Protein AF-A0A0W0V7S8-F1 (afdb_monomer_lite)

Secondary structure (DSSP, 8-state):
--HHHHHHHHHHS-TTT-THHHHHHHHHHHHHHSEEEETTBPPBTTS-HHHHHSSS--EEEE-TTS-HHHHHHHHHHHTGGGGGG-EEESS-SEEEE-TTSS-EEEEPPHHHHHHIIIII-PPEEEEE-S-----SS-EEEEEEEEEETTEEEEEEEEES----GGGS--TT----S--SS-EEEE--HHHHHHHHHS-STT--HHHHHHSPPTT-B--S-HHHHHHHHHHHHHHTT-SPPPPHHHHHHHHHHHTT---HHHHHHHHHHTT-TTEEEEEE-SSEEEEEETTT--EEEEEEPPPP-EEEE---GGGHHHHHHHHHHHHHTT---SEEEEETHHHHHHHHHHTT--HHHHHHHHHT--HHHH-----BTTBSB-SHHHHHHHHHHHHHHHHHHHHHTTGGGSHHHHHHIIIIISGGG--BHHHHHHHHHH-TTSS--SEEEEEEEETTTTEEEEE-TTT-TTSBHHHHHHHHT--TTTBPPEEETTEEEE-GGGT-SS-GGGSB----SSS--TT-B-TTEEEEEEE-SHHHHHHHTT-S--PPPPHHHHHHHHHHHS-S-THHHHHHHHHHHHHTGGGEEEEE-TT--TT-----HHHHHHHHHHHHHHHHHHHHTTEE-SSSS-EE-PEEEEEESSHHHHHHHHHHHT-HHHHHHHHHHHHHTT--HHHHHHHHHHHHSS-S----------------S-HHHHHHHHHHHHHHHHHHHHHHHHS-GGGB-SHHHHHHHHHHHHT--SS-TTTTHHHHTT--S-EEHHHHHHHHHHHHTTTS-HHHHHHHHHHHHHHTTS-HHHHT-GGGEE-----HHHHHHHHHHHHTT-HHHHHHHHHHHHTT--PPP--------------------------------

Foldseek 3Di:
DPLLVQLVVLCPDDCVVQVVSVLVLLVLLLCQLFQKAFLNFWAAQVDFLSLVALDQEKEKEFCLQEDPVLVVVLCCVNPVVCVVQWDWDLQDQWAWDCQQVITFIDGADPVRSVCCNPPVSFTKIKHFRDDDDPDLDKHFGIKIWGDDPGTIIIHTDIDNSDDSPCSQPDPPRPDPDDLGPGMYTYDHSLSSVLSVPDDSVPDDVSVNRGGHRLLHDHAPDPNVVNVSSVVSCVVVVSDDDDDPVVVVVVVVVCVVDDDPVVVVVCCVVVVHPQWDWDDDDPFKTWIAGPPQRKIKIKGFQAAAAEEWEFAFAPLLLLVLLQQQLCVQQQRAHQAYEFFASSLLVRLCSQLQHHSVNVLVLLVLDDPLQQADQPDDPQARGARLSQLLSSLLSNLVSVVVLCVVVVLCVDPVSLVCCDVFQCDVLAGFLRNVCSSCVVPVPSNGGNWYWAWWAQLPVRDIDIGICVPCRPDGSSLSNSLQNQAFRRHGFDQDPNTGIHHRNLQARTPQVVDFQPLPDLDAQPSRGHSSYAYEEEDQPVLVVVLVPVDPGDDQDDPVVQVVVCVRVVHRRSSNSVSVVSSVCNSCVLRYQYFYLYPDHSPCSDDDPVSSVVSSNSSNVSSNVSCVVAWDSPDSNTGGRDMDMDMHSHLSSSLVSCLNSLPPPVNVSSVVVVVVVPDDPVSSVVSCVSRPVPDPPDPPDPDDDDDDDDDDDDSPPVSVVSVLLSLLSNLLLLCLSLPDLVQAPDPQLSSLSSVLSSPCDSNCNLPSLVSLVVRDAWGFLLSVLSSVLSVCSVPDDSVVSSVSSVLSSVLSVQDVVLSPDPLRIDDADDDNVLSVVLSVCSVVVVSVVNSVQSNQRRVVHHDDDDDDPDDPPDDDDDDDDDDDDDDDDDDPPDDDD

Organism: NCBI:txid456

InterPro domains:
  IPR002641 Patatin-like phospholipase domain [PF01734] (308-511)
  IPR002641 Patatin-like phospholipase domain [PS51635] (307-512)
  IPR016035 Acyl transferase/acyl hydrolase/lysophospholipase [SSF52151] (307-624)
  IPR049988 Dot/Icm T4SS effector VpdC [NF043045] (1-865)
  IPR052580 Probable Lipid Hydrolase [PTHR46394] (289-508)

Structure (mmCIF, N/CA/C/O backbone):
data_AF-A0A0W0V7S8-F1
#
_entry.id   AF-A0A0W0V7S8-F1
#
loop_
_atom_site.group_PDB
_atom_site.id
_atom_site.type_symbol
_atom_site.label_atom_id
_atom_site.label_alt_id
_atom_site.label_comp_id
_atom_site.label_asym_id
_atom_site.label_entity_id
_atom_site.label_seq_id
_atom_site.pdbx_PDB_ins_code
_atom_site.Cartn_x
_atom_site.Cartn_y
_atom_site.Cartn_z
_atom_site.occupancy
_atom_site.B_iso_or_equiv
_atom_site.auth_seq_id
_atom_site.auth_comp_id
_atom_site.auth_asym_id
_atom_site.auth_atom_id
_atom_site.pdbx_PDB_model_num
ATOM 1 N N . MET A 1 1 ? -26.076 15.739 45.316 1.00 62.75 1 MET A N 1
ATOM 2 C CA . MET A 1 1 ? -26.705 15.167 44.105 1.00 62.75 1 MET A CA 1
ATOM 3 C C . MET A 1 1 ? -25.961 13.898 43.730 1.00 62.75 1 MET A C 1
ATOM 5 O O . MET A 1 1 ? -24.761 13.837 43.993 1.00 62.75 1 MET A O 1
ATOM 9 N N . SER A 1 2 ? -26.637 12.881 43.188 1.00 74.25 2 SER A N 1
ATOM 10 C CA . SER A 1 2 ? -25.919 11.718 42.646 1.00 74.25 2 SER A CA 1
ATOM 11 C C . SER A 1 2 ? -25.116 12.138 41.405 1.00 74.25 2 SER A C 1
ATOM 13 O O . SER A 1 2 ? -25.444 13.149 40.780 1.00 74.25 2 SER A O 1
ATOM 15 N N . ARG A 1 3 ? -24.070 11.386 41.021 1.00 80.00 3 ARG A N 1
ATOM 16 C CA . ARG A 1 3 ? -23.256 11.712 39.826 1.00 80.00 3 ARG A CA 1
ATOM 17 C C . ARG A 1 3 ? -24.127 11.877 38.572 1.00 80.00 3 ARG A C 1
ATOM 19 O O . ARG A 1 3 ? -23.913 12.773 37.762 1.00 80.00 3 ARG A O 1
ATOM 26 N N . LYS A 1 4 ? -25.151 11.030 38.463 1.00 78.31 4 LYS A N 1
ATOM 27 C CA . LYS A 1 4 ? -26.136 11.021 37.384 1.00 78.31 4 LYS A CA 1
ATOM 28 C C . LYS A 1 4 ? -26.990 12.290 37.353 1.00 78.31 4 LYS A C 1
ATOM 30 O O . LYS A 1 4 ? -27.202 12.840 36.277 1.00 78.31 4 LYS A O 1
ATOM 35 N N . ASP A 1 5 ? -27.448 12.766 38.508 1.00 82.31 5 ASP A N 1
ATOM 36 C CA . ASP A 1 5 ? -28.276 13.976 38.579 1.00 82.31 5 ASP A CA 1
ATOM 37 C C . ASP A 1 5 ? -27.480 15.214 38.158 1.00 82.31 5 ASP A C 1
ATOM 39 O O . ASP A 1 5 ? -28.005 16.049 37.434 1.00 82.31 5 ASP A O 1
ATOM 43 N N . VAL A 1 6 ? -26.198 15.293 38.543 1.00 84.00 6 VAL A N 1
ATOM 44 C CA . VAL A 1 6 ? -25.294 16.380 38.120 1.00 84.00 6 VAL A CA 1
ATOM 45 C C . VAL A 1 6 ? -25.115 16.386 36.601 1.00 84.00 6 VAL A C 1
ATOM 47 O O . VAL A 1 6 ? -25.177 17.438 35.972 1.00 84.00 6 VAL A O 1
ATOM 50 N N . LEU A 1 7 ? -24.925 15.215 35.986 1.00 84.88 7 LEU A N 1
ATOM 51 C CA . LEU A 1 7 ? -24.791 15.117 34.533 1.00 84.88 7 LEU A CA 1
ATOM 52 C C . LEU A 1 7 ? -26.106 15.442 33.805 1.00 84.88 7 LEU A C 1
ATOM 54 O O . LEU A 1 7 ? -26.078 16.129 32.789 1.00 84.88 7 LEU A O 1
ATOM 58 N N . ASN A 1 8 ? -27.253 14.994 34.322 1.00 86.19 8 ASN A N 1
ATOM 59 C CA . ASN A 1 8 ? -28.565 15.332 33.762 1.00 86.19 8 ASN A CA 1
ATOM 60 C C . ASN A 1 8 ? -28.856 16.835 33.832 1.00 86.19 8 ASN A C 1
ATOM 62 O O . ASN A 1 8 ? -29.326 17.403 32.846 1.00 86.19 8 ASN A O 1
ATOM 66 N N . ASP A 1 9 ? -28.541 17.471 34.962 1.00 86.12 9 ASP A N 1
ATOM 67 C CA . ASP A 1 9 ? -28.696 18.913 35.145 1.00 86.12 9 ASP A CA 1
ATOM 68 C C . ASP A 1 9 ? -27.869 19.685 34.108 1.00 86.12 9 ASP A C 1
ATOM 70 O O . ASP A 1 9 ? -28.419 20.473 33.337 1.00 86.12 9 ASP A O 1
ATOM 74 N N . LEU A 1 10 ? -26.584 19.342 33.959 1.00 86.38 10 LEU A N 1
ATOM 75 C CA . LEU A 1 10 ? -25.705 19.928 32.940 1.00 86.38 10 LEU A CA 1
ATOM 76 C C . LEU A 1 10 ? -26.233 19.756 31.511 1.00 86.38 10 LEU A C 1
ATOM 78 O O . LEU A 1 10 ? -26.124 20.666 30.693 1.00 86.38 10 LEU A O 1
ATOM 82 N N . LEU A 1 11 ? -26.811 18.599 31.185 1.00 87.19 11 LEU A N 1
ATOM 83 C CA . LEU A 1 11 ? -27.337 18.323 29.844 1.00 87.19 11 LEU A CA 1
ATOM 84 C C . LEU A 1 11 ? -28.644 19.068 29.543 1.00 87.19 11 LEU A C 1
ATOM 86 O O . LEU A 1 11 ? -28.963 19.276 28.366 1.00 87.19 11 LEU A O 1
ATOM 90 N N . SER A 1 12 ? -29.373 19.474 30.584 1.00 85.69 12 SER A N 1
ATOM 91 C CA . SER A 1 12 ? -30.603 20.263 30.476 1.00 85.69 12 SER A CA 1
ATOM 92 C C . SER A 1 12 ? -30.351 21.759 30.253 1.00 85.69 12 SER A C 1
ATOM 94 O O . SER A 1 12 ? -31.258 22.468 29.823 1.00 85.69 12 SER A O 1
ATOM 96 N N . GLN A 1 13 ? -29.119 22.231 30.482 1.00 85.50 13 GLN A N 1
ATOM 97 C CA . GLN A 1 13 ? -28.746 23.633 30.295 1.00 85.50 13 GLN A CA 1
ATOM 98 C C . GLN A 1 13 ? -28.856 24.079 28.830 1.00 85.50 13 GLN A C 1
ATOM 100 O O . GLN A 1 13 ? -28.587 23.318 27.890 1.00 85.50 13 GLN A O 1
ATOM 105 N N . ASP A 1 14 ? -29.222 25.351 28.646 1.00 81.69 14 ASP A N 1
ATOM 106 C CA . ASP A 1 14 ? -29.324 25.973 27.330 1.00 81.69 14 ASP A CA 1
ATOM 107 C C . ASP A 1 14 ? -27.932 26.139 26.701 1.00 81.69 14 ASP A C 1
ATOM 109 O O . ASP A 1 14 ? -27.019 26.732 27.282 1.00 81.69 14 ASP A O 1
ATOM 113 N N . ILE A 1 15 ? -27.789 25.633 25.476 1.00 83.62 15 ILE A N 1
ATOM 114 C CA . ILE A 1 15 ? -26.554 25.673 24.689 1.00 83.62 15 ILE A CA 1
ATOM 115 C C . ILE A 1 15 ? -26.153 27.119 24.365 1.00 83.62 15 ILE A C 1
ATOM 117 O O . ILE A 1 15 ? -24.961 27.396 24.230 1.00 83.62 15 ILE A O 1
ATOM 121 N N . VAL A 1 16 ? -27.115 28.045 24.267 1.00 79.56 16 VAL A N 1
ATOM 122 C CA . VAL A 1 16 ? -26.838 29.466 23.993 1.00 79.56 16 VAL A CA 1
ATOM 123 C C . VAL A 1 16 ? -26.035 30.094 25.133 1.00 79.56 16 VAL A C 1
ATOM 125 O O . VAL A 1 16 ? -25.082 30.832 24.887 1.00 79.56 16 VAL A O 1
ATOM 128 N N . HIS A 1 17 ? -26.387 29.772 26.378 1.00 77.12 17 HIS A N 1
ATOM 129 C CA . HIS A 1 17 ? -25.713 30.293 27.568 1.00 77.12 17 HIS A CA 1
ATOM 130 C C . HIS A 1 17 ? -24.511 29.437 27.992 1.00 77.12 17 HIS A C 1
ATOM 132 O O . HIS A 1 17 ? -23.540 29.967 28.533 1.00 77.12 17 HIS A O 1
ATOM 138 N N . HIS A 1 18 ? -24.541 28.135 27.697 1.00 82.06 18 HIS A N 1
ATOM 139 C CA . HIS A 1 18 ? -23.506 27.170 28.064 1.00 82.06 18 HIS A CA 1
ATOM 140 C C . HIS A 1 18 ? -23.004 26.398 26.829 1.00 82.06 18 HIS A C 1
ATOM 142 O O . HIS A 1 18 ? -23.275 25.205 26.672 1.00 82.06 18 HIS A O 1
ATOM 148 N N . PRO A 1 19 ? -22.222 27.031 25.936 1.00 84.06 19 PRO A N 1
ATOM 149 C CA . PRO A 1 19 ? -21.848 26.436 24.649 1.00 84.06 19 PRO A CA 1
ATOM 150 C C . PRO A 1 19 ? -20.972 25.177 24.772 1.00 84.06 19 PRO A C 1
ATOM 152 O O . PRO A 1 19 ? -20.997 24.311 23.895 1.00 84.06 19 PRO A O 1
ATOM 155 N N . ASN A 1 20 ? -20.253 25.010 25.887 1.00 89.94 20 ASN A N 1
ATOM 156 C CA . ASN A 1 20 ? -19.455 23.811 26.165 1.00 89.94 20 ASN A CA 1
ATOM 157 C C . ASN A 1 20 ? -20.320 22.563 26.430 1.00 89.94 20 ASN A C 1
ATOM 159 O O . ASN A 1 20 ? -19.855 21.440 26.225 1.00 89.94 20 ASN A O 1
ATOM 163 N N . VAL A 1 21 ? -21.596 22.734 26.799 1.00 89.94 21 VAL A N 1
ATOM 164 C CA . VAL A 1 21 ? -22.554 21.623 26.943 1.00 89.94 21 VAL A CA 1
ATOM 165 C C . VAL A 1 21 ? -22.811 20.946 25.596 1.00 89.94 21 VAL A C 1
ATOM 167 O O . VAL A 1 21 ? -23.021 19.735 25.544 1.00 89.94 21 VAL A O 1
ATOM 170 N N . LEU A 1 22 ? -22.719 21.675 24.478 1.00 92.12 22 LEU A N 1
ATOM 171 C CA . LEU A 1 22 ? -22.828 21.070 23.149 1.00 92.12 22 LEU A CA 1
ATOM 172 C C . LEU A 1 22 ? -21.668 20.106 22.859 1.00 92.12 22 LEU A C 1
ATOM 174 O O . LEU A 1 22 ? -21.901 19.041 22.289 1.00 92.12 22 LEU A O 1
ATOM 178 N N . LEU A 1 23 ? -20.440 20.431 23.283 1.00 93.44 23 LEU A N 1
ATOM 179 C CA . LEU A 1 23 ? -19.297 19.519 23.157 1.00 93.44 23 LEU A CA 1
ATOM 180 C C . LEU A 1 23 ? -19.522 18.242 23.981 1.00 93.44 23 LEU A C 1
ATOM 182 O O . LEU A 1 23 ? -19.266 17.141 23.492 1.00 93.44 23 LEU A O 1
ATOM 186 N N . LEU A 1 24 ? -20.072 18.380 25.192 1.00 93.19 24 LEU A N 1
ATOM 187 C CA . LEU A 1 24 ? -20.457 17.245 26.033 1.00 93.19 24 LEU A CA 1
ATOM 188 C C . LEU A 1 24 ? -21.531 16.374 25.359 1.00 93.19 24 LEU A C 1
ATOM 190 O O . LEU A 1 24 ? -21.370 15.159 25.291 1.00 93.19 24 LEU A O 1
ATOM 194 N N . LYS A 1 25 ? -22.586 16.980 24.799 1.00 93.62 25 LYS A N 1
ATOM 195 C CA . LYS A 1 25 ? -23.642 16.270 24.052 1.00 93.62 25 LYS A CA 1
ATOM 196 C C . LYS A 1 25 ? -23.075 15.504 22.854 1.00 93.62 25 LYS A C 1
ATOM 198 O O . LYS A 1 25 ? -23.371 14.323 22.694 1.00 93.62 25 LYS A O 1
ATOM 203 N N . LYS A 1 26 ? -22.199 16.128 22.058 1.00 94.62 26 LYS A N 1
ATOM 204 C CA . LYS A 1 26 ? -21.504 15.451 20.947 1.00 94.62 26 LYS A CA 1
ATOM 205 C C . LYS A 1 26 ? -20.662 14.276 21.437 1.00 94.62 26 LYS A C 1
ATOM 207 O O . LYS A 1 26 ? -20.695 13.211 20.832 1.00 94.62 26 LYS A O 1
ATOM 212 N N . PHE A 1 27 ? -19.933 14.452 22.540 1.00 94.94 27 PHE A N 1
ATOM 213 C CA . PHE A 1 27 ? -19.128 13.384 23.130 1.00 94.94 27 PHE A CA 1
ATOM 214 C C . PHE A 1 27 ? -19.995 12.194 23.555 1.00 94.94 27 PHE A C 1
ATOM 216 O O . PHE A 1 27 ? -19.648 11.054 23.253 1.00 94.94 27 PHE A O 1
ATOM 223 N N . LEU A 1 28 ? -21.148 12.452 24.178 1.00 94.44 28 LEU A N 1
ATOM 224 C CA . LEU A 1 28 ? -22.096 11.404 24.554 1.00 94.44 28 LEU A CA 1
ATOM 225 C C . LEU A 1 28 ? -22.614 10.628 23.342 1.00 94.44 28 LEU A C 1
ATOM 227 O O . LEU A 1 28 ? -22.665 9.404 23.408 1.00 94.44 28 LEU A O 1
ATOM 231 N N . LEU A 1 29 ? -22.925 11.305 22.231 1.00 94.00 29 LEU A N 1
ATOM 232 C CA . LEU A 1 29 ? -23.328 10.633 20.990 1.00 94.00 29 LEU A CA 1
ATOM 233 C C . LEU A 1 29 ? -22.212 9.742 20.439 1.00 94.00 29 LEU A C 1
ATOM 235 O O . LEU A 1 29 ? -22.474 8.602 20.061 1.00 94.00 29 LEU A O 1
ATOM 239 N N . CYS A 1 30 ? -20.963 10.223 20.449 1.00 94.62 30 CYS A N 1
ATOM 240 C CA . CYS A 1 30 ? -19.814 9.423 20.026 1.00 94.62 30 CYS A CA 1
ATOM 241 C C . CYS A 1 30 ? -19.690 8.135 20.845 1.00 94.62 30 CYS A C 1
ATOM 243 O O . CYS A 1 30 ? -19.471 7.071 20.272 1.00 94.62 30 CYS A O 1
ATOM 245 N N . VAL A 1 31 ? -19.828 8.221 22.174 1.00 94.50 31 VAL A N 1
ATOM 246 C CA . VAL A 1 31 ? -19.753 7.039 23.043 1.00 94.50 31 VAL A CA 1
ATOM 247 C C . VAL A 1 31 ? -20.958 6.127 22.814 1.00 94.50 31 VAL A C 1
ATOM 249 O O . VAL A 1 31 ? -20.757 4.933 22.676 1.00 94.50 31 VAL A O 1
ATOM 252 N N . HIS A 1 32 ? -22.174 6.676 22.738 1.00 91.94 32 HIS A N 1
ATOM 253 C CA . HIS A 1 32 ? -23.421 5.913 22.636 1.00 91.94 32 HIS A CA 1
ATOM 254 C C . HIS A 1 32 ? -23.550 5.117 21.328 1.00 91.94 32 HIS A C 1
ATOM 256 O O . HIS A 1 32 ? -23.998 3.973 21.352 1.00 91.94 32 HIS A O 1
ATOM 262 N N . HIS A 1 33 ? -23.157 5.707 20.195 1.00 89.62 33 HIS A N 1
ATOM 263 C CA . HIS A 1 33 ? -23.252 5.056 18.882 1.00 89.62 33 HIS A CA 1
ATOM 264 C C . HIS A 1 33 ? -21.983 4.293 18.481 1.00 89.62 33 HIS A C 1
ATOM 266 O O . HIS A 1 33 ? -22.035 3.449 17.580 1.00 89.62 33 HIS A O 1
ATOM 272 N N . GLY A 1 34 ? -20.848 4.600 19.114 1.00 91.31 34 GLY A N 1
ATOM 273 C CA . GLY A 1 34 ? -19.560 3.991 18.815 1.00 91.31 34 GLY A CA 1
ATOM 274 C C . GLY A 1 34 ? -19.383 2.596 19.415 1.00 91.31 34 GLY A C 1
ATOM 275 O O . GLY A 1 34 ? -20.085 2.170 20.331 1.00 91.31 34 GLY A O 1
ATOM 276 N N . TRP A 1 35 ? -18.384 1.867 18.918 1.00 92.50 35 TRP A N 1
ATOM 277 C CA . TRP A 1 35 ? -18.009 0.568 19.470 1.00 92.50 35 TRP A CA 1
ATOM 278 C C . TRP A 1 35 ? -17.229 0.752 20.777 1.00 92.50 35 TRP A C 1
ATOM 280 O O . TRP A 1 35 ? -16.002 0.891 20.784 1.00 92.50 35 TRP A O 1
ATOM 290 N N . PHE A 1 36 ? -17.963 0.827 21.890 1.00 94.06 36 PHE A N 1
ATOM 291 C CA . PHE A 1 36 ? -17.416 1.075 23.221 1.00 94.06 36 PHE A CA 1
ATOM 292 C C . PHE A 1 36 ? -16.883 -0.207 23.873 1.00 94.06 36 PHE A C 1
ATOM 294 O O . PHE A 1 36 ? -17.606 -1.191 24.030 1.00 94.06 36 PHE A O 1
ATOM 301 N N . ARG A 1 37 ? -15.608 -0.197 24.272 1.00 92.38 37 ARG A N 1
ATOM 302 C CA . ARG A 1 37 ? -14.887 -1.332 24.863 1.00 92.38 37 ARG A CA 1
ATOM 303 C C . ARG A 1 37 ? -14.180 -0.933 26.153 1.00 92.38 37 ARG A C 1
ATOM 305 O O . ARG A 1 37 ? -13.578 0.137 26.251 1.00 92.38 37 ARG A O 1
ATOM 312 N N . ILE A 1 38 ? -14.201 -1.849 27.114 1.00 90.19 38 ILE A N 1
ATOM 313 C CA . ILE A 1 38 ? -13.570 -1.749 28.428 1.00 90.19 38 ILE A CA 1
ATOM 314 C C . ILE A 1 38 ? -12.498 -2.836 28.512 1.00 90.19 38 ILE A C 1
ATOM 316 O O . ILE A 1 38 ? -12.836 -4.012 28.619 1.00 90.19 38 ILE A O 1
ATOM 320 N N . ASN A 1 39 ? -11.214 -2.479 28.433 1.00 86.81 39 ASN A N 1
ATOM 321 C CA . ASN A 1 39 ? -10.101 -3.440 28.382 1.00 86.81 39 ASN A CA 1
ATOM 322 C C . ASN A 1 39 ? -10.356 -4.576 27.373 1.00 86.81 39 ASN A C 1
ATOM 324 O O . ASN A 1 39 ? -10.223 -5.754 27.696 1.00 86.81 39 ASN A O 1
ATOM 328 N N . GLY A 1 40 ? -10.804 -4.213 26.170 1.00 86.44 40 GLY A N 1
ATOM 329 C CA . GLY A 1 40 ? -11.106 -5.172 25.109 1.00 86.44 40 GLY A CA 1
ATOM 330 C C . GLY A 1 40 ? -12.439 -5.907 25.250 1.00 86.44 40 GLY A C 1
ATOM 331 O O . GLY A 1 40 ? -12.789 -6.626 24.326 1.00 86.44 40 GLY A O 1
ATOM 332 N N . GLN A 1 41 ? -13.212 -5.700 26.320 1.00 89.50 41 GLN A N 1
ATOM 333 C CA . GLN A 1 41 ? -14.498 -6.363 26.586 1.00 89.50 41 GLN A CA 1
ATOM 334 C C . GLN A 1 41 ? -15.704 -5.426 26.359 1.00 89.50 41 GLN A C 1
ATOM 336 O O . GLN A 1 41 ? -15.556 -4.209 26.504 1.00 89.50 41 GLN A O 1
ATOM 341 N N . PRO A 1 42 ? -16.905 -5.942 26.035 1.00 91.69 42 PRO A N 1
ATOM 342 C CA . PRO A 1 42 ? -18.120 -5.125 25.912 1.00 91.69 42 PRO A CA 1
ATOM 343 C C . PRO A 1 42 ? -18.546 -4.562 27.280 1.00 91.69 42 PRO A C 1
ATOM 345 O O . PRO A 1 42 ? -18.208 -5.170 28.301 1.00 91.69 42 PRO A O 1
ATOM 348 N N . PRO A 1 43 ? -19.278 -3.435 27.360 1.00 92.12 43 PRO A N 1
ATOM 349 C CA . PRO A 1 43 ? -19.812 -2.926 28.624 1.00 92.12 43 PRO A CA 1
ATOM 350 C C . PRO A 1 43 ? -20.786 -3.928 29.267 1.00 92.12 43 PRO A C 1
ATOM 352 O O . PRO A 1 43 ? -21.414 -4.733 28.586 1.00 92.12 43 PRO A O 1
ATOM 355 N N . ASP A 1 44 ? -20.885 -3.906 30.594 1.00 90.94 44 ASP A N 1
ATOM 356 C CA . ASP A 1 44 ? -21.781 -4.781 31.353 1.00 90.94 44 ASP A CA 1
ATOM 357 C C . ASP A 1 44 ? -23.134 -4.087 31.551 1.00 90.94 44 ASP A C 1
ATOM 359 O O . ASP A 1 44 ? -23.199 -2.954 32.030 1.00 90.94 44 ASP A O 1
ATOM 363 N N . SER A 1 45 ? -24.209 -4.791 31.194 1.00 89.88 45 SER A N 1
ATOM 364 C CA . SER A 1 45 ? -25.603 -4.346 31.330 1.00 89.88 45 SER A CA 1
ATOM 365 C C . SER A 1 45 ? -26.011 -3.953 32.757 1.00 89.88 45 SER A C 1
ATOM 367 O O . SER A 1 45 ? -26.996 -3.239 32.930 1.00 89.88 45 SER A O 1
ATOM 369 N N . LYS A 1 46 ? -25.260 -4.385 33.781 1.00 89.94 46 LYS A N 1
ATOM 370 C CA . LYS A 1 46 ? -25.487 -4.005 35.183 1.00 89.94 46 LYS A CA 1
ATOM 371 C C . LYS A 1 46 ? -25.250 -2.514 35.455 1.00 89.94 46 LYS A C 1
ATOM 373 O O . LYS A 1 46 ? -25.814 -1.980 36.408 1.00 89.94 46 LYS A O 1
ATOM 378 N N . PHE A 1 47 ? -24.396 -1.861 34.669 1.00 89.75 47 PHE A N 1
ATOM 379 C CA . PHE A 1 47 ? -24.005 -0.470 34.883 1.00 89.75 47 PHE A CA 1
ATOM 380 C C . PHE A 1 47 ? -24.639 0.442 33.832 1.00 89.75 47 PHE A C 1
ATOM 382 O O . PHE A 1 47 ? -24.747 0.090 32.656 1.00 89.75 47 PHE A O 1
ATOM 389 N N . SER A 1 48 ? -25.034 1.639 34.259 1.00 90.75 48 SER A N 1
ATOM 390 C CA . SER A 1 48 ? -25.510 2.685 33.353 1.00 90.75 48 SER A CA 1
ATOM 391 C C . SER A 1 48 ? -24.355 3.279 32.545 1.00 90.75 48 SER A C 1
ATOM 393 O O . SER A 1 48 ? -23.185 3.183 32.932 1.00 90.75 48 SER A O 1
ATOM 395 N N . LEU A 1 49 ? -24.666 3.963 31.443 1.00 90.44 49 LEU A N 1
ATOM 396 C CA . LEU A 1 49 ? -23.652 4.708 30.703 1.00 90.44 49 LEU A CA 1
ATOM 397 C C . LEU A 1 49 ? -22.995 5.791 31.582 1.00 90.44 49 LEU A C 1
ATOM 399 O O . LEU A 1 49 ? -21.772 5.932 31.536 1.00 90.44 49 LEU A O 1
ATOM 403 N N . SER A 1 50 ? -23.750 6.487 32.450 1.00 88.75 50 SER A N 1
ATOM 404 C CA . SER A 1 50 ? -23.162 7.434 33.420 1.00 88.75 50 SER A CA 1
ATOM 405 C C . SER A 1 50 ? -22.097 6.805 34.308 1.00 88.75 50 SER A C 1
ATOM 407 O O . SER A 1 50 ? -21.086 7.453 34.577 1.00 88.75 50 SER A O 1
ATOM 409 N N . ASP A 1 51 ? -22.291 5.557 34.743 1.00 87.88 51 ASP A N 1
ATOM 410 C CA . ASP A 1 51 ? -21.334 4.892 35.629 1.00 87.88 51 ASP A CA 1
ATOM 411 C C . ASP A 1 51 ? -19.982 4.711 34.941 1.00 87.88 51 ASP A C 1
ATOM 413 O O . ASP A 1 51 ? -18.947 4.822 35.597 1.00 87.88 51 ASP A O 1
ATOM 417 N N . TYR A 1 52 ? -19.976 4.441 33.632 1.00 88.56 52 TYR A N 1
ATOM 418 C CA . TYR A 1 52 ? -18.762 4.324 32.820 1.00 88.56 52 TYR A CA 1
ATOM 419 C C . TYR A 1 52 ? -18.136 5.673 32.463 1.00 88.56 52 TYR A C 1
ATOM 421 O O . TYR A 1 52 ? -16.926 5.746 32.261 1.00 88.56 52 TYR A O 1
ATOM 429 N N . LEU A 1 53 ? -18.932 6.733 32.338 1.00 88.38 53 LEU A N 1
ATOM 430 C CA . LEU A 1 53 ? -18.441 8.056 31.949 1.00 88.38 53 LEU A CA 1
ATOM 431 C C . LEU A 1 53 ? -17.855 8.837 33.128 1.00 88.38 53 LEU A C 1
ATOM 433 O O . LEU A 1 53 ? -16.816 9.469 32.971 1.00 88.38 53 LEU A O 1
ATOM 437 N N . LEU A 1 54 ? -18.504 8.773 34.292 1.00 86.06 54 LEU A N 1
ATOM 438 C CA . LEU A 1 54 ? -18.206 9.577 35.485 1.00 86.06 54 LEU A CA 1
ATOM 439 C C . LEU A 1 54 ? -17.381 8.802 36.526 1.00 86.06 54 LEU A C 1
ATOM 441 O O . LEU A 1 54 ? -17.604 8.911 37.736 1.00 86.06 54 LEU A O 1
ATOM 445 N N . ASP A 1 55 ? -16.474 7.945 36.063 1.00 83.00 55 ASP A N 1
ATOM 446 C CA . ASP A 1 55 ? -15.419 7.369 36.898 1.00 83.00 55 ASP A CA 1
ATOM 447 C C . ASP A 1 55 ? -14.073 8.063 36.631 1.00 83.00 55 ASP A C 1
ATOM 449 O O . ASP A 1 55 ? -13.986 8.975 35.808 1.00 83.00 55 ASP A O 1
ATOM 453 N N . ASP A 1 56 ? -13.033 7.671 37.368 1.00 78.75 56 ASP A N 1
ATOM 454 C CA . ASP A 1 56 ? -11.707 8.301 37.288 1.00 78.75 56 ASP A CA 1
ATOM 455 C C . ASP A 1 56 ? -10.899 7.866 36.049 1.00 78.75 56 ASP A C 1
ATOM 457 O O . ASP A 1 56 ? -9.789 8.351 35.822 1.00 78.75 56 ASP A O 1
ATOM 461 N N . GLU A 1 57 ? -11.431 6.948 35.236 1.00 84.88 57 GLU A N 1
ATOM 462 C CA . GLU A 1 57 ? -10.761 6.449 34.038 1.00 84.88 57 GLU A CA 1
ATOM 463 C C . GLU A 1 57 ? -11.066 7.349 32.829 1.00 84.88 57 GLU A C 1
ATOM 465 O O . GLU A 1 57 ? -12.181 7.842 32.638 1.00 84.88 57 GLU A O 1
ATOM 470 N N . ARG A 1 58 ? -10.086 7.530 31.943 1.00 88.69 58 ARG A N 1
ATOM 471 C CA . ARG A 1 58 ? -10.244 8.321 30.711 1.00 88.69 58 ARG A CA 1
ATOM 472 C C . ARG A 1 58 ? -10.763 7.466 29.555 1.00 88.69 58 ARG A C 1
ATOM 474 O O . ARG A 1 58 ? -10.696 6.237 29.598 1.00 88.69 58 ARG A O 1
ATOM 481 N N . ILE A 1 59 ? -11.302 8.117 28.525 1.00 93.00 59 ILE A N 1
ATOM 482 C CA . ILE A 1 59 ? -11.855 7.471 27.327 1.00 93.00 59 ILE A CA 1
ATOM 483 C C . ILE A 1 59 ? -11.033 7.869 26.109 1.00 93.00 59 ILE A C 1
ATOM 485 O O . ILE A 1 59 ? -10.760 9.047 25.895 1.00 93.00 59 ILE A O 1
ATOM 489 N N . ILE A 1 60 ? -10.664 6.887 25.290 1.00 93.12 60 ILE A N 1
ATOM 490 C CA . ILE A 1 60 ? -10.003 7.121 24.006 1.00 93.12 60 ILE A CA 1
ATOM 491 C C . ILE A 1 60 ? -11.027 6.993 22.883 1.00 93.12 60 ILE A C 1
ATOM 493 O O . ILE A 1 60 ? -11.594 5.919 22.710 1.00 93.12 60 ILE A O 1
ATOM 497 N N . ILE A 1 61 ? -11.232 8.052 22.100 1.00 95.06 61 ILE A N 1
ATOM 498 C CA . ILE A 1 61 ? -11.875 7.943 20.784 1.00 95.06 61 ILE A CA 1
ATOM 499 C C . ILE A 1 61 ? -10.792 7.553 19.781 1.00 95.06 61 ILE A C 1
ATOM 501 O O . ILE A 1 61 ? -9.824 8.291 19.599 1.00 95.06 61 ILE A O 1
ATOM 505 N N . ASP A 1 62 ? -10.942 6.386 19.168 1.00 91.31 62 ASP A N 1
ATOM 506 C CA . ASP A 1 62 ? -9.963 5.766 18.282 1.00 91.31 62 ASP A CA 1
ATOM 507 C C . ASP A 1 62 ? -10.249 6.095 16.808 1.00 91.31 62 ASP A C 1
ATOM 509 O O . ASP A 1 62 ? -11.369 5.912 16.329 1.00 91.31 62 ASP A O 1
ATOM 513 N N . PHE A 1 63 ? -9.228 6.567 16.086 1.00 89.69 63 PHE A N 1
ATOM 514 C CA . PHE A 1 63 ? -9.309 6.906 14.661 1.00 89.69 63 PHE A CA 1
ATOM 515 C C . PHE A 1 63 ? -8.785 5.812 13.726 1.00 89.69 63 PHE A C 1
ATOM 517 O O . PHE A 1 63 ? -8.852 5.977 12.512 1.00 89.69 63 PHE A O 1
ATOM 524 N N . THR A 1 64 ? -8.270 4.698 14.245 1.00 84.12 64 THR A N 1
ATOM 525 C CA . THR A 1 64 ? -7.633 3.640 13.438 1.00 84.12 64 THR A CA 1
ATOM 526 C C . THR A 1 64 ? -8.578 2.959 12.442 1.00 84.12 64 THR A C 1
ATOM 528 O O . THR A 1 64 ? -8.106 2.366 11.479 1.00 84.12 64 THR A O 1
ATOM 531 N N . ARG A 1 65 ? -9.903 3.057 12.627 1.00 85.56 65 ARG A N 1
ATOM 532 C CA . ARG A 1 65 ? -10.937 2.510 11.718 1.00 85.56 65 ARG A CA 1
ATOM 533 C C . ARG A 1 65 ? -11.633 3.569 10.861 1.00 85.56 65 ARG A C 1
ATOM 535 O O . ARG A 1 65 ? -12.621 3.276 10.185 1.00 85.56 65 ARG A O 1
ATOM 542 N N . MET A 1 66 ? -11.121 4.795 10.889 1.00 86.00 66 MET A N 1
ATOM 543 C CA . MET A 1 66 ? -11.654 5.923 10.138 1.00 86.00 66 MET A CA 1
ATOM 544 C C . MET A 1 66 ? -10.739 6.254 8.965 1.00 86.00 66 MET A C 1
ATOM 546 O O . MET A 1 66 ? -9.515 6.293 9.088 1.00 86.00 66 MET A O 1
ATOM 550 N N . SER A 1 67 ? -11.328 6.564 7.817 1.00 83.69 67 SER A N 1
ATOM 551 C CA . SER A 1 67 ? -10.588 7.172 6.721 1.00 83.69 67 SER A CA 1
ATOM 552 C C . SER A 1 67 ? -10.114 8.581 7.092 1.00 83.69 67 SER A C 1
ATOM 554 O O . SER A 1 67 ? -10.749 9.292 7.870 1.00 83.69 67 SER A O 1
ATOM 556 N N . GLU A 1 68 ? -9.024 9.038 6.469 1.00 82.31 68 GLU A N 1
ATOM 557 C CA . GLU A 1 68 ? -8.552 10.426 6.602 1.00 82.31 68 GLU A CA 1
ATOM 558 C C . GLU A 1 68 ? -9.645 11.463 6.279 1.00 82.31 68 GLU A C 1
ATOM 560 O O . GLU A 1 68 ? -9.709 12.521 6.907 1.00 82.31 68 GLU A O 1
ATOM 565 N N . ILE A 1 69 ? -10.538 11.156 5.330 1.00 85.94 69 ILE A N 1
ATOM 566 C CA . ILE A 1 69 ? -11.663 12.022 4.952 1.00 85.94 69 ILE A CA 1
ATOM 567 C C . ILE A 1 69 ? -12.677 12.107 6.099 1.00 85.94 69 ILE A C 1
ATOM 569 O O . ILE A 1 69 ? -12.990 13.210 6.555 1.00 85.94 69 ILE A O 1
ATOM 573 N N . SER A 1 70 ? -13.142 10.965 6.614 1.00 89.88 70 SER A N 1
ATOM 574 C CA . SER A 1 70 ? -14.072 10.913 7.749 1.00 89.88 70 SER A CA 1
ATOM 575 C C . SER A 1 70 ? -13.472 11.515 9.010 1.00 89.88 70 SER A C 1
ATOM 577 O O . SER A 1 70 ? -14.156 12.235 9.726 1.00 89.88 70 SER A O 1
ATOM 579 N N . ARG A 1 71 ? -12.178 11.302 9.268 1.00 92.19 71 ARG A N 1
ATOM 580 C CA . ARG A 1 71 ? -11.455 11.916 10.388 1.00 92.19 71 ARG A CA 1
ATOM 581 C C . ARG A 1 71 ? -11.450 13.434 10.308 1.00 92.19 71 ARG A C 1
ATOM 583 O O . ARG A 1 71 ? -11.707 14.088 11.318 1.00 92.19 71 ARG A O 1
ATOM 590 N N . LYS A 1 72 ? -11.202 14.011 9.129 1.00 92.12 72 LYS A N 1
ATOM 591 C CA . LYS A 1 72 ? -11.278 15.467 8.938 1.00 92.12 72 LYS A CA 1
ATOM 592 C C . LYS A 1 72 ? -12.694 15.987 9.177 1.00 92.12 72 LYS A C 1
ATOM 594 O O . LYS A 1 72 ? -12.851 16.923 9.959 1.00 92.12 72 LYS A O 1
ATOM 599 N N . LYS A 1 73 ? -13.710 15.350 8.581 1.00 94.69 73 LYS A N 1
ATOM 600 C CA . LYS A 1 73 ? -15.126 15.700 8.798 1.00 94.69 73 LYS A CA 1
ATOM 601 C C . LYS A 1 73 ? -15.513 15.607 10.279 1.00 94.69 73 LYS A C 1
ATOM 603 O O . LYS A 1 73 ? -16.089 16.543 10.825 1.00 94.69 73 LYS A O 1
ATOM 608 N N . PHE A 1 74 ? -15.129 14.518 10.945 1.00 95.75 74 PHE A N 1
ATOM 609 C CA . PHE A 1 74 ? -15.369 14.291 12.367 1.00 95.75 74 PHE A CA 1
ATOM 610 C C . PHE A 1 74 ? -14.736 15.381 13.225 1.00 95.75 74 PHE A C 1
ATOM 612 O O . PHE A 1 74 ? -15.427 15.982 14.032 1.00 95.75 74 PHE A O 1
ATOM 619 N N . LEU A 1 75 ? -13.447 15.688 13.044 1.00 94.94 75 LEU A N 1
ATOM 620 C CA . LEU A 1 75 ? -12.770 16.729 13.827 1.00 94.94 75 LEU A CA 1
ATOM 621 C C . LEU A 1 75 ? -13.353 18.124 13.562 1.00 94.94 75 LEU A C 1
ATOM 623 O O . LEU A 1 75 ? -13.431 18.941 14.484 1.00 94.94 75 LEU A O 1
ATOM 627 N N . GLN A 1 76 ? -13.786 18.384 12.326 1.00 95.06 76 GLN A N 1
ATOM 628 C CA . GLN A 1 76 ? -14.466 19.620 11.952 1.00 95.06 76 GLN A CA 1
ATOM 629 C C . GLN A 1 76 ? -15.838 19.753 12.624 1.00 95.06 76 GLN A C 1
ATOM 631 O O . GLN A 1 76 ? -16.207 20.849 13.027 1.00 95.06 76 GLN A O 1
ATOM 636 N N . TRP A 1 77 ? -16.575 18.660 12.802 1.00 94.81 77 TRP A N 1
ATOM 637 C CA . TRP A 1 77 ? -17.845 18.663 13.529 1.00 94.81 77 TRP A CA 1
ATOM 638 C C . TRP A 1 77 ? -17.661 18.644 15.055 1.00 94.81 77 TRP A C 1
ATOM 640 O O . TRP A 1 77 ? -18.341 19.379 15.774 1.00 94.81 77 TRP A O 1
ATOM 650 N N . PHE A 1 78 ? -16.726 17.835 15.556 1.00 94.81 78 PHE A N 1
ATOM 651 C CA . PHE A 1 78 ? -16.535 17.536 16.975 1.00 94.81 78 PHE A CA 1
ATOM 652 C C . PHE A 1 78 ? -15.775 18.642 17.715 1.00 94.81 78 PHE A C 1
ATOM 654 O O . PHE A 1 78 ? -16.263 19.120 18.732 1.00 94.81 78 PHE A O 1
ATOM 661 N N . LEU A 1 79 ? -14.610 19.077 17.211 1.00 92.25 79 LEU A N 1
ATOM 662 C CA . LEU A 1 79 ? -13.722 20.010 17.927 1.00 92.25 79 LEU A CA 1
ATOM 663 C C . LEU A 1 79 ? -13.705 21.424 17.355 1.00 92.25 79 LEU A C 1
ATOM 665 O O . LEU A 1 79 ? -13.623 22.376 18.129 1.00 92.25 79 LEU A O 1
ATOM 669 N N . ALA A 1 80 ? -13.739 21.589 16.028 1.00 91.69 80 ALA A N 1
ATOM 670 C CA . ALA A 1 80 ? -13.500 22.898 15.410 1.00 91.69 80 ALA A CA 1
ATOM 671 C C . ALA A 1 80 ? -14.414 24.031 15.934 1.00 91.69 80 ALA A C 1
ATOM 673 O O . ALA A 1 80 ? -13.868 25.091 16.235 1.00 91.69 80 ALA A O 1
ATOM 674 N N . PRO A 1 81 ? -15.732 23.827 16.165 1.00 91.31 81 PRO A N 1
ATOM 675 C CA . PRO A 1 81 ? -16.620 24.876 16.678 1.00 91.31 81 PRO A CA 1
ATOM 676 C C . PRO A 1 81 ? -16.323 25.292 18.125 1.00 91.31 81 PRO A C 1
ATOM 678 O O . PRO A 1 81 ? -16.774 26.340 18.568 1.00 91.31 81 PRO A O 1
ATOM 681 N N . HIS A 1 82 ? -15.585 24.467 18.873 1.00 91.56 82 HIS A N 1
ATOM 682 C CA . HIS A 1 82 ? -15.347 24.647 20.306 1.00 91.56 82 HIS A CA 1
ATOM 683 C C . HIS A 1 82 ? -13.915 25.103 20.617 1.00 91.56 82 HIS A C 1
ATOM 685 O O . HIS A 1 82 ? -13.600 25.377 21.774 1.00 91.56 82 HIS A O 1
ATOM 691 N N . ARG A 1 83 ? -13.026 25.194 19.614 1.00 88.88 83 ARG A N 1
ATOM 692 C CA . ARG A 1 83 ? -11.603 25.509 19.838 1.00 88.88 83 ARG A CA 1
ATOM 693 C C . ARG A 1 83 ? -11.377 26.880 20.478 1.00 88.88 83 ARG A C 1
ATOM 695 O O . ARG A 1 83 ? -10.459 27.001 21.280 1.00 88.88 83 ARG A O 1
ATOM 702 N N . GLU A 1 84 ? -12.193 27.883 20.156 1.00 86.94 84 GLU A N 1
ATOM 703 C CA . GLU A 1 84 ? -12.055 29.242 20.709 1.00 86.94 84 GLU A CA 1
ATOM 704 C C . GLU A 1 84 ? -12.383 29.315 22.208 1.00 86.94 84 GLU A C 1
ATOM 706 O O . GLU A 1 84 ? -11.865 30.171 22.917 1.00 86.94 84 GLU A O 1
ATOM 711 N N . GLN A 1 85 ? -13.200 28.383 22.703 1.00 85.62 85 GLN A N 1
ATOM 712 C CA . GLN A 1 85 ? -13.635 28.309 24.103 1.00 85.62 85 GLN A CA 1
ATOM 713 C C . GLN A 1 85 ? -12.680 27.481 24.977 1.00 85.62 85 GLN A C 1
ATOM 715 O O . GLN A 1 85 ? -12.875 27.382 26.189 1.00 85.62 85 GLN A O 1
ATOM 720 N N . ALA A 1 86 ? -11.661 26.866 24.372 1.00 89.44 86 ALA A N 1
ATOM 721 C CA . ALA A 1 86 ? -10.732 25.982 25.056 1.00 89.44 86 ALA A CA 1
ATOM 722 C C . ALA A 1 86 ? -9.587 26.766 25.711 1.00 89.44 86 ALA A C 1
ATOM 724 O O . ALA A 1 86 ? -8.896 27.540 25.043 1.00 89.44 86 ALA A O 1
ATOM 725 N N . TYR A 1 87 ? -9.286 26.484 26.980 1.00 88.38 87 TYR A N 1
ATOM 726 C CA . TYR A 1 87 ? -8.025 26.922 27.581 1.00 88.38 87 TYR A CA 1
ATOM 727 C C . TYR A 1 87 ? -6.940 25.861 27.383 1.00 88.38 87 TYR A C 1
ATOM 729 O O . TYR A 1 87 ? -7.180 24.655 27.465 1.00 88.38 87 TYR A O 1
ATOM 737 N N . THR A 1 88 ? -5.718 26.308 27.089 1.00 83.44 88 THR A N 1
ATOM 738 C CA . THR A 1 88 ? -4.576 25.404 26.915 1.00 83.44 88 THR A CA 1
ATOM 739 C C . THR A 1 88 ? -3.898 25.183 28.261 1.00 83.44 88 THR A C 1
ATOM 741 O O . THR A 1 88 ? -3.299 26.108 28.809 1.00 83.44 88 THR A O 1
ATOM 744 N N . ALA A 1 89 ? -3.929 23.954 28.772 1.00 76.06 89 ALA A N 1
ATOM 745 C CA . ALA A 1 89 ? -3.138 23.572 29.933 1.00 76.06 89 ALA A CA 1
ATOM 746 C C . ALA A 1 89 ? -1.803 22.960 29.476 1.00 76.06 89 ALA A C 1
ATOM 748 O O . ALA A 1 89 ? -1.747 21.982 28.726 1.00 76.06 89 ALA A O 1
ATOM 749 N N . LEU A 1 90 ? -0.709 23.575 29.928 1.00 65.50 90 LEU A N 1
ATOM 750 C CA . LEU A 1 90 ? 0.669 23.219 29.565 1.00 65.50 90 LEU A CA 1
ATOM 751 C C . LEU A 1 90 ? 1.309 22.186 30.515 1.00 65.50 90 LEU A C 1
ATOM 753 O O . LEU A 1 90 ? 2.363 21.638 30.206 1.00 65.50 90 LEU A O 1
ATOM 757 N N . LEU A 1 91 ? 0.675 21.910 31.659 1.00 66.88 91 LEU A N 1
ATOM 758 C CA . LEU A 1 91 ? 1.185 21.037 32.727 1.00 66.88 91 LEU A CA 1
ATOM 759 C C . LEU A 1 91 ? 0.198 19.916 33.092 1.00 66.88 91 LEU A C 1
ATOM 761 O O . LEU A 1 91 ? 0.074 19.554 34.264 1.00 66.88 91 LEU A O 1
ATOM 765 N N . SER A 1 92 ? -0.512 19.360 32.104 1.00 73.94 92 SER A N 1
ATOM 766 C CA . SER A 1 92 ? -1.375 18.202 32.359 1.00 73.94 92 SER A CA 1
ATOM 767 C C . SER A 1 92 ? -0.565 17.021 32.902 1.00 73.94 92 SER A C 1
ATOM 769 O O . SER A 1 92 ? 0.580 16.778 32.508 1.00 73.94 92 SER A O 1
ATOM 771 N N . GLY A 1 93 ? -1.162 16.296 33.850 1.00 73.19 93 GLY A N 1
ATOM 772 C CA . GLY A 1 93 ? -0.578 15.090 34.434 1.00 73.19 93 GLY A CA 1
ATOM 773 C C . GLY A 1 93 ? -0.621 13.874 33.518 1.00 73.19 93 GLY A C 1
ATOM 774 O O . GLY A 1 93 ? -0.039 12.849 33.865 1.00 73.19 93 GLY A O 1
ATOM 775 N N . VAL A 1 94 ? -1.282 13.981 32.366 1.00 78.81 94 VAL A N 1
ATOM 776 C CA . VAL A 1 94 ? -1.468 12.894 31.409 1.00 78.81 94 VAL A CA 1
ATOM 777 C C . VAL A 1 94 ? -1.210 13.417 29.997 1.00 78.81 94 VAL A C 1
ATOM 779 O O . VAL A 1 94 ? -1.458 14.578 29.682 1.00 78.81 94 VAL A O 1
ATOM 782 N N . THR A 1 95 ? -0.681 12.559 29.135 1.00 83.62 95 THR A N 1
ATOM 783 C CA . THR A 1 95 ? -0.498 12.836 27.711 1.00 83.62 95 THR A CA 1
ATOM 784 C C . THR A 1 95 ? -0.831 11.599 26.888 1.00 83.62 95 THR A C 1
ATOM 786 O O . THR A 1 95 ? -1.097 10.522 27.423 1.00 83.62 95 THR A O 1
ATOM 789 N N . THR A 1 96 ? -0.821 11.755 25.575 1.00 83.94 96 THR A N 1
ATOM 790 C CA . THR A 1 96 ? -0.981 10.669 24.611 1.00 83.94 96 THR A CA 1
ATOM 791 C C . THR A 1 96 ? 0.376 10.241 24.052 1.00 83.94 96 THR A C 1
ATOM 793 O O . THR A 1 96 ? 1.352 10.996 24.090 1.00 83.94 96 THR A O 1
ATOM 796 N N . ASN A 1 97 ? 0.464 9.013 23.551 1.00 77.19 97 ASN A N 1
ATOM 797 C CA . ASN A 1 97 ? 1.578 8.531 22.741 1.00 77.19 97 ASN A CA 1
ATOM 798 C C . ASN A 1 97 ? 1.057 7.538 21.689 1.00 77.19 97 ASN A C 1
ATOM 800 O O . ASN A 1 97 ? 0.046 6.878 21.911 1.00 77.19 97 ASN A O 1
ATOM 804 N N . ASN A 1 98 ? 1.765 7.409 20.570 1.00 72.69 98 ASN A N 1
ATOM 805 C CA . ASN A 1 98 ? 1.369 6.638 19.394 1.00 72.69 98 ASN A CA 1
ATOM 806 C C . ASN A 1 98 ? 2.429 5.625 18.916 1.00 72.69 98 ASN A C 1
ATOM 808 O O . ASN A 1 98 ? 2.294 5.075 17.828 1.00 72.69 98 ASN A O 1
ATOM 812 N N . TYR A 1 99 ? 3.451 5.330 19.728 1.00 66.56 99 TYR A N 1
ATOM 813 C CA . TYR A 1 99 ? 4.563 4.403 19.427 1.00 66.56 99 TYR A CA 1
ATOM 814 C C . TYR A 1 99 ? 4.178 2.950 19.079 1.00 66.56 99 TYR A C 1
ATOM 816 O O . TYR A 1 99 ? 5.062 2.121 18.883 1.00 66.56 99 TYR A O 1
ATOM 824 N N . ARG A 1 100 ? 2.883 2.618 19.056 1.00 65.38 100 ARG A N 1
ATOM 825 C CA . ARG A 1 100 ? 2.331 1.306 18.677 1.00 65.38 100 ARG A CA 1
ATOM 826 C C . ARG A 1 100 ? 1.377 1.385 17.477 1.00 65.38 100 ARG A C 1
ATOM 828 O O . ARG A 1 100 ? 0.682 0.421 17.185 1.00 65.38 100 ARG A O 1
ATOM 835 N N . GLY A 1 101 ? 1.291 2.546 16.823 1.00 71.19 101 GLY A N 1
ATOM 836 C CA . GLY A 1 101 ? 0.339 2.795 15.736 1.00 71.19 101 GLY A CA 1
ATOM 837 C C . GLY A 1 101 ? -1.103 3.041 16.201 1.00 71.19 101 GLY A C 1
ATOM 838 O O . GLY A 1 101 ? -2.022 3.012 15.392 1.00 71.19 101 GLY A O 1
ATOM 839 N N . TYR A 1 102 ? -1.315 3.284 17.497 1.00 77.44 102 TYR A N 1
ATOM 840 C CA . TYR A 1 102 ? -2.599 3.689 18.073 1.00 77.44 102 TYR A CA 1
ATOM 841 C C . TYR A 1 102 ? -2.380 4.636 19.258 1.00 77.44 102 TYR A C 1
ATOM 843 O O . TYR A 1 102 ? -1.324 4.605 19.893 1.00 77.44 102 TYR A O 1
ATOM 851 N N . THR A 1 103 ? -3.379 5.463 19.582 1.00 85.50 103 THR A N 1
ATOM 852 C CA . THR A 1 103 ? -3.304 6.390 20.723 1.00 85.50 103 THR A CA 1
ATOM 853 C C . THR A 1 103 ? -3.372 5.622 22.041 1.00 85.50 103 THR A C 1
ATOM 855 O O . THR A 1 103 ? -4.326 4.878 22.281 1.00 85.50 103 THR A O 1
ATOM 858 N N . ALA A 1 104 ? -2.375 5.822 22.901 1.00 83.25 104 ALA A N 1
ATOM 859 C CA . ALA A 1 104 ? -2.297 5.298 24.258 1.00 83.25 104 ALA A CA 1
ATOM 860 C C . ALA A 1 104 ? -2.121 6.438 25.273 1.00 83.25 104 ALA A C 1
ATOM 862 O O . ALA A 1 104 ? -1.334 7.363 25.069 1.00 83.25 104 ALA A O 1
ATOM 863 N N . GLU A 1 105 ? -2.837 6.348 26.385 1.00 84.94 105 GLU A N 1
ATOM 864 C CA . GLU A 1 105 ? -2.697 7.177 27.573 1.00 84.94 105 GLU A CA 1
ATOM 865 C C . GLU A 1 105 ? -1.351 6.917 28.258 1.00 84.94 105 GLU A C 1
ATOM 867 O O . GLU A 1 105 ? -0.961 5.773 28.505 1.00 84.94 105 GLU A O 1
ATOM 872 N N . VAL A 1 106 ? -0.645 7.994 28.593 1.00 78.62 106 VAL A N 1
ATOM 873 C CA . VAL A 1 106 ? 0.617 7.965 29.328 1.00 78.62 106 VAL A CA 1
ATOM 874 C C . VAL A 1 106 ? 0.535 8.964 30.474 1.00 78.62 106 VAL A C 1
ATOM 876 O O . VAL A 1 106 ? 0.444 10.172 30.259 1.00 78.62 106 VAL A O 1
ATOM 879 N N . GLY A 1 107 ? 0.603 8.469 31.709 1.00 76.62 107 GLY A N 1
ATOM 880 C CA . GLY A 1 107 ? 0.728 9.337 32.880 1.00 76.62 107 GLY A CA 1
ATOM 881 C C . GLY A 1 107 ? 2.127 9.950 32.968 1.00 76.62 107 GLY A C 1
ATOM 882 O O . GLY A 1 107 ? 3.132 9.254 32.808 1.00 76.62 107 GLY A O 1
ATOM 883 N N . LEU A 1 108 ? 2.195 11.254 33.231 1.00 76.19 108 LEU A N 1
ATOM 884 C CA . LEU A 1 108 ? 3.436 12.013 33.348 1.00 76.19 108 LEU A CA 1
ATOM 885 C C . LEU A 1 108 ? 3.810 12.226 34.817 1.00 76.19 108 LEU A C 1
ATOM 887 O O . LEU A 1 108 ? 3.063 12.833 35.592 1.00 76.19 108 LEU A O 1
ATOM 891 N N . SER A 1 109 ? 5.023 11.796 35.174 1.00 78.50 109 SER A N 1
ATOM 892 C CA . SER A 1 109 ? 5.671 12.203 36.424 1.00 78.50 109 SER A CA 1
ATOM 893 C C . SER A 1 109 ? 5.951 13.710 36.423 1.00 78.50 109 SER A C 1
ATOM 895 O O . SER A 1 109 ? 5.873 14.364 35.384 1.00 78.50 109 SER A O 1
ATOM 897 N N . TRP A 1 110 ? 6.338 14.274 37.568 1.00 75.69 110 TRP A N 1
ATOM 898 C CA . TRP A 1 110 ? 6.713 15.690 37.662 1.00 75.69 110 TRP A CA 1
ATOM 899 C C . TRP A 1 110 ? 7.797 16.086 36.635 1.00 75.69 110 TRP A C 1
ATOM 901 O O . TRP A 1 110 ? 7.619 17.042 35.880 1.00 75.69 110 TRP A O 1
ATOM 911 N N . TRP A 1 111 ? 8.851 15.274 36.494 1.00 70.88 111 TRP A N 1
ATOM 912 C CA . TRP A 1 111 ? 9.859 15.434 35.436 1.00 70.88 111 TRP A CA 1
ATOM 913 C C . TRP A 1 111 ? 9.285 15.222 34.026 1.00 70.88 111 TRP A C 1
ATOM 915 O O . TRP A 1 111 ? 9.660 15.920 33.084 1.00 70.88 111 TRP A O 1
ATOM 925 N N . GLY A 1 112 ? 8.338 14.294 33.870 1.00 75.19 112 GLY A N 1
ATOM 926 C CA . GLY A 1 112 ? 7.585 14.089 32.629 1.00 75.19 112 GLY A CA 1
ATOM 927 C C . GLY A 1 112 ? 6.815 15.337 32.178 1.00 75.19 112 GLY A C 1
ATOM 928 O O . GLY A 1 112 ? 6.792 15.659 30.993 1.00 75.19 112 GLY A O 1
ATOM 929 N N . ARG A 1 113 ? 6.234 16.092 33.117 1.00 81.69 113 ARG A N 1
ATOM 930 C CA . ARG A 1 113 ? 5.518 17.345 32.819 1.00 81.69 113 ARG A CA 1
ATOM 931 C C . ARG A 1 113 ? 6.470 18.439 32.342 1.00 81.69 113 ARG A C 1
ATOM 933 O O . ARG A 1 113 ? 6.186 19.103 31.351 1.00 81.69 113 ARG A O 1
ATOM 940 N N . ILE A 1 114 ? 7.628 18.574 32.990 1.00 75.88 114 ILE A N 1
ATOM 941 C CA . ILE A 1 114 ? 8.669 19.538 32.596 1.00 75.88 114 ILE A CA 1
ATOM 942 C C . ILE A 1 114 ? 9.250 19.191 31.223 1.00 75.88 114 ILE A C 1
ATOM 944 O O . ILE A 1 114 ? 9.393 20.061 30.367 1.00 75.88 114 ILE A O 1
ATOM 948 N N . THR A 1 115 ? 9.558 17.917 30.981 1.00 71.44 115 THR A N 1
ATOM 949 C CA . THR A 1 115 ? 10.080 17.475 29.679 1.00 71.44 115 THR A CA 1
ATOM 950 C C . THR A 1 115 ? 9.053 17.652 28.564 1.00 71.44 115 THR A C 1
ATOM 952 O O . THR A 1 115 ? 9.419 18.100 27.476 1.00 71.44 115 THR A O 1
ATOM 955 N N . ASN A 1 116 ? 7.768 17.385 28.826 1.00 74.94 116 ASN A N 1
ATOM 956 C CA . ASN A 1 116 ? 6.697 17.702 27.885 1.00 74.94 116 ASN A CA 1
ATOM 957 C C . ASN A 1 116 ? 6.659 19.205 27.582 1.00 74.94 116 ASN A C 1
ATOM 959 O O . ASN A 1 116 ? 6.695 19.584 26.416 1.00 74.94 116 ASN A O 1
ATOM 963 N N . LEU A 1 117 ? 6.691 20.059 28.605 1.00 75.06 117 LEU A N 1
ATOM 964 C CA . LEU A 1 117 ? 6.679 21.513 28.440 1.00 75.06 117 LEU A CA 1
ATOM 965 C C . LEU A 1 117 ? 7.860 22.035 27.601 1.00 75.06 117 LEU A C 1
ATOM 967 O O . LEU A 1 117 ? 7.669 22.863 26.709 1.00 75.06 117 LEU A O 1
ATOM 971 N N . LEU A 1 118 ? 9.075 21.552 27.878 1.00 67.94 118 LEU A N 1
ATOM 972 C CA . LEU A 1 118 ? 10.303 22.057 27.261 1.00 67.94 118 LEU A CA 1
ATOM 973 C C . LEU A 1 118 ? 10.538 21.511 25.847 1.00 67.94 118 LEU A C 1
ATOM 975 O O . LEU A 1 118 ? 10.931 22.275 24.965 1.00 67.94 118 LEU A O 1
ATOM 979 N N . PHE A 1 119 ? 10.291 20.217 25.622 1.00 61.31 119 PHE A N 1
ATOM 980 C CA . PHE A 1 119 ? 10.734 19.525 24.404 1.00 61.31 119 PHE A CA 1
ATOM 981 C C . PHE A 1 119 ? 9.597 19.088 23.479 1.00 61.31 119 PHE A C 1
ATOM 983 O O . PHE A 1 119 ? 9.745 19.173 22.262 1.00 61.31 119 PHE A O 1
ATOM 990 N N . TYR A 1 120 ? 8.468 18.622 24.022 1.00 66.50 120 TYR A N 1
ATOM 991 C CA . TYR A 1 120 ? 7.399 18.019 23.210 1.00 66.50 120 TYR A CA 1
ATOM 992 C C . TYR A 1 120 ? 6.230 18.971 22.931 1.00 66.50 120 TYR A C 1
ATOM 994 O O . TYR A 1 120 ? 5.565 18.830 21.907 1.00 66.50 120 TYR A O 1
ATOM 1002 N N . ARG A 1 121 ? 5.987 19.939 23.824 1.00 69.25 121 ARG A N 1
ATOM 1003 C CA . ARG A 1 121 ? 4.917 20.949 23.783 1.00 69.25 121 ARG A CA 1
ATOM 1004 C C . ARG A 1 121 ? 3.536 20.374 23.433 1.00 69.25 121 ARG A C 1
ATOM 1006 O O . ARG A 1 121 ? 2.741 21.056 22.782 1.00 69.25 121 ARG A O 1
ATOM 1013 N N . ARG A 1 122 ? 3.232 19.132 23.844 1.00 72.25 122 ARG A N 1
ATOM 1014 C CA . ARG A 1 122 ? 1.904 18.541 23.610 1.00 72.25 122 ARG A CA 1
ATOM 1015 C C . ARG A 1 122 ? 0.876 19.314 24.432 1.00 72.25 122 ARG A C 1
ATOM 1017 O O . ARG A 1 122 ? 1.034 19.460 25.643 1.00 72.25 122 ARG A O 1
ATOM 1024 N N . LYS A 1 123 ? -0.150 19.827 23.754 1.00 79.12 123 LYS A N 1
ATOM 1025 C CA . LYS A 1 123 ? -1.201 20.649 24.355 1.00 79.12 123 LYS A CA 1
ATOM 1026 C C . LYS A 1 123 ? -2.324 19.758 24.872 1.00 79.12 123 LYS A C 1
ATOM 1028 O O . LYS A 1 123 ? -2.773 18.865 24.159 1.00 79.12 123 LYS A O 1
ATOM 1033 N N . SER A 1 124 ? -2.781 20.044 26.086 1.00 85.81 124 SER A N 1
ATOM 1034 C CA . SER A 1 124 ? -4.077 19.579 26.577 1.00 85.81 124 SER A CA 1
ATOM 1035 C C . SER A 1 124 ? -5.053 20.746 26.523 1.00 85.81 124 SER A C 1
ATOM 1037 O O . SER A 1 124 ? -4.698 21.875 26.883 1.00 85.81 124 SER A O 1
ATOM 1039 N N . TYR A 1 125 ? -6.252 20.482 26.027 1.00 90.69 125 TYR A N 1
ATOM 1040 C CA . TYR A 1 125 ? -7.310 21.469 25.886 1.00 90.69 125 TYR A CA 1
ATOM 1041 C C . TYR A 1 125 ? -8.386 21.189 26.908 1.00 90.69 125 TYR A C 1
ATOM 1043 O O . TYR A 1 125 ? -8.754 20.037 27.124 1.00 90.69 125 TYR A O 1
ATOM 1051 N N . HIS A 1 126 ? -8.872 22.239 27.546 1.00 91.56 126 HIS A N 1
ATOM 1052 C CA . HIS A 1 126 ? -9.855 22.111 28.599 1.00 91.56 126 HIS A CA 1
ATOM 1053 C C . HIS A 1 126 ? -11.028 23.054 28.350 1.00 91.56 126 HIS A C 1
ATOM 1055 O O . HIS A 1 126 ? -10.842 24.198 27.929 1.00 91.56 126 HIS A O 1
ATOM 1061 N N . TRP A 1 127 ? -12.225 22.570 28.659 1.00 92.38 127 TRP A N 1
ATOM 1062 C CA . TRP A 1 127 ? -13.480 23.304 28.552 1.00 92.38 127 TRP A CA 1
ATOM 1063 C C . TRP A 1 127 ? -14.181 23.306 29.904 1.00 92.38 127 TRP A C 1
ATOM 1065 O O . TRP A 1 127 ? -14.401 22.250 30.498 1.00 92.38 127 TRP A O 1
ATOM 1075 N N . HIS A 1 128 ? -14.547 24.491 30.387 1.00 91.19 128 HIS A N 1
ATOM 1076 C CA . HIS A 1 128 ? -15.317 24.640 31.620 1.00 91.19 128 HIS A CA 1
ATOM 1077 C C . HIS A 1 128 ? -16.795 24.324 31.376 1.00 91.19 128 HIS A C 1
ATOM 1079 O O . HIS A 1 128 ? -17.400 24.883 30.462 1.00 91.19 128 HIS A O 1
ATOM 1085 N N . LEU A 1 129 ? -17.372 23.441 32.190 1.00 88.69 129 LEU A N 1
ATOM 1086 C CA . LEU A 1 129 ? -18.792 23.076 32.121 1.00 88.69 129 LEU A CA 1
ATOM 1087 C C . LEU A 1 129 ? -19.600 23.770 33.219 1.00 88.69 129 LEU A C 1
ATOM 1089 O O . LEU A 1 129 ? -20.652 24.332 32.937 1.00 88.69 129 LEU A O 1
ATOM 1093 N N . ALA A 1 130 ? -19.075 23.784 34.444 1.00 85.12 130 ALA A N 1
ATOM 1094 C CA . ALA A 1 130 ? -19.692 24.429 35.597 1.00 85.12 130 ALA A CA 1
ATOM 1095 C C . ALA A 1 130 ? -18.638 25.144 36.457 1.00 85.12 130 ALA A C 1
ATOM 1097 O O . ALA A 1 130 ? -17.472 24.725 36.471 1.00 85.12 130 ALA A O 1
ATOM 1098 N N . PRO A 1 131 ? -19.022 26.219 37.171 1.00 79.56 131 PRO A N 1
ATOM 1099 C CA . PRO A 1 131 ? -18.142 26.866 38.133 1.00 79.56 131 PRO A CA 1
ATOM 1100 C C . PRO A 1 131 ? -17.794 25.917 39.286 1.00 79.56 131 PRO A C 1
ATOM 1102 O O . PRO A 1 131 ? -18.563 25.031 39.652 1.00 79.56 131 PRO A O 1
ATOM 1105 N N . LEU A 1 132 ? -16.611 26.118 39.861 1.00 78.56 132 LEU A N 1
ATOM 1106 C CA . LEU A 1 132 ? -16.168 25.396 41.047 1.00 78.56 132 LEU A CA 1
ATOM 1107 C C . LEU A 1 132 ? -16.893 25.936 42.285 1.00 78.56 132 LEU A C 1
ATOM 1109 O O . LEU A 1 132 ? -16.737 27.113 42.612 1.00 78.56 132 LEU A O 1
ATOM 1113 N N . GLU A 1 133 ? -17.602 25.078 43.015 1.00 79.75 133 GLU A N 1
ATOM 1114 C CA . GLU A 1 133 ? -18.209 25.445 44.298 1.00 79.75 133 GLU A CA 1
ATOM 1115 C C . GLU A 1 133 ? -17.445 24.789 45.455 1.00 79.75 133 GLU A C 1
ATOM 1117 O O . GLU A 1 133 ? -17.086 23.614 45.395 1.00 79.75 133 GLU A O 1
ATOM 1122 N N . LEU A 1 134 ? -17.214 25.521 46.546 1.00 73.50 134 LEU A N 1
ATOM 1123 C CA . LEU A 1 134 ? -16.602 24.978 47.766 1.00 73.50 134 LEU A CA 1
ATOM 1124 C C . LEU A 1 134 ? -17.616 24.095 48.512 1.00 73.50 134 LEU A C 1
ATOM 1126 O O . LEU A 1 134 ? -18.242 24.524 49.478 1.00 73.50 134 LEU A O 1
ATOM 1130 N N . SER A 1 135 ? -17.797 22.858 48.047 1.00 76.44 135 SER A N 1
ATOM 1131 C CA . SER A 1 135 ? -18.706 21.877 48.645 1.00 76.44 135 SER A CA 1
ATOM 1132 C C . SER A 1 135 ? -18.045 20.501 48.769 1.00 76.44 135 SER A C 1
ATOM 1134 O O . SER A 1 135 ? -17.118 20.180 48.030 1.00 76.44 135 SER A O 1
ATOM 1136 N N . LEU A 1 136 ? -18.553 19.670 49.684 1.00 74.25 136 LEU A N 1
ATOM 1137 C CA . LEU A 1 136 ? -18.160 18.259 49.812 1.00 74.25 136 LEU A CA 1
ATOM 1138 C C . LEU A 1 136 ? -18.926 17.334 48.844 1.00 74.25 136 LEU A C 1
ATOM 1140 O O . LEU A 1 136 ? -18.691 16.127 48.835 1.00 74.25 136 LEU A O 1
ATOM 1144 N N . ASN A 1 137 ? -19.856 17.879 48.054 1.00 81.31 137 ASN A N 1
ATOM 1145 C CA . ASN A 1 137 ? -20.648 17.116 47.096 1.00 81.31 137 ASN A CA 1
ATOM 1146 C C . ASN A 1 137 ? -19.867 16.881 45.796 1.00 81.31 137 ASN A C 1
ATOM 1148 O O . ASN A 1 137 ? -18.984 17.657 45.437 1.00 81.31 137 ASN A O 1
ATOM 1152 N N . TYR A 1 138 ? -20.240 15.827 45.066 1.00 83.81 138 TYR A N 1
ATOM 1153 C CA . TYR A 1 138 ? -19.693 15.549 43.740 1.00 83.81 138 TYR A CA 1
ATOM 1154 C C . TYR A 1 138 ? -19.938 16.712 42.770 1.00 83.81 138 TYR A C 1
ATOM 1156 O O . TYR A 1 138 ? -21.062 17.212 42.680 1.00 83.81 138 TYR A O 1
ATOM 1164 N N . GLN A 1 139 ? -18.906 17.091 42.013 1.00 84.94 139 GLN A N 1
ATOM 1165 C CA . GLN A 1 139 ? -18.984 18.132 40.984 1.00 84.94 139 GLN A CA 1
ATOM 1166 C C . GLN A 1 139 ? -18.257 17.716 39.707 1.00 84.94 139 GLN A C 1
ATOM 1168 O O . GLN A 1 139 ? -17.171 17.133 39.760 1.00 84.94 139 GLN A O 1
ATOM 1173 N N . LEU A 1 140 ? -18.832 18.097 38.563 1.00 88.06 140 LEU A N 1
ATOM 1174 C CA . LEU A 1 140 ? -18.235 17.973 37.236 1.00 88.06 140 LEU A CA 1
ATOM 1175 C C . LEU A 1 140 ? -17.934 19.374 36.689 1.00 88.06 140 LEU A C 1
ATOM 1177 O O . LEU A 1 140 ? -18.829 20.073 36.223 1.00 88.06 140 LEU A O 1
ATOM 1181 N N . THR A 1 141 ? -16.674 19.801 36.768 1.00 88.25 141 THR A N 1
ATOM 1182 C CA . THR A 1 141 ? -16.281 21.198 36.498 1.00 88.25 141 THR A CA 1
ATOM 1183 C C . THR A 1 141 ? -15.853 21.435 35.053 1.00 88.25 141 THR A C 1
ATOM 1185 O O . THR A 1 141 ? -15.918 22.560 34.553 1.00 88.25 141 THR A O 1
ATOM 1188 N N . GLY A 1 142 ? -15.432 20.389 34.341 1.00 90.50 142 GLY A N 1
ATOM 1189 C CA . GLY A 1 142 ? -14.969 20.539 32.969 1.00 90.50 142 GLY A CA 1
ATOM 1190 C C . GLY A 1 142 ? -14.598 19.243 32.267 1.00 90.50 142 GLY A C 1
ATOM 1191 O O . GLY A 1 142 ? -14.662 18.152 32.835 1.00 90.50 142 GLY A O 1
ATOM 1192 N N . LEU A 1 143 ? -14.192 19.400 31.014 1.00 92.31 143 LEU A N 1
ATOM 1193 C CA . LEU A 1 143 ? -13.787 18.332 30.110 1.00 92.31 143 LEU A CA 1
ATOM 1194 C C . LEU A 1 143 ? -12.382 18.632 29.570 1.00 92.31 143 LEU A C 1
ATOM 1196 O O . LEU A 1 143 ? -12.113 19.744 29.122 1.00 92.31 143 LEU A O 1
ATOM 1200 N N . GLU A 1 144 ? -11.492 17.644 29.622 1.00 92.00 144 GLU A N 1
ATOM 1201 C CA . GLU A 1 144 ? -10.111 17.707 29.133 1.00 92.00 144 GLU A CA 1
ATOM 1202 C C . GLU A 1 144 ? -9.953 16.801 27.906 1.00 92.00 144 GLU A C 1
ATOM 1204 O O . GLU A 1 144 ? -10.309 15.624 27.959 1.00 92.00 144 GLU A O 1
ATOM 1209 N N . ILE A 1 145 ? -9.376 17.323 26.820 1.00 92.75 145 ILE A N 1
ATOM 1210 C CA . ILE A 1 145 ? -9.026 16.558 25.617 1.00 92.75 145 ILE A CA 1
ATOM 1211 C C . ILE A 1 145 ? -7.540 16.727 25.302 1.00 92.75 145 ILE A C 1
ATOM 1213 O O . ILE A 1 145 ? -7.040 17.840 25.117 1.00 92.75 145 ILE A O 1
ATOM 1217 N N . CYS A 1 146 ? -6.850 15.599 25.160 1.00 90.75 146 CYS A N 1
ATOM 1218 C CA . CYS A 1 146 ? -5.515 15.523 24.581 1.00 90.75 146 CYS A CA 1
ATOM 1219 C C . CYS A 1 146 ? -5.619 14.934 23.168 1.00 90.75 146 CYS A C 1
ATOM 1221 O O . CYS A 1 146 ? -6.014 13.780 22.990 1.00 90.75 146 CYS A O 1
ATOM 1223 N N . GLU A 1 147 ? -5.268 15.733 22.160 1.00 89.31 147 GLU A N 1
ATOM 1224 C CA . GLU A 1 147 ? -5.274 15.313 20.756 1.00 89.31 147 GLU A CA 1
ATOM 1225 C C . GLU A 1 147 ? -4.010 14.494 20.424 1.00 89.31 147 GLU A C 1
ATOM 1227 O O . GLU A 1 147 ? -2.896 14.856 20.812 1.00 89.31 147 GLU A O 1
ATOM 1232 N N . ASP A 1 148 ? -4.164 13.401 19.675 1.00 86.12 148 ASP A N 1
ATOM 1233 C CA . ASP A 1 148 ? -3.065 12.677 19.028 1.00 86.12 148 ASP A CA 1
ATOM 1234 C C . ASP A 1 148 ? -3.452 12.326 17.578 1.00 86.12 148 ASP A C 1
ATOM 1236 O O . ASP A 1 148 ? -4.591 12.458 17.135 1.00 86.12 148 ASP A O 1
ATOM 1240 N N . THR A 1 149 ? -2.469 11.856 16.827 1.00 81.69 149 THR A N 1
ATOM 1241 C CA . THR A 1 149 ? -2.554 11.374 15.448 1.00 81.69 149 THR A CA 1
ATOM 1242 C C . THR A 1 149 ? -3.594 10.274 15.229 1.00 81.69 149 THR A C 1
ATOM 1244 O O . THR A 1 149 ? -4.284 10.312 14.215 1.00 81.69 149 THR A O 1
ATOM 1247 N N . HIS A 1 150 ? -3.729 9.330 16.166 1.00 85.56 150 HIS A N 1
ATOM 1248 C CA . HIS A 1 150 ? -4.583 8.141 16.022 1.00 85.56 150 HIS A CA 1
ATOM 1249 C C . HIS A 1 150 ? -5.835 8.179 16.917 1.00 85.56 150 HIS A C 1
ATOM 1251 O O . HIS A 1 150 ? -6.514 7.165 17.060 1.00 85.56 150 HIS A O 1
ATOM 1257 N N . GLY A 1 151 ? -6.141 9.309 17.565 1.00 91.88 151 GLY A N 1
ATOM 1258 C CA . GLY A 1 151 ? -7.295 9.395 18.460 1.00 91.88 151 GLY A CA 1
ATOM 1259 C C . GLY A 1 151 ? -7.268 10.567 19.435 1.00 91.88 151 GLY A C 1
ATOM 1260 O O . GLY A 1 151 ? -6.286 11.306 19.515 1.00 91.88 151 GLY A O 1
ATOM 1261 N N . LEU A 1 152 ? -8.344 10.697 20.209 1.00 93.81 152 LEU A N 1
ATOM 1262 C CA . LEU A 1 152 ? -8.523 11.706 21.256 1.00 93.81 152 LEU A CA 1
ATOM 1263 C C . LEU A 1 152 ? -8.581 11.029 22.620 1.00 93.81 152 LEU A C 1
ATOM 1265 O O . LEU A 1 152 ? -9.378 10.115 22.808 1.00 93.81 152 LEU A O 1
ATOM 1269 N N . LEU A 1 153 ? -7.785 11.499 23.576 1.00 93.00 153 LEU A N 1
ATOM 1270 C CA . LEU A 1 153 ? -7.911 11.096 24.973 1.00 93.00 153 LEU A CA 1
ATOM 1271 C C . LEU A 1 153 ? -8.771 12.122 25.706 1.00 93.00 153 LEU A C 1
ATOM 1273 O O . LEU A 1 153 ? -8.384 13.284 25.806 1.00 93.00 153 LEU A O 1
ATOM 1277 N N . ILE A 1 154 ? -9.913 11.684 26.221 1.00 93.25 154 ILE A N 1
ATOM 1278 C CA . ILE A 1 154 ? -10.927 12.527 26.851 1.00 93.25 154 ILE A CA 1
ATOM 1279 C C . ILE A 1 154 ? -11.040 12.154 28.327 1.00 93.25 154 ILE A C 1
ATOM 1281 O O . ILE A 1 154 ? -11.165 10.980 28.679 1.00 93.25 154 ILE A O 1
ATOM 1285 N N . GLY A 1 155 ? -10.974 13.157 29.196 1.00 90.81 155 GLY A N 1
ATOM 1286 C CA . GLY A 1 155 ? -11.174 13.020 30.634 1.00 90.81 155 GLY A CA 1
ATOM 1287 C C . GLY A 1 155 ? -12.122 14.079 31.178 1.00 90.81 155 GLY A C 1
ATOM 1288 O O . GLY A 1 155 ? -12.352 15.113 30.553 1.00 90.81 155 GLY A O 1
ATOM 1289 N N . PHE A 1 156 ? -12.656 13.814 32.363 1.00 90.12 156 PHE A N 1
ATOM 1290 C CA . PHE A 1 156 ? -13.531 14.731 33.080 1.00 90.12 156 PHE A CA 1
ATOM 1291 C C . PHE A 1 156 ? -12.832 15.291 34.315 1.00 90.12 156 PHE A C 1
ATOM 1293 O O . PHE A 1 156 ? -12.251 14.541 35.101 1.00 90.12 156 PHE A O 1
ATOM 1300 N N . ASN A 1 157 ? -12.931 16.606 34.505 1.00 88.12 157 ASN A N 1
ATOM 1301 C CA . ASN A 1 157 ? -12.448 17.283 35.701 1.00 88.12 157 ASN A CA 1
ATOM 1302 C C . ASN A 1 157 ? -13.521 17.147 36.787 1.00 88.12 157 ASN A C 1
ATOM 1304 O O . ASN A 1 157 ? -14.552 17.822 36.750 1.00 88.12 157 ASN A O 1
ATOM 1308 N N . GLN A 1 158 ? -13.289 16.226 37.722 1.00 87.62 158 GLN A N 1
ATOM 1309 C CA . GLN A 1 158 ? -14.246 15.829 38.754 1.00 87.62 158 GLN A CA 1
ATOM 1310 C C . GLN A 1 158 ? -13.704 16.141 40.151 1.00 87.62 158 GLN A C 1
ATOM 1312 O O . GLN A 1 158 ? -12.503 16.025 40.400 1.00 87.62 158 GLN A O 1
ATOM 1317 N N . LEU A 1 159 ? -14.594 16.502 41.074 1.00 83.50 159 LEU A N 1
ATOM 1318 C CA . LEU A 1 159 ? -14.292 16.670 42.497 1.00 83.50 159 LEU A CA 1
ATOM 1319 C C . LEU A 1 159 ? -15.168 15.753 43.331 1.00 83.50 159 LEU A C 1
ATOM 1321 O O . LEU A 1 159 ? -16.342 15.565 43.023 1.00 83.50 159 LEU A O 1
ATOM 1325 N N . A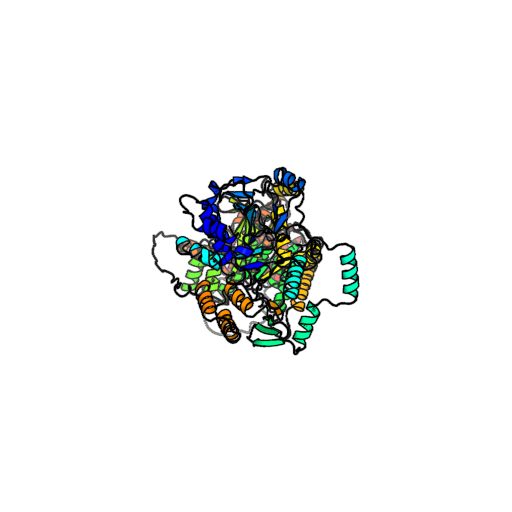LA A 1 160 ? -14.565 15.186 44.376 1.00 75.94 160 ALA A N 1
ATOM 1326 C CA . ALA A 1 160 ? -15.173 14.157 45.210 1.00 75.94 160 ALA A CA 1
ATOM 1327 C C . ALA A 1 160 ? -15.881 13.051 44.386 1.00 75.94 160 ALA A C 1
ATOM 1329 O O . ALA A 1 160 ? -17.041 12.747 44.670 1.00 75.94 160 ALA A O 1
ATOM 1330 N N . PRO A 1 161 ? -15.223 12.440 43.367 1.00 71.00 161 PRO A N 1
ATOM 1331 C CA . PRO A 1 161 ? -15.833 11.366 42.582 1.00 71.00 161 PRO A CA 1
ATOM 1332 C C . PRO A 1 161 ? -16.344 10.249 43.498 1.00 71.00 161 PRO A C 1
ATOM 1334 O O . PRO A 1 161 ? -17.459 9.776 43.310 1.00 71.00 161 PRO A O 1
ATOM 1337 N N . GLY A 1 162 ? -15.622 9.908 44.568 1.00 65.94 162 GLY A N 1
ATOM 1338 C CA . GLY A 1 162 ? -15.925 8.762 45.430 1.00 65.94 162 GLY A CA 1
ATOM 1339 C C . GLY A 1 162 ? -15.362 7.472 44.833 1.00 65.94 162 GLY A C 1
ATOM 1340 O O . GLY A 1 162 ? -14.914 7.461 43.689 1.00 65.94 162 GLY A O 1
ATOM 1341 N N . GLU A 1 163 ? -15.362 6.373 45.588 1.00 60.00 163 GLU A N 1
ATOM 1342 C CA . GLU A 1 163 ? -14.757 5.123 45.113 1.00 60.00 163 GLU A CA 1
ATOM 1343 C C . GLU A 1 163 ? -15.456 4.600 43.844 1.00 60.00 163 GLU A C 1
ATOM 1345 O O . GLU A 1 163 ? -16.681 4.571 43.735 1.00 60.00 163 GLU A O 1
ATOM 1350 N N . THR A 1 164 ? -14.670 4.188 42.850 1.00 55.84 164 THR A N 1
ATOM 1351 C CA . THR A 1 164 ? -15.147 3.732 41.532 1.00 55.84 164 THR A CA 1
ATOM 1352 C C . THR A 1 164 ? -15.749 2.318 41.547 1.00 55.84 164 THR A C 1
ATOM 1354 O O . THR A 1 164 ? -16.212 1.828 40.514 1.00 55.84 164 THR A O 1
ATOM 1357 N N . GLY A 1 165 ? -15.799 1.678 42.722 1.00 55.97 165 GLY A N 1
ATOM 1358 C CA . GLY A 1 165 ? -16.266 0.307 42.910 1.00 55.97 165 GLY A CA 1
ATOM 1359 C C . GLY A 1 165 ? -15.355 -0.738 42.251 1.00 55.97 165 GLY A C 1
ATOM 1360 O O . GLY A 1 165 ? -14.332 -0.436 41.641 1.00 55.97 165 GLY A O 1
ATOM 1361 N N . THR A 1 166 ? -15.736 -2.010 42.351 1.00 57.62 166 THR A N 1
ATOM 1362 C CA . THR A 1 166 ? -14.978 -3.168 41.836 1.00 57.62 166 THR A CA 1
ATOM 1363 C C . THR A 1 166 ? -15.065 -3.358 40.311 1.00 57.62 166 THR A C 1
ATOM 1365 O O . THR A 1 166 ? -14.604 -4.379 39.808 1.00 57.62 166 THR A O 1
ATOM 1368 N N . LYS A 1 167 ? -15.624 -2.398 39.550 1.00 71.81 167 LYS A N 1
ATOM 1369 C CA . LYS A 1 167 ? -15.976 -2.541 38.115 1.00 71.81 167 LYS A CA 1
ATOM 1370 C C . LYS A 1 167 ? -14.833 -3.058 37.234 1.00 71.81 167 LYS A C 1
ATOM 1372 O O . LYS A 1 167 ? -15.082 -3.802 36.289 1.00 71.81 167 LYS A O 1
ATOM 1377 N N . TYR A 1 168 ? -13.603 -2.646 37.546 1.00 73.31 168 TYR A N 1
ATOM 1378 C CA . TYR A 1 168 ? -12.388 -3.004 36.803 1.00 73.31 168 TYR A CA 1
ATOM 1379 C C . TYR A 1 168 ? -11.298 -3.633 37.685 1.00 73.31 168 TYR A C 1
ATOM 1381 O O . TYR A 1 168 ? -10.230 -3.972 37.176 1.00 73.31 168 TYR A O 1
ATOM 1389 N N . ARG A 1 169 ? -11.536 -3.775 38.999 1.00 66.44 169 ARG A N 1
ATOM 1390 C CA . ARG A 1 169 ? -10.528 -4.234 39.971 1.00 66.44 169 ARG A CA 1
ATOM 1391 C C . ARG A 1 169 ? -10.649 -5.732 40.221 1.00 66.44 169 ARG A C 1
ATOM 1393 O O . ARG A 1 169 ? -11.740 -6.225 40.508 1.00 66.44 169 ARG A O 1
ATOM 1400 N N . GLU A 1 170 ? -9.537 -6.463 40.121 1.00 60.53 170 GLU A N 1
ATOM 1401 C CA . GLU A 1 170 ? -9.528 -7.861 40.565 1.00 60.53 170 GLU A CA 1
ATOM 1402 C C . GLU A 1 170 ? -9.740 -7.912 42.090 1.00 60.53 170 GLU A C 1
ATOM 1404 O O . GLU A 1 170 ? -9.293 -7.004 42.792 1.00 60.53 170 GLU A O 1
ATOM 1409 N N . PRO A 1 171 ? -10.343 -8.982 42.640 1.00 54.09 171 PRO A N 1
ATOM 1410 C CA . PRO A 1 171 ? -10.536 -9.129 44.088 1.00 54.09 171 PRO A CA 1
ATOM 1411 C C . PRO A 1 171 ? -9.246 -9.057 44.931 1.00 54.09 171 PRO A C 1
ATOM 1413 O O . PRO A 1 171 ? -9.322 -8.939 46.148 1.00 54.09 171 PRO A O 1
ATOM 1416 N N . GLN A 1 172 ? -8.071 -9.157 44.299 1.00 54.31 172 GLN A N 1
ATOM 1417 C CA . GLN A 1 172 ? -6.744 -9.117 44.927 1.00 54.31 172 GLN A CA 1
ATOM 1418 C C . GLN A 1 172 ? -5.855 -7.982 44.379 1.00 54.31 172 GLN A C 1
ATOM 1420 O O . GLN A 1 172 ? -4.653 -7.964 44.644 1.00 54.31 172 GLN A O 1
ATOM 1425 N N . ASP A 1 173 ? -6.416 -7.058 43.590 1.00 57.16 173 ASP A N 1
ATOM 1426 C CA . ASP A 1 173 ? -5.676 -5.924 43.034 1.00 57.16 173 ASP A CA 1
ATOM 1427 C C . ASP A 1 173 ? -5.479 -4.847 44.111 1.00 57.16 173 ASP A C 1
ATOM 1429 O O . ASP A 1 173 ? -6.440 -4.276 44.627 1.00 57.16 173 ASP A O 1
ATOM 1433 N N . ASN A 1 174 ? -4.224 -4.595 44.478 1.00 49.28 174 ASN A N 1
ATOM 1434 C CA . ASN A 1 174 ? -3.834 -3.636 45.512 1.00 49.28 174 ASN A CA 1
ATOM 1435 C C . ASN A 1 174 ? -3.430 -2.266 44.939 1.00 49.28 174 ASN A C 1
ATOM 1437 O O . ASN A 1 174 ? -2.878 -1.438 45.668 1.00 49.28 174 ASN A O 1
ATOM 1441 N N . GLN A 1 175 ? -3.670 -2.021 43.646 1.00 54.50 175 GLN A N 1
ATOM 1442 C CA . GLN A 1 175 ? -3.384 -0.733 43.020 1.00 54.50 175 GLN A CA 1
ATOM 1443 C C . GLN A 1 175 ? -4.338 0.353 43.540 1.00 54.50 175 GLN A C 1
ATOM 1445 O O . GLN A 1 175 ? -5.555 0.292 43.369 1.00 54.50 175 GLN A O 1
ATOM 1450 N N . THR A 1 176 ? -3.763 1.365 44.191 1.00 53.94 176 THR A N 1
ATOM 1451 C CA . THR A 1 176 ? -4.469 2.556 44.691 1.00 53.94 176 THR A CA 1
ATOM 1452 C C . THR A 1 176 ? -4.692 3.615 43.605 1.00 53.94 176 THR A C 1
ATOM 1454 O O . THR A 1 176 ? -5.548 4.480 43.773 1.00 53.94 176 THR A O 1
ATOM 1457 N N . GLU A 1 177 ? -3.955 3.542 42.490 1.00 62.28 177 GLU A N 1
ATOM 1458 C CA . GLU A 1 177 ? -4.053 4.453 41.340 1.00 62.28 177 GLU A CA 1
ATOM 1459 C C . GLU A 1 177 ? -5.036 3.950 40.256 1.00 62.28 177 GLU A C 1
ATOM 1461 O O . GLU A 1 177 ? -5.323 2.751 40.199 1.00 62.28 177 GLU A O 1
ATOM 1466 N N . PRO A 1 178 ? -5.539 4.840 39.372 1.00 62.66 178 PRO A N 1
ATOM 1467 C CA . PRO A 1 178 ? -6.294 4.454 38.177 1.00 62.66 178 PRO A CA 1
ATOM 1468 C C . PRO A 1 178 ? -5.497 3.502 37.279 1.00 62.66 178 PRO A C 1
ATOM 1470 O O . PRO A 1 178 ? -4.274 3.629 37.158 1.00 62.66 178 PRO A O 1
ATOM 1473 N N . LEU A 1 179 ? -6.194 2.586 36.608 1.00 66.88 179 LEU A N 1
ATOM 1474 C CA . LEU A 1 179 ? -5.590 1.521 35.803 1.00 66.88 179 LEU A CA 1
ATOM 1475 C C . LEU A 1 179 ? -4.968 2.047 34.497 1.00 66.88 179 LEU A C 1
ATOM 1477 O O . LEU A 1 179 ? -3.996 1.452 34.029 1.00 66.88 179 LEU A O 1
ATOM 1481 N N . ARG A 1 180 ? -5.466 3.187 33.977 1.00 73.75 180 ARG A N 1
ATOM 1482 C CA . ARG A 1 180 ? -5.047 3.879 32.733 1.00 73.75 180 ARG A CA 1
ATOM 1483 C C . ARG A 1 180 ? -5.299 3.038 31.468 1.00 73.75 180 ARG A C 1
ATOM 1485 O O . ARG A 1 180 ? -5.115 1.826 31.457 1.00 73.75 180 ARG A O 1
ATOM 1492 N N . ASN A 1 181 ? -5.674 3.677 30.352 1.00 70.19 181 ASN A N 1
ATOM 1493 C CA . ASN A 1 181 ? -6.020 3.005 29.078 1.00 70.19 181 ASN A CA 1
ATOM 1494 C C . ASN A 1 181 ? -7.175 1.985 29.164 1.00 70.19 181 ASN A C 1
ATOM 1496 O O . ASN A 1 181 ? -7.207 0.997 28.428 1.00 70.19 181 ASN A O 1
ATOM 1500 N N . THR A 1 182 ? -8.145 2.242 30.037 1.00 78.56 182 THR A N 1
ATOM 1501 C CA . THR A 1 182 ? -9.222 1.291 30.339 1.00 78.56 182 THR A CA 1
ATOM 1502 C C . THR A 1 182 ? -10.345 1.297 29.299 1.00 78.56 182 THR A C 1
ATOM 1504 O O . THR A 1 182 ? -10.909 0.247 28.996 1.00 78.56 182 THR A O 1
ATOM 1507 N N . LYS A 1 183 ? -10.694 2.464 28.740 1.00 91.25 183 LYS A N 1
ATOM 1508 C CA . LYS A 1 183 ? -11.918 2.649 27.942 1.00 91.25 183 LYS A CA 1
ATOM 1509 C C . LYS A 1 183 ? -11.602 3.173 26.542 1.00 91.25 183 LYS A C 1
ATOM 1511 O O . LYS A 1 183 ? -10.887 4.166 26.395 1.00 91.25 183 LYS A O 1
ATOM 1516 N N . ARG A 1 184 ? -12.161 2.534 25.513 1.00 92.38 184 ARG A N 1
ATOM 1517 C CA . ARG A 1 184 ? -11.947 2.888 24.102 1.00 92.38 184 ARG A CA 1
ATOM 1518 C C . ARG A 1 184 ? -13.264 2.882 23.336 1.00 92.38 184 ARG A C 1
ATOM 1520 O O . ARG A 1 184 ? -14.056 1.964 23.490 1.00 92.38 184 ARG A O 1
ATOM 1527 N N . VAL A 1 185 ? -13.479 3.895 22.512 1.00 94.75 185 VAL A N 1
ATOM 1528 C CA . VAL A 1 185 ? -14.598 4.009 21.576 1.00 94.75 185 VAL A CA 1
ATOM 1529 C C . VAL A 1 185 ? -14.015 3.967 20.176 1.00 94.75 185 VAL A C 1
ATOM 1531 O O . VAL A 1 185 ? -13.229 4.842 19.815 1.00 94.75 185 VAL A O 1
ATOM 1534 N N . ILE A 1 186 ? -14.384 2.956 19.399 1.00 92.31 186 ILE A N 1
ATOM 1535 C CA . ILE A 1 186 ? -13.961 2.835 18.004 1.00 92.31 186 ILE A CA 1
ATOM 1536 C C . ILE A 1 186 ? -15.092 3.347 17.114 1.00 92.31 186 ILE A C 1
ATOM 1538 O O . ILE A 1 186 ? -16.243 2.932 17.264 1.00 92.31 186 ILE A O 1
ATOM 1542 N N . LEU A 1 187 ? -14.763 4.262 16.204 1.00 91.69 187 LEU A N 1
ATOM 1543 C CA . LEU A 1 187 ? -15.700 4.814 15.230 1.00 91.69 187 LEU A CA 1
ATOM 1544 C C . LEU A 1 187 ? -15.321 4.342 13.828 1.00 91.69 187 LEU A C 1
ATOM 1546 O O . LEU A 1 187 ? -14.149 4.347 13.456 1.00 91.69 187 LEU A O 1
ATOM 1550 N N . THR A 1 188 ? -16.320 3.949 13.044 1.00 89.75 188 THR A N 1
ATOM 1551 C CA . THR A 1 188 ? -16.156 3.637 11.620 1.00 89.75 188 THR A CA 1
ATOM 1552 C C . THR A 1 188 ? -16.628 4.805 10.758 1.00 89.75 188 THR A C 1
ATOM 1554 O O . THR A 1 188 ? -17.358 5.680 11.224 1.00 89.75 188 THR A O 1
ATOM 1557 N N . ASP A 1 189 ? -16.261 4.806 9.475 1.00 88.44 189 ASP A N 1
ATOM 1558 C CA . ASP A 1 189 ? -16.721 5.824 8.518 1.00 88.44 189 ASP A CA 1
ATOM 1559 C C . ASP A 1 189 ? -18.255 5.965 8.487 1.00 88.44 189 ASP A C 1
ATOM 1561 O O . ASP A 1 189 ? -18.775 7.078 8.504 1.00 88.44 189 ASP A O 1
ATOM 1565 N N . ALA A 1 190 ? -18.985 4.846 8.535 1.00 85.69 190 ALA A N 1
ATOM 1566 C CA . ALA A 1 190 ? -20.447 4.842 8.561 1.00 85.69 190 ALA A CA 1
ATOM 1567 C C . ALA A 1 190 ? -21.015 5.460 9.851 1.00 85.69 190 ALA A C 1
ATOM 1569 O O . ALA A 1 190 ? -21.952 6.254 9.796 1.00 85.69 190 ALA A O 1
ATOM 1570 N N . MET A 1 191 ? -20.415 5.149 11.007 1.00 89.56 191 MET A N 1
ATOM 1571 C CA . MET A 1 191 ? -20.810 5.746 12.289 1.00 89.56 191 MET A CA 1
ATOM 1572 C C . MET A 1 191 ? -20.578 7.258 12.299 1.00 89.56 191 MET A C 1
ATOM 1574 O O . MET A 1 191 ? -21.393 8.001 12.833 1.00 89.56 191 MET A O 1
ATOM 1578 N N . VAL A 1 192 ? -19.488 7.729 11.690 1.00 91.50 192 VAL A N 1
ATOM 1579 C CA . VAL A 1 192 ? -19.182 9.163 11.604 1.00 91.50 192 VAL A CA 1
ATOM 1580 C C . VAL A 1 192 ? -20.212 9.885 10.743 1.00 91.50 192 VAL A C 1
ATOM 1582 O O . VAL A 1 192 ? -20.734 10.907 11.171 1.00 91.50 192 VAL A O 1
ATOM 1585 N N . GLU A 1 193 ? -20.554 9.357 9.569 1.00 89.88 193 GLU A N 1
ATOM 1586 C CA . GLU A 1 193 ? -21.601 9.947 8.722 1.00 89.88 193 GLU A CA 1
ATOM 1587 C C . GLU A 1 193 ? -22.969 9.966 9.436 1.00 89.88 193 GLU A C 1
ATOM 1589 O O . GLU A 1 193 ? -23.691 10.964 9.374 1.00 89.88 193 GLU A O 1
ATOM 1594 N N . HIS A 1 194 ? -23.296 8.922 10.206 1.00 87.81 194 HIS A N 1
ATOM 1595 C CA . HIS A 1 194 ? -24.488 8.919 11.057 1.00 87.81 194 HIS A CA 1
ATOM 1596 C C . HIS A 1 194 ? -24.441 10.027 12.126 1.00 87.81 194 HIS A C 1
ATOM 1598 O O . HIS A 1 194 ? -25.382 10.811 12.250 1.00 87.81 194 HIS A O 1
ATOM 1604 N N . LEU A 1 195 ? -23.323 10.173 12.847 1.00 91.56 195 LEU A N 1
ATOM 1605 C CA . LEU A 1 195 ? -23.143 11.237 13.845 1.00 91.56 195 LEU A CA 1
ATOM 1606 C C . LEU A 1 195 ? -23.279 12.643 13.237 1.00 91.56 195 LEU A C 1
ATOM 1608 O O . LEU A 1 195 ? -23.866 13.525 13.860 1.00 91.56 195 LEU A O 1
ATOM 1612 N N . LEU A 1 196 ? -22.768 12.851 12.018 1.00 91.50 196 LEU A N 1
ATOM 1613 C CA . LEU A 1 196 ? -22.846 14.135 11.310 1.00 91.50 196 LEU A CA 1
ATOM 1614 C C . LEU A 1 196 ? -24.277 14.514 10.906 1.00 91.50 196 LEU A C 1
ATOM 1616 O O . LEU A 1 196 ? -24.588 15.701 10.831 1.00 91.50 196 LEU A O 1
ATOM 1620 N N . THR A 1 197 ? -25.131 13.524 10.638 1.00 89.38 197 THR A N 1
ATOM 1621 C CA . THR A 1 197 ? -26.529 13.724 10.213 1.00 89.38 197 THR A CA 1
ATOM 1622 C C . THR A 1 197 ? -27.528 13.701 11.371 1.00 89.38 197 THR A C 1
ATOM 1624 O O . THR A 1 197 ? -28.687 14.071 11.187 1.00 89.38 197 THR A O 1
ATOM 1627 N N . THR A 1 198 ? -27.094 13.296 12.566 1.00 89.12 198 THR A N 1
ATOM 1628 C CA . THR A 1 198 ? -27.951 13.195 13.750 1.00 89.12 198 THR A CA 1
ATOM 1629 C C . THR A 1 198 ? -28.349 14.581 14.257 1.00 89.12 198 THR A C 1
ATOM 1631 O O . THR A 1 198 ? -27.494 15.402 14.593 1.00 89.12 198 THR A O 1
ATOM 1634 N N . ASP A 1 199 ? -29.656 14.827 14.381 1.00 88.69 199 ASP A N 1
ATOM 1635 C CA . ASP A 1 199 ? -30.160 16.013 15.073 1.00 88.69 199 ASP A CA 1
ATOM 1636 C C . ASP A 1 199 ? -29.914 15.875 16.579 1.00 88.69 199 ASP A C 1
ATOM 1638 O O . ASP A 1 199 ? -30.539 15.055 17.254 1.00 88.69 199 ASP A O 1
ATOM 1642 N N . ILE A 1 200 ? -28.990 16.690 17.091 1.00 88.81 200 ILE A N 1
ATOM 1643 C CA . ILE A 1 200 ? -28.570 16.712 18.494 1.00 88.81 200 ILE A CA 1
ATOM 1644 C C . ILE A 1 200 ? -29.718 17.168 19.405 1.00 88.81 200 ILE A C 1
ATOM 1646 O O . ILE A 1 200 ? -29.810 16.686 20.532 1.00 88.81 200 ILE A O 1
ATOM 1650 N N . GLN A 1 201 ? -30.589 18.083 18.965 1.00 84.56 201 GLN A N 1
ATOM 1651 C CA . GLN A 1 201 ? -31.648 18.629 19.824 1.00 84.56 201 GLN A CA 1
ATOM 1652 C C . GLN A 1 201 ? -32.801 17.641 20.030 1.00 84.56 201 GLN A C 1
ATOM 1654 O O . GLN A 1 201 ? -33.419 17.644 21.093 1.00 84.56 201 GLN A O 1
ATOM 1659 N N . ALA A 1 202 ? -33.046 16.761 19.057 1.00 86.88 202 ALA A N 1
ATOM 1660 C CA . ALA A 1 202 ? -34.081 15.733 19.132 1.00 86.88 202 ALA A CA 1
ATOM 1661 C C . ALA A 1 202 ? -33.728 14.546 20.057 1.00 86.88 202 ALA A C 1
ATOM 1663 O O . ALA A 1 202 ? -34.588 13.710 20.337 1.00 86.88 202 ALA A O 1
ATOM 1664 N N . GLN A 1 203 ? -32.481 14.440 20.536 1.00 88.75 203 GLN A N 1
ATOM 1665 C CA . GLN A 1 203 ? -32.024 13.287 21.321 1.00 88.75 203 GLN A CA 1
ATOM 1666 C C . GLN A 1 203 ? -32.391 13.383 22.804 1.00 88.75 203 GLN A C 1
ATOM 1668 O O . GLN A 1 203 ? -32.158 14.393 23.472 1.00 88.75 203 GLN A O 1
ATOM 1673 N N . ASN A 1 204 ? -32.870 12.271 23.368 1.00 89.69 204 ASN A N 1
ATOM 1674 C CA . ASN A 1 204 ? -33.129 12.155 24.801 1.00 89.69 204 ASN A CA 1
ATOM 1675 C C . ASN A 1 204 ? -31.865 11.721 25.567 1.00 89.69 204 ASN A C 1
ATOM 1677 O O . ASN A 1 204 ? -31.701 10.556 25.944 1.00 89.69 204 ASN A O 1
ATOM 1681 N N . PHE A 1 205 ? -30.976 12.681 25.834 1.00 89.31 205 PHE A N 1
ATOM 1682 C CA . PHE A 1 205 ? -29.727 12.432 26.565 1.00 89.31 205 PHE A CA 1
ATOM 1683 C C . PHE A 1 205 ? -29.941 11.891 27.982 1.00 89.31 205 PHE A C 1
ATOM 1685 O O . PHE A 1 205 ? -29.136 11.088 28.454 1.00 89.31 205 PHE A O 1
ATOM 1692 N N . SER A 1 206 ? -31.027 12.288 28.655 1.00 87.25 206 SER A N 1
ATOM 1693 C CA . SER A 1 206 ? -31.303 11.807 30.010 1.00 87.25 206 SER A CA 1
ATOM 1694 C C . SER A 1 206 ? -31.551 10.299 30.023 1.00 87.25 206 SER A C 1
ATOM 1696 O O . SER A 1 206 ? -31.006 9.586 30.871 1.00 87.25 206 SER A O 1
ATOM 1698 N N . SER A 1 207 ? -32.286 9.787 29.029 1.00 89.06 207 SER A N 1
ATOM 1699 C CA . SER A 1 207 ? -32.469 8.346 28.842 1.00 89.06 207 SER A CA 1
ATOM 1700 C C . SER A 1 207 ? -31.161 7.645 28.466 1.00 89.06 207 SER A C 1
ATOM 1702 O O . SER A 1 207 ? -30.853 6.603 29.039 1.00 89.06 207 SER A O 1
ATOM 1704 N N . MET A 1 208 ? -30.368 8.215 27.549 1.00 89.81 208 MET A N 1
ATOM 1705 C CA . MET A 1 208 ? -29.102 7.614 27.091 1.00 89.81 208 MET A CA 1
ATOM 1706 C C . MET A 1 208 ? -28.106 7.394 28.231 1.00 89.81 208 MET A C 1
ATOM 1708 O O . MET A 1 208 ? -27.466 6.350 28.311 1.00 89.81 208 MET A O 1
ATOM 1712 N N . VAL A 1 209 ? -27.973 8.380 29.119 1.00 89.31 209 VAL A N 1
ATOM 1713 C CA . VAL A 1 209 ? -27.042 8.329 30.253 1.00 89.31 209 VAL A CA 1
ATOM 1714 C C . VAL A 1 209 ? -27.560 7.398 31.354 1.00 89.31 209 VAL A C 1
ATOM 1716 O O . VAL A 1 209 ? -26.773 6.720 32.015 1.00 89.31 209 VAL A O 1
ATOM 1719 N N . SER A 1 210 ? -28.884 7.356 31.536 1.00 88.38 210 SER A N 1
ATOM 1720 C CA . SER A 1 210 ? -29.558 6.546 32.555 1.00 88.38 210 SER A CA 1
ATOM 1721 C C . SER A 1 210 ? -29.538 5.052 32.271 1.00 88.38 210 SER A C 1
ATOM 1723 O O . SER A 1 210 ? -29.503 4.267 33.219 1.00 88.38 210 SER A O 1
ATOM 1725 N N . ASN A 1 211 ? -29.605 4.677 30.997 1.00 90.69 211 ASN A N 1
ATOM 1726 C CA . ASN A 1 211 ? -29.694 3.291 30.567 1.00 90.69 211 ASN A CA 1
ATOM 1727 C C . ASN A 1 211 ? -28.294 2.679 30.383 1.00 90.69 211 ASN A C 1
ATOM 1729 O O . ASN A 1 211 ? -27.303 3.407 30.242 1.00 90.69 211 ASN A O 1
ATOM 1733 N N . PRO A 1 212 ? -28.178 1.340 30.388 1.00 90.75 212 PRO A N 1
ATOM 1734 C CA . PRO A 1 212 ? -26.964 0.672 29.942 1.00 90.75 212 PRO A CA 1
ATOM 1735 C C . PRO A 1 212 ? -26.622 1.049 28.497 1.00 90.75 212 PRO A C 1
ATOM 1737 O O . PRO A 1 212 ? -27.495 1.396 27.702 1.00 90.75 212 PRO A O 1
ATOM 1740 N N . HIS A 1 213 ? -25.340 0.959 28.149 1.00 92.12 213 HIS A N 1
ATOM 1741 C CA . HIS A 1 213 ? -24.880 1.199 26.780 1.00 92.12 213 HIS A CA 1
ATOM 1742 C C . HIS A 1 213 ? -25.610 0.269 25.777 1.00 92.12 213 HIS A C 1
ATOM 1744 O O . HIS A 1 213 ? -25.836 -0.892 26.121 1.00 92.12 213 HIS A O 1
ATOM 1750 N N . PRO A 1 214 ? -25.927 0.697 24.535 1.00 86.88 214 PRO A N 1
ATOM 1751 C CA . PRO A 1 214 ? -26.632 -0.149 23.557 1.00 86.88 214 PRO A CA 1
ATOM 1752 C C . PRO A 1 214 ? -25.963 -1.509 23.314 1.00 86.88 214 PRO A C 1
ATOM 1754 O O . PRO A 1 214 ? -26.624 -2.544 23.272 1.00 86.88 214 PRO A O 1
ATOM 1757 N N . PHE A 1 215 ? -24.629 -1.510 23.245 1.00 89.25 215 PHE A N 1
ATOM 1758 C CA . PHE A 1 215 ? -23.797 -2.715 23.127 1.00 89.25 215 PHE A CA 1
ATOM 1759 C C . PHE A 1 215 ? -23.425 -3.380 24.462 1.00 89.25 215 PHE A C 1
ATOM 1761 O O . PHE A 1 215 ? -22.441 -4.117 24.535 1.00 89.25 215 PHE A O 1
ATOM 1768 N N . ALA A 1 216 ? -24.151 -3.086 25.542 1.00 90.50 216 ALA A N 1
ATOM 1769 C CA . ALA A 1 216 ? -23.933 -3.752 26.816 1.00 90.50 216 ALA A CA 1
ATOM 1770 C C . ALA A 1 216 ? -24.492 -5.175 26.791 1.00 90.50 216 ALA A C 1
ATOM 1772 O O . ALA A 1 216 ? -25.597 -5.417 26.297 1.00 90.50 216 ALA A O 1
ATOM 1773 N N . VAL A 1 217 ? -23.720 -6.098 27.359 1.00 89.25 217 VAL A N 1
ATOM 1774 C CA . VAL A 1 217 ? -24.060 -7.522 27.457 1.00 89.25 217 VAL A CA 1
ATOM 1775 C C . VAL A 1 217 ? -24.267 -7.921 28.908 1.00 89.25 217 VAL A C 1
ATOM 1777 O O . VAL A 1 217 ? -23.704 -7.320 29.833 1.00 89.25 217 VAL A O 1
ATOM 1780 N N . ARG A 1 218 ? -25.051 -8.974 29.122 1.00 87.38 218 ARG A N 1
ATOM 1781 C CA . ARG A 1 218 ? -25.181 -9.592 30.439 1.00 87.38 218 ARG A CA 1
ATOM 1782 C C . ARG A 1 218 ? -23.960 -10.459 30.739 1.00 87.38 218 ARG A C 1
ATOM 1784 O O . ARG A 1 218 ? -23.735 -11.476 30.092 1.00 87.38 218 ARG A O 1
ATOM 1791 N N . VAL A 1 219 ? -23.187 -10.087 31.756 1.00 84.19 219 VAL A N 1
ATOM 1792 C CA . VAL A 1 219 ? -22.012 -10.861 32.177 1.00 84.19 219 VAL A CA 1
ATOM 1793 C C . VAL A 1 219 ? -22.448 -12.047 33.040 1.00 84.19 219 VAL A C 1
ATOM 1795 O O . VAL A 1 219 ? -22.943 -11.866 34.151 1.00 84.19 219 VAL A O 1
ATOM 1798 N N . LEU A 1 220 ? -22.244 -13.270 32.541 1.00 80.44 220 LEU A N 1
ATOM 1799 C CA . LEU A 1 220 ? -22.568 -14.504 33.272 1.00 80.44 220 LEU A CA 1
ATOM 1800 C C . LEU A 1 220 ? -21.490 -14.877 34.303 1.00 80.44 220 LEU A C 1
ATOM 1802 O O . LEU A 1 220 ? -21.809 -15.303 35.411 1.00 80.44 220 LEU A O 1
ATOM 1806 N N . CYS A 1 221 ? -20.209 -14.697 33.957 1.00 82.44 221 CYS A N 1
ATOM 1807 C CA . CYS A 1 221 ? -19.071 -15.082 34.794 1.00 82.44 221 CYS A CA 1
ATOM 1808 C C . CYS A 1 221 ? -18.116 -13.901 35.027 1.00 82.44 221 CYS A C 1
ATOM 1810 O O . CYS A 1 221 ? -17.284 -13.569 34.178 1.00 82.44 221 CYS A O 1
ATOM 1812 N N . GLN A 1 222 ? -18.209 -13.277 36.206 1.00 81.62 222 GLN A N 1
ATOM 1813 C CA . GLN A 1 222 ? -17.391 -12.106 36.538 1.00 81.62 222 GLN A CA 1
ATOM 1814 C C . GLN A 1 222 ? -15.891 -12.433 36.604 1.00 81.62 222 GLN A C 1
ATOM 1816 O O . GLN A 1 222 ? -15.076 -11.634 36.156 1.00 81.62 222 GLN A O 1
ATOM 1821 N N . SER A 1 223 ? -15.503 -13.597 37.135 1.00 79.81 223 SER A N 1
ATOM 1822 C CA . SER A 1 223 ? -14.089 -13.982 37.265 1.00 79.81 223 SER A CA 1
ATOM 1823 C C . SER A 1 223 ? -13.399 -14.143 35.907 1.00 79.81 223 SER A C 1
ATOM 1825 O O . SER A 1 223 ? -12.305 -13.609 35.725 1.00 79.81 223 SER A O 1
ATOM 1827 N N . LYS A 1 224 ? -14.050 -14.806 34.940 1.00 78.19 224 LYS A N 1
ATOM 1828 C CA . LYS A 1 224 ? -13.527 -14.971 33.574 1.00 78.19 224 LYS A CA 1
ATOM 1829 C C . LYS A 1 224 ? -13.399 -13.629 32.858 1.00 78.19 224 LYS A C 1
ATOM 1831 O O . LYS A 1 224 ? -12.333 -13.323 32.342 1.00 78.19 224 LYS A O 1
ATOM 1836 N N . ARG A 1 225 ? -14.417 -12.767 32.948 1.00 84.19 225 ARG A N 1
ATOM 1837 C CA . ARG A 1 225 ? -14.347 -11.399 32.411 1.00 84.19 225 ARG A CA 1
ATOM 1838 C C . ARG A 1 225 ? -13.146 -10.620 32.955 1.00 84.19 225 ARG A C 1
ATOM 1840 O O . ARG A 1 225 ? -12.458 -9.945 32.194 1.00 84.19 225 ARG A O 1
ATOM 1847 N N . MET A 1 226 ? -12.883 -10.709 34.262 1.00 79.81 226 MET A N 1
ATOM 1848 C CA . MET A 1 226 ? -11.723 -10.049 34.871 1.00 79.81 226 MET A CA 1
ATOM 1849 C C . MET A 1 226 ? -10.398 -10.621 34.359 1.00 79.81 226 MET A C 1
ATOM 1851 O O . MET A 1 226 ? -9.469 -9.853 34.103 1.00 79.81 226 MET A O 1
ATOM 1855 N N . GLN A 1 227 ? -10.322 -11.941 34.166 1.00 78.94 227 GLN A N 1
ATOM 1856 C CA . GLN A 1 227 ? -9.173 -12.589 33.540 1.00 78.94 227 GLN A CA 1
ATOM 1857 C C . GLN A 1 227 ? -8.964 -12.086 32.104 1.00 78.94 227 GLN A C 1
ATOM 1859 O O . GLN A 1 227 ? -7.858 -11.660 31.784 1.00 78.94 227 GLN A O 1
ATOM 1864 N N . ASP A 1 228 ? -10.010 -12.029 31.279 1.00 79.81 228 ASP A N 1
ATOM 1865 C CA . ASP A 1 228 ? -9.908 -11.587 29.882 1.00 79.81 228 ASP A CA 1
ATOM 1866 C C . ASP A 1 228 ? -9.494 -10.106 29.784 1.00 79.81 228 ASP A C 1
ATOM 1868 O O . ASP A 1 228 ? -8.642 -9.732 28.978 1.00 79.81 228 ASP A O 1
ATOM 1872 N N . MET A 1 229 ? -10.019 -9.245 30.668 1.00 83.56 229 MET A N 1
ATOM 1873 C CA . MET A 1 229 ? -9.566 -7.851 30.786 1.00 83.56 229 MET A CA 1
ATOM 1874 C C . MET A 1 229 ? -8.098 -7.745 31.223 1.00 83.56 229 MET A C 1
ATOM 1876 O O . MET A 1 229 ? -7.398 -6.795 30.859 1.00 83.56 229 MET A O 1
ATOM 1880 N N . ARG A 1 230 ? -7.612 -8.679 32.048 1.00 77.56 230 ARG A N 1
ATOM 1881 C CA . ARG A 1 230 ? -6.206 -8.731 32.467 1.00 77.56 230 ARG A CA 1
ATOM 1882 C C . ARG A 1 230 ? -5.312 -9.189 31.322 1.00 77.56 230 ARG A C 1
ATOM 1884 O O . ARG A 1 230 ? -4.275 -8.567 31.106 1.00 77.56 230 ARG A O 1
ATOM 1891 N N . GLU A 1 231 ? -5.709 -10.234 30.607 1.00 76.31 231 GLU A N 1
ATOM 1892 C CA . GLU A 1 231 ? -5.005 -10.758 29.435 1.00 76.31 231 GLU A CA 1
ATOM 1893 C C . GLU A 1 231 ? -4.912 -9.686 28.352 1.00 76.31 231 GLU A C 1
ATOM 1895 O O . GLU A 1 231 ? -3.805 -9.356 27.935 1.00 76.31 231 GLU A O 1
ATOM 1900 N N . TYR A 1 232 ? -6.021 -9.017 28.016 1.00 80.44 232 TYR A N 1
ATOM 1901 C CA . TYR A 1 232 ? -6.011 -7.876 27.098 1.00 80.44 232 TYR A CA 1
ATOM 1902 C C . TYR A 1 232 ? -5.001 -6.811 27.529 1.00 80.44 232 TYR A C 1
ATOM 1904 O O . TYR A 1 232 ? -4.185 -6.362 26.728 1.00 80.44 232 TYR A O 1
ATOM 1912 N N . ARG A 1 233 ? -4.990 -6.423 28.810 1.00 76.62 233 ARG A N 1
ATOM 1913 C CA . ARG A 1 233 ? -4.031 -5.434 29.322 1.00 76.62 233 ARG A CA 1
ATOM 1914 C C . ARG A 1 233 ? -2.583 -5.933 29.322 1.00 76.62 233 ARG A C 1
ATOM 1916 O O . ARG A 1 233 ? -1.680 -5.109 29.209 1.00 76.62 233 ARG A O 1
ATOM 1923 N N . GLN A 1 234 ? -2.331 -7.234 29.460 1.00 71.19 234 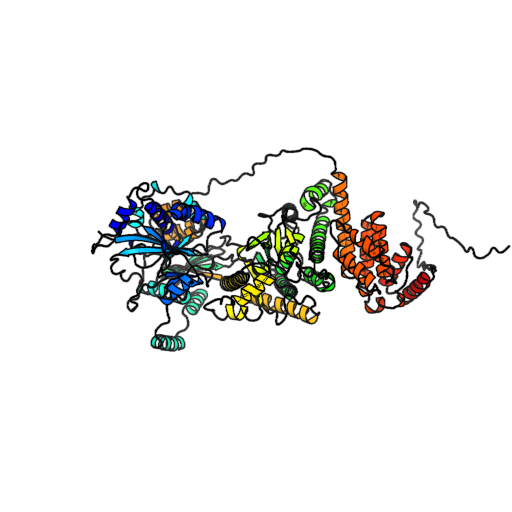GLN A N 1
ATOM 1924 C CA . GLN A 1 234 ? -0.987 -7.813 29.345 1.00 71.19 234 GLN A CA 1
ATOM 1925 C C . GLN A 1 234 ? -0.516 -7.836 27.891 1.00 71.19 234 GLN A C 1
ATOM 1927 O O . GLN A 1 234 ? 0.587 -7.365 27.614 1.00 71.19 234 GLN A O 1
ATOM 1932 N N . THR A 1 235 ? -1.370 -8.289 26.971 1.00 70.44 235 THR A N 1
ATOM 1933 C CA . THR A 1 235 ? -1.124 -8.288 25.522 1.00 70.44 235 THR A CA 1
ATOM 1934 C C . THR A 1 235 ? -0.884 -6.869 25.024 1.00 70.44 235 THR A C 1
ATOM 1936 O O . THR A 1 235 ? 0.125 -6.581 24.385 1.00 70.44 235 THR A O 1
ATOM 1939 N N . GLN A 1 236 ? -1.741 -5.935 25.441 1.00 70.25 236 GLN A N 1
ATOM 1940 C CA . GLN A 1 236 ? -1.587 -4.508 25.177 1.00 70.25 236 GLN A CA 1
ATOM 1941 C C . GLN A 1 236 ? -0.552 -3.842 26.091 1.00 70.25 236 GLN A C 1
ATOM 1943 O O . GLN A 1 236 ? -0.393 -2.630 26.021 1.00 70.25 236 GLN A O 1
ATOM 1948 N N . ARG A 1 237 ? 0.161 -4.571 26.962 1.00 65.69 237 ARG A N 1
ATOM 1949 C CA . ARG A 1 237 ? 1.227 -4.050 27.844 1.00 65.69 237 ARG A CA 1
ATOM 1950 C C . ARG A 1 237 ? 0.859 -2.725 28.530 1.00 65.69 237 ARG A C 1
ATOM 1952 O O . ARG A 1 237 ? 1.627 -1.760 28.498 1.00 65.69 237 ARG A O 1
ATOM 1959 N N . LEU A 1 238 ? -0.358 -2.667 29.062 1.00 66.69 238 LEU A N 1
ATOM 1960 C CA . LEU A 1 238 ? -0.917 -1.548 29.826 1.00 66.69 238 LEU A CA 1
ATOM 1961 C C . LEU A 1 238 ? -0.635 -1.697 31.329 1.00 66.69 238 LEU A C 1
ATOM 1963 O O . LEU A 1 238 ? -0.663 -0.713 32.058 1.00 66.69 238 LEU A O 1
ATOM 1967 N N . ILE A 1 239 ? -0.320 -2.914 31.787 1.00 58.44 239 ILE A N 1
ATOM 1968 C CA . ILE A 1 239 ? 0.016 -3.224 33.183 1.00 58.44 239 ILE A CA 1
ATOM 1969 C C . ILE A 1 239 ? 1.534 -3.144 33.403 1.00 58.44 239 ILE A C 1
ATOM 1971 O O . ILE A 1 239 ? 2.317 -3.719 32.645 1.00 58.44 239 ILE A O 1
ATOM 1975 N N . THR A 1 240 ? 1.957 -2.481 34.483 1.00 52.44 240 THR A N 1
ATOM 1976 C CA . THR A 1 240 ? 3.326 -2.568 35.011 1.00 52.44 240 THR A CA 1
ATOM 1977 C C . THR A 1 240 ? 3.584 -3.959 35.592 1.00 52.44 240 THR A C 1
ATOM 1979 O O . THR A 1 240 ? 2.722 -4.565 36.222 1.00 52.44 240 THR A O 1
ATOM 1982 N N . THR A 1 241 ? 4.779 -4.500 35.341 1.00 49.25 241 THR A N 1
ATOM 1983 C CA . THR A 1 241 ? 5.140 -5.894 35.647 1.00 49.25 241 THR A CA 1
ATOM 1984 C C . THR A 1 241 ? 4.740 -6.322 37.060 1.00 49.25 241 THR A C 1
ATOM 1986 O O . THR A 1 241 ? 5.052 -5.616 38.021 1.00 49.25 241 THR A O 1
ATOM 1989 N N . LYS A 1 242 ? 4.143 -7.520 37.183 1.00 55.03 242 LYS A N 1
ATOM 1990 C CA . LYS A 1 242 ? 3.894 -8.190 38.470 1.00 55.03 242 LYS A CA 1
ATOM 1991 C C . LYS A 1 242 ? 5.153 -8.160 39.352 1.00 55.03 242 LYS A C 1
ATOM 1993 O O . LYS A 1 242 ? 6.285 -8.150 38.843 1.00 55.03 242 LYS A O 1
ATOM 1998 N N . SER A 1 243 ? 4.968 -8.189 40.674 1.00 56.81 243 SER A N 1
ATOM 1999 C CA . SER A 1 243 ? 6.090 -8.262 41.619 1.00 56.81 243 SER A CA 1
ATOM 2000 C C . SER A 1 243 ? 7.032 -9.419 41.249 1.00 56.81 243 SER A C 1
ATOM 2002 O O . SER A 1 243 ? 6.620 -10.418 40.657 1.00 56.81 243 SER A O 1
ATOM 2004 N N . TRP A 1 244 ? 8.329 -9.284 41.538 1.00 57.53 244 TRP A N 1
ATOM 2005 C CA . TRP A 1 244 ? 9.333 -10.283 41.137 1.00 57.53 244 TRP A CA 1
ATOM 2006 C C . TRP A 1 244 ? 8.997 -11.700 41.643 1.00 57.53 244 TRP A C 1
ATOM 2008 O O . TRP A 1 244 ? 9.238 -12.675 40.936 1.00 57.53 244 TRP A O 1
ATOM 2018 N N . LEU A 1 245 ? 8.360 -11.794 42.813 1.00 63.34 245 LEU A N 1
ATOM 2019 C CA . LEU A 1 245 ? 7.877 -13.031 43.427 1.00 63.34 245 LEU A CA 1
ATOM 2020 C C . LEU A 1 245 ? 6.758 -13.692 42.610 1.00 63.34 245 LEU A C 1
ATOM 2022 O O . LEU A 1 245 ? 6.817 -14.888 42.341 1.00 63.34 245 LEU A O 1
ATOM 2026 N N . GLN A 1 246 ? 5.777 -12.912 42.147 1.00 59.09 246 GLN A N 1
ATOM 2027 C CA . GLN A 1 246 ? 4.717 -13.414 41.268 1.00 59.09 246 GLN A CA 1
ATOM 2028 C C . GLN A 1 246 ? 5.259 -13.811 39.891 1.00 59.09 246 GLN A C 1
ATOM 2030 O O . GLN A 1 246 ? 4.843 -14.830 39.355 1.00 59.09 246 GLN A O 1
ATOM 2035 N N . ARG A 1 247 ? 6.235 -13.073 39.343 1.00 62.25 247 ARG A N 1
ATOM 2036 C CA . ARG A 1 247 ? 6.903 -13.452 38.084 1.00 62.25 247 ARG A CA 1
ATOM 2037 C C . ARG A 1 247 ? 7.655 -14.777 38.204 1.00 62.25 247 ARG A C 1
ATOM 2039 O O . ARG A 1 247 ? 7.627 -15.570 37.271 1.00 62.25 247 ARG A O 1
ATOM 2046 N N . LEU A 1 248 ? 8.311 -15.024 39.338 1.00 67.69 248 LEU A N 1
ATOM 2047 C CA . LEU A 1 248 ? 8.979 -16.297 39.617 1.00 67.69 248 LEU A CA 1
ATOM 2048 C C . LEU A 1 248 ? 7.966 -17.444 39.738 1.00 67.69 248 LEU A C 1
ATOM 2050 O O . LEU A 1 248 ? 8.170 -18.493 39.134 1.00 67.69 248 LEU A O 1
ATOM 2054 N N . PHE A 1 249 ? 6.861 -17.226 40.459 1.00 70.50 249 PHE A N 1
ATOM 2055 C CA . PHE A 1 249 ? 5.782 -18.207 40.601 1.00 70.50 249 PHE A CA 1
ATOM 2056 C C . PHE A 1 249 ? 5.080 -18.518 39.278 1.00 70.50 249 PHE A C 1
ATOM 2058 O O . PHE A 1 249 ? 4.856 -19.685 38.981 1.00 70.50 249 PHE A O 1
ATOM 2065 N N . ASP A 1 250 ? 4.775 -17.511 38.461 1.00 62.84 250 ASP A N 1
ATOM 2066 C CA . ASP A 1 250 ? 4.185 -17.710 37.134 1.00 62.84 250 ASP A CA 1
ATOM 2067 C C . ASP A 1 250 ? 5.151 -18.463 36.211 1.00 62.84 250 ASP A C 1
ATOM 2069 O O . ASP A 1 250 ? 4.730 -19.338 35.461 1.00 62.84 250 ASP A O 1
ATOM 2073 N N . ARG A 1 251 ? 6.458 -18.175 36.300 1.00 62.59 251 ARG A N 1
ATOM 2074 C CA . ARG A 1 251 ? 7.496 -18.873 35.530 1.00 62.59 251 ARG A CA 1
ATOM 2075 C C . ARG A 1 251 ? 7.646 -20.335 35.958 1.00 62.59 251 ARG A C 1
ATOM 2077 O O . ARG A 1 251 ? 7.796 -21.194 35.100 1.00 62.59 251 ARG A O 1
ATOM 2084 N N . LEU A 1 252 ? 7.554 -20.612 37.260 1.00 71.06 252 LEU A N 1
ATOM 2085 C CA . LEU A 1 252 ? 7.485 -21.971 37.803 1.00 71.06 252 LEU A CA 1
ATOM 2086 C C . LEU A 1 252 ? 6.198 -22.678 37.366 1.00 71.06 252 LEU A C 1
ATOM 2088 O O . LEU A 1 252 ? 6.254 -23.821 36.935 1.00 71.06 252 LEU A O 1
ATOM 2092 N N . LYS A 1 253 ? 5.047 -22.000 37.420 1.00 69.44 253 LYS A N 1
ATOM 2093 C CA . LYS A 1 253 ? 3.750 -22.546 37.000 1.00 69.44 253 LYS A CA 1
ATOM 2094 C C . LYS A 1 253 ? 3.735 -22.882 35.508 1.00 69.44 253 LYS A C 1
ATOM 2096 O O . LYS A 1 253 ? 3.274 -23.957 35.148 1.00 69.44 253 LYS A O 1
ATOM 2101 N N . ALA A 1 254 ? 4.309 -22.023 34.666 1.00 62.56 254 ALA A N 1
ATOM 2102 C CA . ALA A 1 254 ? 4.432 -22.233 33.224 1.00 62.56 254 ALA A CA 1
ATOM 2103 C C . ALA A 1 254 ? 5.277 -23.463 32.849 1.00 62.56 254 ALA A C 1
ATOM 2105 O O . ALA A 1 254 ? 5.072 -24.027 31.781 1.00 62.56 254 ALA A O 1
ATOM 2106 N N . TRP A 1 255 ? 6.183 -23.930 33.720 1.00 67.88 255 TRP A N 1
ATOM 2107 C CA . TRP A 1 255 ? 6.859 -25.220 33.516 1.00 67.88 255 TRP A CA 1
ATOM 2108 C C . TRP A 1 255 ? 5.921 -26.425 33.654 1.00 67.88 255 TRP A C 1
ATOM 2110 O O . TRP A 1 255 ? 6.242 -27.499 33.155 1.00 67.88 255 TRP A O 1
ATOM 2120 N N . PHE A 1 256 ? 4.766 -26.252 34.301 1.00 67.19 256 PHE A N 1
ATOM 2121 C CA . PHE A 1 256 ? 3.785 -27.310 34.550 1.00 67.19 256 PHE A CA 1
ATOM 2122 C C . PHE A 1 256 ? 2.446 -27.095 33.827 1.00 67.19 256 PHE A C 1
ATOM 2124 O O . PHE A 1 256 ? 1.605 -27.990 33.838 1.00 67.19 256 PHE A O 1
ATOM 2131 N N . THR A 1 257 ? 2.225 -25.937 33.196 1.00 54.69 257 THR A N 1
ATOM 2132 C CA . THR A 1 257 ? 0.978 -25.605 32.490 1.00 54.69 257 THR A CA 1
ATOM 2133 C C . THR A 1 257 ? 1.260 -25.190 31.049 1.00 54.69 257 THR A C 1
ATOM 2135 O O . THR A 1 257 ? 1.956 -24.199 30.829 1.00 54.69 257 THR A O 1
ATOM 2138 N N . LYS A 1 258 ? 0.684 -25.905 30.074 1.00 50.75 258 LYS A N 1
ATOM 2139 C CA . LYS A 1 258 ? 0.664 -25.481 28.665 1.00 50.75 258 LYS A CA 1
ATOM 2140 C C . LYS A 1 258 ? -0.183 -24.203 28.491 1.00 50.75 258 LYS A C 1
ATOM 2142 O O . LYS A 1 258 ? -1.135 -24.013 29.252 1.00 50.75 258 LYS A O 1
ATOM 2147 N N . PRO A 1 259 ? 0.144 -23.325 27.524 1.00 52.62 259 PRO A N 1
ATOM 2148 C CA . PRO A 1 259 ? -0.672 -22.151 27.214 1.00 52.62 259 PRO A CA 1
ATOM 2149 C C . PRO A 1 259 ? -2.087 -22.568 26.778 1.00 52.62 259 PRO A C 1
ATOM 2151 O O . PRO A 1 259 ? -2.258 -23.494 25.991 1.00 52.62 259 PRO A O 1
ATOM 2154 N N . SER A 1 260 ? -3.111 -21.883 27.294 1.00 50.59 260 SER A N 1
ATOM 2155 C CA . SER A 1 260 ? -4.529 -22.243 27.114 1.00 50.59 260 SER A CA 1
ATOM 2156 C C . SER A 1 260 ? -5.005 -22.211 25.661 1.00 50.59 260 SER A C 1
ATOM 2158 O O . SER A 1 260 ? -5.851 -23.013 25.284 1.00 50.59 260 SER A O 1
ATOM 2160 N N . ASN A 1 261 ? -4.450 -21.317 24.839 1.00 48.41 261 ASN A N 1
ATOM 2161 C CA . ASN A 1 261 ? -4.923 -21.103 23.468 1.00 48.41 261 ASN A CA 1
ATOM 2162 C C . ASN A 1 261 ? -4.574 -22.269 22.528 1.00 48.41 261 ASN A C 1
ATOM 2164 O O . ASN A 1 261 ? -5.321 -22.535 21.592 1.00 48.41 261 ASN A O 1
ATOM 2168 N N . GLU A 1 262 ? -3.467 -22.979 22.780 1.00 51.00 262 GLU A N 1
ATOM 2169 C CA . GLU A 1 262 ? -3.110 -24.184 22.014 1.00 51.00 262 GLU A CA 1
ATOM 2170 C C . GLU A 1 262 ? -4.088 -25.331 22.310 1.00 51.00 262 GLU A C 1
ATOM 2172 O O . GLU A 1 262 ? -4.497 -26.043 21.398 1.00 51.00 262 GLU A O 1
ATOM 2177 N N . ILE A 1 263 ? -4.524 -25.454 23.570 1.00 51.00 263 ILE A N 1
ATOM 2178 C CA . ILE A 1 263 ? -5.469 -26.489 24.011 1.00 51.00 263 ILE A CA 1
ATOM 2179 C C . ILE A 1 263 ? -6.853 -26.266 23.384 1.00 51.00 263 ILE A C 1
ATOM 2181 O O . ILE A 1 263 ? -7.451 -27.216 22.890 1.00 51.00 263 ILE A O 1
ATOM 2185 N N . GLU A 1 264 ? -7.352 -25.023 23.343 1.00 58.91 264 GLU A N 1
ATOM 2186 C CA . GLU A 1 264 ? -8.681 -24.740 22.779 1.00 58.91 264 GLU A CA 1
ATOM 2187 C C . GLU A 1 264 ? -8.761 -25.086 21.282 1.00 58.91 264 GLU A C 1
ATOM 2189 O O . GLU A 1 264 ? -9.719 -25.733 20.865 1.00 58.91 264 GLU A O 1
ATOM 2194 N N . MET A 1 265 ? -7.749 -24.737 20.478 1.00 58.34 265 MET A N 1
ATOM 2195 C CA . MET A 1 265 ? -7.724 -25.070 19.043 1.00 58.34 265 MET A CA 1
ATOM 2196 C C . MET A 1 265 ? -7.617 -26.580 18.777 1.00 58.34 265 MET A C 1
ATOM 2198 O O . MET A 1 265 ? -8.303 -27.085 17.887 1.00 58.34 265 MET A O 1
ATOM 2202 N N . GLU A 1 266 ? -6.803 -27.312 19.549 1.00 59.78 266 GLU A N 1
ATOM 2203 C CA . GLU A 1 266 ? -6.722 -28.779 19.457 1.00 59.78 266 GLU A CA 1
ATOM 2204 C C . GLU A 1 266 ? -8.053 -29.449 19.844 1.00 59.78 266 GLU A C 1
ATOM 2206 O O . GLU A 1 266 ? -8.481 -30.392 19.177 1.00 59.78 266 GLU A O 1
ATOM 2211 N N . GLU A 1 267 ? -8.750 -28.941 20.866 1.00 62.88 267 GLU A N 1
ATOM 2212 C CA . GLU A 1 267 ? -10.081 -29.424 21.261 1.00 62.88 267 GLU A CA 1
ATOM 2213 C C . GLU A 1 267 ? -11.136 -29.189 20.168 1.00 62.88 267 GLU A C 1
ATOM 2215 O O . GLU A 1 267 ? -11.981 -30.053 19.924 1.00 62.88 267 GLU A O 1
ATOM 2220 N N . ILE A 1 268 ? -11.084 -28.044 19.483 1.00 61.38 268 ILE A N 1
ATOM 2221 C CA . ILE A 1 268 ? -12.015 -27.697 18.400 1.00 61.38 268 ILE A CA 1
ATOM 2222 C C . ILE A 1 268 ? -11.771 -28.573 17.166 1.00 61.38 268 ILE A C 1
ATOM 2224 O O . ILE A 1 268 ? -12.707 -29.188 16.655 1.00 61.38 268 ILE A O 1
ATOM 2228 N N . LEU A 1 269 ? -10.515 -28.685 16.719 1.00 60.75 269 LEU A N 1
ATOM 2229 C CA . LEU A 1 269 ? -10.140 -29.525 15.573 1.00 60.75 269 LEU A CA 1
ATOM 2230 C C . LEU A 1 269 ? -10.336 -31.022 15.865 1.00 60.75 269 LEU A C 1
ATOM 2232 O O . LEU A 1 269 ? -10.611 -31.799 14.952 1.00 60.75 269 LEU A O 1
ATOM 2236 N N . GLY A 1 270 ? -10.237 -31.422 17.136 1.00 58.56 270 GLY A N 1
ATOM 2237 C CA . GLY A 1 270 ? -10.492 -32.779 17.618 1.00 58.56 270 GLY A CA 1
ATOM 2238 C C . GLY A 1 270 ? -11.970 -33.138 17.816 1.00 58.56 270 GLY A C 1
ATOM 2239 O O . GLY A 1 270 ? -12.257 -34.268 18.213 1.00 58.56 270 GLY A O 1
ATOM 2240 N N . GLY A 1 271 ? -12.912 -32.219 17.556 1.00 58.66 271 GLY A N 1
ATOM 2241 C CA . GLY A 1 271 ? -14.351 -32.476 17.686 1.00 58.66 271 GLY A CA 1
ATOM 2242 C C . GLY A 1 271 ? -14.836 -32.592 19.137 1.00 58.66 271 GLY A C 1
ATOM 2243 O O . GLY A 1 271 ? -15.624 -33.485 19.460 1.00 58.66 271 GLY A O 1
ATOM 2244 N N . SER A 1 272 ? -14.345 -31.723 20.028 1.00 61.06 272 SER A N 1
ATOM 2245 C CA . SER A 1 272 ? -14.743 -31.682 21.441 1.00 61.06 272 SER A CA 1
ATOM 2246 C C . SER A 1 272 ? -16.263 -31.561 21.628 1.00 61.06 272 SER A C 1
ATOM 2248 O O . SER A 1 272 ? -16.937 -30.786 20.950 1.00 61.06 272 SER A O 1
ATOM 2250 N N . LYS A 1 273 ? -16.801 -32.294 22.614 1.00 59.62 273 LYS A N 1
ATOM 2251 C CA . LYS A 1 273 ? -18.224 -32.261 23.002 1.00 59.62 273 LYS A CA 1
ATOM 2252 C C . LYS A 1 273 ? -18.664 -30.929 23.624 1.00 59.62 273 LYS A C 1
ATOM 2254 O O . LYS A 1 273 ? -19.863 -30.725 23.792 1.00 59.62 273 LYS A O 1
ATOM 2259 N N . ASP A 1 274 ? -17.721 -30.051 23.965 1.00 75.38 274 ASP A N 1
ATOM 2260 C CA . ASP A 1 274 ? -18.001 -28.786 24.650 1.00 75.38 274 ASP A CA 1
ATOM 2261 C C . ASP A 1 274 ? -18.474 -27.672 23.707 1.00 75.38 274 ASP A C 1
ATOM 2263 O O . ASP A 1 274 ? -19.029 -26.679 24.182 1.00 75.38 274 ASP A O 1
ATOM 2267 N N . TYR A 1 275 ? -18.275 -27.826 22.392 1.00 79.56 275 TYR A N 1
ATOM 2268 C CA . TYR A 1 275 ? -18.675 -26.848 21.383 1.00 79.56 275 TYR A CA 1
ATOM 2269 C C . TYR A 1 275 ? -19.816 -27.374 20.511 1.00 79.56 275 TYR A C 1
ATOM 2271 O O . TYR A 1 275 ? -19.693 -28.381 19.816 1.00 79.56 275 TYR A O 1
ATOM 2279 N N . ARG A 1 276 ? -20.929 -26.644 20.500 1.00 85.69 276 ARG A N 1
ATOM 2280 C CA . ARG A 1 276 ? -22.077 -26.879 19.630 1.00 85.69 276 ARG A CA 1
ATOM 2281 C C . ARG A 1 276 ? -22.027 -25.932 18.438 1.00 85.69 276 ARG A C 1
ATOM 2283 O O . ARG A 1 276 ? -22.009 -24.717 18.609 1.00 85.69 276 ARG A O 1
ATOM 2290 N N . LEU A 1 277 ? -22.049 -26.477 17.226 1.00 87.50 277 LEU A N 1
ATOM 2291 C CA . LEU A 1 277 ? -22.185 -25.686 16.003 1.00 87.50 277 LEU A CA 1
ATOM 2292 C C . LEU A 1 277 ? -23.565 -25.006 15.970 1.00 87.50 277 LEU A C 1
ATOM 2294 O O . LEU A 1 277 ? -24.588 -25.683 16.085 1.00 87.50 277 LEU A O 1
ATOM 2298 N N . LEU A 1 278 ? -23.582 -23.683 15.808 1.00 85.44 278 LEU A N 1
ATOM 2299 C CA . LEU A 1 278 ? -24.799 -22.892 15.611 1.00 85.44 278 LEU A CA 1
ATOM 2300 C C . LEU A 1 278 ? -25.067 -22.681 14.122 1.00 85.44 278 LEU A C 1
ATOM 2302 O O . LEU A 1 278 ? -26.153 -22.976 13.630 1.00 85.44 278 LEU A O 1
ATOM 2306 N N . PHE A 1 279 ? -24.048 -22.215 13.396 1.00 83.00 279 PHE A N 1
ATOM 2307 C CA . PHE A 1 279 ? -24.150 -21.904 11.976 1.00 83.00 279 PHE A CA 1
ATOM 2308 C C . PHE A 1 279 ? -22.918 -22.371 11.225 1.00 83.00 279 PHE A C 1
ATOM 2310 O O . PHE A 1 279 ? -21.793 -22.247 11.712 1.00 83.00 279 PHE A O 1
ATOM 2317 N N . LYS A 1 280 ? -23.142 -22.819 9.994 1.00 84.56 280 LYS A N 1
ATOM 2318 C CA . LYS A 1 280 ? -22.086 -23.088 9.030 1.00 84.56 280 LYS A CA 1
ATOM 2319 C C . LYS A 1 280 ? -22.452 -22.454 7.701 1.00 84.56 280 LYS A C 1
ATOM 2321 O O . LYS A 1 280 ? -23.496 -22.760 7.130 1.00 84.56 280 LYS A O 1
ATOM 2326 N N . ASP A 1 281 ? -21.582 -21.573 7.243 1.00 81.75 281 ASP A N 1
ATOM 2327 C CA . ASP A 1 281 ? -21.583 -21.003 5.906 1.00 81.75 281 ASP A CA 1
ATOM 2328 C C . ASP A 1 281 ? -20.398 -21.569 5.107 1.00 81.75 281 ASP A C 1
ATOM 2330 O O . ASP A 1 281 ? -19.543 -22.276 5.643 1.00 81.75 281 ASP A O 1
ATOM 2334 N N . GLN A 1 282 ? -20.317 -21.248 3.819 1.00 79.00 282 GLN A N 1
ATOM 2335 C CA . GLN A 1 282 ? -19.191 -21.632 2.967 1.00 79.00 282 GLN A CA 1
ATOM 2336 C C . GLN A 1 282 ? -17.855 -21.053 3.453 1.00 79.00 282 GLN A C 1
ATOM 2338 O O . GLN A 1 282 ? -16.808 -21.646 3.199 1.00 79.00 282 GLN A O 1
ATOM 2343 N N . GLN A 1 283 ? -17.886 -19.896 4.123 1.00 80.75 283 GLN A N 1
ATOM 2344 C CA . GLN A 1 283 ? -16.684 -19.173 4.547 1.00 80.75 283 GLN A CA 1
ATOM 2345 C C . GLN A 1 283 ? -16.500 -19.100 6.064 1.00 80.75 283 GLN A C 1
ATOM 2347 O O . GLN A 1 283 ? -15.370 -18.905 6.498 1.00 80.75 283 GLN A O 1
ATOM 2352 N N . ALA A 1 284 ? -17.552 -19.281 6.869 1.00 89.25 284 ALA A N 1
ATOM 2353 C CA . ALA A 1 284 ? -17.471 -19.131 8.320 1.00 89.25 284 ALA A CA 1
ATOM 2354 C C . ALA A 1 284 ? -18.290 -20.178 9.083 1.00 89.25 284 ALA A C 1
ATOM 2356 O O . ALA A 1 284 ? -19.370 -20.587 8.659 1.00 89.25 284 ALA A O 1
ATOM 2357 N N . GLU A 1 285 ? -17.788 -20.567 10.247 1.00 91.12 285 GLU A N 1
ATOM 2358 C CA . GLU A 1 285 ? -18.406 -21.491 11.187 1.00 91.12 285 GLU A CA 1
ATOM 2359 C C . GLU A 1 285 ? -18.501 -20.826 12.561 1.00 91.12 285 GLU A C 1
ATOM 2361 O O . GLU A 1 285 ? -17.542 -20.229 13.050 1.00 91.12 285 GLU A O 1
ATOM 2366 N N . ILE A 1 286 ? -19.672 -20.917 13.187 1.00 91.06 286 ILE A N 1
ATOM 2367 C CA . ILE A 1 286 ? -19.941 -20.298 14.484 1.00 91.06 286 ILE A CA 1
ATOM 2368 C C . ILE A 1 286 ? -20.307 -21.394 15.472 1.00 91.06 286 ILE A C 1
ATOM 2370 O O . ILE A 1 286 ? -21.296 -22.107 15.292 1.00 91.06 286 ILE A O 1
ATOM 2374 N N . TYR A 1 287 ? -19.527 -21.485 16.538 1.00 89.31 287 TYR A N 1
ATOM 2375 C CA . TYR A 1 287 ? -19.677 -22.457 17.604 1.00 89.31 287 TYR A CA 1
ATOM 2376 C C . TYR A 1 287 ? -20.052 -21.765 18.906 1.00 89.31 287 TYR A C 1
ATOM 2378 O O . TYR A 1 287 ? -19.603 -20.658 19.199 1.00 89.31 287 TYR A O 1
ATOM 2386 N N . ARG A 1 288 ? -20.834 -22.456 19.726 1.00 87.06 288 ARG A N 1
ATOM 2387 C CA . ARG A 1 288 ? -21.143 -22.077 21.097 1.00 87.06 288 ARG A CA 1
ATOM 2388 C C . ARG A 1 288 ? -20.505 -23.062 22.050 1.00 87.06 288 ARG A C 1
ATOM 2390 O O . ARG A 1 288 ? -20.682 -24.264 21.897 1.00 87.06 288 ARG A O 1
ATOM 2397 N N . ARG A 1 289 ? -19.843 -22.554 23.080 1.00 85.00 289 ARG A N 1
ATOM 2398 C CA . ARG A 1 289 ? -19.368 -23.369 24.191 1.00 85.00 289 ARG A CA 1
ATOM 2399 C C . ARG A 1 289 ? -20.491 -23.583 25.206 1.00 85.00 289 ARG A C 1
ATOM 2401 O O . ARG A 1 289 ? -21.022 -22.616 25.754 1.00 85.00 289 ARG A O 1
ATOM 2408 N N . GLU A 1 290 ? -20.841 -24.832 25.487 1.00 81.31 290 GLU A N 1
ATOM 2409 C CA . GLU A 1 290 ? -21.964 -25.174 26.380 1.00 81.31 290 GLU A CA 1
ATOM 2410 C C . GLU A 1 290 ? -21.677 -24.831 27.854 1.00 81.31 290 GLU A C 1
ATOM 2412 O O . GLU A 1 290 ? -22.588 -24.555 28.631 1.00 81.31 290 GLU A O 1
ATOM 2417 N N . THR A 1 291 ? -20.404 -24.782 28.257 1.00 75.88 291 THR A N 1
ATOM 2418 C CA . THR A 1 291 ? -20.017 -24.551 29.659 1.00 75.88 291 THR A CA 1
ATOM 2419 C C . THR A 1 291 ? -20.211 -23.109 30.129 1.00 75.88 291 THR A C 1
ATOM 2421 O O . THR A 1 291 ? -20.531 -22.882 31.295 1.00 75.88 291 THR A O 1
ATOM 2424 N N . ASN A 1 292 ? -19.992 -22.123 29.253 1.00 75.88 292 ASN A N 1
ATOM 2425 C CA . ASN A 1 292 ? -19.994 -20.701 29.616 1.00 75.88 292 ASN A CA 1
ATOM 2426 C C . ASN A 1 292 ? -20.755 -19.793 28.630 1.00 75.88 292 ASN A C 1
ATOM 2428 O O . ASN A 1 292 ? -20.854 -18.594 28.887 1.00 75.88 292 ASN A O 1
ATOM 2432 N N . GLY A 1 293 ? -21.295 -20.336 27.532 1.00 78.56 293 GLY A N 1
ATOM 2433 C CA . GLY A 1 293 ? -22.033 -19.580 26.516 1.00 78.56 293 GLY A CA 1
ATOM 2434 C C . GLY A 1 293 ? -21.167 -18.739 25.573 1.00 78.56 293 GLY A C 1
ATOM 2435 O O . GLY A 1 293 ? -21.718 -17.980 24.779 1.00 78.56 293 GLY A O 1
ATOM 2436 N N . GLN A 1 294 ? -19.838 -18.868 25.641 1.00 84.69 294 GLN A N 1
ATOM 2437 C CA . GLN A 1 294 ? -18.908 -18.166 24.759 1.00 84.69 294 GLN A CA 1
ATOM 2438 C C . GLN A 1 294 ? -19.128 -18.589 23.305 1.00 84.69 294 GLN A C 1
ATOM 2440 O O . GLN A 1 294 ? -19.338 -19.768 23.012 1.00 84.69 294 GLN A O 1
ATOM 2445 N N . ILE A 1 295 ? -19.047 -17.625 22.396 1.00 89.31 295 ILE A N 1
ATOM 2446 C CA . ILE A 1 295 ? -19.186 -17.846 20.963 1.00 89.31 295 ILE A CA 1
ATOM 2447 C C . ILE A 1 295 ? -17.812 -17.793 20.318 1.00 89.31 295 ILE A C 1
ATOM 2449 O O . ILE A 1 295 ? -17.052 -16.853 20.533 1.00 89.31 295 ILE A O 1
ATOM 2453 N N . LEU A 1 296 ? -17.500 -18.795 19.516 1.00 89.69 296 LEU A N 1
ATOM 2454 C CA . LEU A 1 296 ? -16.311 -18.849 18.688 1.00 89.69 296 LEU A CA 1
ATOM 2455 C C . LEU A 1 296 ? -16.742 -18.711 17.234 1.00 89.69 296 LEU A C 1
ATOM 2457 O O . LEU A 1 296 ? -17.567 -19.484 16.755 1.00 89.69 296 LEU A O 1
ATOM 2461 N N . VAL A 1 297 ? -16.155 -17.753 16.533 1.00 91.50 297 VAL A N 1
ATOM 2462 C CA . VAL A 1 297 ? -16.318 -17.595 15.090 1.00 91.50 297 VAL A CA 1
ATOM 2463 C C . VAL A 1 297 ? -15.010 -18.002 14.441 1.00 91.50 297 VAL A C 1
ATOM 2465 O O . VAL A 1 297 ? -13.966 -17.456 14.791 1.00 91.50 297 VAL A O 1
ATOM 2468 N N . ILE A 1 298 ? -15.074 -18.944 13.510 1.00 91.06 298 ILE A N 1
ATOM 2469 C CA . ILE A 1 298 ? -13.966 -19.352 12.651 1.00 91.06 298 ILE A CA 1
ATOM 2470 C C . ILE A 1 298 ? -14.336 -18.937 11.234 1.00 91.06 298 ILE A C 1
ATOM 2472 O O . ILE A 1 298 ? -15.421 -19.254 10.766 1.00 91.06 298 ILE A O 1
ATOM 2476 N N . GLU A 1 299 ? -13.460 -18.232 10.539 1.00 91.75 299 GLU A N 1
ATOM 2477 C CA . GLU A 1 299 ? -13.695 -17.766 9.179 1.00 91.75 299 GLU A CA 1
ATOM 2478 C C . GLU A 1 299 ? -12.462 -18.017 8.321 1.00 91.75 299 GLU A C 1
ATOM 2480 O O . GLU A 1 299 ? -11.330 -17.754 8.727 1.00 91.75 299 GLU A O 1
ATOM 2485 N N . LYS A 1 300 ? -12.666 -18.535 7.115 1.00 90.19 300 LYS A N 1
ATOM 2486 C CA . LYS A 1 300 ? -11.589 -18.765 6.164 1.00 90.19 300 LYS A CA 1
ATOM 2487 C C . LYS A 1 300 ? -11.030 -17.428 5.689 1.00 90.19 300 LYS A C 1
ATOM 2489 O O . LYS A 1 300 ? -11.768 -16.568 5.206 1.00 90.19 300 LYS A O 1
ATOM 2494 N N . ARG A 1 301 ? -9.710 -17.262 5.764 1.00 88.94 301 ARG A N 1
ATOM 2495 C CA . ARG A 1 301 ? -9.058 -16.078 5.214 1.00 88.94 301 ARG A CA 1
ATOM 2496 C C . ARG A 1 301 ? -9.123 -16.105 3.691 1.00 88.94 301 ARG A C 1
ATOM 2498 O O . ARG A 1 301 ? -8.839 -17.118 3.055 1.00 88.94 301 ARG A O 1
ATOM 2505 N N . GLN A 1 302 ? -9.477 -14.967 3.111 1.00 88.12 302 GLN A N 1
ATOM 2506 C CA . GLN A 1 302 ? -9.559 -14.825 1.664 1.00 88.12 302 GLN A CA 1
ATOM 2507 C C . GLN A 1 302 ? -8.184 -14.863 0.990 1.00 88.12 302 GLN A C 1
ATOM 2509 O O . GLN A 1 302 ? -7.151 -14.553 1.595 1.00 88.12 302 GLN A O 1
ATOM 2514 N N . ASP A 1 303 ? -8.192 -15.229 -0.291 1.00 90.31 303 ASP A N 1
ATOM 2515 C CA . ASP A 1 303 ? -7.005 -15.186 -1.134 1.00 90.31 303 ASP A CA 1
ATOM 2516 C C . ASP A 1 303 ? -6.531 -13.740 -1.332 1.00 90.31 303 ASP A C 1
ATOM 2518 O O . ASP A 1 303 ? -7.321 -12.788 -1.408 1.00 90.31 303 ASP A O 1
ATOM 2522 N N . VAL A 1 304 ? -5.212 -13.590 -1.419 1.00 93.19 304 VAL A N 1
ATOM 2523 C CA . VAL A 1 304 ? -4.567 -12.295 -1.623 1.00 93.19 304 VAL A CA 1
ATOM 2524 C C . VAL A 1 304 ? -4.890 -11.769 -3.024 1.00 93.19 304 VAL A C 1
ATOM 2526 O O . VAL A 1 304 ? -4.709 -12.478 -4.009 1.00 93.19 304 VAL A O 1
ATOM 2529 N N . ASP A 1 305 ? -5.345 -10.517 -3.114 1.00 94.38 305 ASP A N 1
ATOM 2530 C CA . ASP A 1 305 ? -5.668 -9.833 -4.377 1.00 94.38 305 ASP A CA 1
ATOM 2531 C C . ASP A 1 305 ? -4.840 -8.557 -4.605 1.00 94.38 305 ASP A C 1
ATOM 2533 O O . ASP A 1 305 ? -4.917 -7.954 -5.680 1.00 94.38 305 ASP A O 1
ATOM 2537 N N . SER A 1 306 ? -4.065 -8.143 -3.598 1.00 96.81 306 SER A N 1
ATOM 2538 C CA . SER A 1 306 ? -3.349 -6.871 -3.577 1.00 96.81 306 SER A CA 1
ATOM 2539 C C . SER A 1 306 ? -1.895 -7.062 -3.152 1.00 96.81 306 SER A C 1
ATOM 2541 O O . SER A 1 306 ? -1.636 -7.587 -2.069 1.00 96.81 306 SER A O 1
ATOM 2543 N N . PHE A 1 307 ? -0.944 -6.593 -3.962 1.00 97.88 307 PHE A N 1
ATOM 2544 C CA . PHE A 1 307 ? 0.486 -6.608 -3.643 1.00 97.88 307 PHE A CA 1
ATOM 2545 C C . PHE A 1 307 ? 1.032 -5.198 -3.398 1.00 97.88 307 PHE A C 1
ATOM 2547 O O . PHE A 1 307 ? 0.797 -4.272 -4.176 1.00 97.88 307 PHE A O 1
ATOM 2554 N N . VAL A 1 308 ? 1.805 -5.042 -2.323 1.00 97.94 308 VAL A N 1
ATOM 2555 C CA . VAL A 1 308 ? 2.481 -3.789 -1.957 1.00 97.94 308 VAL A CA 1
ATOM 2556 C C . VAL A 1 308 ? 3.989 -4.010 -1.959 1.00 97.94 308 VAL A C 1
ATOM 2558 O O . VAL A 1 308 ? 4.480 -4.883 -1.252 1.00 97.94 308 VAL A O 1
ATOM 2561 N N . PHE A 1 309 ? 4.748 -3.210 -2.702 1.00 97.56 309 PHE A N 1
ATOM 2562 C CA . PHE A 1 309 ? 6.205 -3.351 -2.794 1.00 97.56 309 PHE A CA 1
ATOM 2563 C C . PHE A 1 309 ? 6.933 -2.194 -2.122 1.00 97.56 309 PHE A C 1
ATOM 2565 O O . PHE A 1 309 ? 6.718 -1.024 -2.463 1.00 97.56 309 PHE A O 1
ATOM 2572 N N . CYS A 1 310 ? 7.853 -2.520 -1.213 1.00 95.00 310 CYS A N 1
ATOM 2573 C CA . CYS A 1 310 ? 8.706 -1.514 -0.603 1.00 95.00 310 CYS A CA 1
ATOM 2574 C C . CYS A 1 310 ? 9.771 -0.982 -1.576 1.00 95.00 310 CYS A C 1
ATOM 2576 O O . CYS A 1 310 ? 10.202 -1.672 -2.510 1.00 95.00 310 CYS A O 1
ATOM 2578 N N . GLY A 1 311 ? 10.258 0.231 -1.322 1.00 90.25 311 GLY A N 1
ATOM 2579 C CA . GLY A 1 311 ? 11.430 0.771 -2.006 1.00 90.25 311 GLY A CA 1
ATOM 2580 C C . GLY A 1 311 ? 12.734 0.096 -1.575 1.00 90.25 311 GLY A C 1
ATOM 2581 O O . GLY A 1 311 ? 12.834 -0.490 -0.495 1.00 90.25 311 GLY A O 1
ATOM 2582 N N . GLY A 1 312 ? 13.757 0.174 -2.432 1.00 84.56 312 GLY A N 1
ATOM 2583 C CA . GLY A 1 312 ? 15.078 -0.398 -2.134 1.00 84.56 312 GLY A CA 1
ATOM 2584 C C . GLY A 1 312 ? 16.129 -0.333 -3.244 1.00 84.56 312 GLY A C 1
ATOM 2585 O O . GLY A 1 312 ? 17.145 -1.017 -3.133 1.00 84.56 312 GLY A O 1
ATOM 2586 N N . GLY A 1 313 ? 15.925 0.477 -4.289 1.00 85.62 313 GLY A N 1
ATOM 2587 C CA . GLY A 1 313 ? 16.879 0.623 -5.394 1.00 85.62 313 GLY A CA 1
ATOM 2588 C C . GLY A 1 313 ? 17.224 -0.719 -6.046 1.00 85.62 313 GLY A C 1
ATOM 2589 O O . GLY A 1 313 ? 16.335 -1.454 -6.471 1.00 85.62 313 GLY A O 1
ATOM 2590 N N . ALA A 1 314 ? 18.513 -1.060 -6.068 1.00 82.56 314 ALA A N 1
ATOM 2591 C CA . ALA A 1 314 ? 19.023 -2.287 -6.682 1.00 82.56 314 ALA A CA 1
ATOM 2592 C C . ALA A 1 314 ? 18.519 -3.593 -6.032 1.00 82.56 314 ALA A C 1
ATOM 2594 O O . ALA A 1 314 ? 18.591 -4.653 -6.644 1.00 82.56 314 ALA A O 1
ATOM 2595 N N . LYS A 1 315 ? 17.923 -3.536 -4.832 1.00 90.38 315 LYS A N 1
ATOM 2596 C CA . LYS A 1 315 ? 17.302 -4.696 -4.161 1.00 90.38 315 LYS A CA 1
ATOM 2597 C C . LYS A 1 315 ? 16.080 -5.249 -4.910 1.00 90.38 315 LYS A C 1
ATOM 2599 O O . LYS A 1 315 ? 15.559 -6.293 -4.537 1.00 90.38 315 LYS A O 1
ATOM 2604 N N . ILE A 1 316 ? 15.628 -4.580 -5.974 1.00 91.06 316 ILE A N 1
ATOM 2605 C CA . ILE A 1 316 ? 14.479 -4.977 -6.798 1.00 91.06 316 ILE A CA 1
ATOM 2606 C C . ILE A 1 316 ? 14.545 -6.424 -7.315 1.00 91.06 316 ILE A C 1
ATOM 2608 O O . ILE A 1 316 ? 13.500 -7.051 -7.451 1.00 91.06 316 ILE A O 1
ATOM 2612 N N . PHE A 1 317 ? 15.739 -6.993 -7.520 1.00 93.06 317 PHE A N 1
ATOM 2613 C CA . PHE A 1 317 ? 15.909 -8.405 -7.894 1.00 93.06 317 PHE A CA 1
ATOM 2614 C C . PHE A 1 317 ? 15.294 -9.376 -6.872 1.00 93.06 317 PHE A C 1
ATOM 2616 O O . PHE A 1 317 ? 14.776 -10.424 -7.249 1.00 93.06 317 PHE A O 1
ATOM 2623 N N . ALA A 1 318 ? 15.266 -9.008 -5.590 1.00 95.50 318 ALA A N 1
ATOM 2624 C CA . ALA A 1 318 ? 14.599 -9.804 -4.566 1.00 95.50 318 ALA A CA 1
ATOM 2625 C C . ALA A 1 318 ? 13.069 -9.798 -4.735 1.00 95.50 318 ALA A C 1
ATOM 2627 O O . ALA A 1 318 ? 12.434 -10.839 -4.579 1.00 95.50 318 ALA A O 1
ATOM 2628 N N . HIS A 1 319 ? 12.470 -8.673 -5.147 1.00 96.94 319 HIS A N 1
ATOM 2629 C CA . HIS A 1 319 ? 11.041 -8.638 -5.493 1.00 96.94 319 HIS A CA 1
ATOM 2630 C C . HIS A 1 319 ? 10.724 -9.577 -6.662 1.00 96.94 319 HIS A C 1
ATOM 2632 O O . HIS A 1 319 ? 9.709 -10.265 -6.624 1.00 96.94 319 HIS A O 1
ATOM 2638 N N . VAL A 1 320 ? 11.609 -9.659 -7.667 1.00 96.62 320 VAL A N 1
ATOM 2639 C CA . VAL A 1 320 ? 11.440 -10.560 -8.825 1.00 96.62 320 VAL A CA 1
ATOM 2640 C C . VAL A 1 320 ? 11.353 -12.019 -8.382 1.00 96.62 320 VAL A C 1
ATOM 2642 O O . VAL A 1 320 ? 10.456 -12.742 -8.810 1.00 96.62 320 VAL A O 1
ATOM 2645 N N . GLY A 1 321 ? 12.250 -12.437 -7.485 1.00 96.94 321 GLY A N 1
ATOM 2646 C CA . GLY A 1 321 ? 12.214 -13.768 -6.883 1.00 96.94 321 GLY A CA 1
ATOM 2647 C C . GLY A 1 321 ? 10.921 -14.048 -6.125 1.00 96.94 321 GLY A C 1
ATOM 2648 O O . GLY A 1 321 ? 10.332 -15.116 -6.283 1.00 96.94 321 GLY A O 1
ATOM 2649 N N . GLY A 1 322 ? 10.454 -13.068 -5.347 1.00 97.00 322 GLY A N 1
ATOM 2650 C CA . GLY A 1 322 ? 9.185 -13.165 -4.631 1.00 97.00 322 GLY A CA 1
ATOM 2651 C C . GLY A 1 322 ? 8.010 -13.392 -5.581 1.00 97.00 322 GLY A C 1
ATOM 2652 O O . GLY A 1 322 ? 7.256 -14.344 -5.402 1.00 97.00 322 GLY A O 1
ATOM 2653 N N . ILE A 1 323 ? 7.900 -12.578 -6.633 1.00 97.44 323 ILE A N 1
ATOM 2654 C CA . ILE A 1 323 ? 6.824 -12.696 -7.627 1.00 97.44 323 ILE A CA 1
ATOM 2655 C C . ILE A 1 323 ? 6.878 -14.028 -8.363 1.00 97.44 323 ILE A C 1
ATOM 2657 O O . ILE A 1 323 ? 5.840 -14.664 -8.518 1.00 97.44 323 ILE A O 1
ATOM 2661 N N . LYS A 1 324 ? 8.075 -14.510 -8.709 1.00 97.38 324 LYS A N 1
ATOM 2662 C CA . LYS A 1 324 ? 8.253 -15.833 -9.313 1.00 97.38 324 LYS A CA 1
ATOM 2663 C C . LYS A 1 324 ? 7.624 -16.951 -8.469 1.00 97.38 324 LYS A C 1
ATOM 2665 O O . LYS A 1 324 ? 6.934 -17.805 -9.013 1.00 97.38 324 LYS A O 1
ATOM 2670 N N . ALA A 1 325 ? 7.816 -16.938 -7.148 1.00 96.88 325 ALA A N 1
ATOM 2671 C CA . ALA A 1 325 ? 7.237 -17.959 -6.268 1.00 96.88 325 ALA A CA 1
ATOM 2672 C C . ALA A 1 325 ? 5.697 -17.908 -6.218 1.00 96.88 325 ALA A C 1
ATOM 2674 O O . ALA A 1 325 ? 5.052 -18.951 -6.129 1.00 96.88 325 ALA A O 1
ATOM 2675 N N . PHE A 1 326 ? 5.105 -16.709 -6.273 1.00 95.88 326 PHE A N 1
ATOM 2676 C CA . PHE A 1 326 ? 3.648 -16.543 -6.327 1.00 95.88 326 PHE A CA 1
ATOM 2677 C C . PHE A 1 326 ? 3.072 -16.961 -7.688 1.00 95.88 326 PHE A C 1
ATOM 2679 O O . PHE A 1 326 ? 2.064 -17.666 -7.720 1.00 95.88 326 PHE A O 1
ATOM 2686 N N . GLU A 1 327 ? 3.743 -16.607 -8.789 1.00 94.94 327 GLU A N 1
ATOM 2687 C CA . GLU A 1 327 ? 3.382 -17.036 -10.146 1.00 94.94 327 GLU A CA 1
ATOM 2688 C C . GLU A 1 327 ? 3.387 -18.566 -10.280 1.00 94.94 327 GLU A C 1
ATOM 2690 O O . GLU A 1 327 ? 2.407 -19.138 -10.752 1.00 94.94 327 GLU A O 1
ATOM 2695 N N . GLU A 1 328 ? 4.444 -19.241 -9.812 1.00 94.94 328 GLU A N 1
ATOM 2696 C CA . GLU A 1 328 ? 4.551 -20.710 -9.844 1.00 94.94 328 GLU A CA 1
ATOM 2697 C C . GLU A 1 328 ? 3.507 -21.409 -8.957 1.00 94.94 328 GLU A C 1
ATOM 2699 O O . GLU A 1 328 ? 3.127 -22.545 -9.228 1.00 94.94 328 GLU A O 1
ATOM 2704 N N . ALA A 1 329 ? 3.010 -20.732 -7.916 1.00 93.88 329 ALA A N 1
ATOM 2705 C CA . ALA A 1 329 ? 1.914 -21.221 -7.081 1.00 93.88 329 ALA A CA 1
ATOM 2706 C C . ALA A 1 329 ? 0.514 -20.921 -7.664 1.00 93.88 329 ALA A C 1
ATOM 2708 O O . ALA A 1 329 ? -0.493 -21.275 -7.048 1.00 93.88 329 ALA A O 1
ATOM 2709 N N . GLY A 1 330 ? 0.423 -20.236 -8.810 1.00 93.12 330 GLY A N 1
ATOM 2710 C CA . GLY A 1 330 ? -0.846 -19.814 -9.412 1.00 93.12 330 GLY A CA 1
ATOM 2711 C C . GLY A 1 330 ? -1.560 -18.687 -8.651 1.00 93.12 330 GLY A C 1
ATOM 2712 O O . GLY A 1 330 ? -2.749 -18.442 -8.873 1.00 93.12 330 GLY A O 1
ATOM 2713 N N . ILE A 1 331 ? -0.865 -17.992 -7.746 1.00 93.00 331 ILE A N 1
ATOM 2714 C CA . ILE A 1 331 ? -1.422 -16.907 -6.933 1.00 93.00 331 ILE A CA 1
ATOM 2715 C C . ILE A 1 331 ? -1.124 -15.573 -7.626 1.00 93.00 331 ILE A C 1
ATOM 2717 O O . ILE A 1 331 ? 0.029 -15.185 -7.794 1.00 93.00 331 ILE A O 1
ATOM 2721 N N . SER A 1 332 ? -2.174 -14.845 -7.999 1.00 89.50 332 SER A N 1
ATOM 2722 C CA . SER A 1 332 ? -2.082 -13.582 -8.738 1.00 89.50 332 SER A CA 1
ATOM 2723 C C . SER A 1 332 ? -2.800 -12.453 -8.004 1.00 89.50 332 SER A C 1
ATOM 2725 O O . SER A 1 332 ? -3.920 -12.646 -7.532 1.00 89.50 332 SER A O 1
ATOM 2727 N N . ALA A 1 333 ? -2.204 -11.263 -7.994 1.00 94.50 333 ALA A N 1
ATOM 2728 C CA . ALA A 1 333 ? -2.849 -10.036 -7.534 1.00 94.50 333 ALA A CA 1
ATOM 2729 C C . ALA A 1 333 ? -3.400 -9.221 -8.715 1.00 94.50 333 ALA A C 1
ATOM 2731 O O . ALA A 1 333 ? -2.862 -9.268 -9.818 1.00 94.50 333 ALA A O 1
ATOM 2732 N N . ASP A 1 334 ? -4.448 -8.440 -8.458 1.00 94.69 334 ASP A N 1
ATOM 2733 C CA . ASP A 1 334 ? -5.033 -7.496 -9.418 1.00 94.69 334 ASP A CA 1
ATOM 2734 C C . ASP A 1 334 ? -4.748 -6.035 -9.041 1.00 94.69 334 ASP A C 1
ATOM 2736 O O . ASP A 1 334 ? -4.911 -5.136 -9.871 1.00 94.69 334 ASP A O 1
ATOM 2740 N N . LYS A 1 335 ? -4.375 -5.774 -7.786 1.00 97.44 335 LYS A N 1
ATOM 2741 C CA . LYS A 1 335 ? -4.125 -4.429 -7.267 1.00 97.44 335 LYS A CA 1
ATOM 2742 C C . LYS A 1 335 ? -2.677 -4.311 -6.820 1.00 97.44 335 LYS A C 1
ATOM 2744 O O . LYS A 1 335 ? -2.163 -5.186 -6.125 1.00 97.44 335 LYS A O 1
ATOM 2749 N N . PHE A 1 336 ? -2.018 -3.224 -7.201 1.00 98.12 336 PHE A N 1
ATOM 2750 C CA . PHE A 1 336 ? -0.593 -3.043 -6.951 1.00 98.12 336 PHE A CA 1
ATOM 2751 C C . PHE A 1 336 ? -0.310 -1.664 -6.371 1.00 98.12 336 PHE A C 1
ATOM 2753 O O . PHE A 1 336 ? -0.797 -0.656 -6.880 1.00 98.12 336 PHE A O 1
ATOM 2760 N N . ALA A 1 337 ? 0.517 -1.607 -5.332 1.00 98.06 337 ALA A N 1
ATOM 2761 C CA . ALA A 1 337 ? 1.034 -0.354 -4.801 1.00 98.06 337 ALA A CA 1
ATOM 2762 C C . ALA A 1 337 ? 2.546 -0.426 -4.596 1.00 98.06 337 ALA A C 1
ATOM 2764 O O . ALA A 1 337 ? 3.093 -1.480 -4.272 1.00 98.06 337 ALA A O 1
ATOM 2765 N N . GLY A 1 338 ? 3.243 0.696 -4.755 1.00 97.19 338 GLY A N 1
ATOM 2766 C CA . GLY A 1 338 ? 4.680 0.708 -4.523 1.00 97.19 338 GLY A CA 1
ATOM 2767 C C . GLY A 1 338 ? 5.300 2.087 -4.376 1.00 97.19 338 GLY A C 1
ATOM 2768 O O . GLY A 1 338 ? 4.733 3.104 -4.779 1.00 97.19 338 GLY A O 1
ATOM 2769 N N . SER A 1 339 ? 6.496 2.082 -3.791 1.00 95.38 339 SER A N 1
ATOM 2770 C CA . SER A 1 339 ? 7.322 3.261 -3.534 1.00 95.38 339 SER A CA 1
ATOM 2771 C C . SER A 1 339 ? 8.743 3.039 -4.054 1.00 95.38 339 SER A C 1
ATOM 2773 O O . SER A 1 339 ? 9.296 1.952 -3.884 1.00 95.38 339 SER A O 1
ATOM 2775 N N . SER A 1 340 ? 9.355 4.033 -4.704 1.00 93.38 340 SER A N 1
ATOM 2776 C CA . SER A 1 340 ? 10.707 3.930 -5.279 1.00 93.38 340 SER A CA 1
ATOM 2777 C C . SER A 1 340 ? 10.848 2.744 -6.244 1.00 93.38 340 SER A C 1
ATOM 2779 O O . SER A 1 340 ? 10.012 2.556 -7.125 1.00 93.38 340 SER A O 1
ATOM 2781 N N . ALA A 1 341 ? 11.869 1.900 -6.083 1.00 91.56 341 ALA A N 1
ATOM 2782 C CA . ALA A 1 341 ? 11.999 0.641 -6.822 1.00 91.56 341 ALA A CA 1
ATOM 2783 C C . ALA A 1 341 ? 10.742 -0.255 -6.725 1.00 91.56 341 ALA A C 1
ATOM 2785 O O . ALA A 1 341 ? 10.388 -0.933 -7.687 1.00 91.56 341 ALA A O 1
ATOM 2786 N N . GLY A 1 342 ? 10.014 -0.211 -5.606 1.00 95.69 342 GLY A N 1
ATOM 2787 C CA . GLY A 1 342 ? 8.734 -0.897 -5.459 1.00 95.69 342 GLY A CA 1
ATOM 2788 C C . GLY A 1 342 ? 7.640 -0.336 -6.371 1.00 95.69 342 GLY A C 1
ATOM 2789 O O . GLY A 1 342 ? 6.814 -1.099 -6.857 1.00 95.69 342 GLY A O 1
ATOM 2790 N N . ALA A 1 343 ? 7.648 0.965 -6.685 1.00 97.06 343 ALA A N 1
ATOM 2791 C CA . ALA A 1 343 ? 6.709 1.550 -7.648 1.00 97.06 343 ALA A CA 1
ATOM 2792 C C . ALA A 1 343 ? 6.962 1.044 -9.070 1.00 97.06 343 ALA A C 1
ATOM 2794 O O . ALA A 1 343 ? 6.017 0.765 -9.802 1.00 97.06 343 ALA A O 1
ATOM 2795 N N . ILE A 1 344 ? 8.234 0.880 -9.448 1.00 95.69 344 ILE A N 1
ATOM 2796 C CA . ILE A 1 344 ? 8.609 0.257 -10.723 1.00 95.69 344 ILE A CA 1
ATOM 2797 C C . ILE A 1 344 ? 8.073 -1.176 -10.765 1.00 95.69 344 ILE A C 1
ATOM 2799 O O . ILE A 1 344 ? 7.418 -1.546 -11.735 1.00 95.69 344 ILE A O 1
ATOM 2803 N N . MET A 1 345 ? 8.294 -1.959 -9.702 1.00 97.12 345 MET A N 1
ATOM 2804 C CA . MET A 1 345 ? 7.767 -3.324 -9.612 1.00 97.12 345 MET A CA 1
ATOM 2805 C C . MET A 1 345 ? 6.236 -3.356 -9.715 1.00 97.12 345 MET A C 1
ATOM 2807 O O . MET A 1 345 ? 5.694 -4.131 -10.497 1.00 97.12 345 MET A O 1
ATOM 2811 N N . ALA A 1 346 ? 5.544 -2.468 -8.994 1.00 98.00 346 ALA A N 1
ATOM 2812 C CA . ALA A 1 346 ? 4.090 -2.340 -9.037 1.00 98.00 346 ALA A CA 1
ATOM 2813 C C . ALA A 1 346 ? 3.579 -2.011 -10.448 1.00 98.00 346 ALA A C 1
ATOM 2815 O O . ALA A 1 346 ? 2.621 -2.630 -10.897 1.00 98.00 346 ALA A O 1
ATOM 2816 N N . ILE A 1 347 ? 4.234 -1.088 -11.167 1.00 98.19 347 ILE A N 1
ATOM 2817 C CA . ILE A 1 347 ? 3.900 -0.755 -12.562 1.00 98.19 347 ILE A CA 1
ATOM 2818 C C . ILE A 1 347 ? 4.070 -1.981 -13.460 1.00 98.19 347 ILE A C 1
ATOM 2820 O O . ILE A 1 347 ? 3.170 -2.280 -14.239 1.00 98.19 347 ILE A O 1
ATOM 2824 N N . LEU A 1 348 ? 5.200 -2.689 -13.355 1.00 97.31 348 LEU A N 1
ATOM 2825 C CA . LEU A 1 348 ? 5.490 -3.859 -14.189 1.00 97.31 348 LEU A CA 1
ATOM 2826 C C . LEU A 1 348 ? 4.499 -5.005 -13.933 1.00 97.31 348 LEU A C 1
ATOM 2828 O O . LEU A 1 348 ? 3.997 -5.594 -14.889 1.00 97.31 348 LEU A O 1
ATOM 2832 N N . CYS A 1 349 ? 4.159 -5.273 -12.671 1.00 97.44 349 CYS A N 1
ATOM 2833 C CA . CYS A 1 349 ? 3.133 -6.261 -12.328 1.00 97.44 349 CYS A CA 1
ATOM 2834 C C . CYS A 1 349 ? 1.745 -5.814 -12.817 1.00 97.44 349 CYS A C 1
ATOM 2836 O O . CYS A 1 349 ? 1.017 -6.600 -13.416 1.00 97.44 349 CYS A O 1
ATOM 2838 N N . TYR A 1 350 ? 1.399 -4.532 -12.647 1.00 97.88 350 TYR A N 1
ATOM 2839 C CA . TYR A 1 350 ? 0.128 -3.971 -13.110 1.00 97.88 350 TYR A CA 1
ATOM 2840 C C . TYR A 1 350 ? -0.053 -4.067 -14.628 1.00 97.88 350 TYR A C 1
ATOM 2842 O O . TYR A 1 350 ? -1.168 -4.291 -15.087 1.00 97.88 350 TYR A O 1
ATOM 2850 N N . ILE A 1 351 ? 1.007 -3.924 -15.426 1.00 96.88 351 ILE A N 1
ATOM 2851 C CA . ILE A 1 351 ? 0.913 -4.100 -16.886 1.00 96.88 351 ILE A CA 1
ATOM 2852 C C . ILE A 1 351 ? 0.962 -5.573 -17.334 1.00 96.88 351 ILE A C 1
ATOM 2854 O O . ILE A 1 351 ? 0.993 -5.841 -18.536 1.00 96.88 351 ILE A O 1
ATOM 2858 N N . GLY A 1 352 ? 0.980 -6.523 -16.393 1.00 94.94 352 GLY A N 1
ATOM 2859 C CA . GLY A 1 352 ? 0.976 -7.958 -16.674 1.00 94.94 352 GLY A CA 1
ATOM 2860 C C . GLY A 1 352 ? 2.322 -8.493 -17.170 1.00 94.94 352 GLY A C 1
ATOM 2861 O O . GLY A 1 352 ? 2.351 -9.363 -18.046 1.00 94.94 352 GLY A O 1
ATOM 2862 N N . CYS A 1 353 ? 3.445 -7.941 -16.698 1.00 95.62 353 CYS A N 1
ATOM 2863 C CA . CYS A 1 353 ? 4.763 -8.543 -16.922 1.00 95.62 353 CYS A CA 1
ATOM 2864 C C . CYS A 1 353 ? 4.963 -9.767 -16.023 1.00 95.62 353 CYS A C 1
ATOM 2866 O O . CYS A 1 353 ? 4.705 -9.680 -14.825 1.00 95.62 353 CYS A O 1
ATOM 2868 N N . SER A 1 354 ? 5.477 -10.862 -16.587 1.00 95.50 354 SER A N 1
ATOM 2869 C CA . SER A 1 354 ? 5.882 -12.037 -15.808 1.00 95.50 354 SER A CA 1
ATOM 2870 C C . SER A 1 354 ? 7.206 -11.807 -15.081 1.00 95.50 354 SER A C 1
ATOM 2872 O O . SER A 1 354 ? 8.028 -10.992 -15.515 1.00 95.50 354 SER A O 1
ATOM 2874 N N . SER A 1 355 ? 7.476 -12.573 -14.024 1.00 95.56 355 SER A N 1
ATOM 2875 C CA . SER A 1 355 ? 8.761 -12.522 -13.311 1.00 95.56 355 SER A CA 1
ATOM 2876 C C . SER A 1 355 ? 9.965 -12.711 -14.244 1.00 95.56 355 SER A C 1
ATOM 2878 O O . SER A 1 355 ? 10.982 -12.040 -14.072 1.00 95.56 355 SER A O 1
ATOM 2880 N N . ALA A 1 356 ? 9.842 -13.553 -15.277 1.00 95.25 356 ALA A N 1
ATOM 2881 C CA . ALA A 1 356 ? 10.880 -13.764 -16.284 1.00 95.25 356 ALA A CA 1
ATOM 2882 C C . ALA A 1 356 ? 11.112 -12.522 -17.164 1.00 95.25 356 ALA A C 1
ATOM 2884 O O . ALA A 1 356 ? 12.259 -12.130 -17.376 1.00 95.25 356 ALA A O 1
ATOM 2885 N N . GLU A 1 357 ? 10.042 -11.869 -17.634 1.00 94.12 357 GLU A N 1
ATOM 2886 C CA . GLU A 1 357 ? 10.146 -10.622 -18.408 1.00 94.12 357 GLU A CA 1
ATOM 2887 C C . GLU A 1 357 ? 10.737 -9.484 -17.568 1.00 94.12 357 GLU A C 1
ATOM 2889 O O . GLU A 1 357 ? 11.533 -8.686 -18.064 1.00 94.12 357 GLU A O 1
ATOM 2894 N N . ILE A 1 358 ? 10.359 -9.411 -16.288 1.00 94.31 358 ILE A N 1
ATOM 2895 C CA . ILE A 1 358 ? 10.881 -8.421 -15.343 1.00 94.31 358 ILE A CA 1
ATOM 2896 C C . ILE A 1 358 ? 12.369 -8.677 -15.066 1.00 94.31 358 ILE A C 1
ATOM 2898 O O . ILE A 1 358 ? 13.158 -7.731 -15.030 1.00 94.31 358 ILE A O 1
ATOM 2902 N N . LEU A 1 359 ? 12.772 -9.942 -14.900 1.00 92.81 359 LEU A N 1
ATOM 2903 C CA . LEU A 1 359 ? 14.172 -10.310 -14.709 1.00 92.81 359 LEU A CA 1
ATOM 2904 C C . LEU A 1 359 ? 15.019 -9.931 -15.927 1.00 92.81 359 LEU A C 1
ATOM 2906 O O . LEU A 1 359 ? 16.043 -9.273 -15.760 1.00 92.81 359 LEU A O 1
ATOM 2910 N N . GLU A 1 360 ? 14.577 -10.298 -17.135 1.00 89.38 360 GLU A N 1
ATOM 2911 C CA . GLU A 1 360 ? 15.269 -9.953 -18.384 1.00 89.38 360 GLU A CA 1
ATOM 2912 C C . GLU A 1 360 ? 15.407 -8.434 -18.526 1.00 89.38 360 GLU A C 1
ATOM 2914 O O . GLU A 1 360 ? 16.475 -7.927 -18.879 1.00 89.38 360 GLU A O 1
ATOM 2919 N N . PHE A 1 361 ? 14.338 -7.700 -18.198 1.00 87.50 361 PHE A N 1
ATOM 2920 C CA . PHE A 1 361 ? 14.351 -6.246 -18.200 1.00 87.50 361 PHE A CA 1
ATOM 2921 C C . PHE A 1 361 ? 15.443 -5.701 -17.276 1.00 87.50 361 PHE A C 1
ATOM 2923 O O . PHE A 1 361 ? 16.260 -4.911 -17.741 1.00 87.50 361 PHE A O 1
ATOM 2930 N N . PHE A 1 362 ? 15.519 -6.148 -16.015 1.00 84.69 362 PHE A N 1
ATOM 2931 C CA . PHE A 1 362 ? 16.504 -5.639 -15.052 1.00 84.69 362 PHE A CA 1
ATOM 2932 C C . PHE A 1 362 ? 17.941 -6.108 -15.289 1.00 84.69 362 PHE A C 1
ATOM 2934 O O . PHE A 1 362 ? 18.862 -5.325 -15.061 1.00 84.69 362 PHE A O 1
ATOM 2941 N N . GLN A 1 363 ? 18.154 -7.328 -15.787 1.00 80.50 363 GLN A N 1
ATOM 2942 C CA . GLN A 1 363 ? 19.492 -7.856 -16.092 1.00 80.50 363 GLN A CA 1
ATOM 2943 C C . GLN A 1 363 ? 20.242 -7.012 -17.131 1.00 80.50 363 GLN A C 1
ATOM 2945 O O . GLN A 1 363 ? 21.471 -6.949 -17.120 1.00 80.50 363 GLN A O 1
ATOM 2950 N N . GLY A 1 364 ? 19.516 -6.331 -18.021 1.00 67.94 364 GLY A N 1
ATOM 2951 C CA . GLY A 1 364 ? 20.114 -5.422 -18.994 1.00 67.94 364 GLY A CA 1
ATOM 2952 C C . GLY A 1 364 ? 20.554 -4.065 -18.417 1.00 67.94 364 GLY A C 1
ATOM 2953 O O . GLY A 1 364 ? 21.384 -3.371 -19.021 1.00 67.94 364 GLY A O 1
ATOM 2954 N N . PHE A 1 365 ? 20.043 -3.652 -17.249 1.00 71.38 365 PHE A N 1
ATOM 2955 C CA . PHE A 1 365 ? 20.371 -2.344 -16.676 1.00 71.38 365 PHE A CA 1
ATOM 2956 C C . PHE A 1 365 ? 21.789 -2.314 -16.123 1.00 71.38 365 PHE A C 1
ATOM 2958 O O . PHE A 1 365 ? 22.086 -2.834 -15.054 1.00 71.38 365 PHE A O 1
ATOM 2965 N N . LYS A 1 366 ? 22.657 -1.601 -16.837 1.00 70.00 366 LYS A N 1
ATOM 2966 C CA . LYS A 1 366 ? 23.958 -1.165 -16.334 1.00 70.00 366 LYS A CA 1
ATOM 2967 C C . LYS A 1 366 ? 23.824 0.215 -15.698 1.00 70.00 366 LYS A C 1
ATOM 2969 O O . LYS A 1 366 ? 23.021 1.030 -16.153 1.00 70.00 366 LYS A O 1
ATOM 2974 N N . GLU A 1 367 ? 24.659 0.519 -14.709 1.00 68.75 367 GLU A N 1
ATOM 2975 C CA . GLU A 1 367 ? 24.700 1.845 -14.070 1.00 68.75 367 GLU A CA 1
ATOM 2976 C C . GLU A 1 367 ? 24.849 2.977 -15.106 1.00 68.75 367 GLU A C 1
ATOM 2978 O O . GLU A 1 367 ? 24.142 3.981 -15.047 1.00 68.75 367 GLU A O 1
ATOM 2983 N N . GLU A 1 368 ? 25.679 2.764 -16.134 1.00 65.31 368 GLU A N 1
ATOM 2984 C CA . GLU A 1 368 ? 25.888 3.708 -17.243 1.00 65.31 368 GLU A CA 1
ATOM 2985 C C . GLU A 1 368 ? 24.643 3.974 -18.109 1.00 65.31 368 GLU A C 1
ATOM 2987 O O . GLU A 1 368 ? 24.624 4.939 -18.876 1.00 65.31 368 GLU A O 1
ATOM 2992 N N . ASN A 1 369 ? 23.615 3.127 -18.012 1.00 68.12 369 ASN A N 1
ATOM 2993 C CA . ASN A 1 369 ? 22.340 3.308 -18.702 1.00 68.12 369 ASN A CA 1
ATOM 2994 C C . ASN A 1 369 ? 21.362 4.159 -17.885 1.00 68.12 369 ASN A C 1
ATOM 2996 O O . ASN A 1 369 ? 20.421 4.697 -18.461 1.00 68.12 369 ASN A O 1
ATOM 3000 N N . LEU A 1 370 ? 21.578 4.289 -16.573 1.00 68.00 370 LEU A N 1
ATOM 3001 C CA . LEU A 1 370 ? 20.681 4.988 -15.651 1.00 68.00 370 LEU A CA 1
ATOM 3002 C C . LEU A 1 370 ? 21.243 6.333 -15.192 1.00 68.00 370 LEU A C 1
ATOM 3004 O O . LEU A 1 370 ? 20.490 7.301 -15.106 1.00 68.00 370 LEU A O 1
ATOM 3008 N N . ILE A 1 371 ? 22.547 6.399 -14.910 1.00 66.94 371 ILE A N 1
ATOM 3009 C CA . ILE A 1 371 ? 23.190 7.560 -14.291 1.00 66.94 371 ILE A CA 1
ATOM 3010 C C . ILE A 1 371 ? 24.042 8.304 -15.324 1.00 66.94 371 ILE A C 1
ATOM 3012 O O . ILE A 1 371 ? 25.030 7.796 -15.855 1.00 66.94 371 ILE A O 1
ATOM 3016 N N . HIS A 1 372 ? 23.668 9.554 -15.581 1.00 67.12 372 HIS A N 1
ATOM 3017 C CA . HIS A 1 372 ? 24.459 10.537 -16.317 1.00 67.12 372 HIS A CA 1
ATOM 3018 C C . HIS A 1 372 ? 24.910 11.658 -15.375 1.00 67.12 372 HIS A C 1
ATOM 3020 O O . HIS A 1 372 ? 24.066 12.412 -14.895 1.00 67.12 372 HIS A O 1
ATOM 3026 N N . TYR A 1 373 ? 26.214 11.770 -15.109 1.00 64.81 373 TYR A N 1
ATOM 3027 C CA . TYR A 1 373 ? 26.755 12.793 -14.210 1.00 64.81 373 TYR A CA 1
ATOM 3028 C C . TYR A 1 373 ? 26.663 14.195 -14.831 1.00 64.81 373 TYR A C 1
ATOM 3030 O O . TYR A 1 373 ? 27.501 14.577 -15.646 1.00 64.81 373 TYR A O 1
ATOM 3038 N N . ASP A 1 374 ? 25.656 14.952 -14.404 1.00 62.66 374 ASP A N 1
ATOM 3039 C CA . ASP A 1 374 ? 25.437 16.371 -14.698 1.00 62.66 374 ASP A CA 1
ATOM 3040 C C . ASP A 1 374 ? 25.216 17.099 -13.364 1.00 62.66 374 ASP A C 1
ATOM 3042 O O . ASP A 1 374 ? 24.088 17.400 -12.962 1.00 62.66 374 ASP A O 1
ATOM 3046 N N . ILE A 1 375 ? 26.316 17.249 -12.621 1.00 67.69 375 ILE A N 1
ATOM 3047 C CA . ILE A 1 375 ? 26.319 17.616 -11.202 1.00 67.69 375 ILE A CA 1
ATOM 3048 C C . ILE A 1 375 ? 25.980 19.098 -11.033 1.00 67.69 375 ILE A C 1
ATOM 3050 O O . ILE A 1 375 ? 26.722 19.969 -11.486 1.00 67.69 375 ILE A O 1
ATOM 3054 N N . ASP A 1 376 ? 24.912 19.377 -10.292 1.00 63.06 376 ASP A N 1
ATOM 3055 C CA . ASP A 1 376 ? 24.591 20.708 -9.780 1.00 63.06 376 ASP A CA 1
ATOM 3056 C C . ASP A 1 376 ? 24.134 20.641 -8.311 1.00 63.06 376 ASP A C 1
ATOM 3058 O O . ASP A 1 376 ? 24.161 19.587 -7.672 1.00 63.06 376 ASP A O 1
ATOM 3062 N N . SER A 1 377 ? 23.715 21.777 -7.745 1.00 56.66 377 SER A N 1
ATOM 3063 C CA . SER A 1 377 ? 23.229 21.855 -6.360 1.00 56.66 377 SER A CA 1
ATOM 3064 C C . SER A 1 377 ? 21.924 21.082 -6.103 1.00 56.66 377 SER A C 1
ATOM 3066 O O . SER A 1 377 ? 21.494 20.995 -4.952 1.00 56.66 377 SER A O 1
ATOM 3068 N N . SER A 1 378 ? 21.287 20.520 -7.137 1.00 58.09 378 SER A N 1
ATOM 3069 C CA . SER A 1 378 ? 20.013 19.804 -7.053 1.00 58.09 378 SER A CA 1
ATOM 3070 C C . SER A 1 378 ? 20.138 18.277 -7.177 1.00 58.09 378 SER A C 1
ATOM 3072 O O . SER A 1 378 ? 19.229 17.578 -6.727 1.00 58.09 378 SER A O 1
ATOM 3074 N N . GLY A 1 379 ? 21.248 17.737 -7.701 1.00 63.09 379 GLY A N 1
ATOM 3075 C CA . GLY A 1 379 ? 21.511 16.291 -7.777 1.00 63.09 379 GLY A CA 1
ATOM 3076 C C . GLY A 1 379 ? 22.635 15.908 -8.750 1.00 63.09 379 GLY A C 1
ATOM 3077 O O . GLY A 1 379 ? 23.162 16.755 -9.470 1.00 63.09 379 GLY A O 1
ATOM 3078 N N . LEU A 1 380 ? 23.002 14.618 -8.777 1.00 68.44 380 LEU A N 1
ATOM 3079 C CA . LEU A 1 380 ? 24.060 14.092 -9.657 1.00 68.44 380 LEU A CA 1
ATOM 3080 C C . LEU A 1 380 ? 23.582 13.812 -11.091 1.00 68.44 380 LEU A C 1
ATOM 3082 O O . LEU A 1 380 ? 24.376 13.925 -12.022 1.00 68.44 380 LEU A O 1
ATOM 3086 N N . SER A 1 381 ? 22.320 13.411 -11.272 1.00 75.25 381 SER A N 1
ATOM 3087 C CA . SER A 1 381 ? 21.775 12.972 -12.559 1.00 75.25 381 SER A CA 1
ATOM 3088 C C . SER A 1 381 ? 20.279 13.254 -12.716 1.00 75.25 381 SER A C 1
ATOM 3090 O O . SER A 1 381 ? 19.555 13.411 -11.739 1.00 75.25 381 SER A O 1
ATOM 3092 N N . ASP A 1 382 ? 19.788 13.292 -13.951 1.00 75.75 382 ASP A N 1
ATOM 3093 C CA . ASP A 1 382 ? 18.354 13.288 -14.249 1.00 75.75 382 ASP A CA 1
ATOM 3094 C C . ASP A 1 382 ? 17.842 11.837 -14.351 1.00 75.75 382 ASP A C 1
ATOM 3096 O O . ASP A 1 382 ? 18.541 10.945 -14.821 1.00 75.75 382 ASP A O 1
ATOM 3100 N N . ALA A 1 383 ? 16.606 11.585 -13.929 1.00 81.00 383 ALA A N 1
ATOM 3101 C CA . ALA A 1 383 ? 15.956 10.281 -14.014 1.00 81.00 383 ALA A CA 1
ATOM 3102 C C . ALA A 1 383 ? 15.289 10.003 -15.386 1.00 81.00 383 ALA A C 1
ATOM 3104 O O . ALA A 1 383 ? 14.550 9.030 -15.533 1.00 81.00 383 ALA A O 1
ATOM 3105 N N . ARG A 1 384 ? 15.529 10.820 -16.423 1.00 83.44 384 ARG A N 1
ATOM 3106 C CA . ARG A 1 384 ? 14.980 10.624 -17.786 1.00 83.44 384 ARG A CA 1
ATOM 3107 C C . ARG A 1 384 ? 15.200 9.225 -18.366 1.00 83.44 384 ARG A C 1
ATOM 3109 O O . ARG A 1 384 ? 14.280 8.673 -18.965 1.00 83.44 384 ARG A O 1
ATOM 3116 N N . ALA A 1 385 ? 16.372 8.629 -18.159 1.00 82.19 385 ALA A N 1
ATOM 3117 C CA . ALA A 1 385 ? 16.654 7.281 -18.654 1.00 82.19 385 ALA A CA 1
ATOM 3118 C C . ALA A 1 385 ? 15.758 6.214 -17.998 1.00 82.19 385 ALA A C 1
ATOM 3120 O O . ALA A 1 385 ? 15.302 5.286 -18.667 1.00 82.19 385 ALA A O 1
ATOM 3121 N N . LEU A 1 386 ? 15.444 6.387 -16.710 1.00 84.75 386 LEU A N 1
ATOM 3122 C CA . LEU A 1 386 ? 14.512 5.526 -15.986 1.00 84.75 386 LEU A CA 1
ATOM 3123 C C . LEU A 1 386 ? 13.078 5.672 -16.512 1.00 84.75 386 LEU A C 1
ATOM 3125 O O . LEU A 1 386 ? 12.354 4.687 -16.637 1.00 84.75 386 LEU A O 1
ATOM 3129 N N . LYS A 1 387 ? 12.675 6.891 -16.882 1.00 89.38 387 LYS A N 1
ATOM 3130 C CA . LYS A 1 387 ? 11.388 7.115 -17.550 1.00 89.38 387 LYS A CA 1
ATOM 3131 C C . LYS A 1 387 ? 11.319 6.397 -18.890 1.00 89.38 387 LYS A C 1
ATOM 3133 O O . LYS A 1 387 ? 10.357 5.682 -19.130 1.00 89.38 387 LYS A O 1
ATOM 3138 N N . ALA A 1 388 ? 12.342 6.549 -19.733 1.00 88.38 388 ALA A N 1
ATOM 3139 C CA . ALA A 1 388 ? 12.392 5.898 -21.041 1.00 88.38 388 ALA A CA 1
ATOM 3140 C C . ALA A 1 388 ? 12.329 4.365 -20.918 1.00 88.38 388 ALA A C 1
ATOM 3142 O O . ALA A 1 388 ? 11.652 3.696 -21.691 1.00 88.38 388 ALA A O 1
ATOM 3143 N N . ALA A 1 389 ? 12.989 3.810 -19.903 1.00 88.75 389 ALA A N 1
ATOM 3144 C CA . ALA A 1 389 ? 12.893 2.402 -19.545 1.00 88.75 389 ALA A CA 1
ATOM 3145 C C . ALA A 1 389 ? 11.462 1.944 -19.216 1.00 88.75 389 ALA A C 1
ATOM 3147 O O . ALA A 1 389 ? 11.001 0.928 -19.737 1.00 88.75 389 ALA A O 1
ATOM 3148 N N . LEU A 1 390 ? 10.751 2.704 -18.381 1.00 92.06 390 LEU A N 1
ATOM 3149 C CA . LEU A 1 390 ? 9.351 2.429 -18.055 1.00 92.06 390 LEU A CA 1
ATOM 3150 C C . LEU A 1 390 ? 8.436 2.603 -19.272 1.00 92.06 390 LEU A C 1
ATOM 3152 O O . LEU A 1 390 ? 7.597 1.742 -19.520 1.00 92.06 390 LEU A O 1
ATOM 3156 N N . ASP A 1 391 ? 8.629 3.674 -20.049 1.00 92.06 391 ASP A N 1
ATOM 3157 C CA . ASP A 1 391 ? 7.902 3.915 -21.300 1.00 92.06 391 ASP A CA 1
ATOM 3158 C C . ASP A 1 391 ? 8.034 2.711 -22.234 1.00 92.06 391 ASP A C 1
ATOM 3160 O O . ASP A 1 391 ? 7.037 2.255 -22.781 1.00 92.06 391 ASP A O 1
ATOM 3164 N N . TYR A 1 392 ? 9.237 2.148 -22.374 1.00 91.69 392 TYR A N 1
ATOM 3165 C CA . TYR A 1 392 ? 9.473 0.984 -23.228 1.00 91.69 392 TYR A CA 1
ATOM 3166 C C . TYR A 1 392 ? 8.648 -0.229 -22.790 1.00 91.69 392 TYR A C 1
ATOM 3168 O O . TYR A 1 392 ? 7.965 -0.828 -23.619 1.00 91.69 392 TYR A O 1
ATOM 3176 N N . MET A 1 393 ? 8.649 -0.564 -21.497 1.00 93.12 393 MET A N 1
ATOM 3177 C CA . MET A 1 393 ? 7.887 -1.714 -20.995 1.00 93.12 393 MET A CA 1
ATOM 3178 C C . MET A 1 393 ? 6.377 -1.510 -21.124 1.00 93.12 393 MET A C 1
ATOM 3180 O O . MET A 1 393 ? 5.668 -2.423 -21.552 1.00 93.12 393 MET A O 1
ATOM 3184 N N . ILE A 1 394 ? 5.888 -0.307 -20.810 1.00 94.50 394 ILE A N 1
ATOM 3185 C CA . ILE A 1 394 ? 4.468 0.037 -20.933 1.00 94.50 394 ILE A CA 1
ATOM 3186 C C . ILE A 1 394 ? 4.039 -0.035 -22.403 1.00 94.50 394 ILE A C 1
ATOM 3188 O O . ILE A 1 394 ? 3.039 -0.678 -22.714 1.00 94.50 394 ILE A O 1
ATOM 3192 N N . VAL A 1 395 ? 4.803 0.568 -23.319 1.00 91.75 395 VAL A N 1
ATOM 3193 C CA . VAL A 1 395 ? 4.509 0.557 -24.760 1.00 91.75 395 VAL A CA 1
ATOM 3194 C C . VAL A 1 395 ? 4.544 -0.862 -25.317 1.00 91.75 395 VAL A C 1
ATOM 3196 O O . VAL A 1 395 ? 3.604 -1.243 -26.007 1.00 91.75 395 VAL A O 1
ATOM 3199 N N . LYS A 1 396 ? 5.554 -1.668 -24.964 1.00 92.00 396 LYS A N 1
ATOM 3200 C CA . LYS A 1 396 ? 5.656 -3.076 -25.381 1.00 92.00 396 LYS A CA 1
ATOM 3201 C C . LYS A 1 396 ? 4.407 -3.870 -24.979 1.00 92.00 396 LYS A C 1
ATOM 3203 O O . LYS A 1 396 ? 3.844 -4.595 -25.796 1.00 92.00 396 LYS A O 1
ATOM 3208 N N . LYS A 1 397 ? 3.930 -3.714 -23.736 1.00 94.00 397 LYS A N 1
ATOM 3209 C CA . LYS A 1 397 ? 2.710 -4.392 -23.261 1.00 94.00 397 LYS A CA 1
ATOM 3210 C C . LYS A 1 397 ? 1.444 -3.859 -23.926 1.00 94.00 397 LYS A C 1
ATOM 3212 O O . LYS A 1 397 ? 0.614 -4.653 -24.360 1.00 94.00 397 LYS A O 1
ATOM 3217 N N . VAL A 1 398 ? 1.308 -2.541 -24.068 1.00 92.62 398 VAL A N 1
ATOM 3218 C CA . VAL A 1 398 ? 0.156 -1.932 -24.751 1.00 92.62 398 VAL A CA 1
ATOM 3219 C C . VAL A 1 398 ? 0.096 -2.355 -26.221 1.00 92.62 398 VAL A C 1
ATOM 3221 O O . VAL A 1 398 ? -0.983 -2.706 -26.692 1.00 92.62 398 VAL A O 1
ATOM 3224 N N . ASN A 1 399 ? 1.226 -2.405 -26.929 1.00 90.31 399 ASN A N 1
ATOM 3225 C CA . ASN A 1 399 ? 1.291 -2.902 -28.306 1.00 90.31 399 ASN A CA 1
ATOM 3226 C C . ASN A 1 399 ? 0.916 -4.385 -28.383 1.00 90.31 399 ASN A C 1
ATOM 3228 O O . ASN A 1 399 ? 0.095 -4.753 -29.216 1.00 90.31 399 ASN A O 1
ATOM 3232 N N . GLY A 1 400 ? 1.392 -5.214 -27.447 1.00 91.69 400 GLY A N 1
ATOM 3233 C CA . GLY A 1 400 ? 0.955 -6.609 -27.348 1.00 91.69 400 GLY A CA 1
ATOM 3234 C C . GLY A 1 400 ? -0.563 -6.759 -27.165 1.00 91.69 400 GLY A C 1
ATOM 3235 O O . GLY A 1 400 ? -1.172 -7.646 -27.760 1.00 91.69 400 GLY A O 1
ATOM 3236 N N . ILE A 1 401 ? -1.203 -5.867 -26.398 1.00 93.31 401 ILE A N 1
ATOM 3237 C CA . ILE A 1 401 ? -2.669 -5.824 -26.254 1.00 93.31 401 ILE A CA 1
ATOM 3238 C C . ILE A 1 401 ? -3.334 -5.390 -27.567 1.00 93.31 401 ILE A C 1
ATOM 3240 O O . ILE A 1 401 ? -4.314 -6.006 -27.990 1.00 93.31 401 ILE A O 1
ATOM 3244 N N . ILE A 1 402 ? -2.809 -4.351 -28.222 1.00 90.69 402 ILE A N 1
ATOM 3245 C CA . ILE A 1 402 ? -3.313 -3.865 -29.514 1.00 90.69 402 ILE A CA 1
ATOM 3246 C C . ILE A 1 402 ? -3.294 -4.983 -30.552 1.00 90.69 402 ILE A C 1
ATOM 3248 O O . ILE A 1 402 ? -4.311 -5.197 -31.211 1.00 90.69 402 ILE A O 1
ATOM 3252 N N . ASP A 1 403 ? -2.192 -5.727 -30.637 1.00 90.56 403 ASP A N 1
ATOM 3253 C CA . ASP A 1 403 ? -2.025 -6.836 -31.572 1.00 90.56 403 ASP A CA 1
ATOM 3254 C C . ASP A 1 403 ? -2.959 -8.005 -31.222 1.00 90.56 403 ASP A C 1
ATOM 3256 O O . ASP A 1 403 ? -3.678 -8.500 -32.098 1.00 90.56 403 ASP A O 1
ATOM 3260 N N . LYS A 1 404 ? -3.026 -8.394 -29.934 1.00 93.56 404 LYS A N 1
ATOM 3261 C CA . LYS A 1 404 ? -3.899 -9.474 -29.425 1.00 93.56 404 LYS A CA 1
ATOM 3262 C C . LYS A 1 404 ? -5.361 -9.259 -29.814 1.00 93.56 404 LYS A C 1
ATOM 3264 O O . LYS A 1 404 ? -6.024 -10.204 -30.232 1.00 93.56 404 LYS A O 1
ATOM 3269 N N . TYR A 1 405 ? -5.857 -8.029 -29.690 1.00 92.25 405 TYR A N 1
ATOM 3270 C CA . TYR A 1 405 ? -7.246 -7.684 -30.013 1.00 92.25 405 TYR A CA 1
ATOM 3271 C C . TYR A 1 405 ? -7.415 -7.062 -31.406 1.00 92.25 405 TYR A C 1
ATOM 3273 O O . TYR A 1 405 ? -8.528 -6.697 -31.777 1.00 92.25 405 TYR A O 1
ATOM 3281 N N . SER A 1 406 ? -6.336 -6.937 -32.191 1.00 90.69 406 SER A N 1
ATOM 3282 C CA . SER A 1 406 ? -6.336 -6.283 -33.509 1.00 90.69 406 SER A CA 1
ATOM 3283 C C . SER A 1 406 ? -7.015 -4.899 -33.504 1.00 90.69 406 SER A C 1
ATOM 3285 O O . SER A 1 406 ? -7.761 -4.544 -34.424 1.00 90.69 406 SER A O 1
ATOM 3287 N N . ILE A 1 407 ? -6.771 -4.110 -32.451 1.00 87.25 407 ILE A N 1
ATOM 3288 C CA . ILE A 1 407 ? -7.468 -2.836 -32.193 1.00 87.25 407 ILE A CA 1
ATOM 3289 C C . ILE A 1 407 ? -7.182 -1.825 -33.312 1.00 87.25 407 ILE A C 1
ATOM 3291 O O . ILE A 1 407 ? -8.072 -1.104 -33.762 1.00 87.25 407 ILE A O 1
ATOM 3295 N N . ASP A 1 408 ? -5.948 -1.793 -33.803 1.00 83.00 408 ASP A N 1
ATOM 3296 C CA . ASP A 1 408 ? -5.473 -0.872 -34.836 1.00 83.00 408 ASP A CA 1
ATOM 3297 C C . ASP A 1 408 ? -6.007 -1.184 -36.247 1.00 83.00 408 ASP A C 1
ATOM 3299 O O . ASP A 1 408 ? -5.950 -0.326 -37.136 1.00 83.00 408 ASP A O 1
ATOM 3303 N N . LYS A 1 409 ? -6.583 -2.373 -36.470 1.00 84.00 409 LYS A N 1
ATOM 3304 C CA . LYS A 1 409 ? -7.143 -2.767 -37.775 1.00 84.00 409 LYS A CA 1
ATOM 3305 C C . LYS A 1 409 ? -8.501 -2.122 -38.051 1.00 84.00 409 LYS A C 1
ATOM 3307 O O . LYS A 1 409 ? -8.812 -1.818 -39.205 1.00 84.00 409 LYS A O 1
ATOM 3312 N N . THR A 1 410 ? -9.280 -1.824 -37.012 1.00 84.56 410 THR A N 1
ATOM 3313 C CA . THR A 1 410 ? -10.614 -1.213 -37.143 1.00 84.56 410 THR A CA 1
ATOM 3314 C C . THR A 1 410 ? -10.556 0.316 -37.064 1.00 84.56 410 THR A C 1
ATOM 3316 O O . THR A 1 410 ? -9.715 0.891 -36.375 1.00 84.56 410 THR A O 1
ATOM 3319 N N . ALA A 1 411 ? -11.453 1.015 -37.770 1.00 80.31 411 ALA A N 1
ATOM 3320 C CA . ALA A 1 411 ? -11.518 2.480 -37.706 1.00 80.31 411 ALA A CA 1
ATOM 3321 C C . ALA A 1 411 ? -11.915 2.980 -36.305 1.00 80.31 411 ALA A C 1
ATOM 3323 O O . ALA A 1 411 ? -11.342 3.950 -35.810 1.00 80.31 411 ALA A O 1
ATOM 3324 N N . GLU A 1 412 ? -12.849 2.282 -35.654 1.00 84.69 412 GLU A N 1
ATOM 3325 C CA . GLU A 1 412 ? -13.273 2.568 -34.283 1.00 84.69 412 GLU A CA 1
ATOM 3326 C C . GLU A 1 412 ? -12.139 2.324 -33.278 1.00 84.69 412 GLU A C 1
ATOM 3328 O O . GLU A 1 412 ? -11.879 3.167 -32.421 1.00 84.69 412 GLU A O 1
ATOM 3333 N N . GLY A 1 413 ? -11.405 1.215 -33.409 1.00 83.62 413 GLY A N 1
ATOM 3334 C CA . GLY A 1 413 ? -10.270 0.919 -32.542 1.00 83.62 413 GLY A CA 1
ATOM 3335 C C . GLY A 1 413 ? -9.129 1.926 -32.704 1.00 83.62 413 GLY A C 1
ATOM 3336 O O . GLY A 1 413 ? -8.618 2.424 -31.702 1.00 83.62 413 GLY A O 1
ATOM 3337 N N . ARG A 1 414 ? -8.801 2.348 -33.935 1.00 83.00 414 ARG A N 1
ATOM 3338 C CA . ARG A 1 414 ? -7.841 3.449 -34.166 1.00 83.00 414 ARG A CA 1
ATOM 3339 C C . ARG A 1 414 ? -8.282 4.758 -33.513 1.00 83.00 414 ARG A C 1
ATOM 3341 O O . ARG A 1 414 ? -7.450 5.465 -32.946 1.00 83.00 414 ARG A O 1
ATOM 3348 N N . ARG A 1 415 ? -9.580 5.074 -33.569 1.00 85.56 415 ARG A N 1
ATOM 3349 C CA . ARG A 1 415 ? -10.147 6.255 -32.906 1.00 85.56 415 ARG A CA 1
ATOM 3350 C C . ARG A 1 415 ? -10.016 6.154 -31.386 1.00 85.56 415 ARG A C 1
ATOM 3352 O O . ARG A 1 415 ? -9.502 7.081 -30.770 1.00 85.56 415 ARG A O 1
ATOM 3359 N N . PHE A 1 416 ? -10.380 5.011 -30.808 1.00 87.81 416 PHE A N 1
ATOM 3360 C CA . PHE A 1 416 ? -10.235 4.736 -29.377 1.00 87.81 416 PHE A CA 1
ATOM 3361 C C . PHE A 1 416 ? -8.781 4.885 -28.901 1.00 87.81 416 PHE A C 1
ATOM 3363 O O . PHE A 1 416 ? -8.518 5.567 -27.910 1.00 87.81 416 PHE A O 1
ATOM 3370 N N . LEU A 1 417 ? -7.819 4.311 -29.630 1.00 86.56 417 LEU A N 1
ATOM 3371 C CA . LEU A 1 417 ? -6.399 4.434 -29.293 1.00 86.56 417 LEU A CA 1
ATOM 3372 C C . LEU A 1 417 ? -5.933 5.896 -29.311 1.00 86.56 417 LEU A C 1
ATOM 3374 O O . LEU A 1 417 ? -5.259 6.333 -28.382 1.00 86.56 417 LEU A O 1
ATOM 3378 N N . ALA A 1 418 ? -6.324 6.661 -30.331 1.00 82.31 418 ALA A N 1
ATOM 3379 C CA . ALA A 1 418 ? -5.928 8.058 -30.474 1.00 82.31 418 ALA A CA 1
ATOM 3380 C C . ALA A 1 418 ? -6.565 8.985 -29.424 1.00 82.31 418 ALA A C 1
ATOM 3382 O O . ALA A 1 418 ? -5.905 9.890 -28.918 1.00 82.31 418 ALA A O 1
ATOM 3383 N N . GLU A 1 419 ? -7.844 8.782 -29.104 1.00 85.38 419 GLU A N 1
ATOM 3384 C CA . GLU A 1 419 ? -8.594 9.671 -28.211 1.00 85.38 419 GLU A CA 1
ATOM 3385 C C . GLU A 1 419 ? -8.396 9.331 -26.731 1.00 85.38 419 GLU A C 1
ATOM 3387 O O . GLU A 1 419 ? -8.547 10.210 -25.882 1.00 85.38 419 GLU A O 1
ATOM 3392 N N . HIS A 1 420 ? -8.135 8.063 -26.394 1.00 87.31 420 HIS A N 1
ATOM 3393 C CA . HIS A 1 420 ? -8.186 7.591 -25.006 1.00 87.31 420 HIS A CA 1
ATOM 3394 C C . HIS A 1 420 ? -6.880 6.970 -24.519 1.00 87.31 420 HIS A C 1
ATOM 3396 O O . HIS A 1 420 ? -6.510 7.203 -23.374 1.00 87.31 420 HIS A O 1
ATOM 3402 N N . VAL A 1 421 ? -6.172 6.203 -25.353 1.00 87.38 421 VAL A N 1
ATOM 3403 C CA . VAL A 1 421 ? -4.961 5.491 -24.905 1.00 87.38 421 VAL A CA 1
ATOM 3404 C C . VAL A 1 421 ? -3.712 6.357 -25.057 1.00 87.38 421 VAL A C 1
ATOM 3406 O O . VAL A 1 421 ? -2.926 6.457 -24.119 1.00 87.38 421 VAL A O 1
ATOM 3409 N N . PHE A 1 422 ? -3.554 7.035 -26.193 1.00 84.56 422 PHE A N 1
ATOM 3410 C CA . PHE A 1 422 ? -2.360 7.825 -26.526 1.00 84.56 422 PHE A CA 1
ATOM 3411 C C . PHE A 1 422 ? -2.614 9.330 -26.555 1.00 84.56 422 PHE A C 1
ATOM 3413 O O . PHE A 1 422 ? -1.970 10.074 -27.302 1.00 84.56 422 PHE A O 1
ATOM 3420 N N . ARG A 1 423 ? -3.571 9.794 -25.750 1.00 80.81 423 ARG A N 1
ATOM 3421 C CA . ARG A 1 423 ? -3.947 11.204 -25.686 1.00 80.81 423 ARG A CA 1
ATOM 3422 C C . ARG A 1 423 ? -2.713 12.055 -25.350 1.00 80.81 423 ARG A C 1
ATOM 3424 O O . ARG A 1 423 ? -2.033 11.816 -24.354 1.00 80.81 423 ARG A O 1
ATOM 3431 N N . PHE A 1 424 ? -2.403 13.031 -26.205 1.00 75.38 424 PHE A N 1
ATOM 3432 C CA . PHE A 1 424 ? -1.210 13.892 -26.103 1.00 75.38 424 PHE A CA 1
ATOM 3433 C C . PHE A 1 424 ? 0.142 13.148 -26.089 1.00 75.38 424 PHE A C 1
ATOM 3435 O O . PHE A 1 424 ? 1.119 13.657 -25.540 1.00 75.38 424 PHE A O 1
ATOM 3442 N N . GLY A 1 425 ? 0.209 11.942 -26.667 1.00 75.44 425 GLY A N 1
ATOM 3443 C CA . GLY A 1 425 ? 1.437 11.138 -26.711 1.00 75.44 425 GLY A CA 1
ATOM 3444 C C . GLY A 1 425 ? 1.849 10.553 -25.358 1.00 75.44 425 GLY A C 1
ATOM 3445 O O . GLY A 1 425 ? 3.003 10.171 -25.184 1.00 75.44 425 GLY A O 1
ATOM 3446 N N . LYS A 1 426 ? 0.928 10.493 -24.390 1.00 85.81 426 LYS A N 1
ATOM 3447 C CA . LYS A 1 426 ? 1.183 9.975 -23.042 1.00 85.81 426 LYS A CA 1
ATOM 3448 C C . LYS A 1 426 ? 0.309 8.765 -22.761 1.00 85.81 426 LYS A C 1
ATOM 3450 O O . LYS A 1 426 ? -0.842 8.713 -23.187 1.00 85.81 426 LYS A O 1
ATOM 3455 N N . ILE A 1 427 ? 0.852 7.828 -21.989 1.00 92.12 427 ILE A N 1
ATOM 3456 C CA . ILE A 1 427 ? 0.094 6.714 -21.420 1.00 92.12 427 ILE A CA 1
ATOM 3457 C C . ILE A 1 427 ? -0.123 7.026 -19.939 1.00 92.12 427 ILE A C 1
ATOM 3459 O O . ILE A 1 427 ? 0.809 6.999 -19.128 1.00 92.12 427 ILE A O 1
ATOM 3463 N N . THR A 1 428 ? -1.354 7.394 -19.601 1.00 95.25 428 THR A N 1
ATOM 3464 C CA . THR A 1 428 ? -1.745 7.824 -18.256 1.00 95.25 428 THR A CA 1
ATOM 3465 C C . THR A 1 428 ? -2.469 6.715 -17.495 1.00 95.25 428 THR A C 1
ATOM 3467 O O . THR A 1 428 ? -2.785 5.658 -18.049 1.00 95.25 428 THR A O 1
ATOM 3470 N N . PHE A 1 429 ? -2.756 6.954 -16.213 1.00 96.12 429 PHE A N 1
ATOM 3471 C CA . PHE A 1 429 ? -3.630 6.071 -15.431 1.00 96.12 429 PHE A CA 1
ATOM 3472 C C . PHE A 1 429 ? -5.003 5.904 -16.102 1.00 96.12 429 PHE A C 1
ATOM 3474 O O . PHE A 1 429 ? -5.518 4.790 -16.171 1.00 96.12 429 PHE A O 1
ATOM 3481 N N . GLU A 1 430 ? -5.563 6.983 -16.659 1.00 95.62 430 GLU A N 1
ATOM 3482 C CA . GLU A 1 430 ? -6.802 6.944 -17.444 1.00 95.62 430 GLU A CA 1
ATOM 3483 C C . GLU A 1 430 ? -6.664 6.082 -18.706 1.00 95.62 430 GLU A C 1
ATOM 3485 O O . GLU A 1 430 ? -7.553 5.276 -18.984 1.00 95.62 430 GLU A O 1
ATOM 3490 N N . SER A 1 431 ? -5.547 6.201 -19.437 1.00 94.31 431 SER A N 1
ATOM 3491 C CA . SER A 1 431 ? -5.290 5.420 -20.653 1.00 94.31 431 SER A CA 1
ATOM 3492 C C . SER A 1 431 ? -5.391 3.916 -20.402 1.00 94.31 431 SER A C 1
ATOM 3494 O O . SER A 1 431 ? -6.102 3.208 -21.120 1.00 94.31 431 SER A O 1
ATOM 3496 N N . LEU A 1 432 ? -4.689 3.418 -19.376 1.00 95.69 432 LEU A N 1
ATOM 3497 C CA . LEU A 1 432 ? -4.665 1.986 -19.068 1.00 95.69 432 LEU A CA 1
ATOM 3498 C C . LEU A 1 432 ? -5.967 1.511 -18.419 1.00 95.69 432 LEU A C 1
ATOM 3500 O O . LEU A 1 432 ? -6.409 0.402 -18.714 1.00 95.69 432 LEU A O 1
ATOM 3504 N N . HIS A 1 433 ? -6.619 2.350 -17.609 1.00 95.38 433 HIS A N 1
ATOM 3505 C CA . HIS A 1 433 ? -7.935 2.034 -17.058 1.00 95.38 433 HIS A CA 1
ATOM 3506 C C . HIS A 1 433 ? -8.977 1.851 -18.170 1.00 95.38 433 HIS A C 1
ATOM 3508 O O . HIS A 1 433 ? -9.643 0.820 -18.226 1.00 95.38 433 HIS A O 1
ATOM 3514 N N . LYS A 1 434 ? -9.060 2.789 -19.125 1.00 94.81 434 LYS A N 1
ATOM 3515 C CA . LYS A 1 434 ? -9.973 2.683 -20.277 1.00 94.81 434 LYS A CA 1
ATOM 3516 C C . LYS A 1 434 ? -9.682 1.450 -21.132 1.00 94.81 434 LYS A C 1
ATOM 3518 O O . LYS A 1 434 ? -10.616 0.792 -21.593 1.00 94.81 434 LYS A O 1
ATOM 3523 N N . LEU A 1 435 ? -8.404 1.112 -21.324 1.00 94.31 435 LEU A N 1
ATOM 3524 C CA . LEU A 1 435 ? -8.005 -0.096 -22.046 1.00 94.31 435 LEU A CA 1
ATOM 3525 C C . LEU A 1 435 ? -8.461 -1.372 -21.313 1.00 94.31 435 LEU A C 1
ATOM 3527 O O . LEU A 1 435 ? -9.033 -2.256 -21.947 1.00 94.31 435 LEU A O 1
ATOM 3531 N N . LYS A 1 436 ? -8.291 -1.439 -19.985 1.00 94.94 436 LYS A N 1
ATOM 3532 C CA . LYS A 1 436 ? -8.770 -2.548 -19.143 1.00 94.94 436 LYS A CA 1
ATOM 3533 C C . LYS A 1 436 ? -10.297 -2.659 -19.131 1.00 94.94 436 LYS A C 1
ATOM 3535 O O . LYS A 1 436 ? -10.811 -3.767 -19.224 1.00 94.94 436 LYS A O 1
ATOM 3540 N N . CYS A 1 437 ? -11.026 -1.544 -19.059 1.00 94.31 437 CYS A N 1
ATOM 3541 C CA . CYS A 1 437 ? -12.492 -1.546 -19.105 1.00 94.31 437 CYS A CA 1
ATOM 3542 C C . CYS A 1 437 ? -13.032 -2.071 -20.440 1.00 94.31 437 CYS A C 1
ATOM 3544 O O . CYS A 1 437 ? -13.982 -2.849 -20.440 1.00 94.31 437 CYS A O 1
ATOM 3546 N N . LYS A 1 438 ? -12.426 -1.677 -21.573 1.00 94.19 438 LYS A N 1
ATOM 3547 C CA . LYS A 1 438 ? -12.843 -2.163 -22.902 1.00 94.19 438 LYS A CA 1
ATOM 3548 C C . LYS A 1 438 ? -12.425 -3.619 -23.145 1.00 94.19 438 LYS A C 1
ATOM 3550 O O . LYS A 1 438 ? -13.143 -4.341 -23.828 1.00 94.19 438 LYS A O 1
ATOM 3555 N N . TYR A 1 439 ? -11.301 -4.055 -22.569 1.00 94.38 439 TYR A N 1
ATOM 3556 C CA . TYR A 1 439 ? -10.773 -5.416 -22.704 1.00 94.38 439 TYR A CA 1
ATOM 3557 C C . TYR A 1 439 ? -10.407 -6.009 -21.331 1.00 94.38 439 TYR A C 1
ATOM 3559 O O . TYR A 1 439 ? -9.238 -5.964 -20.939 1.00 94.38 439 TYR A O 1
ATOM 3567 N N . PRO A 1 440 ? -11.367 -6.594 -20.590 1.00 92.50 440 PRO A N 1
ATOM 3568 C CA . PRO A 1 440 ? -11.127 -7.111 -19.239 1.00 92.50 440 PRO A CA 1
ATOM 3569 C C . PRO A 1 440 ? -10.018 -8.173 -19.155 1.00 92.50 440 PRO A C 1
ATOM 3571 O O . PRO A 1 440 ? -9.234 -8.158 -18.206 1.00 92.50 440 PRO A O 1
ATOM 3574 N N . ASP A 1 441 ? -9.855 -9.012 -20.181 1.00 92.69 441 ASP A N 1
ATOM 3575 C CA . ASP A 1 441 ? -8.868 -10.108 -20.217 1.00 92.69 441 ASP A CA 1
ATOM 3576 C C . ASP A 1 441 ? -7.540 -9.710 -20.898 1.00 92.69 441 ASP A C 1
ATOM 3578 O O . ASP A 1 441 ? -6.805 -10.530 -21.465 1.00 92.69 441 ASP A O 1
ATOM 3582 N N . CYS A 1 442 ? -7.222 -8.410 -20.926 1.00 91.75 442 CYS A N 1
ATOM 3583 C CA . CYS A 1 442 ? -5.984 -7.889 -21.518 1.00 91.75 442 CYS A CA 1
ATOM 3584 C C . CYS A 1 442 ? -4.723 -8.116 -20.668 1.00 91.75 442 CYS A C 1
ATOM 3586 O O . CYS A 1 442 ? -3.629 -7.833 -21.143 1.00 91.75 442 CYS A O 1
ATOM 3588 N N . GLY A 1 443 ? -4.861 -8.638 -19.445 1.00 91.50 443 GLY A N 1
ATOM 3589 C CA . GLY A 1 443 ? -3.742 -8.903 -18.532 1.00 91.50 443 GLY A CA 1
ATOM 3590 C C . GLY A 1 443 ? -3.301 -7.704 -17.685 1.00 91.50 443 GLY A C 1
ATOM 3591 O O . GLY A 1 443 ? -2.444 -7.869 -16.827 1.00 91.50 443 GLY A O 1
ATOM 3592 N N . LEU A 1 444 ? -3.897 -6.519 -17.875 1.00 96.12 444 LEU A N 1
ATOM 3593 C CA . LEU A 1 444 ? -3.679 -5.384 -16.973 1.00 96.12 444 LEU A CA 1
ATOM 3594 C C . LEU A 1 444 ? -4.352 -5.632 -15.614 1.00 96.12 444 LEU A C 1
ATOM 3596 O O . LEU A 1 444 ? -5.441 -6.212 -15.559 1.00 96.12 444 LEU A O 1
ATOM 3600 N N . GLY A 1 445 ? -3.750 -5.137 -14.537 1.00 95.06 445 GLY A N 1
ATOM 3601 C CA . GLY A 1 445 ? -4.353 -5.088 -13.209 1.00 95.06 445 GLY A CA 1
ATOM 3602 C C . GLY A 1 445 ? -5.580 -4.170 -13.157 1.00 95.06 445 GLY A C 1
ATOM 3603 O O . GLY A 1 445 ? -5.891 -3.434 -14.094 1.00 95.06 445 GLY A O 1
ATOM 3604 N N . LYS A 1 446 ? -6.305 -4.219 -12.040 1.00 95.12 446 LYS A N 1
ATOM 3605 C CA . LYS A 1 446 ? -7.469 -3.365 -11.760 1.00 95.12 446 LYS A CA 1
ATOM 3606 C C . LYS A 1 446 ? -7.066 -2.019 -11.168 1.00 95.12 446 LYS A C 1
ATOM 3608 O O . LYS A 1 446 ? -7.705 -1.014 -11.464 1.00 95.12 446 LYS A O 1
ATOM 3613 N N . GLU A 1 447 ? -6.022 -1.998 -10.341 1.00 96.25 447 GLU A N 1
ATOM 3614 C CA . GLU A 1 447 ? -5.624 -0.801 -9.603 1.00 96.25 447 GLU A CA 1
ATOM 3615 C C . GLU A 1 447 ? -4.102 -0.695 -9.471 1.00 96.25 447 GLU A C 1
ATOM 3617 O O . GLU A 1 447 ? -3.418 -1.680 -9.195 1.00 96.25 447 GLU A O 1
ATOM 3622 N N . LEU A 1 448 ? -3.584 0.520 -9.663 1.00 97.94 448 LEU A N 1
ATOM 3623 C CA . LEU A 1 448 ? -2.176 0.863 -9.498 1.00 97.94 448 LEU A CA 1
ATOM 3624 C C . LEU A 1 448 ? -2.053 2.128 -8.655 1.00 97.94 448 LEU A C 1
ATOM 3626 O O . LEU A 1 448 ? -2.664 3.152 -8.978 1.00 97.94 448 LEU A O 1
ATOM 3630 N N . ILE A 1 449 ? -1.210 2.067 -7.627 1.00 97.62 449 ILE A N 1
ATOM 3631 C CA . ILE A 1 449 ? -0.903 3.196 -6.754 1.00 97.62 449 ILE A CA 1
ATOM 3632 C C . ILE A 1 449 ? 0.611 3.392 -6.675 1.00 97.62 449 ILE A C 1
ATOM 3634 O O . ILE A 1 449 ? 1.367 2.497 -6.305 1.00 97.62 449 ILE A O 1
ATOM 3638 N N . VAL A 1 450 ? 1.063 4.599 -6.999 1.00 97.38 450 VAL A N 1
ATOM 3639 C CA . VAL A 1 450 ? 2.478 4.984 -6.946 1.00 97.38 450 VAL A CA 1
ATOM 3640 C C . VAL A 1 450 ? 2.641 6.152 -5.985 1.00 97.38 450 VAL A C 1
ATOM 3642 O O . VAL A 1 450 ? 1.879 7.116 -6.045 1.00 97.38 450 VAL A O 1
ATOM 3645 N N . THR A 1 451 ? 3.632 6.097 -5.097 1.00 95.56 451 THR A N 1
ATOM 3646 C CA . THR A 1 451 ? 3.871 7.166 -4.115 1.00 95.56 451 THR A CA 1
ATOM 3647 C C . THR A 1 451 ? 5.061 8.049 -4.480 1.00 95.56 451 THR A C 1
ATOM 3649 O O . THR A 1 451 ? 6.059 7.585 -5.021 1.00 95.56 451 THR A O 1
ATOM 3652 N N . ALA A 1 452 ? 4.991 9.336 -4.152 1.00 93.81 452 ALA A N 1
ATOM 3653 C CA . ALA A 1 452 ? 6.129 10.254 -4.199 1.00 93.81 452 ALA A CA 1
ATOM 3654 C C . ALA A 1 452 ? 6.120 11.202 -3.000 1.00 93.81 452 ALA A C 1
ATOM 3656 O O . ALA A 1 452 ? 5.086 11.414 -2.370 1.00 93.81 452 ALA A O 1
ATOM 3657 N N . THR A 1 453 ? 7.256 11.827 -2.709 1.00 91.62 453 THR A N 1
ATOM 3658 C CA . THR A 1 453 ? 7.369 12.801 -1.620 1.00 91.62 453 THR A CA 1
ATOM 3659 C C . THR A 1 453 ? 7.253 14.223 -2.156 1.00 91.62 453 THR A C 1
ATOM 3661 O O . THR A 1 453 ? 8.112 14.676 -2.916 1.00 91.62 453 THR A O 1
ATOM 3664 N N . HIS A 1 454 ? 6.222 14.960 -1.733 1.00 90.69 454 HIS A N 1
ATOM 3665 C CA . HIS A 1 454 ? 6.118 16.392 -2.003 1.00 90.69 454 HIS A CA 1
ATOM 3666 C C . HIS A 1 454 ? 7.003 17.166 -1.018 1.00 90.69 454 HIS A C 1
ATOM 3668 O O . HIS A 1 454 ? 6.688 17.274 0.170 1.00 90.69 454 HIS A O 1
ATOM 3674 N N . VAL A 1 455 ? 8.086 17.772 -1.512 1.00 86.06 455 VAL A N 1
ATOM 3675 C CA . VAL A 1 455 ? 9.151 18.324 -0.655 1.00 86.06 455 VAL A CA 1
ATOM 3676 C C . VAL A 1 455 ? 8.666 19.508 0.190 1.00 86.06 455 VAL A C 1
ATOM 3678 O O . VAL A 1 455 ? 8.897 19.535 1.397 1.00 86.06 455 VAL A O 1
ATOM 3681 N N . GLU A 1 456 ? 7.942 20.465 -0.404 1.00 85.19 456 GLU A N 1
ATOM 3682 C CA . GLU A 1 456 ? 7.509 21.671 0.328 1.00 85.19 456 GLU A CA 1
ATOM 3683 C C . GLU A 1 456 ? 6.434 21.373 1.390 1.00 85.19 456 GLU A C 1
ATOM 3685 O O . GLU A 1 456 ? 6.551 21.827 2.529 1.00 85.19 456 GLU A O 1
ATOM 3690 N N . ARG A 1 457 ? 5.399 20.596 1.025 1.00 83.69 457 ARG A N 1
ATOM 3691 C CA . ARG A 1 457 ? 4.282 20.217 1.910 1.00 83.69 457 ARG A CA 1
ATOM 3692 C C . ARG A 1 457 ? 4.649 19.159 2.949 1.00 83.69 457 ARG A C 1
ATOM 3694 O O . ARG A 1 457 ? 3.997 19.111 3.983 1.00 83.69 457 ARG A O 1
ATOM 3701 N N . ARG A 1 458 ? 5.710 18.374 2.719 1.00 82.19 458 ARG A N 1
ATOM 3702 C CA . ARG A 1 458 ? 6.136 17.247 3.576 1.00 82.19 458 ARG A CA 1
ATOM 3703 C C . ARG A 1 458 ? 5.076 16.154 3.673 1.00 82.19 458 ARG A C 1
ATOM 3705 O O . ARG A 1 458 ? 4.816 15.602 4.738 1.00 82.19 458 ARG A O 1
ATOM 3712 N N . GLU A 1 459 ? 4.462 15.861 2.539 1.00 86.69 459 GLU A N 1
ATOM 3713 C CA . GLU A 1 459 ? 3.380 14.891 2.435 1.00 86.69 459 GLU A CA 1
ATOM 3714 C C . GLU A 1 459 ? 3.696 13.881 1.337 1.00 86.69 459 GLU A C 1
ATOM 3716 O O . GLU A 1 459 ? 4.299 14.215 0.309 1.00 86.69 459 GLU A O 1
ATOM 3721 N N . THR A 1 460 ? 3.263 12.643 1.550 1.00 90.31 460 THR A N 1
ATOM 3722 C CA . THR A 1 460 ? 3.259 11.624 0.506 1.00 90.31 460 THR A CA 1
ATOM 3723 C C . THR A 1 460 ? 2.140 11.944 -0.481 1.00 90.31 460 THR A C 1
ATOM 3725 O O . THR A 1 460 ? 0.969 12.014 -0.109 1.00 90.31 460 THR A O 1
ATOM 3728 N N . ARG A 1 461 ? 2.497 12.138 -1.749 1.00 92.25 461 ARG A N 1
ATOM 3729 C CA . ARG A 1 461 ? 1.567 12.245 -2.872 1.00 92.25 461 ARG A CA 1
ATOM 3730 C C . ARG A 1 461 ? 1.303 10.846 -3.422 1.00 92.25 461 ARG A C 1
ATOM 3732 O O . ARG A 1 461 ? 2.248 10.103 -3.674 1.00 92.25 461 ARG A O 1
ATOM 3739 N N . TYR A 1 462 ? 0.032 10.516 -3.623 1.00 93.88 462 TYR A N 1
ATOM 3740 C CA . TYR A 1 462 ? -0.412 9.243 -4.188 1.00 93.88 462 TYR A CA 1
ATOM 3741 C C . TYR A 1 462 ? -0.919 9.466 -5.612 1.00 93.88 462 TYR A C 1
ATOM 3743 O O . TYR A 1 462 ? -1.857 10.241 -5.824 1.00 93.88 462 TYR A O 1
ATOM 3751 N N . PHE A 1 463 ? -0.300 8.789 -6.572 1.00 95.75 463 PHE A N 1
ATOM 3752 C CA . PHE A 1 463 ? -0.758 8.725 -7.952 1.00 95.75 463 PHE A CA 1
ATOM 3753 C C . PHE A 1 463 ? -1.590 7.466 -8.146 1.00 95.75 463 PHE A C 1
ATOM 3755 O O . PHE A 1 463 ? -1.128 6.369 -7.839 1.00 95.75 463 PHE A O 1
ATOM 3762 N N . SER A 1 464 ? -2.812 7.636 -8.634 1.00 95.62 464 SER A N 1
ATOM 3763 C CA . SER A 1 464 ? -3.751 6.551 -8.917 1.00 95.62 464 SER A CA 1
ATOM 3764 C C . SER A 1 464 ? -4.763 7.004 -9.969 1.00 95.62 464 SER A C 1
ATOM 3766 O O . SER A 1 464 ? -4.856 8.199 -10.263 1.00 95.62 464 SER A O 1
ATOM 3768 N N . PHE A 1 465 ? -5.554 6.079 -10.516 1.00 94.69 465 PHE A N 1
ATOM 3769 C CA . PHE A 1 465 ? -6.644 6.442 -11.424 1.00 94.69 465 PHE A CA 1
ATOM 3770 C C . PHE A 1 465 ? -7.700 7.356 -10.761 1.00 94.69 465 PHE A C 1
ATOM 3772 O O . PHE A 1 465 ? -7.990 8.399 -11.346 1.00 94.69 465 PHE A O 1
ATOM 3779 N N . PRO A 1 466 ? -8.212 7.073 -9.542 1.00 91.06 466 PRO A N 1
ATOM 3780 C CA . PRO A 1 466 ? -9.204 7.942 -8.900 1.00 91.06 466 PRO A CA 1
ATOM 3781 C C . PRO A 1 466 ? -8.700 9.356 -8.572 1.00 91.06 466 PRO A C 1
ATOM 3783 O O . PRO A 1 466 ? -9.472 10.310 -8.625 1.00 91.06 466 PRO A O 1
ATOM 3786 N N . THR A 1 467 ? -7.421 9.513 -8.210 1.00 88.00 467 THR A N 1
ATOM 3787 C CA . THR A 1 467 ? -6.881 10.807 -7.745 1.00 88.00 467 THR A CA 1
ATOM 3788 C C . THR A 1 467 ? -6.163 11.605 -8.829 1.00 88.00 467 THR A C 1
ATOM 3790 O O . THR A 1 467 ? -6.191 12.835 -8.812 1.00 88.00 467 THR A O 1
ATOM 3793 N N . THR A 1 468 ? -5.485 10.931 -9.758 1.00 93.12 468 THR A N 1
ATOM 3794 C CA . THR A 1 468 ? -4.632 11.550 -10.782 1.00 93.12 468 THR A CA 1
ATOM 3795 C C . THR A 1 468 ? -4.756 10.822 -12.129 1.00 93.12 468 THR A C 1
ATOM 3797 O O . THR A 1 468 ? -3.754 10.319 -12.645 1.00 93.12 468 THR A O 1
ATOM 3800 N N . PRO A 1 469 ? -5.955 10.768 -12.739 1.00 94.12 469 PRO A N 1
ATOM 3801 C CA . PRO A 1 469 ? -6.181 10.022 -13.983 1.00 94.12 469 PRO A CA 1
ATOM 3802 C C . PRO A 1 469 ? -5.309 10.525 -15.147 1.00 94.12 469 PRO A C 1
ATOM 3804 O O . PRO A 1 469 ? -4.848 9.744 -15.976 1.00 94.12 469 PRO A O 1
ATOM 3807 N N . TRP A 1 470 ? -5.020 11.827 -15.170 1.00 91.62 470 TRP A N 1
ATOM 3808 C CA . TRP A 1 470 ? -4.222 12.509 -16.192 1.00 91.62 470 TRP A CA 1
ATOM 3809 C C . TRP A 1 470 ? -2.703 12.318 -16.049 1.00 91.62 470 TRP A C 1
ATOM 3811 O O . TRP A 1 470 ? -1.956 12.712 -16.947 1.00 91.62 470 TRP A O 1
ATOM 3821 N N . ALA A 1 471 ? -2.218 11.770 -14.929 1.00 93.19 471 ALA A N 1
ATOM 3822 C CA . ALA A 1 471 ? -0.786 11.617 -14.697 1.00 93.19 471 ALA A CA 1
ATOM 3823 C C . ALA A 1 471 ? -0.208 10.500 -15.578 1.00 93.19 471 ALA A C 1
ATOM 3825 O O . ALA A 1 471 ? -0.783 9.420 -15.699 1.00 93.19 471 ALA A O 1
ATOM 3826 N N . GLU A 1 472 ? 0.945 10.758 -16.191 1.00 93.81 472 GLU A N 1
ATOM 3827 C CA . GLU A 1 472 ? 1.675 9.760 -16.970 1.00 93.81 472 GLU A CA 1
ATOM 3828 C C . GLU A 1 472 ? 2.309 8.723 -16.033 1.00 93.81 472 GLU A C 1
ATOM 3830 O O . GLU A 1 472 ? 2.966 9.080 -15.052 1.00 93.81 472 GLU A O 1
ATOM 3835 N N . ILE A 1 473 ? 2.113 7.435 -16.325 1.00 95.25 473 ILE A N 1
ATOM 3836 C CA . ILE A 1 473 ? 2.501 6.349 -15.410 1.00 95.25 473 ILE A CA 1
ATOM 3837 C C . ILE A 1 473 ? 4.023 6.254 -15.275 1.00 95.25 473 ILE A C 1
ATOM 3839 O O . ILE A 1 473 ? 4.543 6.122 -14.167 1.00 95.25 473 ILE A O 1
ATOM 3843 N N . SER A 1 474 ? 4.751 6.365 -16.387 1.00 94.25 474 SER A N 1
ATOM 3844 C CA . SER A 1 474 ? 6.217 6.353 -16.382 1.00 94.25 474 SER A CA 1
ATOM 3845 C C . SER A 1 474 ? 6.805 7.564 -15.657 1.00 94.25 474 SER A C 1
ATOM 3847 O O . SER A 1 474 ? 7.817 7.430 -14.972 1.00 94.25 474 SER A O 1
ATOM 3849 N N . GLU A 1 475 ? 6.156 8.729 -15.742 1.00 93.31 475 GLU A N 1
ATOM 3850 C CA . GLU A 1 475 ? 6.554 9.933 -15.010 1.00 93.31 475 GLU A CA 1
ATOM 3851 C C . GLU A 1 475 ? 6.330 9.756 -13.504 1.00 93.31 475 GLU A C 1
ATOM 3853 O O . GLU A 1 475 ? 7.232 10.046 -12.720 1.00 93.31 475 GLU A O 1
ATOM 3858 N N . ALA A 1 476 ? 5.184 9.197 -13.096 1.00 94.94 476 ALA A N 1
ATOM 3859 C CA . ALA A 1 476 ? 4.913 8.865 -11.698 1.00 94.94 476 ALA A CA 1
ATOM 3860 C C . ALA A 1 476 ? 5.932 7.851 -11.146 1.00 94.94 476 ALA A C 1
ATOM 3862 O O . ALA A 1 476 ? 6.491 8.068 -10.069 1.00 94.94 476 ALA A O 1
ATOM 3863 N N . GLY A 1 477 ? 6.234 6.787 -11.901 1.00 94.25 477 GLY A N 1
ATOM 3864 C CA . GLY A 1 477 ? 7.255 5.798 -11.542 1.00 94.25 477 GLY A CA 1
ATOM 3865 C C . GLY A 1 477 ? 8.657 6.407 -11.438 1.00 94.25 477 GLY A C 1
ATOM 3866 O O . GLY A 1 477 ? 9.356 6.188 -10.447 1.00 94.25 477 GLY A O 1
ATOM 3867 N N . LYS A 1 478 ? 9.042 7.255 -12.403 1.00 92.25 478 LYS A N 1
ATOM 3868 C CA . LYS A 1 478 ? 10.302 8.015 -12.386 1.00 92.25 478 LYS A CA 1
ATOM 3869 C C . LYS A 1 478 ? 10.405 8.906 -11.147 1.00 92.25 478 LYS A C 1
ATOM 3871 O O . LYS A 1 478 ? 11.419 8.875 -10.451 1.00 92.25 478 LYS A O 1
ATOM 3876 N N . THR A 1 479 ? 9.378 9.712 -10.867 1.00 92.88 479 THR A N 1
ATOM 3877 C CA . THR A 1 479 ? 9.358 10.599 -9.695 1.00 92.88 479 THR A CA 1
ATOM 3878 C C . THR A 1 479 ? 9.448 9.796 -8.402 1.00 92.88 479 THR A C 1
ATOM 3880 O O . THR A 1 479 ? 10.217 10.162 -7.513 1.00 92.88 479 THR A O 1
ATOM 3883 N N . SER A 1 480 ? 8.719 8.680 -8.317 1.00 94.12 480 SER A N 1
ATOM 3884 C CA . SER A 1 480 ? 8.745 7.786 -7.159 1.00 94.12 480 SER A CA 1
ATOM 3885 C C . SER A 1 480 ? 10.136 7.225 -6.879 1.00 94.12 480 SER A C 1
ATOM 3887 O O . SER A 1 480 ? 10.496 7.102 -5.715 1.00 94.12 480 SER A O 1
ATOM 3889 N N . ALA A 1 481 ? 10.920 6.944 -7.924 1.00 89.44 481 ALA A N 1
ATOM 3890 C CA . ALA A 1 481 ? 12.272 6.385 -7.853 1.00 89.44 481 ALA A CA 1
ATOM 3891 C C . ALA A 1 481 ? 13.407 7.427 -7.971 1.00 89.44 481 ALA A C 1
ATOM 3893 O O . ALA A 1 481 ? 14.573 7.069 -8.159 1.00 89.44 481 ALA A O 1
ATOM 3894 N N . SER A 1 482 ? 13.096 8.726 -7.867 1.00 85.38 482 SER A N 1
ATOM 3895 C CA . SER A 1 482 ? 14.086 9.815 -7.906 1.00 85.38 482 SER A CA 1
ATOM 3896 C C . SER A 1 482 ? 14.815 9.953 -6.563 1.00 85.38 482 SER A C 1
ATOM 3898 O O . SER A 1 482 ? 14.612 10.923 -5.821 1.00 85.38 482 SER A O 1
ATOM 3900 N N . PHE A 1 483 ? 15.631 8.943 -6.239 1.00 80.12 483 PHE A N 1
ATOM 3901 C CA . PHE A 1 483 ? 16.379 8.825 -4.987 1.00 80.12 483 PHE A CA 1
ATOM 3902 C C . PHE A 1 483 ? 17.236 10.077 -4.705 1.00 80.12 483 PHE A C 1
ATOM 3904 O O . PHE A 1 483 ? 17.997 10.501 -5.584 1.00 80.12 483 PHE A O 1
ATOM 3911 N N . PRO A 1 484 ? 17.157 10.667 -3.493 1.00 66.62 484 PRO A N 1
ATOM 3912 C CA . PRO A 1 484 ? 17.930 11.851 -3.121 1.00 66.62 484 PRO A CA 1
ATOM 3913 C C . PRO A 1 484 ? 19.434 11.680 -3.332 1.00 66.62 484 PRO A C 1
ATOM 3915 O O . PRO A 1 484 ? 19.957 10.576 -3.225 1.00 66.62 484 PRO A O 1
ATOM 3918 N N . VAL A 1 485 ? 20.139 12.790 -3.576 1.00 70.81 485 VAL A N 1
ATOM 3919 C CA . VAL A 1 485 ? 21.580 12.844 -3.903 1.00 70.81 485 VAL A CA 1
ATOM 3920 C C . VAL A 1 485 ? 21.890 12.341 -5.316 1.00 70.81 485 VAL A C 1
ATOM 3922 O O . VAL A 1 485 ? 22.621 13.005 -6.043 1.00 70.81 485 VAL A O 1
ATOM 3925 N N . ILE A 1 486 ? 21.300 11.224 -5.740 1.00 73.31 486 ILE A N 1
ATOM 3926 C CA . ILE A 1 486 ? 21.563 10.620 -7.052 1.00 73.31 486 ILE A CA 1
ATOM 3927 C C . ILE A 1 486 ? 20.761 11.321 -8.145 1.00 73.31 486 ILE A C 1
ATOM 3929 O O . ILE A 1 486 ? 21.339 11.754 -9.140 1.00 73.31 486 ILE A O 1
ATOM 3933 N N . PHE A 1 487 ? 19.453 11.483 -7.945 1.00 81.19 487 PHE A N 1
ATOM 3934 C CA . PHE A 1 487 ? 18.570 12.082 -8.938 1.00 81.19 487 PHE A CA 1
ATOM 3935 C C . PHE A 1 487 ? 18.106 13.484 -8.540 1.00 81.19 487 PHE A C 1
ATOM 3937 O O . PHE A 1 487 ? 17.796 13.755 -7.374 1.00 81.19 487 PHE A O 1
ATOM 3944 N N . LYS A 1 488 ? 18.039 14.377 -9.533 1.00 83.38 488 LYS A N 1
ATOM 3945 C CA . LYS A 1 488 ? 17.461 15.718 -9.393 1.00 83.38 488 LYS A CA 1
ATOM 3946 C C . LYS A 1 488 ? 15.953 15.612 -9.080 1.00 83.38 488 LYS A C 1
ATOM 3948 O O . LYS A 1 488 ? 15.292 14.695 -9.575 1.00 83.38 488 LYS A O 1
ATOM 3953 N N . PRO A 1 489 ? 15.376 16.531 -8.276 1.00 84.25 489 PRO A N 1
ATOM 3954 C CA . PRO A 1 489 ? 13.940 16.556 -8.010 1.00 84.25 489 PRO A CA 1
ATOM 3955 C C . PRO A 1 489 ? 13.137 16.673 -9.307 1.00 84.25 489 PRO A C 1
ATOM 3957 O O . PRO A 1 489 ? 13.475 17.471 -10.181 1.00 84.25 489 PRO A O 1
ATOM 3960 N N . THR A 1 490 ? 12.028 15.943 -9.403 1.00 86.06 490 THR A N 1
ATOM 3961 C CA . THR A 1 490 ? 11.091 16.123 -10.517 1.00 86.06 490 THR A CA 1
ATOM 3962 C C . THR A 1 490 ? 10.133 17.264 -10.188 1.00 86.06 490 THR A C 1
ATOM 3964 O O . THR A 1 490 ? 9.535 17.287 -9.112 1.00 86.06 490 THR A O 1
ATOM 3967 N N . LEU A 1 491 ? 9.968 18.217 -11.105 1.00 87.00 491 LEU A N 1
ATOM 3968 C CA . LEU A 1 491 ? 8.966 19.272 -10.973 1.00 87.00 491 LEU A CA 1
ATOM 3969 C C . LEU A 1 491 ? 7.621 18.767 -11.503 1.00 87.00 491 LEU A C 1
ATOM 3971 O O . LEU A 1 491 ? 7.456 18.594 -12.706 1.00 87.00 491 LEU A O 1
ATOM 3975 N N . LEU A 1 492 ? 6.658 18.565 -10.606 1.00 84.38 492 LEU A N 1
ATOM 3976 C CA . LEU A 1 492 ? 5.266 18.274 -10.955 1.00 84.38 492 LEU A CA 1
ATOM 3977 C C . LEU A 1 492 ? 4.410 19.457 -10.520 1.00 84.38 492 LEU A C 1
ATOM 3979 O O . LEU A 1 492 ? 4.510 19.897 -9.376 1.00 84.38 492 LEU A O 1
ATOM 3983 N N . ASP A 1 493 ? 3.601 19.992 -11.432 1.00 81.62 493 ASP A N 1
ATOM 3984 C CA . ASP A 1 493 ? 2.769 21.184 -11.201 1.00 81.62 493 ASP A CA 1
ATOM 3985 C C . ASP A 1 493 ? 3.587 22.403 -10.719 1.00 81.62 493 ASP A C 1
ATOM 3987 O O . ASP A 1 493 ? 3.158 23.183 -9.871 1.00 81.62 493 ASP A O 1
ATOM 3991 N N . GLY A 1 494 ? 4.826 22.531 -11.212 1.00 83.06 494 GLY A N 1
ATOM 3992 C CA . GLY A 1 494 ? 5.773 23.569 -10.788 1.00 83.06 494 GLY A CA 1
ATOM 3993 C C . GLY A 1 494 ? 6.365 23.361 -9.387 1.00 83.06 494 GLY A C 1
ATOM 3994 O O . GLY A 1 494 ? 7.069 24.238 -8.890 1.00 83.06 494 GLY A O 1
ATOM 3995 N N . LYS A 1 495 ? 6.100 22.217 -8.742 1.00 88.31 495 LYS A N 1
ATOM 3996 C CA . LYS A 1 495 ? 6.533 21.905 -7.375 1.00 88.31 495 LYS A CA 1
ATOM 3997 C C . LYS A 1 495 ? 7.522 20.738 -7.324 1.00 88.31 495 LYS A C 1
ATOM 3999 O O . LYS A 1 495 ? 7.330 19.740 -8.023 1.00 88.31 495 LYS A O 1
ATOM 4004 N N . PRO A 1 496 ? 8.566 20.810 -6.479 1.00 89.38 496 PRO A N 1
ATOM 4005 C CA . PRO A 1 496 ? 9.577 19.764 -6.389 1.00 89.38 496 PRO A CA 1
ATOM 4006 C C . PRO A 1 496 ? 9.052 18.519 -5.667 1.00 89.38 496 PRO A C 1
ATOM 4008 O O . PRO A 1 496 ? 8.577 18.581 -4.528 1.00 89.38 496 PRO A O 1
ATOM 4011 N N . HIS A 1 497 ? 9.203 17.378 -6.331 1.00 91.62 497 HIS A N 1
ATOM 4012 C CA . HIS A 1 497 ? 8.907 16.047 -5.821 1.00 91.62 497 HIS A CA 1
ATOM 4013 C C . HIS A 1 497 ? 10.172 15.182 -5.855 1.00 91.62 497 HIS A C 1
ATOM 4015 O O . HIS A 1 497 ? 11.026 15.327 -6.735 1.00 91.62 497 HIS A O 1
ATOM 4021 N N . LYS A 1 498 ? 10.295 14.292 -4.872 1.00 89.38 498 LYS A N 1
ATOM 4022 C CA . LYS A 1 498 ? 11.403 13.340 -4.722 1.00 89.38 498 LYS A CA 1
ATOM 4023 C C . LYS A 1 498 ? 10.864 11.933 -4.468 1.00 89.38 498 LYS A C 1
ATOM 4025 O O . LYS A 1 498 ? 9.650 11.739 -4.369 1.00 89.38 498 LYS A O 1
ATOM 4030 N N . ASP A 1 499 ? 11.792 10.992 -4.327 1.00 89.00 499 ASP A N 1
ATOM 4031 C CA . ASP A 1 499 ? 11.528 9.585 -4.048 1.00 89.00 499 ASP A CA 1
ATOM 4032 C C . ASP A 1 499 ? 10.435 9.353 -2.989 1.00 89.00 499 ASP A C 1
ATOM 4034 O O . ASP A 1 499 ? 10.391 10.016 -1.943 1.00 89.00 499 ASP A O 1
ATOM 4038 N N . GLY A 1 500 ? 9.525 8.423 -3.277 1.00 86.81 500 GLY A N 1
ATOM 4039 C CA . GLY A 1 500 ? 8.409 8.079 -2.391 1.00 86.81 500 GLY A CA 1
ATOM 4040 C C . GLY A 1 500 ? 8.861 7.441 -1.078 1.00 86.81 500 GLY A C 1
ATOM 4041 O O . GLY A 1 500 ? 8.224 7.647 -0.041 1.00 86.81 500 GLY A O 1
ATOM 4042 N N . GLY A 1 501 ? 9.996 6.738 -1.099 1.00 84.75 501 GLY A N 1
ATOM 4043 C CA . GLY A 1 501 ? 10.532 5.977 0.025 1.00 84.75 501 GLY A CA 1
ATOM 4044 C C . GLY A 1 501 ? 11.115 6.838 1.141 1.00 84.75 501 GLY A C 1
ATOM 4045 O O . GLY A 1 501 ? 11.465 6.319 2.196 1.00 84.75 501 GLY A O 1
ATOM 4046 N N . ILE A 1 502 ? 11.197 8.158 0.944 1.00 83.75 502 ILE A N 1
ATOM 4047 C CA . ILE A 1 502 ? 11.656 9.100 1.973 1.00 83.75 502 ILE A CA 1
ATOM 4048 C C . ILE A 1 502 ? 10.646 9.191 3.120 1.00 83.75 502 ILE A C 1
ATOM 4050 O O . ILE A 1 502 ? 11.044 9.174 4.280 1.00 83.75 502 ILE A O 1
ATOM 4054 N N . LEU A 1 503 ? 9.353 9.329 2.800 1.00 84.69 503 LEU A N 1
ATOM 4055 C CA . LEU A 1 503 ? 8.290 9.484 3.801 1.00 84.69 503 LEU A CA 1
ATOM 4056 C C . LEU A 1 503 ? 7.405 8.248 3.948 1.00 84.69 503 LEU A C 1
ATOM 4058 O O . LEU A 1 503 ? 6.794 8.078 5.002 1.00 84.69 503 LEU A O 1
ATOM 4062 N N . ASN A 1 504 ? 7.286 7.435 2.896 1.00 88.00 504 ASN A N 1
ATOM 4063 C CA . ASN A 1 504 ? 6.445 6.247 2.895 1.00 88.00 504 ASN A CA 1
ATOM 4064 C C . ASN A 1 504 ? 7.064 5.161 2.007 1.00 88.00 504 ASN A C 1
ATOM 4066 O O . ASN A 1 504 ? 6.768 5.074 0.807 1.00 88.00 504 ASN A O 1
ATOM 4070 N N . ASN A 1 505 ? 7.961 4.356 2.582 1.00 90.38 505 ASN A N 1
ATOM 4071 C CA . ASN A 1 505 ? 8.616 3.277 1.850 1.00 90.38 505 ASN A CA 1
ATOM 4072 C C . ASN A 1 505 ? 7.705 2.065 1.668 1.00 90.38 505 ASN A C 1
ATOM 4074 O O . ASN A 1 505 ? 7.890 1.332 0.700 1.00 90.38 505 ASN A O 1
ATOM 4078 N N . LEU A 1 506 ? 6.724 1.876 2.556 1.00 91.06 506 LEU A N 1
ATOM 4079 C CA . LEU A 1 506 ? 5.806 0.742 2.547 1.00 91.06 506 LEU A CA 1
ATOM 4080 C C . LEU A 1 506 ? 4.340 1.228 2.566 1.00 91.06 506 LEU A C 1
ATOM 4082 O O . LEU A 1 506 ? 3.756 1.376 3.642 1.00 91.06 506 LEU A O 1
ATOM 4086 N N . PRO A 1 507 ? 3.726 1.507 1.399 1.00 93.12 507 PRO A N 1
ATOM 4087 C CA . PRO A 1 507 ? 2.421 2.167 1.330 1.00 93.12 507 PRO A CA 1
ATOM 4088 C C . PRO A 1 507 ? 1.232 1.203 1.537 1.00 93.12 507 PRO A C 1
ATOM 4090 O O . PRO A 1 507 ? 0.365 1.089 0.672 1.00 93.12 507 PRO A O 1
ATOM 4093 N N . THR A 1 508 ? 1.175 0.486 2.663 1.00 91.56 508 THR A N 1
ATOM 4094 C CA . THR A 1 508 ? 0.117 -0.505 2.963 1.00 91.56 508 THR A CA 1
ATOM 4095 C C . THR A 1 508 ? -1.253 0.108 3.243 1.00 91.56 508 THR A C 1
ATOM 4097 O O . THR A 1 508 ? -2.270 -0.524 2.977 1.00 91.56 508 THR A O 1
ATOM 4100 N N . GLU A 1 509 ? -1.303 1.357 3.704 1.00 87.06 509 GLU A N 1
ATOM 4101 C CA . GLU A 1 509 ? -2.526 2.120 3.992 1.00 87.06 509 GLU A CA 1
ATOM 4102 C C . GLU A 1 509 ? -3.364 2.449 2.747 1.00 87.06 509 GLU A C 1
ATOM 4104 O O . GLU A 1 509 ? -4.476 2.973 2.856 1.00 87.06 509 GLU A O 1
ATOM 4109 N N . THR A 1 510 ? -2.815 2.179 1.562 1.00 88.75 510 THR A N 1
ATOM 4110 C CA . THR A 1 510 ? -3.491 2.363 0.276 1.00 88.75 510 THR A CA 1
ATOM 4111 C C . THR A 1 510 ? -4.647 1.385 0.090 1.00 88.75 510 THR A C 1
ATOM 4113 O O . THR A 1 510 ? -5.669 1.760 -0.481 1.00 88.75 510 THR A O 1
ATOM 4116 N N . PHE A 1 511 ? -4.529 0.177 0.648 1.00 90.81 511 PHE A N 1
ATOM 4117 C CA . PHE A 1 511 ? -5.570 -0.842 0.624 1.00 90.81 511 PHE A CA 1
ATOM 4118 C C . PHE A 1 511 ? -6.212 -0.965 2.005 1.00 90.81 511 PHE A C 1
ATOM 4120 O O . PHE A 1 511 ? -5.567 -1.330 2.989 1.00 90.81 511 PHE A O 1
ATOM 4127 N N . LYS A 1 512 ? -7.508 -0.663 2.076 1.00 85.19 512 LYS A N 1
ATOM 4128 C CA . LYS A 1 512 ? -8.308 -0.753 3.303 1.00 85.19 512 LYS A CA 1
ATOM 4129 C C . LYS A 1 512 ? -9.112 -2.041 3.327 1.00 85.19 512 LYS A C 1
ATOM 4131 O O . LYS A 1 512 ? -9.330 -2.645 2.281 1.00 85.19 512 LYS A O 1
ATOM 4136 N N . ASP A 1 513 ? -9.536 -2.439 4.521 1.00 85.06 513 ASP A N 1
ATOM 4137 C CA . ASP A 1 513 ? -10.472 -3.546 4.689 1.00 85.06 513 ASP A CA 1
ATOM 4138 C C . ASP A 1 513 ? -11.740 -3.307 3.853 1.00 85.06 513 ASP A C 1
ATOM 4140 O O . ASP A 1 513 ? -12.426 -2.293 4.017 1.00 85.06 513 ASP A O 1
ATOM 4144 N N . ASP A 1 514 ? -12.012 -4.233 2.933 1.00 83.06 514 ASP A N 1
ATOM 4145 C CA . ASP A 1 514 ? -13.168 -4.204 2.034 1.00 83.06 514 ASP A CA 1
ATOM 4146 C C . ASP A 1 514 ? -14.443 -4.721 2.712 1.00 83.06 514 ASP A C 1
ATOM 4148 O O . ASP A 1 514 ? -15.520 -4.669 2.118 1.00 83.06 514 ASP A O 1
ATOM 4152 N N . ARG A 1 515 ? -14.324 -5.175 3.968 1.00 84.88 515 ARG A N 1
ATOM 4153 C CA . ARG A 1 515 ? -15.411 -5.731 4.773 1.00 84.88 515 ARG A CA 1
ATOM 4154 C C . ARG A 1 515 ? -16.133 -6.865 4.072 1.00 84.88 515 ARG A C 1
ATOM 4156 O O . ARG A 1 515 ? -17.350 -6.973 4.143 1.00 84.88 515 ARG A O 1
ATOM 4163 N N . THR A 1 516 ? -15.389 -7.692 3.354 1.00 84.56 516 THR A N 1
ATOM 4164 C CA . THR A 1 516 ? -15.941 -8.911 2.761 1.00 84.56 516 THR A CA 1
ATOM 4165 C C . THR A 1 516 ? -16.018 -10.051 3.776 1.00 84.56 516 THR A C 1
ATOM 4167 O O . THR A 1 516 ? -16.905 -10.891 3.659 1.00 84.56 516 THR A O 1
ATOM 4170 N N . THR A 1 517 ? -15.143 -10.054 4.786 1.00 88.75 517 THR A N 1
ATOM 4171 C CA . THR A 1 517 ? -15.157 -10.997 5.912 1.00 88.75 517 THR A CA 1
ATOM 4172 C C . THR A 1 517 ? -15.861 -10.405 7.130 1.00 88.75 517 THR A C 1
ATOM 4174 O O . THR A 1 517 ? -15.741 -9.202 7.413 1.00 88.75 517 THR A O 1
ATOM 4177 N N . LEU A 1 518 ? -16.559 -11.263 7.882 1.00 89.88 518 LEU A N 1
ATOM 4178 C CA . LEU A 1 518 ? -17.194 -10.883 9.144 1.00 89.88 518 LEU A CA 1
ATOM 4179 C C . LEU A 1 518 ? -16.133 -10.447 10.159 1.00 89.88 518 LEU A C 1
ATOM 4181 O O . LEU A 1 518 ? -16.249 -9.373 10.754 1.00 89.88 518 LEU A O 1
ATOM 4185 N N . LEU A 1 519 ? -15.096 -11.267 10.335 1.00 91.19 519 LEU A N 1
ATOM 4186 C CA . LEU A 1 519 ? -13.946 -10.968 11.175 1.00 91.19 519 LEU A CA 1
ATOM 4187 C C . LEU A 1 519 ? -13.055 -9.907 10.521 1.00 91.19 519 LEU A C 1
ATOM 4189 O O . LEU A 1 519 ? -12.968 -9.788 9.298 1.00 91.19 519 LEU A O 1
ATOM 4193 N N . GLU A 1 520 ? -12.363 -9.141 11.360 1.00 88.81 520 GLU A N 1
ATOM 4194 C CA . GLU A 1 520 ? -11.376 -8.152 10.934 1.00 88.81 520 GLU A CA 1
ATOM 4195 C C . GLU A 1 520 ? -10.027 -8.397 11.611 1.00 88.81 520 GLU A C 1
ATOM 4197 O O . GLU A 1 520 ? -9.946 -9.001 12.681 1.00 88.81 520 GLU A O 1
ATOM 4202 N N . SER A 1 521 ? -8.958 -7.883 11.002 1.00 85.12 521 SER A N 1
ATOM 4203 C CA . SER A 1 521 ? -7.655 -7.793 11.666 1.00 85.12 521 SER A CA 1
ATOM 4204 C C . SER A 1 521 ? -7.743 -6.896 12.908 1.00 85.12 521 SER A C 1
ATOM 4206 O O . SER A 1 521 ? -8.409 -5.860 12.881 1.00 85.12 521 SER A O 1
ATOM 4208 N N . GLU A 1 522 ? -6.985 -7.217 13.962 1.00 77.38 522 GLU A N 1
ATOM 4209 C CA . GLU A 1 522 ? -6.869 -6.390 15.176 1.00 77.38 522 GLU A CA 1
ATOM 4210 C C . GLU A 1 522 ? -6.494 -4.929 14.874 1.00 77.38 522 GLU A C 1
ATOM 4212 O O . GLU A 1 522 ? -6.890 -4.007 15.593 1.00 77.38 522 GLU A O 1
ATOM 4217 N N . HIS A 1 523 ? -5.772 -4.695 13.776 1.00 77.31 523 HIS A N 1
ATOM 4218 C CA . HIS A 1 523 ? -5.345 -3.368 13.333 1.00 77.31 523 HIS A CA 1
ATOM 4219 C C . HIS A 1 523 ? -6.211 -2.772 12.211 1.00 77.31 523 HIS A C 1
ATOM 4221 O O . HIS A 1 523 ? -5.982 -1.631 11.825 1.00 77.31 523 HIS A O 1
ATOM 4227 N N . GLY A 1 524 ? -7.249 -3.478 11.741 1.00 78.50 524 GLY A N 1
ATOM 4228 C CA . GLY A 1 524 ? -8.153 -2.989 10.688 1.00 78.50 524 GLY A CA 1
ATOM 4229 C C . GLY A 1 524 ? -7.533 -3.010 9.290 1.00 78.50 524 GLY A C 1
ATOM 4230 O O . GLY A 1 524 ? -7.954 -2.273 8.400 1.00 78.50 524 GLY A O 1
ATOM 4231 N N . ASN A 1 525 ? -6.500 -3.828 9.112 1.00 85.38 525 ASN A N 1
ATOM 4232 C CA . ASN A 1 525 ? -5.770 -3.960 7.860 1.00 85.38 525 ASN A CA 1
ATOM 4233 C C . ASN A 1 525 ? -6.595 -4.709 6.804 1.00 85.38 525 ASN A C 1
ATOM 4235 O O . ASN A 1 525 ? -7.356 -5.616 7.140 1.00 85.38 525 ASN A O 1
ATOM 4239 N N . CYS A 1 526 ? -6.354 -4.417 5.522 1.00 90.44 526 CYS A N 1
ATOM 4240 C CA . CYS A 1 526 ? -6.884 -5.218 4.418 1.00 90.44 526 CYS A CA 1
ATOM 4241 C C . CYS A 1 526 ? -6.311 -6.641 4.458 1.00 90.44 526 CYS A C 1
ATOM 4243 O O . CYS A 1 526 ? -5.128 -6.833 4.181 1.00 90.44 526 CYS A O 1
ATOM 4245 N N . LEU A 1 527 ? -7.133 -7.644 4.779 1.00 90.69 527 LEU A N 1
ATOM 4246 C CA . LEU A 1 527 ? -6.704 -9.043 4.944 1.00 90.69 527 LEU A CA 1
ATOM 4247 C C . LEU A 1 527 ? -6.198 -9.700 3.647 1.00 90.69 527 LEU A C 1
ATOM 4249 O O . LEU A 1 527 ? -5.384 -10.629 3.709 1.00 90.69 527 LEU A O 1
ATOM 4253 N N . ARG A 1 528 ? -6.647 -9.177 2.501 1.00 92.88 528 ARG A N 1
ATOM 4254 C CA . ARG A 1 528 ? -6.316 -9.618 1.135 1.00 92.88 528 ARG A CA 1
ATOM 4255 C C . ARG A 1 528 ? -5.056 -8.964 0.570 1.00 92.88 528 ARG A C 1
ATOM 4257 O O . ARG A 1 528 ? -4.676 -9.239 -0.563 1.00 92.88 528 ARG A O 1
ATOM 4264 N N . MET A 1 529 ? -4.423 -8.079 1.336 1.00 94.56 529 MET A N 1
ATOM 4265 C CA . MET A 1 529 ? -3.178 -7.428 0.954 1.00 94.56 529 MET A CA 1
ATOM 4266 C C . MET A 1 529 ? -1.973 -8.220 1.464 1.00 94.56 529 MET A C 1
ATOM 4268 O O . MET A 1 529 ? -1.976 -8.714 2.594 1.00 94.56 529 MET A O 1
ATOM 4272 N N . LEU A 1 530 ? -0.949 -8.313 0.617 1.00 96.12 530 LEU A N 1
ATOM 4273 C CA . LEU A 1 530 ? 0.371 -8.834 0.939 1.00 96.12 530 LEU A CA 1
ATOM 4274 C C . LEU A 1 530 ? 1.442 -7.805 0.578 1.00 96.12 530 LEU A C 1
ATOM 4276 O O . LEU A 1 530 ? 1.466 -7.265 -0.527 1.00 96.12 530 LEU A O 1
ATOM 4280 N N . ALA A 1 531 ? 2.360 -7.566 1.503 1.00 96.44 531 ALA A N 1
ATOM 4281 C CA . ALA A 1 531 ? 3.453 -6.629 1.337 1.00 96.44 531 ALA A CA 1
ATOM 4282 C C . ALA A 1 531 ? 4.801 -7.347 1.182 1.00 96.44 531 ALA A C 1
ATOM 4284 O O . ALA A 1 531 ? 5.082 -8.313 1.882 1.00 96.44 531 ALA A O 1
ATOM 4285 N N . PHE A 1 532 ? 5.667 -6.846 0.307 1.00 96.25 532 PHE A N 1
ATOM 4286 C CA . PHE A 1 532 ? 7.039 -7.316 0.122 1.00 96.25 532 PHE A CA 1
ATOM 4287 C C . PHE A 1 532 ? 7.996 -6.275 0.692 1.00 96.25 532 PHE A C 1
ATOM 4289 O O . PHE A 1 532 ? 8.085 -5.154 0.180 1.00 96.25 532 PHE A O 1
ATOM 4296 N N . GLN A 1 533 ? 8.706 -6.650 1.754 1.00 93.50 533 GLN A N 1
ATOM 4297 C CA . GLN A 1 533 ? 9.621 -5.775 2.479 1.00 93.50 533 GLN A CA 1
ATOM 4298 C C . GLN A 1 533 ? 11.023 -6.387 2.514 1.00 93.50 533 GLN A C 1
ATOM 4300 O O . GLN A 1 533 ? 11.189 -7.573 2.783 1.00 93.50 533 GLN A O 1
ATOM 4305 N N . PHE A 1 534 ? 12.050 -5.565 2.304 1.00 91.31 534 PHE A N 1
ATOM 4306 C CA . PHE A 1 534 ? 13.439 -5.986 2.485 1.00 91.31 534 PHE A CA 1
ATOM 4307 C C . PHE A 1 534 ? 13.841 -6.021 3.964 1.00 91.31 534 PHE A C 1
ATOM 4309 O O . PHE A 1 534 ? 13.522 -5.098 4.714 1.00 91.31 534 PHE A O 1
ATOM 4316 N N . ASP A 1 535 ? 14.585 -7.059 4.344 1.00 85.56 535 ASP A N 1
ATOM 4317 C CA . ASP A 1 535 ? 15.142 -7.282 5.679 1.00 85.56 535 ASP A CA 1
ATOM 4318 C C . ASP A 1 535 ? 16.666 -7.079 5.666 1.00 85.56 535 ASP A C 1
ATOM 4320 O O . ASP A 1 535 ? 17.412 -7.807 4.997 1.00 85.56 535 ASP A O 1
ATOM 4324 N N . HIS A 1 536 ? 17.126 -6.073 6.415 1.00 76.94 536 HIS A N 1
ATOM 4325 C CA . HIS A 1 536 ? 18.540 -5.764 6.669 1.00 76.94 536 HIS A CA 1
ATOM 4326 C C . HIS A 1 536 ? 19.043 -6.410 7.969 1.00 76.94 536 HIS A C 1
ATOM 4328 O O . HIS A 1 536 ? 20.173 -6.158 8.391 1.00 76.94 536 HIS A O 1
ATOM 4334 N N . GLY A 1 537 ? 18.212 -7.232 8.618 1.00 66.88 537 GLY A N 1
ATOM 4335 C CA . GLY A 1 537 ? 18.470 -7.913 9.886 1.00 66.88 537 GLY A CA 1
ATOM 4336 C C . GLY A 1 537 ? 17.873 -7.199 11.103 1.00 66.88 537 GLY A C 1
ATOM 4337 O O . GLY A 1 537 ? 17.719 -7.820 12.158 1.00 66.88 537 GLY A O 1
ATOM 4338 N N . TYR A 1 538 ? 17.504 -5.917 10.986 1.00 60.81 538 TYR A N 1
ATOM 4339 C CA . TYR A 1 538 ? 16.821 -5.190 12.063 1.00 60.81 538 TYR A CA 1
ATOM 4340 C C . TYR A 1 538 ? 15.311 -5.446 12.036 1.00 60.81 538 TYR A C 1
ATOM 4342 O O . TYR A 1 538 ? 14.704 -5.632 13.090 1.00 60.81 538 TYR A O 1
ATOM 4350 N N . GLU A 1 539 ? 14.720 -5.525 10.847 1.00 63.75 539 GLU A N 1
ATOM 4351 C CA . GLU A 1 539 ? 13.291 -5.725 10.601 1.00 63.75 539 GLU A CA 1
ATOM 4352 C C . GLU A 1 539 ? 12.823 -7.058 11.178 1.00 63.75 539 GLU A C 1
ATOM 4354 O O . GLU A 1 539 ? 11.850 -7.103 11.931 1.00 63.75 539 GLU A O 1
ATOM 4359 N N . ARG A 1 540 ? 13.583 -8.129 10.936 1.00 59.28 540 ARG A N 1
ATOM 4360 C CA . ARG A 1 540 ? 13.310 -9.433 11.544 1.00 59.28 540 ARG A CA 1
ATOM 4361 C C . ARG A 1 540 ? 13.398 -9.396 13.062 1.00 59.28 540 ARG A C 1
ATOM 4363 O O . ARG A 1 540 ? 12.557 -9.964 13.742 1.00 59.28 540 ARG A O 1
ATOM 4370 N N . SER A 1 541 ? 14.343 -8.634 13.615 1.00 53.69 541 SER A N 1
ATOM 4371 C CA . SER A 1 541 ? 14.416 -8.445 15.064 1.00 53.69 541 SER A CA 1
ATOM 4372 C C . SER A 1 541 ? 13.238 -7.646 15.634 1.00 53.69 541 SER A C 1
ATOM 4374 O O . SER A 1 541 ? 12.901 -7.873 16.788 1.00 53.69 541 SER A O 1
ATOM 4376 N N . LEU A 1 542 ? 12.610 -6.753 14.857 1.00 56.44 542 LEU A N 1
ATOM 4377 C CA . LEU A 1 542 ? 11.396 -6.029 15.255 1.00 56.44 542 LEU A CA 1
ATOM 4378 C C . LEU A 1 542 ? 10.149 -6.918 15.235 1.00 56.44 542 LEU A C 1
ATOM 4380 O O . LEU A 1 542 ? 9.274 -6.739 16.077 1.00 56.44 542 LEU A O 1
ATOM 4384 N N . VAL A 1 543 ? 10.060 -7.845 14.278 1.00 55.81 543 VAL A N 1
ATOM 4385 C CA . VAL A 1 543 ? 8.961 -8.819 14.209 1.00 55.81 543 VAL A CA 1
ATOM 4386 C C . VAL A 1 543 ? 9.132 -9.897 15.283 1.00 55.81 543 VAL A C 1
ATOM 4388 O O . VAL A 1 543 ? 8.185 -10.194 16.006 1.00 55.81 543 VAL A O 1
ATOM 4391 N N . ASP A 1 544 ? 10.351 -10.419 15.450 1.00 47.88 544 ASP A N 1
ATOM 4392 C CA . ASP A 1 544 ? 10.642 -11.534 16.359 1.00 47.88 544 ASP A CA 1
ATOM 4393 C C . ASP A 1 544 ? 10.768 -11.093 17.827 1.00 47.88 544 ASP A C 1
ATOM 4395 O O . ASP A 1 544 ? 10.312 -11.785 18.740 1.00 47.88 544 ASP A O 1
ATOM 4399 N N . ARG A 1 545 ? 11.386 -9.933 18.101 1.00 47.50 545 ARG A N 1
ATOM 4400 C CA . ARG A 1 545 ? 11.339 -9.317 19.433 1.00 47.50 545 ARG A CA 1
ATOM 4401 C C . ARG A 1 545 ? 10.215 -8.308 19.403 1.00 47.50 545 ARG A C 1
ATOM 4403 O O . ARG A 1 545 ? 10.337 -7.287 18.751 1.00 47.50 545 ARG A O 1
ATOM 4410 N N . LEU A 1 546 ? 9.159 -8.549 20.170 1.00 46.81 546 LEU A N 1
ATOM 4411 C CA . LEU A 1 546 ? 8.108 -7.570 20.448 1.00 46.81 546 LEU A CA 1
ATOM 4412 C C . LEU A 1 546 ? 8.710 -6.302 21.106 1.00 46.81 546 LEU A C 1
ATOM 4414 O O . LEU A 1 546 ? 8.691 -6.163 22.337 1.00 46.81 546 LEU A O 1
ATOM 4418 N N . VAL A 1 547 ? 9.299 -5.409 20.306 1.00 43.28 547 VAL A N 1
ATOM 4419 C CA . VAL A 1 547 ? 10.052 -4.233 20.756 1.00 43.28 547 VAL A CA 1
ATOM 4420 C C . VAL A 1 547 ? 9.093 -3.221 21.385 1.00 43.28 547 VAL A C 1
ATOM 4422 O O . VAL A 1 547 ? 8.066 -2.861 20.821 1.00 43.28 547 VAL A O 1
ATOM 4425 N N . GLU A 1 548 ? 9.428 -2.756 22.591 1.00 41.03 548 GLU A N 1
ATOM 4426 C CA . GLU A 1 548 ? 8.570 -1.877 23.397 1.00 41.03 548 GLU A CA 1
ATOM 4427 C C . GLU A 1 548 ? 8.507 -0.432 22.897 1.00 41.03 548 GLU A C 1
ATOM 4429 O O . GLU A 1 548 ? 7.559 0.275 23.228 1.00 41.03 548 GLU A O 1
ATOM 4434 N N . ARG A 1 549 ? 9.504 0.032 22.138 1.00 47.31 549 ARG A N 1
ATOM 4435 C CA . ARG A 1 549 ? 9.564 1.389 21.583 1.00 47.31 549 ARG A CA 1
ATOM 4436 C C . ARG A 1 549 ? 10.320 1.382 20.265 1.00 47.31 549 ARG A C 1
ATOM 4438 O O . ARG A 1 549 ? 11.474 0.957 20.225 1.00 47.31 549 ARG A O 1
ATOM 4445 N N . VAL A 1 550 ? 9.713 1.933 19.219 1.00 48.25 550 VAL A N 1
ATOM 4446 C CA . VAL A 1 550 ? 10.477 2.355 18.044 1.00 48.25 550 VAL A CA 1
ATOM 4447 C C . VAL A 1 550 ? 11.278 3.584 18.474 1.00 48.25 550 VAL A C 1
ATOM 4449 O O . VAL A 1 550 ? 10.711 4.624 18.805 1.00 48.25 550 VAL A O 1
ATOM 4452 N N . TYR A 1 551 ? 12.600 3.445 18.597 1.00 49.84 551 TYR A N 1
ATOM 4453 C CA . TYR A 1 551 ? 13.455 4.576 18.954 1.00 49.84 551 TYR A CA 1
ATOM 4454 C C . TYR A 1 551 ? 13.362 5.638 17.859 1.00 49.84 551 TYR A C 1
ATOM 4456 O O . TYR A 1 551 ? 13.608 5.341 16.689 1.00 49.84 551 TYR A O 1
ATOM 4464 N N . ARG A 1 552 ? 13.062 6.882 18.251 1.00 51.81 552 ARG A N 1
ATOM 4465 C CA . ARG A 1 552 ? 13.309 8.034 17.386 1.00 51.81 552 ARG A CA 1
ATOM 4466 C C . ARG A 1 552 ? 14.802 8.102 17.130 1.00 51.81 552 ARG A C 1
ATOM 4468 O O . ARG A 1 552 ? 15.583 8.226 18.074 1.00 51.81 552 ARG A O 1
ATOM 4475 N N . GLU A 1 553 ? 15.192 7.997 15.870 1.00 52.53 553 GLU A N 1
ATOM 4476 C CA . GLU A 1 553 ? 16.588 8.175 15.502 1.00 52.53 553 GLU A CA 1
ATOM 4477 C C . GLU A 1 553 ? 17.024 9.593 15.886 1.00 52.53 553 GLU A C 1
ATOM 4479 O O . GLU A 1 553 ? 16.230 10.539 15.853 1.00 52.53 553 GLU A O 1
ATOM 4484 N N . ASN A 1 554 ? 18.270 9.720 16.350 1.00 56.47 554 ASN A N 1
ATOM 4485 C CA . ASN A 1 554 ? 18.763 10.940 16.983 1.00 56.47 554 ASN A CA 1
ATOM 4486 C C . ASN A 1 554 ? 18.463 12.181 16.128 1.00 56.47 554 ASN A C 1
ATOM 4488 O O . ASN A 1 554 ? 18.643 12.162 14.912 1.00 56.47 554 ASN A O 1
ATOM 4492 N N . PHE A 1 555 ? 18.104 13.293 16.779 1.00 59.47 555 PHE A N 1
ATOM 4493 C CA . PHE A 1 555 ? 17.908 14.607 16.148 1.00 59.47 555 PHE A CA 1
ATOM 4494 C C . PHE A 1 555 ? 19.018 14.964 15.138 1.00 59.47 555 PHE A C 1
ATOM 4496 O O . PHE A 1 555 ? 18.742 15.538 14.090 1.00 59.47 555 PHE A O 1
ATOM 4503 N N . PHE A 1 556 ? 20.259 14.562 15.428 1.00 57.00 556 PHE A N 1
ATOM 4504 C CA . PHE A 1 556 ? 21.414 14.705 14.541 1.00 57.00 556 PHE A CA 1
ATOM 4505 C C . PHE A 1 556 ? 21.255 13.978 13.195 1.00 57.00 556 PHE A C 1
ATOM 4507 O O . PHE A 1 556 ? 21.469 14.581 12.147 1.00 57.00 556 PHE A O 1
ATOM 4514 N N . TRP A 1 557 ? 20.825 12.713 13.204 1.00 59.88 557 TRP A N 1
ATOM 4515 C CA . TRP A 1 557 ? 20.539 11.961 11.979 1.00 59.88 557 TRP A CA 1
ATOM 4516 C C . TRP A 1 557 ? 19.383 12.587 11.214 1.00 59.88 557 TRP A C 1
ATOM 4518 O O . TRP A 1 557 ? 19.464 12.754 10.002 1.00 59.88 557 TRP A O 1
ATOM 4528 N N . ASN A 1 558 ? 18.353 13.033 11.930 1.00 69.56 558 ASN A N 1
ATOM 4529 C CA . ASN A 1 558 ? 17.224 13.715 11.318 1.00 69.56 558 ASN A CA 1
ATOM 4530 C C . ASN A 1 558 ? 17.626 15.033 10.628 1.00 69.56 558 ASN A C 1
ATOM 4532 O O . ASN A 1 558 ? 17.116 15.362 9.559 1.00 69.56 558 ASN A O 1
ATOM 4536 N N . TRP A 1 559 ? 18.578 15.771 11.208 1.00 68.62 559 TRP A N 1
ATOM 4537 C CA . TRP A 1 559 ? 19.156 16.970 10.603 1.00 68.62 559 TRP A CA 1
ATOM 4538 C C . TRP A 1 559 ? 19.988 16.645 9.353 1.00 68.62 559 TRP A C 1
ATOM 4540 O O . TRP A 1 559 ? 19.785 17.282 8.320 1.00 68.62 559 TRP A O 1
ATOM 4550 N N . ILE A 1 560 ? 20.853 15.622 9.405 1.00 68.94 560 ILE A N 1
ATOM 4551 C CA . ILE A 1 560 ? 21.653 15.170 8.250 1.00 68.94 560 ILE A CA 1
ATOM 4552 C C . ILE A 1 560 ? 20.748 14.712 7.105 1.00 68.94 560 ILE A C 1
ATOM 4554 O O . ILE A 1 560 ? 20.875 15.190 5.978 1.00 68.94 560 ILE A O 1
ATOM 4558 N N . TYR A 1 561 ? 19.808 13.808 7.379 1.00 71.69 561 TYR A N 1
ATOM 4559 C CA . TYR A 1 561 ? 18.894 13.320 6.352 1.00 71.69 561 TYR A CA 1
ATOM 4560 C C . TYR A 1 561 ? 17.967 14.426 5.863 1.00 71.69 561 TYR A C 1
ATOM 4562 O O . TYR A 1 561 ? 17.658 14.472 4.675 1.00 71.69 561 TYR A O 1
ATOM 4570 N N . GLY A 1 562 ? 17.572 15.362 6.726 1.00 73.19 562 GLY A N 1
ATOM 4571 C CA . GLY A 1 562 ? 16.801 16.521 6.300 1.00 73.19 562 GLY A CA 1
ATOM 4572 C C . GLY A 1 562 ? 17.569 17.440 5.349 1.00 73.19 562 GLY A C 1
ATOM 4573 O O . GLY A 1 562 ? 16.986 17.944 4.391 1.00 73.19 562 GLY A O 1
ATOM 4574 N N . LEU A 1 563 ? 18.882 17.593 5.546 1.00 74.81 563 LEU A N 1
ATOM 4575 C CA . LEU A 1 563 ? 19.766 18.303 4.619 1.00 74.81 563 LEU A CA 1
ATOM 4576 C C . LEU A 1 563 ? 19.865 17.574 3.266 1.00 74.81 563 LEU A C 1
ATOM 4578 O O . LEU A 1 563 ? 19.681 18.192 2.222 1.00 74.81 563 LEU A O 1
ATOM 4582 N N . LEU A 1 564 ? 20.106 16.257 3.281 1.00 70.94 564 LEU A N 1
ATOM 4583 C CA . LEU A 1 564 ? 20.295 15.446 2.066 1.00 70.94 564 LEU A CA 1
ATOM 4584 C C . LEU A 1 564 ? 19.005 15.290 1.245 1.00 70.94 564 LEU A C 1
ATOM 4586 O O . LEU A 1 564 ? 19.004 15.354 0.014 1.00 70.94 564 LEU A O 1
ATOM 4590 N N . THR A 1 565 ? 17.878 15.084 1.924 1.00 72.19 565 THR A N 1
ATOM 4591 C CA . THR A 1 565 ? 16.576 14.871 1.280 1.00 72.19 565 THR A CA 1
ATOM 4592 C C . THR A 1 565 ? 15.848 16.180 0.994 1.00 72.19 565 THR A C 1
ATOM 4594 O O . THR A 1 565 ? 15.006 16.220 0.100 1.00 72.19 565 THR A O 1
ATOM 4597 N N . GLY A 1 566 ? 16.184 17.277 1.676 1.00 70.38 566 GLY A N 1
ATOM 4598 C CA . GLY A 1 566 ? 15.450 18.544 1.607 1.00 70.38 566 GLY A CA 1
ATOM 4599 C C . GLY A 1 566 ? 14.086 18.507 2.311 1.00 70.38 566 GLY A C 1
ATOM 4600 O O . GLY A 1 566 ? 13.337 19.481 2.246 1.00 70.38 566 GLY A O 1
ATOM 4601 N N . VAL A 1 567 ? 13.752 17.402 2.982 1.00 75.75 567 VAL A N 1
ATOM 4602 C CA . VAL A 1 567 ? 12.509 17.218 3.738 1.00 75.75 567 VAL A CA 1
ATOM 4603 C C . VAL A 1 567 ? 12.829 17.379 5.219 1.00 75.75 567 VAL A C 1
ATOM 4605 O O . VAL A 1 567 ? 13.758 16.760 5.718 1.00 75.75 567 VAL A O 1
ATOM 4608 N N . LYS A 1 568 ? 12.085 18.203 5.965 1.00 68.31 568 LYS A N 1
ATOM 4609 C CA . LYS A 1 568 ? 12.256 18.247 7.428 1.00 68.31 568 LYS A CA 1
ATOM 4610 C C . LYS A 1 568 ? 11.573 17.026 8.047 1.00 68.31 568 LYS A C 1
ATOM 4612 O O . LYS A 1 568 ? 10.386 16.840 7.807 1.00 68.31 568 LYS A O 1
ATOM 4617 N N . ASP A 1 569 ? 12.300 16.294 8.886 1.00 71.50 569 ASP A N 1
ATOM 4618 C CA . ASP A 1 569 ? 11.835 15.119 9.642 1.00 71.50 569 ASP A CA 1
ATOM 4619 C C . ASP A 1 569 ? 11.597 13.800 8.855 1.00 71.50 569 ASP A C 1
ATOM 4621 O O . ASP A 1 569 ? 10.558 13.161 9.043 1.00 71.50 569 ASP A O 1
ATOM 4625 N N . PRO A 1 570 ? 12.523 13.348 7.979 1.00 71.69 570 PRO A N 1
ATOM 4626 C CA . PRO A 1 570 ? 12.382 12.078 7.249 1.00 71.69 570 PRO A CA 1
ATOM 4627 C C . PRO A 1 570 ? 12.350 10.845 8.167 1.00 71.69 570 PRO A C 1
ATOM 4629 O O . PRO A 1 570 ? 11.697 9.856 7.844 1.00 71.69 570 PRO A O 1
ATOM 4632 N N . VAL A 1 571 ? 12.983 10.917 9.344 1.00 71.69 571 VAL A N 1
ATOM 4633 C CA . VAL A 1 571 ? 13.021 9.819 10.328 1.00 71.69 571 VAL A CA 1
ATOM 4634 C C . VAL A 1 571 ? 11.614 9.410 10.780 1.00 71.69 571 VAL A C 1
ATOM 4636 O O . VAL A 1 571 ? 11.361 8.234 11.041 1.00 71.69 571 VAL A O 1
ATOM 4639 N N . SER A 1 572 ? 10.673 10.357 10.824 1.00 71.25 572 SER A N 1
ATOM 4640 C CA . SER A 1 572 ? 9.272 10.065 11.149 1.00 71.25 572 SER A CA 1
ATOM 4641 C C . SER A 1 572 ? 8.598 9.118 10.144 1.00 71.25 572 SER A C 1
ATOM 4643 O O . SER A 1 572 ? 7.705 8.362 10.527 1.00 71.25 572 SER A O 1
ATOM 4645 N N . GLY A 1 573 ? 9.022 9.124 8.874 1.00 74.75 573 GLY A N 1
ATOM 4646 C CA . GLY A 1 573 ? 8.557 8.181 7.853 1.00 74.75 573 GLY A CA 1
ATOM 4647 C C . GLY A 1 573 ? 9.019 6.756 8.148 1.00 74.75 573 GLY A C 1
ATOM 4648 O O . GLY A 1 573 ? 8.216 5.828 8.150 1.00 74.75 573 GLY A O 1
ATOM 4649 N N . TRP A 1 574 ? 10.287 6.588 8.522 1.00 74.31 574 TRP A N 1
ATOM 4650 C CA . TRP A 1 574 ? 10.851 5.277 8.863 1.00 74.31 574 TRP A CA 1
ATOM 4651 C C . TRP A 1 574 ? 10.258 4.699 10.148 1.00 74.31 574 TRP A C 1
ATOM 4653 O O . TRP A 1 574 ? 10.035 3.494 10.247 1.00 74.31 574 TRP A O 1
ATOM 4663 N N . GLU A 1 575 ? 9.959 5.556 11.130 1.00 74.12 575 GLU A N 1
ATOM 4664 C CA . GLU A 1 575 ? 9.214 5.159 12.328 1.00 74.12 575 GLU A CA 1
ATOM 4665 C C . GLU A 1 575 ? 7.839 4.592 11.947 1.00 74.12 575 GLU A C 1
ATOM 4667 O O . GLU A 1 575 ? 7.473 3.511 12.411 1.00 74.12 575 GLU A O 1
ATOM 4672 N N . LYS A 1 576 ? 7.108 5.271 11.051 1.00 77.88 576 LYS A N 1
ATOM 4673 C CA . LYS A 1 576 ? 5.819 4.782 10.543 1.00 77.88 576 LYS A CA 1
ATOM 4674 C C . LYS A 1 576 ? 5.962 3.453 9.812 1.00 77.88 576 LYS A C 1
ATOM 4676 O O . LYS A 1 576 ? 5.165 2.559 10.070 1.00 77.88 576 LYS A O 1
ATOM 4681 N N . ASP A 1 577 ? 6.967 3.292 8.957 1.00 80.75 577 ASP A N 1
ATOM 4682 C CA . ASP A 1 577 ? 7.172 2.038 8.224 1.00 80.75 577 ASP A CA 1
ATOM 4683 C C . ASP A 1 577 ? 7.454 0.861 9.177 1.00 80.75 577 ASP A C 1
ATOM 4685 O O . ASP A 1 577 ? 6.902 -0.224 9.000 1.00 80.75 577 ASP A O 1
ATOM 4689 N N . ARG A 1 578 ? 8.210 1.076 10.265 1.00 79.38 578 ARG A N 1
ATOM 4690 C CA . ARG A 1 578 ? 8.395 0.057 11.320 1.00 79.38 578 ARG A CA 1
ATOM 4691 C C . ARG A 1 578 ? 7.086 -0.294 12.032 1.00 79.38 578 ARG A C 1
ATOM 4693 O O . ARG A 1 578 ? 6.846 -1.464 12.319 1.00 79.38 578 ARG A O 1
ATOM 4700 N N . LEU A 1 579 ? 6.230 0.694 12.305 1.00 78.31 579 LEU A N 1
ATOM 4701 C CA . LEU A 1 579 ? 4.905 0.449 12.890 1.00 78.31 579 LEU A CA 1
ATOM 4702 C C . LEU A 1 579 ? 4.001 -0.341 11.940 1.00 78.31 579 LEU A C 1
ATOM 4704 O O . LEU A 1 579 ? 3.323 -1.263 12.385 1.00 78.31 579 LEU A O 1
ATOM 4708 N N . LYS A 1 580 ? 4.040 -0.040 10.639 1.00 84.75 580 LYS A N 1
ATOM 4709 C CA . LYS A 1 580 ? 3.313 -0.805 9.618 1.00 84.75 580 LYS A CA 1
ATOM 4710 C C . LYS A 1 580 ? 3.769 -2.259 9.583 1.00 84.75 580 LYS A C 1
ATOM 4712 O O . LYS A 1 580 ? 2.931 -3.149 9.510 1.00 84.75 580 LYS A O 1
ATOM 4717 N N . LEU A 1 581 ? 5.072 -2.523 9.702 1.00 83.81 581 LEU A N 1
ATOM 4718 C CA . LEU A 1 581 ? 5.580 -3.898 9.761 1.00 83.81 581 LEU A CA 1
ATOM 4719 C C . LEU A 1 581 ? 5.052 -4.673 10.970 1.00 83.81 581 LEU A C 1
ATOM 4721 O O . LEU A 1 581 ? 4.707 -5.842 10.828 1.00 83.81 581 LEU A O 1
ATOM 4725 N N . LEU A 1 582 ? 4.933 -4.026 12.133 1.00 78.25 582 LEU A N 1
ATOM 4726 C CA . LEU A 1 582 ? 4.309 -4.644 13.306 1.00 78.25 582 LEU A CA 1
ATOM 4727 C C . LEU A 1 582 ? 2.821 -4.926 13.066 1.00 78.25 582 LEU A C 1
ATOM 4729 O O . LEU A 1 582 ? 2.350 -6.017 13.375 1.00 78.25 582 LEU A O 1
ATOM 4733 N N . GLN A 1 583 ? 2.098 -3.967 12.480 1.00 80.50 583 GLN A N 1
ATOM 4734 C CA . GLN A 1 583 ? 0.668 -4.102 12.193 1.00 80.50 583 GLN A CA 1
ATOM 4735 C C . GLN A 1 583 ? 0.379 -5.194 11.156 1.00 80.50 583 GLN A C 1
ATOM 4737 O O . GLN A 1 583 ? -0.617 -5.903 11.277 1.00 80.50 583 GLN A O 1
ATOM 4742 N N . HIS A 1 584 ? 1.233 -5.332 10.143 1.00 86.62 584 HIS A N 1
ATOM 4743 C CA . HIS A 1 584 ? 1.066 -6.250 9.016 1.00 86.62 584 HIS A CA 1
ATOM 4744 C C . HIS A 1 584 ? 1.964 -7.491 9.110 1.00 86.62 584 HIS A C 1
ATOM 4746 O O . HIS A 1 584 ? 2.230 -8.119 8.092 1.00 86.62 584 HIS A O 1
ATOM 4752 N N . SER A 1 585 ? 2.430 -7.883 10.297 1.00 81.81 585 SER A N 1
ATOM 4753 C CA . SER A 1 585 ? 3.404 -8.977 10.471 1.00 81.81 585 SER A CA 1
ATOM 4754 C C . SER A 1 585 ? 3.001 -10.298 9.789 1.00 81.81 585 SER A C 1
ATOM 4756 O O . SER A 1 585 ? 3.836 -10.951 9.170 1.00 81.81 585 SER A O 1
ATOM 4758 N N . ASN A 1 586 ? 1.709 -10.649 9.797 1.00 85.00 586 ASN A N 1
ATOM 4759 C CA . ASN A 1 586 ? 1.162 -11.841 9.119 1.00 85.00 586 ASN A CA 1
ATOM 4760 C C . ASN A 1 586 ? 0.873 -11.645 7.613 1.00 85.00 586 ASN A C 1
ATOM 4762 O O . ASN A 1 586 ? 0.421 -12.562 6.922 1.00 85.00 586 ASN A O 1
ATOM 4766 N N . GLN A 1 587 ? 1.114 -10.445 7.093 1.00 91.81 587 GLN A N 1
ATOM 4767 C CA . GLN A 1 587 ? 0.810 -10.006 5.729 1.00 91.81 587 GLN A CA 1
ATOM 4768 C C . GLN A 1 587 ? 2.046 -9.449 5.018 1.00 91.81 587 GLN A C 1
ATOM 4770 O O . GLN A 1 587 ? 1.915 -8.713 4.044 1.00 91.81 587 GLN A O 1
ATOM 4775 N N . VAL A 1 588 ? 3.244 -9.758 5.516 1.00 93.50 588 VAL A N 1
ATOM 4776 C CA . VAL A 1 588 ? 4.504 -9.275 4.954 1.00 93.50 588 VAL A CA 1
ATOM 4777 C C . VAL A 1 588 ? 5.399 -10.464 4.616 1.00 93.50 588 VAL A C 1
ATOM 4779 O O . VAL A 1 588 ? 5.671 -11.317 5.460 1.00 93.50 588 VAL A O 1
ATOM 4782 N N . VAL A 1 589 ? 5.906 -10.490 3.387 1.00 95.06 589 VAL A N 1
ATOM 4783 C CA . VAL A 1 589 ? 7.050 -11.308 2.987 1.00 95.06 589 VAL A CA 1
ATOM 4784 C C . VAL A 1 589 ? 8.312 -10.502 3.276 1.00 95.06 589 VAL A C 1
ATOM 4786 O O . VAL A 1 589 ? 8.613 -9.527 2.583 1.00 95.06 589 VAL A O 1
ATOM 4789 N N . LEU A 1 590 ? 9.038 -10.898 4.322 1.00 93.06 590 LEU A N 1
ATOM 4790 C CA . LEU A 1 590 ? 10.341 -10.327 4.661 1.00 93.06 590 LEU A CA 1
ATOM 4791 C C . LEU A 1 590 ? 11.437 -11.014 3.845 1.00 93.06 590 LEU A C 1
ATOM 4793 O O . LEU A 1 590 ? 11.712 -12.198 4.040 1.00 93.06 590 LEU A O 1
ATOM 4797 N N . ILE A 1 591 ? 12.063 -10.267 2.938 1.00 93.88 591 ILE A N 1
ATOM 4798 C CA . ILE A 1 591 ? 13.075 -10.789 2.019 1.00 93.88 591 ILE A CA 1
ATOM 4799 C C . ILE A 1 591 ? 14.477 -10.418 2.517 1.00 93.88 591 ILE A C 1
ATOM 4801 O O . ILE A 1 591 ? 14.805 -9.227 2.556 1.00 93.88 591 ILE A O 1
ATOM 4805 N N . PRO A 1 592 ? 15.341 -11.394 2.841 1.00 91.75 592 PRO A N 1
ATOM 4806 C CA . PRO A 1 592 ? 16.706 -11.107 3.258 1.00 91.75 592 PRO A CA 1
ATOM 4807 C C . PRO A 1 592 ? 17.539 -10.596 2.074 1.00 91.75 592 PRO A C 1
ATOM 4809 O O . PRO A 1 592 ? 17.680 -11.271 1.054 1.00 91.75 592 PRO A O 1
ATOM 4812 N N . VAL A 1 593 ? 18.126 -9.405 2.216 1.00 88.44 593 VAL A N 1
ATOM 4813 C CA . VAL A 1 593 ? 18.936 -8.766 1.152 1.00 88.44 593 VAL A CA 1
ATOM 4814 C C . VAL A 1 593 ? 20.425 -8.642 1.492 1.00 88.44 593 VAL A C 1
ATOM 4816 O O . VAL A 1 593 ? 21.202 -8.075 0.724 1.00 88.44 593 VAL A O 1
ATOM 4819 N N . GLY A 1 594 ? 20.840 -9.163 2.649 1.00 83.81 594 GLY A N 1
ATOM 4820 C CA . GLY A 1 594 ? 22.238 -9.162 3.075 1.00 83.81 594 GLY A CA 1
ATOM 4821 C C . GLY A 1 594 ? 22.820 -7.749 3.206 1.00 83.81 594 GLY A C 1
ATOM 4822 O O . GLY A 1 594 ? 22.188 -6.845 3.749 1.00 83.81 594 GLY A O 1
ATOM 4823 N N . LYS A 1 595 ? 24.054 -7.559 2.721 1.00 81.69 595 LYS A N 1
ATOM 4824 C CA . LYS A 1 595 ? 24.803 -6.290 2.826 1.00 81.69 595 LYS A CA 1
ATOM 4825 C C . LYS A 1 595 ? 24.611 -5.348 1.629 1.00 81.69 595 LYS A C 1
ATOM 4827 O O . LYS A 1 595 ? 25.329 -4.356 1.524 1.00 81.69 595 LYS A O 1
ATOM 4832 N N . ILE A 1 596 ? 23.667 -5.638 0.734 1.00 82.31 596 ILE A N 1
ATOM 4833 C CA . ILE A 1 596 ? 23.465 -4.854 -0.488 1.00 82.31 596 ILE A CA 1
ATOM 4834 C C . ILE A 1 596 ? 22.849 -3.492 -0.142 1.00 82.31 596 ILE A C 1
ATOM 4836 O O . ILE A 1 596 ? 21.786 -3.401 0.481 1.00 82.31 596 ILE A O 1
ATOM 4840 N N . SER A 1 597 ? 23.515 -2.411 -0.556 1.00 77.69 597 SER A N 1
ATOM 4841 C CA . SER A 1 597 ? 23.009 -1.046 -0.374 1.00 77.69 597 SER A CA 1
ATOM 4842 C C . SER A 1 597 ? 21.942 -0.704 -1.416 1.00 77.69 597 SER A C 1
ATOM 4844 O O . SER A 1 597 ? 21.997 -1.148 -2.558 1.00 77.69 597 SER A O 1
ATOM 4846 N N . SER A 1 598 ? 20.988 0.159 -1.057 1.00 73.62 598 SER A N 1
ATOM 4847 C CA . SER A 1 598 ? 20.005 0.720 -2.001 1.00 73.62 598 SER A CA 1
ATOM 4848 C C . SER A 1 598 ? 20.651 1.581 -3.094 1.00 73.62 598 SER A C 1
ATOM 4850 O O . SER A 1 598 ? 20.050 1.774 -4.146 1.00 73.62 598 SER A O 1
ATOM 4852 N N . THR A 1 599 ? 21.863 2.091 -2.854 1.00 71.06 599 THR A N 1
ATOM 4853 C CA . THR A 1 599 ? 22.626 2.936 -3.786 1.00 71.06 599 THR A CA 1
ATOM 4854 C C . THR A 1 599 ? 23.613 2.158 -4.661 1.00 71.06 599 THR A C 1
ATOM 4856 O O . THR A 1 599 ? 24.300 2.761 -5.481 1.00 71.06 599 THR A O 1
ATOM 4859 N N . GLN A 1 600 ? 23.709 0.834 -4.503 1.00 76.00 600 GLN A N 1
ATOM 4860 C CA . GLN A 1 600 ? 24.630 -0.008 -5.267 1.00 76.00 600 GLN A CA 1
ATOM 4861 C C . GLN A 1 600 ? 23.992 -0.422 -6.604 1.00 76.00 600 GLN A C 1
ATOM 4863 O O . GLN A 1 600 ? 23.506 -1.536 -6.748 1.00 76.00 600 GLN A O 1
ATOM 4868 N N . PHE A 1 601 ? 23.962 0.491 -7.580 1.00 72.38 601 PHE A N 1
ATOM 4869 C CA . PHE A 1 601 ? 23.329 0.258 -8.892 1.00 72.38 601 PHE A CA 1
ATOM 4870 C C . PHE A 1 601 ? 24.100 -0.702 -9.807 1.00 72.38 601 PHE A C 1
ATOM 4872 O O . PHE A 1 601 ? 23.538 -1.191 -10.783 1.00 72.38 601 PHE A O 1
ATOM 4879 N N . ASN A 1 602 ? 25.365 -0.985 -9.496 1.00 74.38 602 ASN A N 1
ATOM 4880 C CA . ASN A 1 602 ? 26.169 -1.976 -10.196 1.00 74.38 602 ASN A CA 1
ATOM 4881 C C . ASN A 1 602 ? 26.256 -3.255 -9.348 1.00 74.38 602 ASN A C 1
ATOM 4883 O O . ASN A 1 602 ? 27.087 -3.352 -8.441 1.00 74.38 602 ASN A O 1
ATOM 4887 N N . LEU A 1 603 ? 25.353 -4.202 -9.612 1.00 81.06 603 LEU A N 1
ATOM 4888 C CA . LEU A 1 603 ? 25.356 -5.536 -9.008 1.00 81.06 603 LEU A CA 1
ATOM 4889 C C . LEU A 1 603 ? 25.910 -6.545 -10.005 1.00 81.06 603 LEU A C 1
ATOM 4891 O O . LEU A 1 603 ? 25.508 -6.543 -11.172 1.00 81.06 603 LEU A O 1
ATOM 4895 N N . ASP A 1 604 ? 26.792 -7.425 -9.540 1.00 85.25 604 ASP A N 1
ATOM 4896 C CA . ASP A 1 604 ? 27.259 -8.533 -10.362 1.00 85.25 604 ASP A CA 1
ATOM 4897 C C . ASP A 1 604 ? 26.155 -9.596 -10.542 1.00 85.25 604 ASP A C 1
ATOM 4899 O O . ASP A 1 604 ? 25.139 -9.616 -9.844 1.00 85.25 604 ASP A O 1
ATOM 4903 N N . MET A 1 605 ? 26.334 -10.499 -11.508 1.00 85.75 605 MET A N 1
ATOM 4904 C CA . MET A 1 605 ? 25.345 -11.552 -11.779 1.00 85.75 605 MET A CA 1
ATOM 4905 C C . MET A 1 605 ? 25.149 -12.504 -10.589 1.00 85.75 605 MET A C 1
ATOM 4907 O O . MET A 1 605 ? 24.101 -13.141 -10.480 1.00 85.75 605 MET A O 1
ATOM 4911 N N . ARG A 1 606 ? 26.144 -12.634 -9.704 1.00 89.50 606 ARG A N 1
ATOM 4912 C CA . ARG A 1 606 ? 26.068 -13.519 -8.542 1.00 89.50 606 ARG A CA 1
ATOM 4913 C C . ARG A 1 606 ? 25.131 -12.933 -7.490 1.00 89.50 606 ARG A C 1
ATOM 4915 O O . ARG A 1 606 ? 24.212 -13.633 -7.073 1.00 89.50 606 ARG A O 1
ATOM 4922 N N . ASP A 1 607 ? 25.321 -11.668 -7.136 1.00 89.62 607 ASP A N 1
ATOM 4923 C CA . ASP A 1 607 ? 24.501 -10.907 -6.195 1.00 89.62 607 ASP A CA 1
ATOM 4924 C C . ASP A 1 607 ? 23.060 -10.778 -6.704 1.00 89.62 607 ASP A C 1
ATOM 4926 O O . ASP A 1 607 ? 22.108 -10.943 -5.939 1.00 89.62 607 ASP A O 1
ATOM 4930 N N . GLN A 1 608 ? 22.876 -10.547 -8.012 1.00 90.31 608 GLN A N 1
ATOM 4931 C CA . GLN A 1 608 ? 21.547 -10.546 -8.636 1.00 90.31 608 GLN A CA 1
ATOM 4932 C C . GLN A 1 608 ? 20.837 -11.894 -8.443 1.00 90.31 608 GLN A C 1
ATOM 4934 O O . GLN A 1 608 ? 19.695 -11.932 -7.980 1.00 90.31 608 GLN A O 1
ATOM 4939 N N . ASN A 1 609 ? 21.515 -13.003 -8.756 1.00 92.38 609 ASN A N 1
ATOM 4940 C CA . ASN A 1 609 ? 20.956 -14.348 -8.601 1.00 92.38 609 ASN A CA 1
ATOM 4941 C C . ASN A 1 609 ? 20.689 -14.703 -7.131 1.00 92.38 609 ASN A C 1
ATOM 4943 O O . ASN A 1 609 ? 19.689 -15.356 -6.834 1.00 92.38 609 ASN A O 1
ATOM 4947 N N . GLU A 1 610 ? 21.550 -14.264 -6.210 1.00 93.94 610 GLU A N 1
ATOM 4948 C CA . GLU A 1 610 ? 21.355 -14.450 -4.771 1.00 93.94 610 GLU A CA 1
ATOM 4949 C C . GLU A 1 610 ? 20.113 -13.701 -4.276 1.00 93.94 610 GLU A C 1
ATOM 4951 O O . GLU A 1 610 ? 19.281 -14.289 -3.588 1.00 93.94 610 GLU A O 1
ATOM 4956 N N . LEU A 1 611 ? 19.918 -12.445 -4.690 1.00 93.75 611 LEU A N 1
ATOM 4957 C CA . LEU A 1 611 ? 18.713 -11.681 -4.358 1.00 93.75 611 LEU A CA 1
ATOM 4958 C C . LEU A 1 611 ? 17.440 -12.352 -4.885 1.00 93.75 611 LEU A C 1
ATOM 4960 O O . LEU A 1 611 ? 16.478 -12.498 -4.130 1.00 93.75 611 LEU A O 1
ATOM 4964 N N . VAL A 1 612 ? 17.435 -12.792 -6.150 1.00 95.69 612 VAL A N 1
ATOM 4965 C CA . VAL A 1 612 ? 16.297 -13.525 -6.734 1.00 95.69 612 VAL A CA 1
ATOM 4966 C C . VAL A 1 612 ? 16.013 -14.794 -5.932 1.00 95.69 612 VAL A C 1
ATOM 4968 O O . VAL A 1 612 ? 14.864 -15.066 -5.586 1.00 95.69 612 VAL A O 1
ATOM 4971 N N . LYS A 1 613 ? 17.050 -15.560 -5.583 1.00 96.75 613 LYS A N 1
ATOM 4972 C CA . LYS A 1 613 ? 16.904 -16.773 -4.776 1.00 96.75 613 LYS A CA 1
ATOM 4973 C C . LYS A 1 613 ? 16.308 -16.467 -3.398 1.00 96.75 613 LYS A C 1
ATOM 4975 O O . LYS A 1 613 ? 15.341 -17.111 -3.004 1.00 96.75 613 LYS A O 1
ATOM 4980 N N . ASN A 1 614 ? 16.828 -15.458 -2.704 1.00 96.25 614 ASN A N 1
ATOM 4981 C CA . ASN A 1 614 ? 16.349 -15.060 -1.380 1.00 96.25 614 ASN A CA 1
ATOM 4982 C C . ASN A 1 614 ? 14.877 -14.623 -1.407 1.00 96.25 614 ASN A C 1
ATOM 4984 O O . ASN A 1 614 ? 14.102 -14.994 -0.526 1.00 96.25 614 ASN A O 1
ATOM 4988 N N . GLY A 1 615 ? 14.485 -13.856 -2.429 1.00 96.88 615 GLY A N 1
ATOM 4989 C CA . GLY A 1 615 ? 13.094 -13.460 -2.648 1.00 96.88 615 GLY A CA 1
ATOM 4990 C C . GLY A 1 615 ? 12.170 -14.649 -2.870 1.00 96.88 615 GLY A C 1
ATOM 4991 O O . GLY A 1 615 ? 11.113 -14.735 -2.244 1.00 96.88 615 GLY A O 1
ATOM 4992 N N . TYR A 1 616 ? 12.603 -15.587 -3.714 1.00 98.00 616 TYR A N 1
ATOM 4993 C CA . TYR A 1 616 ? 11.864 -16.811 -4.003 1.00 98.00 616 TYR A CA 1
ATOM 4994 C C . TYR A 1 616 ? 11.679 -17.672 -2.749 1.00 98.00 616 TYR A C 1
ATOM 4996 O O . TYR A 1 616 ? 10.561 -18.078 -2.441 1.00 98.00 616 TYR A O 1
ATOM 5004 N N . GLU A 1 617 ? 12.744 -17.907 -1.980 1.00 97.25 617 GLU A N 1
ATOM 5005 C CA . GLU A 1 617 ? 12.685 -18.707 -0.751 1.00 97.25 617 GLU A CA 1
ATOM 5006 C C . GLU A 1 617 ? 11.789 -18.063 0.316 1.00 97.25 617 GLU A C 1
ATOM 5008 O O . GLU A 1 617 ? 10.960 -18.748 0.918 1.00 97.25 617 GLU A O 1
ATOM 5013 N N . ALA A 1 618 ? 11.895 -16.745 0.519 1.00 96.19 618 ALA A N 1
ATOM 5014 C CA . ALA A 1 618 ? 11.066 -16.017 1.478 1.00 96.19 618 ALA A CA 1
ATOM 5015 C C . ALA A 1 618 ? 9.569 -16.092 1.130 1.00 96.19 618 ALA A C 1
ATOM 5017 O O . ALA A 1 618 ? 8.740 -16.387 1.994 1.00 96.19 618 ALA A O 1
ATOM 5018 N N . ALA A 1 619 ? 9.222 -15.872 -0.140 1.00 96.69 619 ALA A N 1
ATOM 5019 C CA . ALA A 1 619 ? 7.847 -15.995 -0.616 1.00 96.69 619 ALA A CA 1
ATOM 5020 C C . ALA A 1 619 ? 7.351 -17.446 -0.547 1.00 96.69 619 ALA A C 1
ATOM 5022 O O . ALA A 1 619 ? 6.235 -17.701 -0.098 1.00 96.69 619 ALA A O 1
ATOM 5023 N N . ASN A 1 620 ? 8.189 -18.418 -0.909 1.00 95.56 620 ASN A N 1
ATOM 5024 C CA . ASN A 1 620 ? 7.835 -19.829 -0.847 1.00 95.56 620 ASN A CA 1
ATOM 5025 C C . ASN A 1 620 ? 7.556 -20.290 0.596 1.00 95.56 620 ASN A C 1
ATOM 5027 O O . ASN A 1 620 ? 6.572 -20.992 0.812 1.00 95.56 620 ASN A O 1
ATOM 5031 N N . HIS A 1 621 ? 8.338 -19.843 1.586 1.00 94.38 621 HIS A N 1
ATOM 5032 C CA . HIS A 1 621 ? 8.037 -20.086 3.003 1.00 94.38 621 HIS A CA 1
ATOM 5033 C C . HIS A 1 621 ? 6.703 -19.464 3.431 1.00 94.38 621 HIS A C 1
ATOM 5035 O O . HIS A 1 621 ? 5.931 -20.100 4.149 1.00 94.38 621 HIS A O 1
ATOM 5041 N N . TYR A 1 622 ? 6.402 -18.243 2.973 1.00 94.06 622 TYR A N 1
ATOM 5042 C CA . TYR A 1 622 ? 5.114 -17.604 3.248 1.00 94.06 622 TYR A CA 1
ATOM 5043 C C . TYR A 1 622 ? 3.942 -18.430 2.698 1.00 94.06 622 TYR A C 1
ATOM 5045 O O . TYR A 1 622 ? 2.962 -18.651 3.413 1.00 94.06 622 TYR A O 1
ATOM 5053 N N . ILE A 1 623 ? 4.065 -18.901 1.451 1.00 93.94 623 ILE A N 1
ATOM 5054 C CA . ILE A 1 623 ? 3.044 -19.696 0.758 1.00 93.94 623 ILE A CA 1
ATOM 5055 C C . ILE A 1 623 ? 2.880 -21.063 1.433 1.00 93.94 623 ILE A C 1
ATOM 5057 O O . ILE A 1 623 ? 1.759 -21.440 1.751 1.00 93.94 623 ILE A O 1
ATOM 5061 N N . GLN A 1 624 ? 3.972 -21.788 1.701 1.00 92.38 624 GLN A N 1
ATOM 5062 C CA . GLN A 1 624 ? 3.936 -23.127 2.315 1.00 92.38 624 GLN A CA 1
ATOM 5063 C C . GLN A 1 624 ? 3.240 -23.148 3.679 1.00 92.38 624 GLN A C 1
ATOM 5065 O O . GLN A 1 624 ? 2.612 -24.141 4.030 1.00 92.38 624 GLN A O 1
ATOM 5070 N N . ALA A 1 625 ? 3.335 -22.060 4.442 1.00 90.00 625 ALA A N 1
ATOM 5071 C CA . ALA A 1 625 ? 2.691 -21.962 5.745 1.00 90.00 625 ALA A CA 1
ATOM 5072 C C . ALA A 1 625 ? 1.169 -21.719 5.676 1.00 90.00 625 ALA A C 1
ATOM 5074 O O . ALA A 1 625 ? 0.504 -21.848 6.699 1.00 90.00 625 ALA A O 1
ATOM 5075 N N . ARG A 1 626 ? 0.620 -21.302 4.522 1.00 91.56 626 ARG A N 1
ATOM 5076 C CA . ARG A 1 626 ? -0.750 -20.747 4.426 1.00 91.56 626 ARG A CA 1
ATOM 5077 C C . ARG A 1 626 ? -1.602 -21.295 3.288 1.00 91.56 626 ARG A C 1
ATOM 5079 O O . ARG A 1 626 ? -2.821 -21.189 3.351 1.00 91.56 626 ARG A O 1
ATOM 5086 N N . TYR A 1 627 ? -0.987 -21.839 2.247 1.00 92.50 627 TYR A N 1
ATOM 5087 C CA . TYR A 1 627 ? -1.674 -22.272 1.037 1.00 92.50 627 TYR A CA 1
ATOM 5088 C C . TYR A 1 627 ? -1.524 -23.772 0.837 1.00 92.50 627 TYR A C 1
ATOM 5090 O O . TYR A 1 627 ? -0.427 -24.317 0.975 1.00 92.50 627 TYR A O 1
ATOM 5098 N N . ASP A 1 628 ? -2.618 -24.410 0.432 1.00 89.62 628 ASP A N 1
ATOM 5099 C CA . ASP A 1 628 ? -2.582 -25.773 -0.081 1.00 89.62 628 ASP A CA 1
ATOM 5100 C C . ASP A 1 628 ? -2.270 -25.760 -1.587 1.00 89.62 628 ASP A C 1
ATOM 5102 O O . ASP A 1 628 ? -2.811 -24.943 -2.336 1.00 89.62 628 ASP A O 1
ATOM 5106 N N . ARG A 1 629 ? -1.373 -26.655 -2.013 1.00 85.75 629 ARG A N 1
ATOM 5107 C CA . ARG A 1 629 ? -0.833 -26.779 -3.381 1.00 85.75 629 ARG A CA 1
ATOM 5108 C C . ARG A 1 629 ? -1.302 -28.041 -4.107 1.00 85.75 629 ARG A C 1
ATOM 5110 O O . ARG A 1 629 ? -0.704 -28.433 -5.102 1.00 85.75 629 ARG A O 1
ATOM 5117 N N . THR A 1 630 ? -2.313 -28.725 -3.583 1.00 79.06 630 THR A N 1
ATOM 5118 C CA . THR A 1 630 ? -2.865 -29.941 -4.201 1.00 79.06 630 THR A CA 1
ATOM 5119 C C . THR A 1 630 ? -3.529 -29.682 -5.558 1.00 79.06 630 THR A C 1
ATOM 5121 O O . THR A 1 630 ? -3.559 -30.577 -6.400 1.00 79.06 630 THR A O 1
ATOM 5124 N N . GLU A 1 631 ? -4.027 -28.467 -5.790 1.00 75.44 631 GLU A N 1
ATOM 5125 C CA . GLU A 1 631 ? -4.630 -28.026 -7.053 1.00 75.44 631 GLU A CA 1
ATOM 5126 C C . GLU A 1 631 ? -3.647 -27.201 -7.912 1.00 75.44 631 GLU A C 1
ATOM 5128 O O . GLU A 1 631 ? -2.652 -26.683 -7.409 1.00 75.44 631 GLU A O 1
ATOM 5133 N N . GLU A 1 632 ? -3.953 -27.014 -9.207 1.00 76.06 632 GLU A N 1
ATOM 5134 C CA . GLU A 1 632 ? -3.158 -26.166 -10.124 1.00 76.06 632 GLU A CA 1
ATOM 5135 C C . GLU A 1 632 ? -3.022 -24.713 -9.639 1.00 76.06 632 GLU A C 1
ATOM 5137 O O . GLU A 1 632 ? -2.017 -24.054 -9.903 1.00 76.06 632 GLU A O 1
ATOM 5142 N N . LYS A 1 633 ? -4.033 -24.211 -8.921 1.00 86.94 633 LYS A N 1
ATOM 5143 C CA . LYS A 1 633 ? -4.021 -22.897 -8.282 1.00 86.94 633 LYS A CA 1
ATOM 5144 C C . LYS A 1 633 ? -4.028 -23.082 -6.774 1.00 86.94 633 LYS A C 1
ATOM 5146 O O . LYS A 1 633 ? -5.008 -23.583 -6.224 1.00 86.94 633 LYS A O 1
ATOM 5151 N N . ALA A 1 634 ? -2.960 -22.642 -6.111 1.00 88.38 634 ALA A N 1
ATOM 5152 C CA . ALA A 1 634 ? -2.871 -22.753 -4.667 1.00 88.38 634 ALA A CA 1
ATOM 5153 C C . ALA A 1 634 ? -3.985 -21.932 -3.998 1.00 88.38 634 ALA A C 1
ATOM 5155 O O . ALA A 1 634 ? -4.214 -20.771 -4.349 1.00 88.38 634 ALA A O 1
ATOM 5156 N N . LYS A 1 635 ? -4.673 -22.534 -3.026 1.00 87.56 635 LYS A N 1
ATOM 5157 C CA . LYS A 1 635 ? -5.776 -21.899 -2.291 1.00 87.56 635 LYS A CA 1
ATOM 5158 C C . LYS A 1 635 ? -5.340 -21.594 -0.873 1.00 87.56 635 LYS A C 1
ATOM 5160 O O . LYS A 1 635 ? -4.742 -22.450 -0.218 1.00 87.56 635 LYS A O 1
ATOM 5165 N N . ASN A 1 636 ? -5.668 -20.403 -0.381 1.00 89.62 636 ASN A N 1
ATOM 5166 C CA . ASN A 1 636 ? -5.424 -20.070 1.013 1.00 89.62 636 ASN A CA 1
ATOM 5167 C C . ASN A 1 636 ? -6.258 -21.011 1.899 1.00 89.62 636 ASN A C 1
ATOM 5169 O O . ASN A 1 636 ? -7.452 -21.197 1.657 1.00 89.62 636 ASN A O 1
ATOM 5173 N N . VAL A 1 637 ? -5.626 -21.644 2.884 1.00 89.62 637 VAL A N 1
ATOM 5174 C CA . VAL A 1 637 ? -6.267 -22.521 3.881 1.00 89.62 637 VAL A CA 1
ATOM 5175 C C . VAL A 1 637 ? -6.165 -21.949 5.295 1.00 89.62 637 VAL A C 1
ATOM 5177 O O . VAL A 1 637 ? -6.602 -22.584 6.251 1.00 89.62 637 VAL A O 1
ATOM 5180 N N . GLU A 1 638 ? -5.614 -20.742 5.439 1.00 88.75 638 GLU A N 1
ATOM 5181 C CA . GLU A 1 638 ? -5.520 -20.034 6.711 1.00 88.75 638 GLU A CA 1
ATOM 5182 C C . GLU A 1 638 ? -6.925 -19.760 7.267 1.00 88.75 638 GLU A C 1
ATOM 5184 O O . GLU A 1 638 ? -7.799 -19.208 6.592 1.00 88.75 638 GLU A O 1
ATOM 5189 N N . LEU A 1 639 ? -7.137 -20.153 8.521 1.00 88.56 639 LEU A N 1
ATOM 5190 C CA . LEU A 1 639 ? -8.356 -19.879 9.267 1.00 88.56 639 LEU A CA 1
ATOM 5191 C C . LEU A 1 639 ? -8.101 -18.720 10.226 1.00 88.56 639 LEU A C 1
ATOM 5193 O O . LEU A 1 639 ? -7.099 -18.680 10.939 1.00 88.56 639 LEU A O 1
ATOM 5197 N N . MET A 1 640 ? -9.028 -17.777 10.243 1.00 89.25 640 MET A N 1
ATOM 5198 C CA . MET A 1 640 ? -9.114 -16.720 11.236 1.00 89.25 640 MET A CA 1
ATOM 5199 C C . MET A 1 640 ? -10.108 -17.156 12.298 1.00 89.25 640 MET A C 1
ATOM 5201 O O . MET A 1 640 ? -11.110 -17.791 11.980 1.00 89.25 640 MET A O 1
ATOM 5205 N N . PHE A 1 641 ? -9.870 -16.795 13.552 1.00 88.75 641 PHE A N 1
ATOM 5206 C CA . PHE A 1 641 ? -10.855 -17.025 14.595 1.00 88.75 641 PHE A CA 1
ATOM 5207 C C . PHE A 1 641 ? -10.922 -15.857 15.569 1.00 88.75 641 PHE A C 1
ATOM 5209 O O . PHE A 1 641 ? -9.949 -15.132 15.775 1.00 88.75 641 PHE A O 1
ATOM 5216 N N . SER A 1 642 ? -12.092 -15.676 16.170 1.00 88.56 642 SER A N 1
ATOM 5217 C CA . SER A 1 642 ? -12.300 -14.727 17.257 1.00 88.56 642 SER A CA 1
ATOM 5218 C C . SER A 1 642 ? -13.355 -15.251 18.219 1.00 88.56 642 SER A C 1
ATOM 5220 O O . SER A 1 642 ? -14.254 -16.000 17.831 1.00 88.56 642 SER A O 1
ATOM 5222 N N . THR A 1 643 ? -13.244 -14.858 19.484 1.00 87.06 643 THR A N 1
ATOM 5223 C CA . THR A 1 643 ? -14.180 -15.263 20.532 1.00 87.06 643 THR A CA 1
ATOM 5224 C C . THR A 1 643 ? -14.984 -14.077 21.038 1.00 87.06 643 THR A C 1
ATOM 5226 O O . THR A 1 643 ? -14.422 -13.017 21.314 1.00 87.06 643 THR A O 1
ATOM 5229 N N . PHE A 1 644 ? -16.272 -14.297 21.261 1.00 89.00 644 PHE A N 1
ATOM 5230 C CA . PHE A 1 644 ? -17.225 -13.336 21.799 1.00 89.00 644 PHE A CA 1
ATOM 5231 C C . PHE A 1 644 ? -17.850 -13.904 23.073 1.00 89.00 644 PHE A C 1
ATOM 5233 O O . PHE A 1 644 ? -18.045 -15.111 23.209 1.00 89.00 644 PHE A O 1
ATOM 5240 N N . SER A 1 645 ? -18.180 -13.040 24.024 1.00 85.75 645 SER A N 1
ATOM 5241 C CA . SER A 1 645 ? -18.759 -13.439 25.311 1.00 85.75 645 SER A CA 1
ATOM 5242 C C . SER A 1 645 ? -20.170 -14.025 25.195 1.00 85.75 645 SER A C 1
ATOM 5244 O O . SER A 1 645 ? -20.582 -14.778 26.072 1.00 85.75 645 SER A O 1
ATOM 5246 N N . SER A 1 646 ? -20.916 -13.665 24.146 1.00 88.56 646 SER A N 1
ATOM 5247 C CA . SER A 1 646 ? -22.306 -14.079 23.918 1.00 88.56 646 SER A CA 1
ATOM 5248 C C . SER A 1 646 ? -22.730 -13.853 22.461 1.00 88.56 646 SER A C 1
ATOM 5250 O O . SER A 1 646 ? -22.071 -13.106 21.730 1.00 88.56 646 SER A O 1
ATOM 5252 N N . LEU A 1 647 ? -23.866 -14.437 22.052 1.00 89.56 647 LEU A N 1
ATOM 5253 C CA . LEU A 1 647 ? -24.499 -14.129 20.761 1.00 89.56 647 LEU A CA 1
ATOM 5254 C C . LEU A 1 647 ? -24.901 -12.658 20.649 1.00 89.56 647 LEU A C 1
ATOM 5256 O O . LEU A 1 647 ? -24.828 -12.092 19.561 1.00 89.56 647 LEU A O 1
ATOM 5260 N N . GLU A 1 648 ? -25.271 -12.023 21.765 1.00 90.00 648 GLU A N 1
ATOM 5261 C CA . GLU A 1 648 ? -25.587 -10.595 21.775 1.00 90.00 648 GLU A CA 1
ATOM 5262 C C . GLU A 1 648 ? -24.383 -9.751 21.341 1.00 90.00 648 GLU A C 1
ATOM 5264 O O . GLU A 1 648 ? -24.518 -8.846 20.522 1.00 90.00 648 GLU A O 1
ATOM 5269 N N . GLU A 1 649 ? -23.187 -10.069 21.849 1.00 91.06 649 GLU A N 1
ATOM 5270 C CA . GLU A 1 649 ? -21.966 -9.362 21.463 1.00 91.06 649 GLU A CA 1
ATOM 5271 C C . GLU A 1 649 ? -21.645 -9.555 19.980 1.00 91.06 649 GLU A C 1
ATOM 5273 O O . GLU A 1 649 ? -21.279 -8.593 19.305 1.00 91.06 649 GLU A O 1
ATOM 5278 N N . LEU A 1 650 ? -21.799 -10.781 19.472 1.00 92.44 650 LEU A N 1
ATOM 5279 C CA . LEU A 1 650 ? -21.579 -11.085 18.061 1.00 92.44 650 LEU A CA 1
ATOM 5280 C C . LEU A 1 650 ? -22.583 -10.340 17.163 1.00 92.44 650 LEU A C 1
ATOM 5282 O O . LEU A 1 650 ? -22.205 -9.813 16.114 1.00 92.44 650 LEU A O 1
ATOM 5286 N N . LEU A 1 651 ? -23.841 -10.215 17.599 1.00 92.25 651 LEU A N 1
ATOM 5287 C CA . LEU A 1 651 ? -24.845 -9.402 16.916 1.00 92.25 651 LEU A CA 1
ATOM 5288 C C . LEU A 1 651 ? -24.405 -7.934 16.860 1.00 92.25 651 LEU A C 1
ATOM 5290 O O . LEU A 1 651 ? -24.411 -7.330 15.788 1.00 92.25 651 LEU A O 1
ATOM 5294 N N . TYR A 1 652 ? -23.954 -7.363 17.979 1.00 91.31 652 TYR A N 1
ATOM 5295 C CA . TYR A 1 652 ? -23.458 -5.983 17.998 1.00 91.31 652 TYR A CA 1
ATOM 5296 C C . TYR A 1 652 ? -22.208 -5.810 17.130 1.00 91.31 652 TYR A C 1
ATOM 5298 O O . TYR A 1 652 ? -22.049 -4.784 16.467 1.00 91.31 652 TYR A O 1
ATOM 5306 N N . PHE A 1 653 ? -21.337 -6.818 17.092 1.00 92.06 653 PHE A N 1
ATOM 5307 C CA . PHE A 1 653 ? -20.162 -6.813 16.231 1.00 92.06 653 PHE A CA 1
ATOM 5308 C C . PHE A 1 653 ? -20.557 -6.754 14.749 1.00 92.06 653 PHE A C 1
ATOM 5310 O O . PHE A 1 653 ? -19.964 -5.987 13.993 1.00 92.06 653 PHE A O 1
ATOM 5317 N N . SER A 1 654 ? -21.621 -7.456 14.340 1.00 91.81 654 SER A N 1
ATOM 5318 C CA . SER A 1 654 ? -22.155 -7.347 12.973 1.00 91.81 654 SER A CA 1
ATOM 5319 C C . SER A 1 654 ? -22.686 -5.939 12.644 1.00 91.81 654 SER A C 1
ATOM 5321 O O . SER A 1 654 ? -22.466 -5.462 11.527 1.00 91.81 654 SER A O 1
ATOM 5323 N N . CYS A 1 655 ? -23.276 -5.223 13.617 1.00 89.44 655 CYS A N 1
ATOM 5324 C CA . CYS A 1 655 ? -23.640 -3.803 13.477 1.00 89.44 655 CYS A CA 1
ATOM 5325 C C . CYS A 1 655 ? -22.405 -2.915 13.293 1.00 89.44 655 CYS A C 1
ATOM 5327 O O . CYS A 1 655 ? -22.379 -2.066 12.405 1.00 89.44 655 CYS A O 1
ATOM 5329 N N . TYR A 1 656 ? -21.367 -3.127 14.109 1.00 89.25 656 TYR A N 1
ATOM 5330 C CA . TYR A 1 656 ? -20.098 -2.401 14.006 1.00 89.25 656 TYR A CA 1
ATOM 5331 C C . TYR A 1 656 ? -19.437 -2.595 12.634 1.00 89.25 656 TYR A C 1
ATOM 5333 O O . TYR A 1 656 ? -19.000 -1.621 12.013 1.00 89.25 656 TYR A O 1
ATOM 5341 N N . ARG A 1 657 ? -19.416 -3.835 12.135 1.00 88.75 657 ARG A N 1
ATOM 5342 C CA . ARG A 1 657 ? -18.888 -4.160 10.805 1.00 88.75 657 ARG A CA 1
ATOM 5343 C C . ARG A 1 657 ? -19.771 -3.619 9.676 1.00 88.75 657 ARG A C 1
ATOM 5345 O O . ARG A 1 657 ? -19.262 -3.245 8.619 1.00 88.75 657 ARG A O 1
ATOM 5352 N N . GLY A 1 658 ? -21.079 -3.514 9.907 1.00 87.62 658 GLY A N 1
ATOM 5353 C CA . GLY A 1 658 ? -22.059 -3.122 8.896 1.00 87.62 658 GLY A CA 1
ATOM 5354 C C . GLY A 1 658 ? -22.514 -4.287 8.009 1.00 87.62 658 GLY A C 1
ATOM 5355 O O . GLY A 1 658 ? -22.940 -4.058 6.880 1.00 87.62 658 GLY A O 1
ATOM 5356 N N . HIS A 1 659 ? -22.454 -5.528 8.503 1.00 88.56 659 HIS A N 1
ATOM 5357 C CA . HIS A 1 659 ? -22.928 -6.708 7.774 1.00 88.56 659 HIS A CA 1
ATOM 5358 C C . HIS A 1 659 ? -24.396 -7.008 8.080 1.00 88.56 659 HIS A C 1
ATOM 5360 O O . HIS A 1 659 ? -24.702 -7.773 8.994 1.00 88.56 659 HIS A O 1
ATOM 5366 N N . ALA A 1 660 ? -25.303 -6.449 7.277 1.00 88.69 660 ALA A N 1
ATOM 5367 C CA . ALA A 1 660 ? -26.744 -6.657 7.442 1.00 88.69 660 ALA A CA 1
ATOM 5368 C C . ALA A 1 660 ? -27.154 -8.138 7.320 1.00 88.69 660 ALA A C 1
ATOM 5370 O O . ALA A 1 660 ? -28.000 -8.610 8.073 1.00 88.69 660 ALA A O 1
ATOM 5371 N N . GLU A 1 661 ? -26.534 -8.898 6.412 1.00 89.25 661 GLU A N 1
ATOM 5372 C CA . GLU A 1 661 ? -26.869 -10.317 6.232 1.00 89.25 661 GLU A CA 1
ATOM 5373 C C . GLU A 1 661 ? -26.493 -11.160 7.459 1.00 89.25 661 GLU A C 1
ATOM 5375 O O . GLU A 1 661 ? -27.314 -11.932 7.958 1.00 89.25 661 GLU A O 1
ATOM 5380 N N . TRP A 1 662 ? -25.278 -10.976 7.985 1.00 89.94 662 TRP A N 1
ATOM 5381 C CA . TRP A 1 662 ? -24.858 -11.628 9.226 1.00 89.94 662 TRP A CA 1
ATOM 5382 C C . TRP A 1 662 ? -25.720 -11.189 10.406 1.00 89.94 662 TRP A C 1
ATOM 5384 O O . TRP A 1 662 ? -26.122 -12.042 11.195 1.00 89.94 662 TRP A O 1
ATOM 5394 N N . PHE A 1 663 ? -26.062 -9.900 10.490 1.00 92.62 663 PHE A N 1
ATOM 5395 C CA . PHE A 1 663 ? -26.955 -9.379 11.521 1.00 92.62 663 PHE A CA 1
ATOM 5396 C C . PHE A 1 663 ? -28.288 -10.131 11.547 1.00 92.62 663 PHE A C 1
ATOM 5398 O O . PHE A 1 663 ? -28.675 -10.625 12.600 1.00 92.62 663 PHE A O 1
ATOM 5405 N N . GLU A 1 664 ? -28.960 -10.300 10.405 1.00 91.94 664 GLU A N 1
ATOM 5406 C CA . GLU A 1 664 ? -30.251 -11.003 10.362 1.00 91.94 664 GLU A CA 1
ATOM 5407 C C . GLU A 1 664 ? -30.132 -12.487 10.727 1.00 91.94 664 GLU A C 1
ATOM 5409 O O . GLU A 1 664 ? -31.015 -13.038 11.388 1.00 91.94 664 GLU A O 1
ATOM 5414 N N . ARG A 1 665 ? -29.040 -13.150 10.327 1.00 89.81 665 ARG A N 1
ATOM 5415 C CA . ARG A 1 665 ? -28.792 -14.554 10.690 1.00 89.81 665 ARG A CA 1
ATOM 5416 C C . ARG A 1 665 ? -28.581 -14.703 12.198 1.00 89.81 665 ARG A C 1
ATOM 5418 O O . ARG A 1 665 ? -29.235 -15.536 12.820 1.00 89.81 665 ARG A O 1
ATOM 5425 N N . ILE A 1 666 ? -27.721 -13.869 12.784 1.00 91.69 666 ILE A N 1
ATOM 5426 C CA . ILE A 1 666 ? -27.414 -13.894 14.221 1.00 91.69 666 ILE A CA 1
ATOM 5427 C C . ILE A 1 666 ? -28.643 -13.473 15.041 1.00 91.69 666 ILE A C 1
ATOM 5429 O O . ILE A 1 666 ? -28.910 -14.072 16.080 1.00 91.69 666 ILE A O 1
ATOM 5433 N N . ALA A 1 667 ? -29.426 -12.497 14.566 1.00 91.56 667 ALA A N 1
ATOM 5434 C CA . ALA A 1 667 ? -30.619 -11.999 15.252 1.00 91.56 667 ALA A CA 1
ATOM 5435 C C . ALA A 1 667 ? -31.666 -13.099 15.469 1.00 91.56 667 ALA A C 1
ATOM 5437 O O . ALA A 1 667 ? -32.256 -13.170 16.544 1.00 91.56 667 ALA A O 1
ATOM 5438 N N . ARG A 1 668 ? -31.858 -13.992 14.486 1.00 89.88 668 ARG A N 1
ATOM 5439 C CA . ARG A 1 668 ? -32.799 -15.121 14.598 1.00 89.88 668 ARG A CA 1
ATOM 5440 C C . ARG A 1 668 ? -32.432 -16.083 15.722 1.00 89.88 668 ARG A C 1
ATOM 5442 O O . ARG A 1 668 ? -33.322 -16.542 16.431 1.00 89.88 668 ARG A O 1
ATOM 5449 N N . GLU A 1 669 ? -31.148 -16.383 15.901 1.00 88.25 669 GLU A N 1
ATOM 5450 C CA . GLU A 1 669 ? -30.703 -17.236 17.012 1.00 88.25 669 GLU A CA 1
ATOM 5451 C C . GLU A 1 669 ? -30.701 -16.472 18.338 1.00 88.25 669 GLU A C 1
ATOM 5453 O O . GLU A 1 669 ? -31.162 -16.994 19.348 1.00 88.25 669 GLU A O 1
ATOM 5458 N N . ALA A 1 670 ? -30.282 -15.202 18.349 1.00 87.62 670 ALA A N 1
ATOM 5459 C CA . ALA A 1 670 ? -30.330 -14.373 19.554 1.00 87.62 670 ALA A CA 1
ATOM 5460 C C . ALA A 1 670 ? -31.765 -14.216 20.098 1.00 87.62 670 ALA A C 1
ATOM 5462 O O . ALA A 1 670 ? -31.976 -14.215 21.312 1.00 87.62 670 ALA A O 1
ATOM 5463 N N . GLN A 1 671 ? -32.764 -14.129 19.214 1.00 87.44 671 GLN A N 1
ATOM 5464 C CA . GLN A 1 671 ? -34.177 -14.090 19.589 1.00 87.44 671 GLN A CA 1
ATOM 5465 C C . GLN A 1 671 ? -34.649 -15.411 20.212 1.00 87.44 671 GLN A C 1
ATOM 5467 O O . GLN A 1 671 ? -35.376 -15.391 21.205 1.00 87.44 671 GLN A O 1
ATOM 5472 N N . GLN A 1 672 ? -34.205 -16.556 19.679 1.00 84.56 672 GLN A N 1
ATOM 5473 C CA . GLN A 1 672 ? -34.477 -17.867 20.284 1.00 84.56 672 GLN A CA 1
ATOM 5474 C C . GLN A 1 672 ? -33.869 -17.985 21.692 1.00 84.56 672 GLN A C 1
ATOM 5476 O O . GLN A 1 672 ? -34.432 -18.663 22.549 1.00 84.56 672 GLN A O 1
ATOM 5481 N N . GLU A 1 673 ? -32.765 -17.281 21.959 1.00 78.94 673 GLU A N 1
ATOM 5482 C CA . GLU A 1 673 ? -32.116 -17.217 23.275 1.00 78.94 673 GLU A CA 1
ATOM 5483 C C . GLU A 1 673 ? -32.693 -16.150 24.224 1.00 78.94 673 GLU A C 1
ATOM 5485 O O . GLU A 1 673 ? -32.203 -15.981 25.343 1.00 78.94 673 GLU A O 1
ATOM 5490 N N . GLY A 1 674 ? -33.765 -15.461 23.822 1.00 80.19 674 GLY A N 1
ATOM 5491 C CA . GLY A 1 674 ? -34.497 -14.532 24.684 1.00 80.19 674 GLY A CA 1
ATOM 5492 C C . GLY A 1 674 ? -34.062 -13.068 24.592 1.00 80.19 674 GLY A C 1
ATOM 5493 O O . GLY A 1 674 ? -34.437 -12.282 25.466 1.00 80.19 674 GLY A O 1
ATOM 5494 N N . MET A 1 675 ? -33.314 -12.668 23.554 1.00 84.31 675 MET A N 1
ATOM 5495 C CA . MET A 1 675 ? -33.125 -11.245 23.243 1.00 84.31 675 MET A CA 1
ATOM 5496 C C . MET A 1 675 ? -34.470 -10.605 22.848 1.00 84.31 675 MET A C 1
ATOM 5498 O O . MET A 1 675 ? -35.254 -11.195 22.103 1.00 84.31 675 MET A O 1
ATOM 5502 N N . SER A 1 676 ? -34.750 -9.389 23.333 1.00 86.31 676 SER A N 1
ATOM 5503 C CA . SER A 1 676 ? -36.009 -8.700 23.028 1.00 86.31 676 SER A CA 1
ATOM 5504 C C . SER A 1 676 ? -36.077 -8.225 21.573 1.00 86.31 676 SER A C 1
ATOM 5506 O O . SER A 1 676 ? -35.143 -7.613 21.053 1.00 86.31 676 SER A O 1
ATOM 5508 N N . GLU A 1 677 ? -37.230 -8.441 20.934 1.00 87.62 677 GLU A N 1
ATOM 5509 C CA . GLU A 1 677 ? -37.480 -7.989 19.557 1.00 87.62 677 GLU A CA 1
ATOM 5510 C C . GLU A 1 677 ? -37.337 -6.465 19.427 1.00 87.62 677 GLU A C 1
ATOM 5512 O O . GLU A 1 677 ? -36.782 -5.971 18.450 1.00 87.62 677 GLU A O 1
ATOM 5517 N N . GLU A 1 678 ? -37.762 -5.710 20.445 1.00 85.38 678 GLU A N 1
ATOM 5518 C CA . GLU A 1 678 ? -37.626 -4.249 20.483 1.00 85.38 678 GLU A CA 1
ATOM 5519 C C . GLU A 1 678 ? -36.167 -3.803 20.313 1.00 85.38 678 GLU A C 1
ATOM 5521 O O . GLU A 1 678 ? -35.889 -2.897 19.526 1.00 85.38 678 GLU A O 1
ATOM 5526 N N . LYS A 1 679 ? -35.227 -4.488 20.981 1.00 84.75 679 LYS A N 1
ATOM 5527 C CA . LYS A 1 679 ? -33.792 -4.186 20.907 1.00 84.75 679 LYS A CA 1
ATOM 5528 C C . LYS A 1 679 ? -33.217 -4.524 19.531 1.00 84.75 679 LYS A C 1
ATOM 5530 O O . LYS A 1 679 ? -32.423 -3.755 18.995 1.00 84.75 679 LYS A O 1
ATOM 5535 N N . ILE A 1 680 ? -33.636 -5.640 18.931 1.00 88.75 680 ILE A N 1
ATOM 5536 C CA . ILE A 1 680 ? -33.220 -6.031 17.572 1.00 88.75 680 ILE A CA 1
ATOM 5537 C C . ILE A 1 680 ? -33.729 -5.010 16.547 1.00 88.75 680 ILE A C 1
ATOM 5539 O O . ILE A 1 680 ? -32.964 -4.555 15.695 1.00 88.75 680 ILE A O 1
ATOM 5543 N N . VAL A 1 681 ? -34.998 -4.603 16.648 1.00 88.00 681 VAL A N 1
ATOM 5544 C CA . VAL A 1 681 ? -35.607 -3.594 15.767 1.00 88.00 681 VAL A CA 1
ATOM 5545 C C . VAL A 1 681 ? -34.920 -2.238 15.918 1.00 88.00 681 VAL A C 1
ATOM 5547 O O . VAL A 1 681 ? -34.679 -1.567 14.913 1.00 88.00 681 VAL A O 1
ATOM 5550 N N . GLU A 1 682 ? -34.571 -1.837 17.140 1.00 85.19 682 GLU A N 1
ATOM 5551 C CA . GLU A 1 682 ? -33.823 -0.606 17.401 1.00 85.19 682 GLU A CA 1
ATOM 5552 C C . GLU A 1 682 ? -32.427 -0.642 16.761 1.00 85.19 682 GLU A C 1
ATOM 5554 O O . GLU A 1 682 ? -32.060 0.281 16.032 1.00 85.19 682 GLU A O 1
ATOM 5559 N N . LEU A 1 683 ? -31.667 -1.727 16.946 1.00 86.75 683 LEU A N 1
ATOM 5560 C CA . LEU A 1 683 ? -30.349 -1.893 16.321 1.00 86.75 683 LEU A CA 1
ATOM 5561 C C . LEU A 1 683 ? -30.442 -1.898 14.792 1.00 86.75 683 LEU A C 1
ATOM 5563 O O . LEU A 1 683 ? -29.667 -1.214 14.121 1.00 86.75 683 LEU A O 1
ATOM 5567 N N . ARG A 1 684 ? -31.434 -2.600 14.235 1.00 88.38 684 ARG A N 1
ATOM 5568 C CA . ARG A 1 684 ? -31.707 -2.603 12.794 1.00 88.38 684 ARG A CA 1
ATOM 5569 C C . ARG A 1 684 ? -31.985 -1.188 12.283 1.00 88.38 684 ARG A C 1
ATOM 5571 O O . ARG A 1 684 ? -31.412 -0.770 11.271 1.00 88.38 684 ARG A O 1
ATOM 5578 N N . ARG A 1 685 ? -32.813 -0.427 13.012 1.00 83.25 685 ARG A N 1
ATOM 5579 C CA . ARG A 1 685 ? -33.119 0.980 12.718 1.00 83.25 685 ARG A CA 1
ATOM 5580 C C . ARG A 1 685 ? -31.859 1.838 12.692 1.00 83.25 685 ARG A C 1
ATOM 5582 O O . ARG A 1 685 ? -31.626 2.547 11.717 1.00 83.25 685 ARG A O 1
ATOM 5589 N N . ASN A 1 686 ? -31.049 1.731 13.736 1.00 78.62 686 ASN A N 1
ATOM 5590 C CA . ASN A 1 686 ? -29.915 2.619 13.959 1.00 78.62 686 ASN A CA 1
ATOM 5591 C C . ASN A 1 686 ? -28.736 2.338 13.015 1.00 78.62 686 ASN A C 1
ATOM 5593 O O . ASN A 1 686 ? -28.054 3.277 12.616 1.00 78.62 686 ASN A O 1
ATOM 5597 N N . TYR A 1 687 ? -28.505 1.076 12.633 1.00 79.75 687 TYR A N 1
ATOM 5598 C CA . TYR A 1 687 ? -27.300 0.686 11.886 1.00 79.75 687 TYR A CA 1
ATOM 5599 C C . TYR A 1 687 ? -27.544 0.301 10.420 1.00 79.75 687 TYR A C 1
ATOM 5601 O O . TYR A 1 687 ? -26.614 0.388 9.622 1.00 79.75 687 TYR A O 1
ATOM 5609 N N . PHE A 1 688 ? -28.769 -0.081 10.035 1.00 83.19 688 PHE A N 1
ATOM 5610 C CA . PHE A 1 688 ? -29.043 -0.619 8.692 1.00 83.19 688 PHE A CA 1
ATOM 5611 C C . PHE A 1 688 ? -30.173 0.086 7.925 1.00 83.19 688 PHE A C 1
ATOM 5613 O O . PHE A 1 688 ? -30.355 -0.170 6.738 1.00 83.19 688 PHE A O 1
ATOM 5620 N N . THR A 1 689 ? -30.925 1.004 8.543 1.00 64.25 689 THR A N 1
ATOM 5621 C CA . THR A 1 689 ? -32.174 1.540 7.947 1.00 64.25 689 THR A CA 1
ATOM 5622 C C . THR A 1 689 ? -31.974 2.787 7.069 1.00 64.25 689 THR A C 1
ATOM 5624 O O . THR A 1 689 ? -32.913 3.518 6.769 1.00 64.25 689 THR A O 1
ATOM 5627 N N . GLN A 1 690 ? -30.760 3.013 6.562 1.00 53.38 690 GLN A N 1
ATOM 5628 C CA . GLN A 1 690 ? -30.482 4.034 5.543 1.00 53.38 690 GLN A CA 1
ATOM 5629 C C . GLN A 1 690 ? -29.564 3.490 4.441 1.00 53.38 690 GLN A C 1
ATOM 5631 O O . GLN A 1 690 ? -28.386 3.827 4.381 1.00 53.38 690 GLN A O 1
ATOM 5636 N N . ALA A 1 691 ? -30.108 2.666 3.540 1.00 43.41 691 ALA A N 1
ATOM 5637 C CA . ALA A 1 691 ? -29.423 2.306 2.292 1.00 43.41 691 ALA A CA 1
ATOM 5638 C C . ALA A 1 691 ? -30.376 1.813 1.180 1.00 43.41 691 ALA A C 1
ATOM 5640 O O . ALA A 1 691 ? -30.093 0.816 0.527 1.00 43.41 691 ALA A O 1
ATOM 5641 N N . GLN A 1 692 ? -31.506 2.493 0.939 1.00 32.88 692 GLN A N 1
ATOM 5642 C CA . GLN A 1 692 ? -32.330 2.235 -0.262 1.00 32.88 692 GLN A CA 1
ATOM 5643 C C . GLN A 1 692 ? -32.489 3.419 -1.224 1.00 32.88 692 GLN A C 1
ATOM 5645 O O . GLN A 1 692 ? -33.154 3.277 -2.237 1.00 32.88 692 GLN A O 1
ATOM 5650 N N . ASN A 1 693 ? -31.801 4.544 -1.008 1.00 34.09 693 ASN A N 1
ATOM 5651 C CA . ASN A 1 693 ? -31.724 5.616 -2.008 1.00 34.09 693 ASN A CA 1
ATOM 5652 C C . ASN A 1 693 ? -30.282 6.098 -2.188 1.00 34.09 693 ASN A C 1
ATOM 5654 O O . ASN A 1 693 ? -29.922 7.185 -1.748 1.00 34.09 693 ASN A O 1
ATOM 5658 N N . ARG A 1 694 ? -29.455 5.271 -2.836 1.00 33.25 694 ARG A N 1
ATOM 5659 C CA . ARG A 1 694 ? -28.272 5.717 -3.591 1.00 33.25 694 ARG A CA 1
ATOM 5660 C C . ARG A 1 694 ? -28.106 4.843 -4.833 1.00 33.25 694 ARG A C 1
ATOM 5662 O O . ARG A 1 694 ? -27.169 4.065 -4.948 1.00 33.25 694 ARG A O 1
ATOM 5669 N N . HIS A 1 695 ? -29.042 4.979 -5.767 1.00 28.12 695 HIS A N 1
ATOM 5670 C CA . HIS A 1 695 ? -28.676 4.878 -7.173 1.00 28.12 695 HIS A CA 1
ATOM 5671 C C . HIS A 1 695 ? -28.070 6.230 -7.552 1.00 28.12 695 HIS A C 1
ATOM 5673 O O . HIS A 1 695 ? -28.794 7.182 -7.829 1.00 28.12 695 HIS A O 1
ATOM 5679 N N . GLU A 1 696 ? -26.744 6.336 -7.519 1.00 26.88 696 GLU A N 1
ATOM 5680 C CA . GLU A 1 696 ? -26.066 7.334 -8.343 1.00 26.88 696 GLU A CA 1
ATOM 5681 C C . GLU A 1 696 ? -26.158 6.833 -9.785 1.00 26.88 696 GLU A C 1
ATOM 5683 O O . GLU A 1 696 ? -25.376 6.003 -10.242 1.00 26.88 696 GLU A O 1
ATOM 5688 N N . SER A 1 697 ? -27.197 7.278 -10.485 1.00 25.52 697 SER A N 1
ATOM 5689 C CA . SER A 1 697 ? -27.212 7.279 -11.941 1.00 25.52 697 SER A CA 1
ATOM 5690 C C . SER A 1 697 ? -26.131 8.252 -12.426 1.00 25.52 697 SER A C 1
ATOM 5692 O O . SER A 1 697 ? -26.134 9.400 -11.969 1.00 25.52 697 SER A O 1
ATOM 5694 N N . PRO A 1 698 ? -25.234 7.860 -13.345 1.00 29.55 698 PRO A N 1
ATOM 5695 C CA . PRO A 1 698 ? -24.365 8.821 -13.999 1.00 29.55 698 PRO A CA 1
ATOM 5696 C C . PRO A 1 698 ? -25.249 9.739 -14.847 1.00 29.55 698 PRO A C 1
ATOM 5698 O O . PRO A 1 698 ? -25.947 9.293 -15.755 1.00 29.55 698 PRO A O 1
ATOM 5701 N N . THR A 1 699 ? -25.277 11.024 -14.507 1.00 27.33 699 THR A N 1
ATOM 5702 C CA . THR A 1 699 ? -25.838 12.051 -15.381 1.00 27.33 699 THR A CA 1
ATOM 5703 C C . THR A 1 699 ? -24.888 12.241 -16.554 1.00 27.33 699 THR A C 1
ATOM 5705 O O . THR A 1 699 ? -23.892 12.954 -16.438 1.00 27.33 699 THR A O 1
ATOM 5708 N N . ASP A 1 700 ? -25.211 11.588 -17.667 1.00 30.08 700 ASP A N 1
ATOM 5709 C CA . ASP A 1 700 ? -24.790 12.006 -18.998 1.00 30.08 700 ASP A CA 1
ATOM 5710 C C . ASP A 1 700 ? -25.405 13.377 -19.296 1.00 30.08 700 ASP A C 1
ATOM 5712 O O . ASP A 1 700 ? -26.625 13.506 -19.411 1.00 30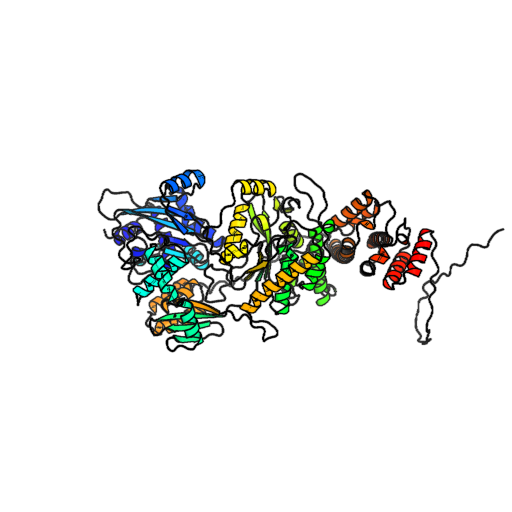.08 700 ASP A O 1
ATOM 5716 N N . GLN A 1 701 ? -24.557 14.392 -19.443 1.00 27.19 701 GLN A N 1
ATOM 5717 C CA . GLN A 1 701 ? -24.808 15.508 -20.349 1.00 27.19 701 GLN A CA 1
ATOM 5718 C C . GLN A 1 701 ? -23.490 15.893 -21.024 1.00 27.19 701 GLN A C 1
ATOM 5720 O O . GLN A 1 701 ? -22.625 16.545 -20.436 1.00 27.19 701 GLN A O 1
ATOM 5725 N N . ASP A 1 702 ? -23.372 15.455 -22.277 1.00 27.02 702 ASP A N 1
ATOM 5726 C CA . ASP A 1 702 ? -22.608 16.129 -23.319 1.00 27.02 702 ASP A CA 1
ATOM 5727 C C . ASP A 1 702 ? -23.047 17.600 -23.407 1.00 27.02 702 ASP A C 1
ATOM 5729 O O . ASP A 1 702 ? -24.239 17.899 -23.399 1.00 27.02 702 ASP A O 1
ATOM 5733 N N . ASP A 1 703 ? -22.097 18.532 -23.458 1.00 27.03 703 ASP A N 1
ATOM 5734 C CA . ASP A 1 703 ? -21.701 19.181 -24.715 1.00 27.03 703 ASP A CA 1
ATOM 5735 C C . ASP A 1 703 ? -20.768 20.364 -24.423 1.00 27.03 703 ASP A C 1
ATOM 5737 O O . ASP A 1 703 ? -21.136 21.328 -23.757 1.00 27.03 703 ASP A O 1
ATOM 5741 N N . PHE A 1 704 ? -19.561 20.321 -24.984 1.00 27.73 704 PHE A N 1
ATOM 5742 C CA . PHE A 1 704 ? -18.889 21.519 -25.489 1.00 27.73 704 PHE A CA 1
ATOM 5743 C C . PHE A 1 704 ? -17.904 21.088 -26.576 1.00 27.73 704 PHE A C 1
ATOM 5745 O O . PHE A 1 704 ? -16.702 20.929 -26.361 1.00 27.73 704 PHE A O 1
ATOM 5752 N N . THR A 1 705 ? -18.431 20.896 -27.783 1.00 32.97 705 THR A N 1
ATOM 5753 C CA . THR A 1 705 ? -17.630 21.012 -28.998 1.00 32.97 705 THR A CA 1
ATOM 5754 C C . THR A 1 705 ? -17.340 22.485 -29.262 1.00 32.97 705 THR A C 1
ATOM 5756 O O . THR A 1 705 ? -18.253 23.273 -29.513 1.00 32.97 705 THR A O 1
ATOM 5759 N N . SER A 1 706 ? -16.064 22.855 -29.294 1.00 31.19 706 SER A N 1
ATOM 5760 C CA . SER A 1 706 ? -15.610 23.975 -30.110 1.00 31.19 706 SER A CA 1
ATOM 5761 C C . SER A 1 706 ? -14.354 23.572 -30.877 1.00 31.19 706 SER A C 1
ATOM 5763 O O . SER A 1 706 ? -13.385 23.030 -30.351 1.00 31.19 706 SER A O 1
ATOM 5765 N N . HIS A 1 707 ? -14.467 23.764 -32.186 1.00 36.53 707 HIS A N 1
ATOM 5766 C CA . HIS A 1 707 ? -13.507 23.448 -33.225 1.00 36.53 707 HIS A CA 1
ATOM 5767 C C . HIS A 1 707 ? -12.123 24.049 -32.975 1.00 36.53 707 HIS A C 1
ATOM 5769 O O . HIS A 1 707 ? -12.028 25.225 -32.644 1.00 36.53 707 HIS A O 1
ATOM 5775 N N . LEU A 1 708 ? -11.068 23.315 -33.344 1.00 33.03 708 LEU A N 1
ATOM 5776 C CA . LEU A 1 708 ? -10.088 23.829 -34.304 1.00 33.03 708 LEU A CA 1
ATOM 5777 C C . LEU A 1 708 ? -9.239 22.704 -34.906 1.00 33.03 708 LEU A C 1
ATOM 5779 O O . LEU A 1 708 ? -8.753 21.788 -34.253 1.00 33.03 708 LEU A O 1
ATOM 5783 N N . SER A 1 709 ? -9.121 22.790 -36.220 1.00 40.88 709 SER A N 1
ATOM 5784 C CA . SER A 1 709 ? -8.439 21.894 -37.136 1.00 40.88 709 SER A CA 1
ATOM 5785 C C . SER A 1 709 ? -6.928 21.797 -36.882 1.00 40.88 709 SER A C 1
ATOM 5787 O O . SER A 1 709 ? -6.175 22.670 -37.308 1.00 40.88 709 SER A O 1
ATOM 5789 N N . SER A 1 710 ? -6.482 20.688 -36.287 1.00 37.72 710 SER A N 1
ATOM 5790 C CA . SER A 1 710 ? -5.114 20.145 -36.456 1.00 37.72 710 SER A CA 1
ATOM 5791 C C . SER A 1 710 ? -5.008 18.612 -36.276 1.00 37.72 710 SER A C 1
ATOM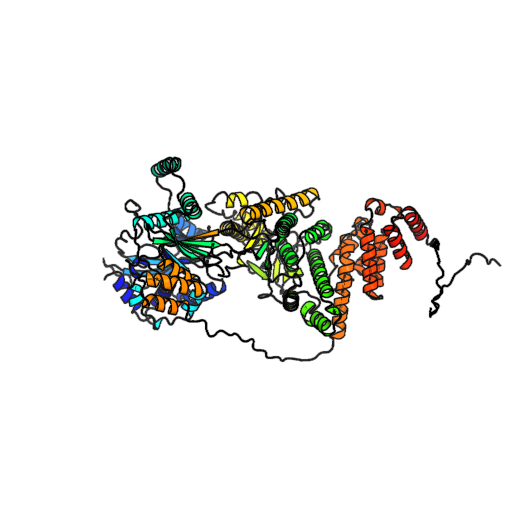 5793 O O . SER A 1 710 ? -3.928 18.035 -36.400 1.00 37.72 710 SER A O 1
ATOM 5795 N N . GLU A 1 711 ? -6.121 17.905 -36.043 1.00 45.91 711 GLU A N 1
ATOM 5796 C CA . GLU A 1 711 ? -6.099 16.566 -35.429 1.00 45.91 711 GLU A CA 1
ATOM 5797 C C . GLU A 1 711 ? -5.628 15.387 -36.299 1.00 45.91 711 GLU A C 1
ATOM 5799 O O . GLU A 1 711 ? -5.320 14.324 -35.758 1.00 45.91 711 GLU A O 1
ATOM 5804 N N . ARG A 1 712 ? -5.556 15.499 -37.631 1.00 43.25 712 ARG A N 1
ATOM 5805 C CA . ARG A 1 712 ? -5.057 14.375 -38.457 1.00 43.25 712 ARG A CA 1
ATOM 5806 C C . ARG A 1 712 ? -3.533 14.240 -38.418 1.00 43.25 712 ARG A C 1
ATOM 5808 O O . ARG A 1 712 ? -3.023 13.131 -38.573 1.00 43.25 712 ARG A O 1
ATOM 5815 N N . THR A 1 713 ? -2.819 15.335 -38.178 1.00 43.50 713 THR A N 1
ATOM 5816 C CA . THR A 1 713 ? -1.353 15.385 -38.241 1.00 43.50 713 THR A CA 1
ATOM 5817 C C . THR A 1 713 ? -0.706 14.908 -36.938 1.00 43.50 713 THR A C 1
ATOM 5819 O O . THR A 1 713 ? 0.316 14.226 -36.984 1.00 43.50 713 THR A O 1
ATOM 5822 N N . GLU A 1 714 ? -1.333 15.163 -35.782 1.00 49.41 714 GLU A N 1
ATOM 5823 C CA . GLU A 1 714 ? -0.854 14.667 -34.479 1.00 49.41 714 GLU A CA 1
ATOM 5824 C C . GLU A 1 714 ? -1.059 13.148 -34.315 1.00 49.41 714 GLU A C 1
ATOM 5826 O O . GLU A 1 714 ? -0.184 12.454 -33.793 1.00 49.41 714 GLU A O 1
ATOM 5831 N N . LYS A 1 715 ? -2.171 12.594 -34.826 1.00 52.88 715 LYS A N 1
ATOM 5832 C CA . LYS A 1 715 ? -2.570 11.189 -34.596 1.00 52.88 715 LYS A CA 1
ATOM 5833 C C . LYS A 1 715 ? -1.682 10.160 -35.325 1.00 52.88 715 LYS A C 1
ATOM 5835 O O . LYS A 1 715 ? -1.396 9.105 -34.764 1.00 52.88 715 LYS A O 1
ATOM 5840 N N . CYS A 1 716 ? -1.184 10.458 -36.533 1.00 56.84 716 CYS A N 1
ATOM 5841 C CA . CYS A 1 716 ? -0.270 9.550 -37.258 1.00 56.84 716 CYS A CA 1
ATOM 5842 C C . CYS A 1 716 ? 1.165 9.563 -36.704 1.00 56.84 716 CYS A C 1
ATOM 5844 O O . CYS A 1 716 ? 1.881 8.565 -36.794 1.00 56.84 716 CYS A O 1
ATOM 5846 N N . TRP A 1 717 ? 1.602 10.684 -36.131 1.00 63.47 717 TRP A N 1
ATOM 5847 C CA . TRP A 1 717 ? 2.973 10.843 -35.649 1.00 63.47 717 TRP A CA 1
ATOM 5848 C C . TRP A 1 717 ? 3.227 10.111 -34.325 1.00 63.47 717 TRP A C 1
ATOM 5850 O O . TRP A 1 717 ? 4.301 9.543 -34.144 1.00 63.47 717 TRP A O 1
ATOM 5860 N N . ILE A 1 718 ? 2.232 10.042 -33.434 1.00 68.88 718 ILE A N 1
ATOM 5861 C CA . ILE A 1 718 ? 2.358 9.352 -32.140 1.00 68.88 718 ILE A CA 1
ATOM 5862 C C . ILE A 1 718 ? 2.609 7.855 -32.341 1.00 68.88 718 ILE A C 1
ATOM 5864 O O . ILE A 1 718 ? 3.586 7.320 -31.825 1.00 68.88 718 ILE A O 1
ATOM 5868 N N . PHE A 1 719 ? 1.787 7.192 -33.158 1.00 71.88 719 PHE A N 1
ATOM 5869 C CA . PHE A 1 719 ? 1.950 5.765 -33.446 1.00 71.88 719 PHE A CA 1
ATOM 5870 C C . PHE A 1 719 ? 3.292 5.472 -34.124 1.00 71.88 719 PHE A C 1
ATOM 5872 O O . PHE A 1 719 ? 3.970 4.493 -33.803 1.00 71.88 719 PHE A O 1
ATOM 5879 N N . ARG A 1 720 ? 3.718 6.379 -35.014 1.00 78.50 720 ARG A N 1
ATOM 5880 C CA . ARG A 1 720 ? 5.034 6.309 -35.641 1.00 78.50 720 ARG A CA 1
ATOM 5881 C C . ARG A 1 720 ? 6.149 6.377 -34.594 1.00 78.50 720 ARG A C 1
ATOM 5883 O O . ARG A 1 720 ? 7.032 5.528 -34.566 1.00 78.50 720 ARG A O 1
ATOM 5890 N N . ASN A 1 721 ? 6.110 7.367 -33.713 1.00 83.69 721 ASN A N 1
ATOM 5891 C CA . ASN A 1 721 ? 7.129 7.526 -32.685 1.00 83.69 721 ASN A CA 1
ATOM 5892 C C . ASN A 1 721 ? 7.167 6.361 -31.706 1.00 83.69 721 ASN A C 1
ATOM 5894 O O . ASN A 1 721 ? 8.255 5.939 -31.337 1.00 83.69 721 ASN A O 1
ATOM 5898 N N . MET A 1 722 ? 6.009 5.823 -31.328 1.00 80.94 722 MET A N 1
ATOM 5899 C CA . MET A 1 722 ? 5.928 4.658 -30.454 1.00 80.94 722 MET A CA 1
ATOM 5900 C C . MET A 1 722 ? 6.617 3.437 -31.062 1.00 80.94 722 MET A C 1
ATOM 5902 O O . MET A 1 722 ? 7.492 2.858 -30.422 1.00 80.94 722 MET A O 1
ATOM 5906 N N . ARG A 1 723 ? 6.270 3.075 -32.307 1.00 83.50 723 ARG A N 1
ATOM 5907 C CA . ARG A 1 723 ? 6.885 1.932 -33.006 1.00 83.50 723 ARG A CA 1
ATOM 5908 C C . ARG A 1 723 ? 8.388 2.122 -33.184 1.00 83.50 723 ARG A C 1
ATOM 5910 O O . ARG A 1 723 ? 9.168 1.191 -33.001 1.00 83.50 723 ARG A O 1
ATOM 5917 N N . LEU A 1 724 ? 8.803 3.344 -33.511 1.00 86.81 724 LEU A N 1
ATOM 5918 C CA . LEU A 1 724 ? 10.214 3.677 -33.656 1.00 86.81 724 LEU A CA 1
ATOM 5919 C C . LEU A 1 724 ? 10.952 3.604 -32.313 1.00 86.81 724 LEU A C 1
ATOM 5921 O O . LEU A 1 724 ? 12.040 3.042 -32.250 1.00 86.81 724 LEU A O 1
ATOM 5925 N N . PHE A 1 725 ? 10.364 4.135 -31.241 1.00 88.81 725 PHE A N 1
ATOM 5926 C CA . PHE A 1 725 ? 10.920 4.094 -29.891 1.00 88.81 725 PHE A CA 1
ATOM 5927 C C . PHE A 1 725 ? 11.075 2.654 -29.390 1.00 88.81 725 PHE A C 1
ATOM 5929 O O . PHE A 1 725 ? 12.150 2.299 -28.909 1.00 88.81 725 PHE A O 1
ATOM 5936 N N . GLU A 1 726 ? 10.054 1.811 -29.570 1.00 88.06 726 GLU A N 1
ATOM 5937 C CA . GLU A 1 726 ? 10.098 0.386 -29.221 1.00 88.06 726 GLU A CA 1
ATOM 5938 C C . GLU A 1 726 ? 11.216 -0.359 -29.968 1.00 88.06 726 GLU A C 1
ATOM 5940 O O . GLU A 1 726 ? 11.915 -1.177 -29.372 1.00 88.06 726 GLU A O 1
ATOM 5945 N N . ALA A 1 727 ? 11.440 -0.047 -31.248 1.00 88.19 727 ALA A N 1
ATOM 5946 C CA . ALA A 1 727 ? 12.499 -0.668 -32.045 1.00 88.19 727 ALA A CA 1
ATOM 5947 C C . ALA A 1 727 ? 13.911 -0.162 -31.682 1.00 88.19 727 ALA A C 1
ATOM 5949 O O . ALA A 1 727 ? 14.881 -0.920 -31.712 1.00 88.19 727 ALA A O 1
ATOM 5950 N N . VAL A 1 728 ? 14.036 1.122 -31.340 1.00 89.69 728 VAL A N 1
ATOM 5951 C CA . VAL A 1 728 ? 15.317 1.807 -31.107 1.00 89.69 728 VAL A CA 1
ATOM 5952 C C . VAL A 1 728 ? 15.831 1.620 -29.675 1.00 89.69 728 VAL A C 1
ATOM 5954 O O . VAL A 1 728 ? 17.042 1.489 -29.471 1.00 89.69 728 VAL A O 1
ATOM 5957 N N . TYR A 1 729 ? 14.940 1.580 -28.680 1.00 89.31 729 TYR A N 1
ATOM 5958 C CA . TYR A 1 729 ? 15.306 1.485 -27.262 1.00 89.31 729 TYR A CA 1
ATOM 5959 C C . TYR A 1 729 ? 16.205 0.272 -26.931 1.00 89.31 729 TYR A C 1
ATOM 5961 O O . TYR A 1 729 ? 17.268 0.485 -26.334 1.00 89.31 729 TYR A O 1
ATOM 5969 N N . PRO A 1 730 ? 15.886 -0.973 -27.358 1.00 87.50 730 PRO A N 1
ATOM 5970 C CA . PRO A 1 730 ? 16.716 -2.145 -27.060 1.00 87.50 730 PRO A CA 1
ATOM 5971 C C . PRO A 1 730 ? 18.149 -2.017 -27.583 1.00 87.50 730 PRO A C 1
ATOM 5973 O O . PRO A 1 730 ? 19.094 -2.471 -26.937 1.00 87.50 730 PRO A O 1
ATOM 5976 N N . ILE A 1 731 ? 18.321 -1.359 -28.732 1.00 88.38 731 ILE A N 1
ATOM 5977 C CA . ILE A 1 731 ? 19.632 -1.157 -29.349 1.00 88.38 731 ILE A CA 1
ATOM 5978 C C . ILE A 1 731 ? 20.451 -0.152 -28.544 1.00 88.38 731 ILE A C 1
ATOM 5980 O O . ILE A 1 731 ? 21.599 -0.436 -28.211 1.00 88.38 731 ILE A O 1
ATOM 5984 N N . PHE A 1 732 ? 19.869 0.993 -28.167 1.00 85.94 732 PHE A N 1
ATOM 5985 C CA . PHE A 1 732 ? 20.556 1.969 -27.312 1.00 85.94 732 PHE A CA 1
ATOM 5986 C C . PHE A 1 732 ? 21.004 1.371 -25.980 1.00 85.94 732 PHE A C 1
ATOM 5988 O O . PHE A 1 732 ? 22.074 1.731 -25.483 1.00 85.94 732 PHE A O 1
ATOM 5995 N N . HIS A 1 733 ? 20.186 0.481 -25.420 1.00 82.31 733 HIS A N 1
ATOM 5996 C CA . HIS A 1 733 ? 20.436 -0.195 -24.156 1.00 82.31 733 HIS A CA 1
ATOM 5997 C C . HIS A 1 733 ? 21.572 -1.231 -24.242 1.00 82.31 733 HIS A C 1
ATOM 5999 O O . HIS A 1 733 ? 22.362 -1.350 -23.304 1.00 82.31 733 HIS A O 1
ATOM 6005 N N . ARG A 1 734 ? 21.684 -1.951 -25.369 1.00 83.31 734 ARG A N 1
ATOM 6006 C CA . ARG A 1 734 ? 22.677 -3.022 -25.578 1.00 83.31 734 ARG A CA 1
ATOM 6007 C C . ARG A 1 734 ? 23.979 -2.560 -26.230 1.00 83.31 734 ARG A C 1
ATOM 6009 O O . ARG A 1 734 ? 25.010 -3.186 -26.000 1.00 83.31 734 ARG A O 1
ATOM 6016 N N . LEU A 1 735 ? 23.957 -1.486 -27.023 1.00 85.88 735 LEU A N 1
ATOM 6017 C CA . LEU A 1 735 ? 25.157 -0.948 -27.671 1.00 85.88 735 LEU A CA 1
ATOM 6018 C C . LEU A 1 735 ? 26.193 -0.536 -26.614 1.00 85.88 735 LEU A C 1
ATOM 6020 O O . LEU A 1 735 ? 25.916 0.350 -25.800 1.00 85.88 735 LEU A O 1
ATOM 6024 N N . PRO A 1 736 ? 27.394 -1.127 -26.612 1.00 82.25 736 PRO A N 1
ATOM 6025 C CA . PRO A 1 736 ? 28.369 -0.848 -25.576 1.00 82.25 736 PRO A CA 1
ATOM 6026 C C . PRO A 1 736 ? 29.086 0.485 -25.836 1.00 82.25 736 PRO A C 1
ATOM 6028 O O . PRO A 1 736 ? 29.373 0.866 -26.971 1.00 82.25 736 PRO A O 1
ATOM 6031 N N . SER A 1 737 ? 29.401 1.205 -24.756 1.00 81.69 737 SER A N 1
ATOM 6032 C CA . SER A 1 737 ? 30.051 2.524 -24.819 1.00 81.69 737 SER A CA 1
ATOM 6033 C C . SER A 1 737 ? 31.440 2.488 -25.478 1.00 81.69 737 SER A C 1
ATOM 6035 O O . SER A 1 737 ? 31.898 3.506 -25.983 1.00 81.69 737 SER A O 1
ATOM 6037 N N . ASN A 1 738 ? 32.097 1.324 -25.499 1.00 81.94 738 ASN A N 1
ATOM 6038 C CA . ASN A 1 738 ? 33.416 1.105 -26.102 1.00 81.94 738 ASN A CA 1
ATOM 6039 C C . ASN A 1 738 ? 33.392 0.927 -27.634 1.00 81.94 738 ASN A C 1
ATOM 6041 O O . ASN A 1 738 ? 34.449 0.801 -28.242 1.00 81.94 738 ASN A O 1
ATOM 6045 N N . PHE A 1 739 ? 32.219 0.935 -28.277 1.00 85.88 739 PHE A N 1
ATOM 6046 C CA . PHE A 1 739 ? 32.113 0.998 -29.745 1.00 85.88 739 PHE A CA 1
ATOM 6047 C C . PHE A 1 739 ? 32.456 2.385 -30.308 1.00 85.88 739 PHE A C 1
ATOM 6049 O O . PHE A 1 739 ? 32.470 2.588 -31.525 1.00 85.88 739 PHE A O 1
ATOM 6056 N N . VAL A 1 740 ? 32.754 3.323 -29.410 1.00 85.75 740 VAL A N 1
ATOM 6057 C CA . VAL A 1 740 ? 33.200 4.680 -29.680 1.00 85.75 740 VAL A CA 1
ATOM 6058 C C . VAL A 1 740 ? 34.506 4.903 -28.911 1.00 85.75 740 VAL A C 1
ATOM 6060 O O . VAL A 1 740 ? 34.531 4.799 -27.688 1.00 85.75 740 VAL A O 1
ATOM 6063 N N . ASN A 1 741 ? 35.602 5.191 -29.618 1.00 79.50 741 ASN A N 1
ATOM 6064 C CA . ASN A 1 741 ? 36.944 5.147 -29.019 1.00 79.50 741 ASN A CA 1
ATOM 6065 C C . ASN A 1 741 ? 37.376 6.461 -28.337 1.00 79.50 741 ASN A C 1
ATOM 6067 O O . ASN A 1 741 ? 38.172 6.433 -27.399 1.00 79.50 741 ASN A O 1
ATOM 6071 N N . HIS A 1 742 ? 36.875 7.624 -28.768 1.00 84.38 742 HIS A N 1
ATOM 6072 C CA . HIS A 1 742 ? 37.276 8.907 -28.177 1.00 84.38 742 HIS A CA 1
ATOM 6073 C C . HIS A 1 742 ? 36.386 9.324 -27.008 1.00 84.38 742 HIS A C 1
ATOM 6075 O O . HIS A 1 742 ? 35.163 9.317 -27.108 1.00 84.38 742 HIS A O 1
ATOM 6081 N N . ALA A 1 743 ? 36.999 9.817 -25.928 1.00 82.50 743 ALA A N 1
ATOM 6082 C CA . ALA A 1 743 ? 36.292 10.250 -24.721 1.00 82.50 743 ALA A CA 1
ATOM 6083 C C . ALA A 1 743 ? 35.183 11.295 -24.979 1.00 82.50 743 ALA A C 1
ATOM 6085 O O . ALA A 1 743 ? 34.138 11.251 -24.331 1.00 82.50 743 ALA A O 1
ATOM 6086 N N . ASN A 1 744 ? 35.378 12.219 -25.929 1.00 84.62 744 ASN A N 1
ATOM 6087 C CA . ASN A 1 744 ? 34.357 13.208 -26.303 1.00 84.62 744 ASN A CA 1
ATOM 6088 C C . ASN A 1 744 ? 33.184 12.575 -27.065 1.00 84.62 744 ASN A C 1
ATOM 6090 O O . ASN A 1 744 ? 32.029 12.879 -26.773 1.00 84.62 744 ASN A O 1
ATOM 6094 N N . ASP A 1 745 ? 33.468 11.649 -27.977 1.00 87.62 745 ASP A N 1
ATOM 6095 C CA . ASP A 1 745 ? 32.443 10.937 -28.740 1.00 87.62 745 ASP A CA 1
ATOM 6096 C C . ASP A 1 745 ? 31.638 9.986 -27.831 1.00 87.62 745 ASP A C 1
ATOM 6098 O O . ASP A 1 745 ? 30.419 9.878 -27.959 1.00 87.62 745 ASP A O 1
ATOM 6102 N N . VAL A 1 746 ? 32.282 9.377 -26.826 1.00 85.12 746 VAL A N 1
ATOM 6103 C CA . VAL A 1 746 ? 31.605 8.585 -25.782 1.00 85.12 746 VAL A CA 1
ATOM 6104 C C . VAL A 1 746 ? 30.627 9.449 -24.980 1.00 85.12 746 VAL A C 1
ATOM 6106 O O . VAL A 1 746 ? 29.520 9.003 -24.675 1.00 85.12 746 VAL A O 1
ATOM 6109 N N . LYS A 1 747 ? 30.988 10.701 -24.653 1.00 84.44 747 LYS A N 1
ATOM 6110 C CA . LYS A 1 747 ? 30.062 11.640 -23.993 1.00 84.44 747 LYS A CA 1
ATOM 6111 C C . LYS A 1 747 ? 28.852 11.941 -24.879 1.00 84.44 747 LYS A C 1
ATOM 6113 O O . LYS A 1 747 ? 27.729 11.906 -24.382 1.00 84.44 747 LYS A O 1
ATOM 6118 N N . LEU A 1 748 ? 29.062 12.188 -26.175 1.00 87.00 748 LEU A N 1
ATOM 6119 C CA . LEU A 1 748 ? 27.980 12.420 -27.141 1.00 87.00 748 LEU A CA 1
ATOM 6120 C C . LEU A 1 748 ? 27.050 11.210 -27.261 1.00 87.00 748 LEU A C 1
ATOM 6122 O O . LEU A 1 748 ? 25.831 11.374 -27.254 1.00 87.00 748 LEU A O 1
ATOM 6126 N N . PHE A 1 749 ? 27.602 9.997 -27.295 1.00 87.00 749 PHE A N 1
ATOM 6127 C CA . PHE A 1 749 ? 26.811 8.770 -27.311 1.00 87.00 749 PHE A CA 1
ATOM 6128 C C . PHE A 1 749 ? 25.965 8.603 -26.039 1.00 87.00 749 PHE A C 1
ATOM 6130 O O . PHE A 1 749 ? 24.764 8.338 -26.121 1.00 87.00 749 PHE A O 1
ATOM 6137 N N . LYS A 1 750 ? 26.558 8.835 -24.860 1.00 82.81 750 LYS A N 1
ATOM 6138 C CA . LYS A 1 750 ? 25.833 8.801 -23.579 1.00 82.81 750 LYS A CA 1
ATOM 6139 C C . LYS A 1 750 ? 24.714 9.845 -23.526 1.00 82.81 750 LYS A C 1
ATOM 6141 O O . LYS A 1 750 ? 23.619 9.535 -23.062 1.00 82.81 750 LYS A O 1
ATOM 6146 N N . LEU A 1 751 ? 24.952 11.050 -24.051 1.00 83.81 751 LEU A N 1
ATOM 6147 C CA . LEU A 1 751 ? 23.916 12.077 -24.192 1.00 83.81 751 LEU A CA 1
ATOM 6148 C C . LEU A 1 751 ? 22.801 11.609 -25.136 1.00 83.81 751 LEU A C 1
ATOM 6150 O O . LEU A 1 751 ? 21.633 11.672 -24.763 1.00 83.81 751 LEU A O 1
ATOM 6154 N N . ALA A 1 752 ? 23.136 11.075 -26.316 1.00 87.31 752 ALA A N 1
ATOM 6155 C CA . ALA A 1 752 ? 22.149 10.559 -27.267 1.00 87.31 752 ALA A CA 1
ATOM 6156 C C . ALA A 1 752 ? 21.202 9.535 -26.623 1.00 87.31 752 ALA A C 1
ATOM 6158 O O . ALA A 1 752 ? 19.987 9.648 -26.776 1.00 87.31 752 ALA A O 1
ATOM 6159 N N . ARG A 1 753 ? 21.763 8.591 -25.853 1.00 84.81 753 ARG A N 1
ATOM 6160 C CA . ARG A 1 753 ? 21.012 7.581 -25.096 1.00 84.81 753 ARG A CA 1
ATOM 6161 C C . ARG A 1 753 ? 20.095 8.214 -24.047 1.00 84.81 753 ARG A C 1
ATOM 6163 O O . ARG A 1 753 ? 18.929 7.853 -23.958 1.00 84.81 753 ARG A O 1
ATOM 6170 N N . HIS A 1 754 ? 20.603 9.168 -23.268 1.00 81.81 754 HIS A N 1
ATOM 6171 C CA . HIS A 1 754 ? 19.861 9.789 -22.166 1.00 81.81 754 HIS A CA 1
ATOM 6172 C C . HIS A 1 754 ? 18.699 10.689 -22.629 1.00 81.81 754 HIS A C 1
ATOM 6174 O O . HIS A 1 754 ? 17.725 10.883 -21.906 1.00 81.81 754 HIS A O 1
ATOM 6180 N N . PHE A 1 755 ? 18.789 11.241 -23.841 1.00 83.94 755 PHE A N 1
ATOM 6181 C CA . PHE A 1 755 ? 17.725 12.042 -24.448 1.00 83.94 755 PHE A CA 1
ATOM 6182 C C . PHE A 1 755 ? 16.684 11.214 -25.223 1.00 83.94 755 PHE A C 1
ATOM 6184 O O . PHE A 1 755 ? 15.747 11.794 -25.781 1.00 83.94 755 PHE A O 1
ATOM 6191 N N . LEU A 1 756 ? 16.820 9.884 -25.268 1.00 86.00 756 LEU A N 1
ATOM 6192 C CA . LEU A 1 756 ? 15.819 9.018 -25.879 1.00 86.00 756 LEU A CA 1
ATOM 6193 C C . LEU A 1 756 ? 14.492 9.149 -25.118 1.00 86.00 756 LEU A C 1
ATOM 6195 O O . LEU A 1 756 ? 14.425 8.933 -23.911 1.00 86.00 756 LEU A O 1
ATOM 6199 N N . SER A 1 757 ? 13.430 9.508 -25.832 1.00 86.19 757 SER A N 1
ATOM 6200 C CA . SER A 1 757 ? 12.101 9.698 -25.255 1.00 86.19 757 SER A CA 1
ATOM 6201 C C . SER A 1 757 ? 11.024 9.238 -26.225 1.00 86.19 757 SER A C 1
ATOM 6203 O O . SER A 1 757 ? 11.217 9.305 -27.440 1.00 86.19 757 SER A O 1
ATOM 6205 N N . LEU A 1 758 ? 9.877 8.824 -25.683 1.00 83.50 758 LEU A N 1
ATOM 6206 C CA . LEU A 1 758 ? 8.728 8.387 -26.474 1.00 83.50 758 LEU A CA 1
ATOM 6207 C C . LEU A 1 758 ? 8.251 9.470 -27.456 1.00 83.50 758 LEU A C 1
ATOM 6209 O O . LEU A 1 758 ? 7.918 9.179 -28.599 1.00 83.50 758 LEU A O 1
ATOM 6213 N N . ASN A 1 759 ? 8.279 10.735 -27.029 1.00 81.06 759 ASN A N 1
ATOM 6214 C CA . ASN A 1 759 ? 7.827 11.864 -27.840 1.00 81.06 759 ASN A CA 1
ATOM 6215 C C . ASN A 1 759 ? 8.845 12.285 -28.902 1.00 81.06 759 ASN A C 1
ATOM 6217 O O . ASN A 1 759 ? 8.463 12.849 -29.918 1.00 81.06 759 ASN A O 1
ATOM 6221 N N . GLN A 1 760 ? 10.143 12.071 -28.689 1.00 84.50 760 GLN A N 1
ATOM 6222 C CA . GLN A 1 760 ? 11.175 12.513 -29.628 1.00 84.50 760 GLN A CA 1
ATOM 6223 C C . GLN A 1 760 ? 12.261 11.439 -29.806 1.00 84.50 760 GLN A C 1
ATOM 6225 O O . GLN A 1 760 ? 13.416 11.659 -29.432 1.00 84.50 760 GLN A O 1
ATOM 6230 N N . PRO A 1 761 ? 11.931 10.283 -30.413 1.00 85.44 761 PRO A N 1
ATOM 6231 C CA . PRO A 1 761 ? 12.862 9.156 -30.537 1.00 85.44 761 PRO A CA 1
ATOM 6232 C C . PRO A 1 761 ? 14.109 9.484 -31.375 1.00 85.44 761 PRO A C 1
ATOM 6234 O O . PRO A 1 761 ? 15.171 8.905 -31.166 1.00 85.44 761 PRO A O 1
ATOM 6237 N N . LEU A 1 762 ? 14.010 10.451 -32.294 1.00 87.12 762 LEU A N 1
ATOM 6238 C CA . LEU A 1 762 ? 15.107 10.863 -33.180 1.00 87.12 762 LEU A CA 1
ATOM 6239 C C . LEU A 1 762 ? 15.982 11.985 -32.626 1.00 87.12 762 LEU A C 1
ATOM 6241 O O . LEU A 1 762 ? 16.991 12.332 -33.234 1.00 87.12 762 LEU A O 1
ATOM 6245 N N . PHE A 1 763 ? 15.645 12.557 -31.474 1.00 86.19 763 PHE A N 1
ATOM 6246 C CA . PHE A 1 763 ? 16.373 13.707 -30.943 1.00 86.19 763 PHE A CA 1
ATOM 6247 C C . PHE A 1 763 ? 17.839 13.391 -30.623 1.00 86.19 763 PHE A C 1
ATOM 6249 O O . PHE A 1 763 ? 18.713 14.237 -30.812 1.00 86.19 763 PHE A O 1
ATOM 6256 N N . GLY A 1 764 ? 18.126 12.152 -30.209 1.00 84.00 764 GLY A N 1
ATOM 6257 C CA . GLY A 1 764 ? 19.487 11.667 -29.974 1.00 84.00 764 GLY A CA 1
ATOM 6258 C C . GLY A 1 764 ? 20.381 11.695 -31.221 1.00 84.00 764 GLY A C 1
ATOM 6259 O O . GLY A 1 764 ? 21.599 11.827 -31.089 1.00 84.00 764 GLY A O 1
ATOM 6260 N N . LEU A 1 765 ? 19.799 11.658 -32.428 1.00 87.31 765 LEU A N 1
ATOM 6261 C CA . LEU A 1 765 ? 20.534 11.615 -33.697 1.00 87.31 765 LEU A CA 1
ATOM 6262 C C . LEU A 1 765 ? 21.485 12.806 -33.873 1.00 87.31 765 LEU A C 1
ATOM 6264 O O . LEU A 1 765 ? 22.572 12.649 -34.420 1.00 87.31 765 LEU A O 1
ATOM 6268 N N . ARG A 1 766 ? 21.124 13.984 -33.352 1.00 88.75 766 ARG A N 1
ATOM 6269 C CA . ARG A 1 766 ? 21.978 15.181 -33.426 1.00 88.75 766 ARG A CA 1
ATOM 6270 C C . ARG A 1 766 ? 23.330 14.993 -32.738 1.00 88.75 766 ARG A C 1
ATOM 6272 O O . ARG A 1 766 ? 24.330 15.522 -33.203 1.00 88.75 766 ARG A O 1
ATOM 6279 N N . TYR A 1 767 ? 23.354 14.233 -31.643 1.00 89.38 767 TYR A N 1
ATOM 6280 C CA . TYR A 1 767 ? 24.575 13.935 -30.900 1.00 89.38 767 TYR A CA 1
ATOM 6281 C C . TYR A 1 767 ? 25.372 12.828 -31.586 1.00 89.38 767 TYR A C 1
ATOM 6283 O O . TYR A 1 767 ? 26.592 12.917 -31.664 1.00 89.38 767 TYR A O 1
ATOM 6291 N N . LEU A 1 768 ? 24.682 11.823 -32.137 1.00 89.38 768 LEU A N 1
ATOM 6292 C CA . LEU A 1 768 ? 25.317 10.746 -32.899 1.00 89.38 768 LEU A CA 1
ATOM 6293 C C . LEU A 1 768 ? 25.994 11.270 -34.175 1.00 89.38 768 LEU A C 1
ATOM 6295 O O . LEU A 1 768 ? 27.102 10.854 -34.483 1.00 89.38 768 LEU A O 1
ATOM 6299 N N . ASN A 1 769 ? 25.385 12.238 -34.867 1.00 87.88 769 ASN A N 1
ATOM 6300 C CA . ASN A 1 769 ? 25.969 12.881 -36.051 1.00 87.88 769 ASN A CA 1
ATOM 6301 C C . ASN A 1 769 ? 27.188 13.765 -35.732 1.00 87.88 769 ASN A C 1
ATOM 6303 O O . ASN A 1 769 ? 27.928 14.133 -36.640 1.00 87.88 769 ASN A O 1
ATOM 6307 N N . ALA A 1 770 ? 27.388 14.138 -34.465 1.00 88.44 770 ALA A N 1
ATOM 6308 C CA . ALA A 1 770 ? 28.537 14.929 -34.034 1.00 88.44 770 ALA A CA 1
ATOM 6309 C C . ALA A 1 770 ? 29.773 14.070 -33.699 1.00 88.44 770 ALA A C 1
ATOM 6311 O O . ALA A 1 770 ? 30.838 14.634 -33.448 1.00 88.44 770 ALA A O 1
ATOM 6312 N N . VAL A 1 771 ? 29.642 12.736 -33.704 1.00 87.75 771 VAL A N 1
ATOM 6313 C CA . VAL A 1 771 ? 30.750 11.786 -33.513 1.00 87.75 771 VAL A CA 1
ATOM 6314 C C . VAL A 1 771 ? 31.673 11.829 -34.732 1.00 87.75 771 VAL A C 1
ATOM 6316 O O . VAL A 1 771 ? 31.207 11.670 -35.859 1.00 87.75 771 VAL A O 1
ATOM 6319 N N . LYS A 1 772 ? 32.977 12.055 -34.516 1.00 83.06 772 LYS A N 1
ATOM 6320 C CA . LYS A 1 772 ? 33.956 12.231 -35.609 1.00 83.06 772 LYS A CA 1
ATOM 6321 C C . LYS A 1 772 ? 35.011 11.129 -35.707 1.00 83.06 772 LYS A C 1
ATOM 6323 O O . LYS A 1 772 ? 35.620 10.998 -36.765 1.00 83.06 772 LYS A O 1
ATOM 6328 N N . GLY A 1 773 ? 35.277 10.387 -34.632 1.00 84.19 773 GLY A N 1
ATOM 6329 C CA . GLY A 1 773 ? 36.302 9.344 -34.641 1.00 84.19 773 GLY A CA 1
ATOM 6330 C C . GLY A 1 773 ? 35.892 8.024 -35.287 1.00 84.19 773 GLY A C 1
ATOM 6331 O O . GLY A 1 773 ? 34.728 7.838 -35.647 1.00 84.19 773 GLY A O 1
ATOM 6332 N N . PRO A 1 774 ? 36.841 7.070 -35.361 1.00 86.56 774 PRO A N 1
ATOM 6333 C CA . PRO A 1 774 ? 36.556 5.722 -35.821 1.00 86.56 774 PRO A CA 1
ATOM 6334 C C . PRO A 1 774 ? 35.563 5.045 -34.874 1.00 86.56 774 PRO A C 1
ATOM 6336 O O . PRO A 1 774 ? 35.726 5.056 -33.649 1.00 86.56 774 PRO A O 1
ATOM 6339 N N . THR A 1 775 ? 34.537 4.439 -35.461 1.00 91.62 775 THR A N 1
ATOM 6340 C CA . THR A 1 775 ? 33.463 3.753 -34.737 1.00 91.62 775 THR A CA 1
ATOM 6341 C C . THR A 1 775 ? 33.383 2.296 -35.157 1.00 91.62 775 THR A C 1
ATOM 6343 O O . THR A 1 775 ? 33.880 1.890 -36.213 1.00 91.62 775 THR A O 1
ATOM 6346 N N . HIS A 1 776 ? 32.756 1.489 -34.311 1.00 92.56 776 HIS A N 1
ATOM 6347 C CA . HIS A 1 776 ? 32.419 0.121 -34.662 1.00 92.56 776 HIS A CA 1
ATOM 6348 C C . HIS A 1 776 ? 31.380 0.081 -35.799 1.00 92.56 776 HIS A C 1
ATOM 6350 O O . HIS A 1 776 ? 30.438 0.877 -35.809 1.00 92.56 776 HIS A O 1
ATOM 6356 N N . ILE A 1 777 ? 31.486 -0.877 -36.724 1.00 90.19 777 ILE A N 1
ATOM 6357 C CA . ILE A 1 777 ? 30.590 -0.980 -37.891 1.00 90.19 777 ILE A CA 1
ATOM 6358 C C . ILE A 1 777 ? 29.103 -1.052 -37.506 1.00 90.19 777 ILE A C 1
ATOM 6360 O O . ILE A 1 777 ? 28.274 -0.367 -38.097 1.00 90.19 777 ILE A O 1
ATOM 6364 N N . LEU A 1 778 ? 28.756 -1.794 -36.446 1.00 90.50 778 LEU A N 1
ATOM 6365 C CA . LEU A 1 778 ? 27.375 -1.880 -35.942 1.00 90.50 778 LEU A CA 1
ATOM 6366 C C . LEU A 1 778 ? 26.855 -0.551 -35.374 1.00 90.50 778 LEU A C 1
ATOM 6368 O O . LEU A 1 778 ? 25.662 -0.270 -35.474 1.00 90.50 778 LEU A O 1
ATOM 6372 N N . PHE A 1 779 ? 27.737 0.278 -34.804 1.00 90.75 779 PHE A N 1
ATOM 6373 C CA . PHE A 1 779 ? 27.373 1.625 -34.366 1.00 90.75 779 PHE A CA 1
ATOM 6374 C C . PHE A 1 779 ? 27.080 2.520 -35.576 1.00 90.75 779 PHE A C 1
ATOM 6376 O O . PHE A 1 779 ? 26.086 3.239 -35.576 1.00 90.75 779 PHE A O 1
ATOM 6383 N N . HIS A 1 780 ? 27.888 2.429 -36.635 1.00 91.12 780 HIS A N 1
ATOM 6384 C CA . HIS A 1 780 ? 27.639 3.166 -37.874 1.00 91.12 780 HIS A CA 1
ATOM 6385 C C . HIS A 1 780 ? 26.348 2.718 -38.584 1.00 91.12 780 HIS A C 1
ATOM 6387 O O . HIS A 1 780 ? 25.567 3.548 -39.040 1.00 91.12 780 HIS A O 1
ATOM 6393 N N . ILE A 1 781 ? 26.065 1.413 -38.631 1.00 91.06 781 ILE A N 1
ATOM 6394 C CA . ILE A 1 781 ? 24.809 0.902 -39.205 1.00 91.06 781 ILE A CA 1
ATOM 6395 C C . ILE A 1 781 ? 23.602 1.405 -38.397 1.00 91.06 781 ILE A C 1
ATOM 6397 O O . ILE A 1 781 ? 22.594 1.819 -38.970 1.00 91.06 781 ILE A O 1
ATOM 6401 N N . PHE A 1 782 ? 23.716 1.444 -37.066 1.00 91.50 782 PHE A N 1
ATOM 6402 C CA . PHE A 1 782 ? 22.689 2.022 -36.202 1.00 91.50 782 PHE A CA 1
ATOM 6403 C C . PHE A 1 782 ? 22.414 3.500 -36.521 1.00 91.50 782 PHE A C 1
ATOM 6405 O O . PHE A 1 782 ? 21.253 3.886 -36.689 1.00 91.50 782 PHE A O 1
ATOM 6412 N N . THR A 1 783 ? 23.458 4.330 -36.637 1.00 90.06 783 THR A N 1
ATOM 6413 C CA . THR A 1 783 ? 23.291 5.754 -36.966 1.00 90.06 783 THR A CA 1
ATOM 6414 C C . THR A 1 783 ? 22.701 5.941 -38.361 1.00 90.06 783 THR A C 1
ATOM 6416 O O . THR A 1 783 ? 21.796 6.758 -38.527 1.00 90.06 783 THR A O 1
ATOM 6419 N N . GLN A 1 784 ? 23.113 5.134 -39.340 1.00 89.38 784 GLN A N 1
ATOM 6420 C CA . GLN A 1 784 ? 22.554 5.141 -40.693 1.00 89.38 784 GLN A CA 1
ATOM 6421 C C . GLN A 1 784 ? 21.056 4.781 -40.720 1.00 89.38 784 GLN A C 1
ATOM 6423 O O . GLN A 1 784 ? 20.254 5.431 -41.405 1.00 89.38 784 GLN A O 1
ATOM 6428 N N . PHE A 1 785 ? 20.642 3.762 -39.964 1.00 89.56 785 PHE A N 1
ATOM 6429 C CA . PHE A 1 785 ? 19.226 3.396 -39.846 1.00 89.56 785 PHE A CA 1
ATOM 6430 C C . PHE A 1 785 ? 18.412 4.515 -39.187 1.00 89.56 785 PHE A C 1
ATOM 6432 O O . PHE A 1 785 ? 17.332 4.857 -39.670 1.00 89.56 785 PHE A O 1
ATOM 6439 N N . LEU A 1 786 ? 18.951 5.164 -38.151 1.00 86.81 786 LEU A N 1
ATOM 6440 C CA . LEU A 1 786 ? 18.308 6.334 -37.546 1.00 86.81 786 LEU A CA 1
ATOM 6441 C C . LEU A 1 786 ? 18.196 7.511 -38.524 1.00 86.81 786 LEU A C 1
ATOM 6443 O O . LEU A 1 786 ? 17.147 8.152 -38.569 1.00 86.81 786 LEU A O 1
ATOM 6447 N N . GLN A 1 787 ? 19.219 7.784 -39.337 1.00 86.94 787 GLN A N 1
ATOM 6448 C CA . GLN A 1 787 ? 19.177 8.851 -40.346 1.00 86.94 787 GLN A CA 1
ATOM 6449 C C . GLN A 1 787 ? 18.105 8.593 -41.409 1.00 86.94 787 GLN A C 1
ATOM 6451 O O . GLN A 1 787 ? 17.375 9.509 -41.770 1.00 86.94 787 GLN A O 1
ATOM 6456 N N . SER A 1 788 ? 17.956 7.351 -41.872 1.00 83.38 788 SER A N 1
ATOM 6457 C CA . SER A 1 788 ? 16.969 6.982 -42.902 1.00 83.38 788 SER A CA 1
ATOM 6458 C C . SER A 1 788 ? 15.536 6.808 -42.376 1.00 83.38 788 SER A C 1
ATOM 6460 O O . SER A 1 788 ? 14.589 6.756 -43.162 1.00 83.38 788 SER A O 1
ATOM 6462 N N . SER A 1 789 ? 15.348 6.791 -41.054 1.00 80.38 789 SER A N 1
ATOM 6463 C CA . SER A 1 789 ? 14.054 6.535 -40.405 1.00 80.38 789 SER A CA 1
ATOM 6464 C C . SER A 1 789 ? 12.936 7.534 -40.755 1.00 80.38 789 SER A C 1
ATOM 6466 O O . SER A 1 789 ? 11.748 7.216 -40.645 1.00 80.38 789 SER A O 1
ATOM 6468 N N . HIS A 1 790 ? 13.290 8.750 -41.187 1.00 77.25 790 HIS A N 1
ATOM 6469 C CA . HIS A 1 790 ? 12.315 9.776 -41.547 1.00 77.25 790 HIS A CA 1
ATOM 6470 C C . HIS A 1 790 ? 11.696 9.564 -42.944 1.00 77.25 790 HIS A C 1
ATOM 6472 O O . HIS A 1 790 ? 10.573 10.024 -43.162 1.00 77.25 790 HIS A O 1
ATOM 6478 N N . LEU A 1 791 ? 12.374 8.829 -43.837 1.00 71.88 791 LEU A N 1
ATOM 6479 C CA . LEU A 1 791 ? 12.038 8.698 -45.265 1.00 71.88 791 LEU A CA 1
ATOM 6480 C C . LEU A 1 791 ? 11.340 7.381 -45.646 1.00 71.88 791 LEU A C 1
ATOM 6482 O O . LEU A 1 791 ? 10.748 7.311 -46.718 1.00 71.88 791 LEU A O 1
ATOM 6486 N N . ALA A 1 792 ? 11.412 6.339 -44.812 1.00 71.69 792 ALA A N 1
ATOM 6487 C CA . ALA A 1 792 ? 10.911 4.998 -45.141 1.00 71.69 792 ALA A CA 1
ATOM 6488 C C . ALA A 1 792 ? 9.635 4.607 -44.367 1.00 71.69 792 ALA A C 1
ATOM 6490 O O . ALA A 1 792 ? 9.260 5.256 -43.385 1.00 71.69 792 ALA A O 1
ATOM 6491 N N . LYS A 1 793 ? 8.967 3.529 -44.816 1.00 82.88 793 LYS A N 1
ATOM 6492 C CA . LYS A 1 793 ? 7.840 2.908 -44.098 1.00 82.88 793 LYS A CA 1
ATOM 6493 C C . LYS A 1 793 ? 8.318 2.402 -42.740 1.00 82.88 793 LYS A C 1
ATOM 6495 O O . LYS A 1 793 ? 9.421 1.865 -42.620 1.00 82.88 793 LYS A O 1
ATOM 6500 N N . ILE A 1 794 ? 7.505 2.597 -41.705 1.00 82.12 794 ILE A N 1
ATOM 6501 C CA . ILE A 1 794 ? 7.960 2.339 -40.339 1.00 82.12 794 ILE A CA 1
ATOM 6502 C C . ILE A 1 794 ? 8.118 0.853 -40.036 1.00 82.12 794 ILE A C 1
ATOM 6504 O O . ILE A 1 794 ? 9.012 0.484 -39.279 1.00 82.12 794 ILE A O 1
ATOM 6508 N N . GLU A 1 795 ? 7.298 0.011 -40.656 1.00 82.12 795 GLU A N 1
ATOM 6509 C CA . GLU A 1 795 ? 7.375 -1.442 -40.544 1.00 82.12 795 GLU A CA 1
ATOM 6510 C C . GLU A 1 795 ? 8.744 -1.940 -41.027 1.00 82.12 795 GLU A C 1
ATOM 6512 O O . GLU A 1 795 ? 9.433 -2.656 -40.302 1.00 82.12 795 GLU A O 1
ATOM 6517 N N . ASP A 1 796 ? 9.198 -1.453 -42.186 1.00 84.44 796 ASP A N 1
ATOM 6518 C CA . ASP A 1 796 ? 10.498 -1.812 -42.760 1.00 84.44 796 ASP A CA 1
ATOM 6519 C C . ASP A 1 796 ? 11.658 -1.357 -41.859 1.00 84.44 796 ASP A C 1
ATOM 6521 O O . ASP A 1 796 ? 12.636 -2.079 -41.666 1.00 84.44 796 ASP A O 1
ATOM 6525 N N . ILE A 1 797 ? 11.567 -0.153 -41.282 1.00 85.81 797 ILE A N 1
ATOM 6526 C CA . ILE A 1 797 ? 12.584 0.378 -40.359 1.00 85.81 797 ILE A CA 1
ATOM 6527 C C . ILE A 1 797 ? 12.621 -0.436 -39.059 1.00 85.81 797 ILE A C 1
ATOM 6529 O O . ILE A 1 797 ? 13.704 -0.751 -38.559 1.00 85.81 797 ILE A O 1
ATOM 6533 N N . ALA A 1 798 ? 11.456 -0.780 -38.509 1.00 85.94 798 ALA A N 1
ATOM 6534 C CA . ALA A 1 798 ? 11.357 -1.578 -37.295 1.00 85.94 798 ALA A CA 1
ATOM 6535 C C . ALA A 1 798 ? 11.977 -2.967 -37.498 1.00 85.94 798 ALA A C 1
ATOM 6537 O O . ALA A 1 798 ? 12.743 -3.413 -36.645 1.00 85.94 798 ALA A O 1
ATOM 6538 N N . GLU A 1 799 ? 11.738 -3.615 -38.644 1.00 88.06 799 GLU A N 1
ATOM 6539 C CA . GLU A 1 799 ? 12.384 -4.888 -38.989 1.00 88.06 799 GLU A CA 1
ATOM 6540 C C . GLU A 1 799 ? 13.910 -4.758 -39.106 1.00 88.06 799 GLU A C 1
ATOM 6542 O O . GLU A 1 799 ? 14.646 -5.568 -38.539 1.00 88.06 799 GLU A O 1
ATOM 6547 N N . LYS A 1 800 ? 14.420 -3.689 -39.733 1.00 90.38 800 LYS A N 1
ATOM 6548 C CA . LYS A 1 800 ? 15.871 -3.422 -39.789 1.00 90.38 800 LYS A CA 1
ATOM 6549 C C . LYS A 1 800 ? 16.494 -3.301 -38.396 1.00 90.38 800 LYS A C 1
ATOM 6551 O O . LYS A 1 800 ? 17.550 -3.881 -38.136 1.00 90.38 800 LYS A O 1
ATOM 6556 N N . PHE A 1 801 ? 15.840 -2.585 -37.482 1.00 91.06 801 PHE A N 1
ATOM 6557 C CA . PHE A 1 801 ? 16.302 -2.470 -36.098 1.00 91.06 801 PHE A CA 1
ATOM 6558 C C . PHE A 1 801 ? 16.184 -3.792 -35.326 1.00 91.06 801 PHE A C 1
ATOM 6560 O O . PHE A 1 801 ? 17.094 -4.126 -34.567 1.00 91.06 801 PHE A O 1
ATOM 6567 N N . LYS A 1 802 ? 15.142 -4.601 -35.557 1.00 89.19 802 LYS A N 1
ATOM 6568 C CA . LYS A 1 802 ? 15.045 -5.954 -34.979 1.00 89.19 802 LYS A CA 1
ATOM 6569 C C . LYS A 1 802 ? 16.211 -6.843 -35.420 1.00 89.19 802 LYS A C 1
ATOM 6571 O O . LYS A 1 802 ? 16.809 -7.507 -34.573 1.00 89.19 802 LYS A O 1
ATOM 6576 N N . LEU A 1 803 ? 16.567 -6.832 -36.708 1.00 90.31 803 LEU A N 1
ATOM 6577 C CA . LEU A 1 803 ? 17.715 -7.584 -37.233 1.00 90.31 803 LEU A CA 1
ATOM 6578 C C . LEU A 1 803 ? 19.034 -7.121 -36.603 1.00 90.31 803 LEU A C 1
ATOM 6580 O O . LEU A 1 803 ? 19.824 -7.949 -36.153 1.00 90.31 803 LEU A O 1
ATOM 6584 N N . LEU A 1 804 ? 19.243 -5.806 -36.496 1.00 91.00 804 LEU A N 1
ATOM 6585 C CA . LEU A 1 804 ? 20.421 -5.238 -35.836 1.00 91.00 804 LEU A CA 1
ATOM 6586 C C . LEU A 1 804 ? 20.494 -5.626 -34.350 1.00 91.00 804 LEU A C 1
ATOM 6588 O O . LEU A 1 804 ? 21.558 -5.985 -33.850 1.00 91.00 804 LEU A O 1
ATOM 6592 N N . ASN A 1 805 ? 19.363 -5.594 -33.645 1.00 89.50 805 ASN A N 1
ATOM 6593 C CA . ASN A 1 805 ? 19.289 -5.999 -32.246 1.00 89.50 805 ASN A CA 1
ATOM 6594 C C . ASN A 1 805 ? 19.632 -7.488 -32.056 1.00 89.50 805 ASN A C 1
ATOM 6596 O O . ASN A 1 805 ? 20.326 -7.825 -31.102 1.00 89.50 805 ASN A O 1
ATOM 6600 N N . ARG A 1 806 ? 19.201 -8.368 -32.974 1.00 88.00 806 ARG A N 1
ATOM 6601 C CA . ARG A 1 806 ? 19.609 -9.786 -32.980 1.00 88.00 806 ARG A CA 1
ATOM 6602 C C . ARG A 1 806 ? 21.104 -9.939 -33.250 1.00 88.00 806 ARG A C 1
ATOM 6604 O O . ARG A 1 806 ? 21.763 -10.693 -32.548 1.00 88.00 806 ARG A O 1
ATOM 6611 N N . ALA A 1 807 ? 21.657 -9.191 -34.205 1.00 87.56 807 ALA A N 1
ATOM 6612 C CA . ALA A 1 807 ? 23.089 -9.233 -34.507 1.00 87.56 807 ALA A CA 1
ATOM 6613 C C . ALA A 1 807 ? 23.957 -8.830 -33.300 1.00 87.56 807 ALA A C 1
ATOM 6615 O O . ALA A 1 807 ? 25.009 -9.420 -33.085 1.00 87.56 807 ALA A O 1
ATOM 6616 N N . LEU A 1 808 ? 23.494 -7.890 -32.465 1.00 86.31 808 LEU A N 1
ATOM 6617 C CA . LEU A 1 808 ? 24.168 -7.515 -31.213 1.00 86.31 808 LEU A CA 1
ATOM 6618 C C . LEU A 1 808 ? 24.174 -8.625 -30.145 1.00 86.31 808 LEU A C 1
ATOM 6620 O O . LEU A 1 808 ? 24.949 -8.535 -29.197 1.00 86.31 808 LEU A O 1
ATOM 6624 N N . GLN A 1 809 ? 23.319 -9.645 -30.268 1.00 81.88 809 GLN A N 1
ATOM 6625 C CA . GLN A 1 809 ? 23.257 -10.781 -29.339 1.00 81.88 809 GLN A CA 1
ATOM 6626 C C . GLN A 1 809 ? 24.158 -11.952 -29.762 1.00 81.88 809 GLN A C 1
ATOM 6628 O O . GLN A 1 809 ? 24.376 -12.868 -28.972 1.00 81.88 809 GLN A O 1
ATOM 6633 N N . VAL A 1 810 ? 24.686 -11.937 -30.989 1.00 81.25 810 VAL A N 1
ATOM 6634 C CA . VAL A 1 810 ? 25.563 -12.993 -31.507 1.00 81.25 810 VAL A CA 1
ATOM 6635 C C . VAL A 1 810 ? 26.968 -12.831 -30.909 1.00 81.25 810 VAL A C 1
ATOM 6637 O O . VAL A 1 810 ? 27.523 -11.743 -30.933 1.00 81.25 810 VAL A O 1
ATOM 6640 N N . ASN A 1 811 ? 27.538 -13.910 -30.361 1.00 70.69 811 ASN A N 1
ATOM 6641 C CA . ASN A 1 811 ? 28.911 -14.053 -29.837 1.00 70.69 811 ASN A CA 1
ATOM 6642 C C . ASN A 1 811 ? 29.701 -12.745 -29.538 1.00 70.69 811 ASN A C 1
ATOM 6644 O O . ASN A 1 811 ? 30.474 -12.250 -30.366 1.00 70.69 811 ASN A O 1
ATOM 6648 N N . GLU A 1 812 ? 29.575 -12.241 -28.304 1.00 68.50 812 GLU A N 1
ATOM 6649 C CA . GLU A 1 812 ? 30.126 -10.949 -27.857 1.00 68.50 812 GLU A CA 1
ATOM 6650 C C . GLU A 1 812 ? 31.656 -10.815 -28.021 1.00 68.50 812 GLU A C 1
ATOM 6652 O O . GLU A 1 812 ? 32.169 -9.708 -28.198 1.00 68.50 812 GLU A O 1
ATOM 6657 N N . TYR A 1 813 ? 32.405 -11.923 -27.974 1.00 71.12 813 TYR A N 1
ATOM 6658 C CA . TYR A 1 813 ? 33.865 -11.895 -28.098 1.00 71.12 813 TYR A CA 1
ATOM 6659 C C . TYR A 1 813 ? 34.314 -11.608 -29.535 1.00 71.12 813 TYR A C 1
ATOM 6661 O O . TYR A 1 813 ? 35.204 -10.788 -29.755 1.00 71.12 813 TYR A O 1
ATOM 6669 N N . LYS A 1 814 ? 33.670 -12.235 -30.528 1.00 74.94 814 LYS A N 1
ATOM 6670 C CA . LYS A 1 814 ? 34.054 -12.089 -31.941 1.00 74.94 814 LYS A CA 1
ATOM 6671 C C . LYS A 1 814 ? 33.722 -10.708 -32.494 1.00 74.94 814 LYS A C 1
ATOM 6673 O O . LYS A 1 814 ? 34.513 -10.156 -33.252 1.00 74.94 814 LYS A O 1
ATOM 6678 N N . ILE A 1 815 ? 32.610 -10.119 -32.052 1.00 77.44 815 ILE A N 1
ATOM 6679 C CA . ILE A 1 815 ? 32.206 -8.757 -32.432 1.00 77.44 815 ILE A CA 1
ATOM 6680 C C . ILE A 1 815 ? 33.213 -7.708 -31.928 1.00 77.44 815 ILE A C 1
ATOM 6682 O O . ILE A 1 815 ? 33.298 -6.625 -32.489 1.00 77.44 815 ILE A O 1
ATOM 6686 N N . LYS A 1 816 ? 34.051 -8.016 -30.929 1.00 75.62 816 LYS A N 1
ATOM 6687 C CA . LYS A 1 816 ? 35.037 -7.063 -30.397 1.00 75.62 816 LYS A CA 1
ATOM 6688 C C . LYS A 1 816 ? 36.375 -7.011 -31.161 1.00 75.62 816 LYS A C 1
ATOM 6690 O O . LYS A 1 816 ? 37.319 -6.391 -30.681 1.00 75.62 816 LYS A O 1
ATOM 6695 N N . SER A 1 817 ? 36.477 -7.635 -32.337 1.00 81.44 817 SER A N 1
ATOM 6696 C CA . SER A 1 817 ? 37.705 -7.657 -33.150 1.00 81.44 817 SER A CA 1
ATOM 6697 C C . SER A 1 817 ? 38.015 -6.320 -33.837 1.00 81.44 817 SER A C 1
ATOM 6699 O O . SER A 1 817 ? 37.169 -5.789 -34.552 1.00 81.44 817 SER A O 1
ATOM 6701 N N . GLU A 1 818 ? 39.256 -5.826 -33.729 1.00 81.25 818 GLU A N 1
ATOM 6702 C CA . GLU A 1 818 ? 39.718 -4.540 -34.298 1.00 81.25 818 GLU A CA 1
ATOM 6703 C C . GLU A 1 818 ? 39.380 -4.330 -35.789 1.00 81.25 818 GLU A C 1
ATOM 6705 O O . GLU A 1 818 ? 39.221 -3.196 -36.253 1.00 81.25 818 GLU A O 1
ATOM 6710 N N . VAL A 1 819 ? 39.186 -5.415 -36.547 1.00 84.31 819 VAL A N 1
ATOM 6711 C CA . VAL A 1 819 ? 38.771 -5.392 -37.960 1.00 84.31 819 VAL A CA 1
ATOM 6712 C C . VAL A 1 819 ? 37.454 -4.627 -38.168 1.00 84.31 819 VAL A C 1
ATOM 6714 O O . VAL A 1 819 ? 37.263 -4.034 -39.230 1.00 84.31 819 VAL A O 1
ATOM 6717 N N . PHE A 1 820 ? 36.590 -4.536 -37.156 1.00 88.19 820 PHE A N 1
ATOM 6718 C CA . PHE A 1 820 ? 35.291 -3.857 -37.229 1.00 88.19 820 PHE A CA 1
ATOM 6719 C C . PHE A 1 820 ? 35.305 -2.370 -36.845 1.00 88.19 820 PHE A C 1
ATOM 6721 O O . PHE A 1 820 ? 34.253 -1.726 -36.860 1.00 88.19 820 PHE A O 1
ATOM 6728 N N . TRP A 1 821 ? 36.473 -1.790 -36.554 1.00 90.00 821 TRP A N 1
ATOM 6729 C CA . TRP A 1 821 ? 36.622 -0.361 -36.264 1.00 90.00 821 TRP A CA 1
ATOM 6730 C C . TRP A 1 821 ? 37.161 0.410 -37.463 1.00 90.00 821 TRP A C 1
ATOM 6732 O O . TRP A 1 821 ? 38.156 0.008 -38.065 1.00 90.00 821 TRP A O 1
ATOM 6742 N N . GLY A 1 822 ? 36.548 1.545 -37.791 1.00 88.25 822 GLY A N 1
ATOM 6743 C CA . GLY A 1 822 ? 37.014 2.396 -38.881 1.00 88.25 822 GLY A CA 1
ATOM 6744 C C . GLY A 1 822 ? 36.155 3.636 -39.096 1.00 88.25 822 GLY A C 1
ATOM 6745 O O . GLY A 1 822 ? 35.193 3.885 -38.368 1.00 88.25 822 GLY A O 1
ATOM 6746 N N . ASN A 1 823 ? 36.521 4.407 -40.118 1.00 86.50 823 ASN A N 1
ATOM 6747 C CA . ASN A 1 823 ? 35.692 5.483 -40.651 1.00 86.50 823 ASN A CA 1
ATOM 6748 C C . ASN A 1 823 ? 34.852 4.899 -41.786 1.00 86.50 823 ASN A C 1
ATOM 6750 O O . ASN A 1 823 ? 35.352 4.662 -42.882 1.00 86.50 823 ASN A O 1
ATOM 6754 N N . TRP A 1 824 ? 33.594 4.605 -41.484 1.00 88.56 824 TRP A N 1
ATOM 6755 C CA . TRP A 1 824 ? 32.694 3.907 -42.391 1.00 88.56 824 TRP A CA 1
ATOM 6756 C C . TRP A 1 824 ? 31.945 4.887 -43.298 1.00 88.56 824 TRP A C 1
ATOM 6758 O O . TRP A 1 824 ? 31.455 5.919 -42.839 1.00 88.56 824 TRP A O 1
ATOM 6768 N N . ASN A 1 825 ? 31.828 4.536 -44.577 1.00 86.00 825 ASN A N 1
ATOM 6769 C CA . ASN A 1 825 ? 30.954 5.194 -45.544 1.00 86.00 825 ASN A CA 1
ATOM 6770 C C . ASN A 1 825 ? 30.173 4.108 -46.296 1.00 86.00 825 ASN A C 1
ATOM 6772 O O . ASN A 1 825 ? 30.583 3.675 -47.369 1.00 86.00 825 ASN A O 1
ATOM 6776 N N . LEU A 1 826 ? 29.113 3.594 -45.667 1.00 86.75 826 LEU A N 1
ATOM 6777 C CA . LEU A 1 826 ? 28.363 2.442 -46.174 1.00 86.75 826 LEU A CA 1
ATOM 6778 C C . LEU A 1 826 ? 27.086 2.869 -46.899 1.00 86.75 826 LEU A C 1
ATOM 6780 O O . LEU A 1 826 ? 26.382 3.777 -46.461 1.00 86.75 826 LEU A O 1
ATOM 6784 N N . LEU A 1 827 ? 26.709 2.139 -47.946 1.00 84.38 827 LEU A N 1
ATOM 6785 C CA . LEU A 1 827 ? 25.358 2.168 -48.509 1.00 84.38 827 LEU A CA 1
ATOM 6786 C C . LEU A 1 827 ? 24.390 1.363 -47.617 1.00 84.38 827 LEU A C 1
ATOM 6788 O O . LEU A 1 827 ? 24.801 0.360 -47.029 1.00 84.38 827 LEU A O 1
ATOM 6792 N N . PRO A 1 828 ? 23.082 1.694 -47.565 1.00 80.75 828 PRO A N 1
ATOM 6793 C CA . PRO A 1 828 ? 22.118 0.954 -46.739 1.00 80.75 828 PRO A CA 1
ATOM 6794 C C . PRO A 1 828 ? 22.073 -0.559 -47.019 1.00 80.75 828 PRO A C 1
ATOM 6796 O O . PRO A 1 828 ? 21.858 -1.352 -46.102 1.00 80.75 828 PRO A O 1
ATOM 6799 N N . ARG A 1 829 ? 22.314 -0.970 -48.275 1.00 84.00 829 ARG A N 1
ATOM 6800 C CA . ARG A 1 829 ? 22.407 -2.386 -48.677 1.00 84.00 829 ARG A CA 1
ATOM 6801 C C . ARG A 1 829 ? 23.615 -3.099 -48.056 1.00 84.00 829 ARG A C 1
ATOM 6803 O O . ARG A 1 829 ? 23.492 -4.233 -47.606 1.00 84.00 829 ARG A O 1
ATOM 6810 N N . GLN A 1 830 ? 24.753 -2.410 -47.961 1.00 87.19 830 GLN A N 1
ATOM 6811 C CA . GLN A 1 830 ? 25.996 -2.950 -47.406 1.00 87.19 830 GLN A CA 1
ATOM 6812 C C . GLN A 1 830 ? 25.854 -3.175 -45.896 1.00 87.19 830 GLN A C 1
ATOM 6814 O O . GLN A 1 830 ? 26.262 -4.216 -45.386 1.00 87.19 830 GLN A O 1
ATOM 6819 N N . GLY A 1 831 ? 25.188 -2.254 -45.187 1.00 86.88 831 GLY A N 1
ATOM 6820 C CA . GLY A 1 831 ? 24.874 -2.424 -43.765 1.00 86.88 831 GLY A CA 1
ATOM 6821 C C . GLY A 1 831 ? 24.001 -3.655 -43.483 1.00 86.88 831 GLY A C 1
ATOM 6822 O O . GLY A 1 831 ? 24.259 -4.397 -42.536 1.00 86.88 831 GLY A O 1
ATOM 6823 N N . LEU A 1 832 ? 23.006 -3.927 -44.336 1.00 87.12 832 LEU A N 1
ATOM 6824 C CA . LEU A 1 832 ? 22.176 -5.135 -44.227 1.00 87.12 832 LEU A CA 1
ATOM 6825 C C . LEU A 1 832 ? 22.957 -6.418 -44.525 1.00 87.12 832 LEU A C 1
ATOM 6827 O O . LEU A 1 832 ? 22.778 -7.409 -43.819 1.00 87.12 832 LEU A O 1
ATOM 6831 N N . ARG A 1 833 ? 23.855 -6.398 -45.517 1.00 87.75 833 ARG A N 1
ATOM 6832 C CA . ARG A 1 833 ? 24.745 -7.528 -45.825 1.00 87.75 833 ARG A CA 1
ATOM 6833 C C . ARG A 1 833 ? 25.631 -7.887 -44.630 1.00 87.75 833 ARG A C 1
ATOM 6835 O O . ARG A 1 833 ? 25.719 -9.058 -44.269 1.00 87.75 833 ARG A O 1
ATOM 6842 N N . VAL A 1 834 ? 26.208 -6.883 -43.966 1.00 88.69 834 VAL A N 1
ATOM 6843 C CA . VAL A 1 834 ? 26.996 -7.053 -42.732 1.00 88.69 834 VAL A CA 1
ATOM 6844 C C . VAL A 1 834 ? 26.162 -7.706 -41.627 1.00 88.69 834 VAL A C 1
ATOM 6846 O O . VAL A 1 834 ? 26.596 -8.695 -41.040 1.00 88.69 834 VAL A O 1
ATOM 6849 N N . ILE A 1 835 ? 24.947 -7.204 -41.370 1.00 89.25 835 ILE A N 1
ATOM 6850 C CA . ILE A 1 835 ? 24.036 -7.793 -40.374 1.00 89.25 835 ILE A CA 1
ATOM 6851 C C . ILE A 1 835 ? 23.725 -9.257 -40.715 1.00 89.25 835 ILE A C 1
ATOM 6853 O O . ILE A 1 835 ? 23.802 -10.119 -39.843 1.00 89.25 835 ILE A O 1
ATOM 6857 N N . ASN A 1 836 ? 23.414 -9.556 -41.978 1.00 88.94 836 ASN A N 1
ATOM 6858 C CA . ASN A 1 836 ? 23.077 -10.910 -42.414 1.00 88.94 836 ASN A CA 1
ATOM 6859 C C . ASN A 1 836 ? 24.247 -11.891 -42.250 1.00 88.94 836 ASN A C 1
ATOM 6861 O O . ASN A 1 836 ? 24.023 -13.027 -41.839 1.00 88.94 836 ASN A O 1
ATOM 6865 N N . LEU A 1 837 ? 25.485 -11.469 -42.527 1.00 87.50 837 LEU A N 1
ATOM 6866 C CA . LEU A 1 837 ? 26.676 -12.299 -42.308 1.00 87.50 837 LEU A CA 1
ATOM 6867 C C . LEU A 1 837 ? 26.939 -12.563 -40.820 1.00 87.50 837 LEU A C 1
ATOM 6869 O O . LEU A 1 837 ? 27.309 -13.681 -40.466 1.00 87.50 837 LEU A O 1
ATOM 6873 N N . ILE A 1 838 ? 26.683 -11.579 -39.947 1.00 87.44 838 ILE A N 1
ATOM 6874 C CA . ILE A 1 838 ? 26.749 -11.767 -38.487 1.00 87.44 838 ILE A CA 1
ATOM 6875 C C . ILE A 1 838 ? 25.699 -12.785 -38.032 1.00 87.44 838 ILE A C 1
ATOM 6877 O O . ILE A 1 838 ? 26.025 -13.702 -37.286 1.00 87.44 838 ILE A O 1
ATOM 6881 N N . LEU A 1 839 ? 24.456 -12.663 -38.510 1.00 87.25 839 LEU A N 1
ATOM 6882 C CA . LEU A 1 839 ? 23.370 -13.589 -38.164 1.00 87.25 839 LEU A CA 1
ATOM 6883 C C . LEU A 1 839 ? 23.606 -15.016 -38.684 1.00 87.25 839 LEU A C 1
ATOM 6885 O O . LEU A 1 839 ? 23.140 -15.966 -38.065 1.00 87.25 839 LEU A O 1
ATOM 6889 N N . LYS A 1 840 ? 24.331 -15.172 -39.800 1.00 87.75 840 LYS A N 1
ATOM 6890 C CA . LYS A 1 840 ? 24.771 -16.470 -40.344 1.00 87.75 840 LYS A CA 1
ATOM 6891 C C . LYS A 1 840 ? 26.050 -17.009 -39.689 1.00 87.75 840 LYS A C 1
ATOM 6893 O O . LYS A 1 840 ? 26.502 -18.085 -40.060 1.00 87.75 840 LYS A O 1
ATOM 6898 N N . GLU A 1 841 ? 26.655 -16.255 -38.770 1.00 84.75 841 GLU A N 1
ATOM 6899 C CA . GLU A 1 841 ? 27.939 -16.564 -38.129 1.00 84.75 841 GLU A CA 1
ATOM 6900 C C . GLU A 1 841 ? 29.105 -16.821 -39.111 1.00 84.75 841 GLU A C 1
ATOM 6902 O O . GLU A 1 841 ? 30.068 -17.516 -38.774 1.00 84.75 841 GLU A O 1
ATOM 6907 N N . ASN A 1 842 ? 29.071 -16.229 -40.313 1.00 85.75 842 ASN A N 1
ATOM 6908 C CA . ASN A 1 842 ? 30.148 -16.370 -41.301 1.00 85.75 842 ASN A CA 1
ATOM 6909 C C . ASN A 1 842 ? 31.254 -15.320 -41.083 1.00 85.75 842 ASN A C 1
ATOM 6911 O O . ASN A 1 842 ? 31.319 -14.291 -41.757 1.00 85.75 842 ASN A O 1
ATOM 6915 N N . TRP A 1 843 ? 32.109 -15.562 -40.087 1.00 84.69 843 TRP A N 1
ATOM 6916 C CA . TRP A 1 843 ? 33.096 -14.587 -39.601 1.00 84.69 843 TRP A CA 1
ATOM 6917 C C . TRP A 1 843 ? 34.236 -14.288 -40.581 1.00 84.69 843 TRP A C 1
ATOM 6919 O O . TRP A 1 843 ? 34.726 -13.162 -40.598 1.00 84.69 843 TRP A O 1
ATOM 6929 N N . GLU A 1 844 ? 34.654 -15.268 -41.382 1.00 84.06 844 GLU A N 1
ATOM 6930 C CA . GLU A 1 844 ? 35.744 -15.107 -42.354 1.00 84.06 844 GLU A CA 1
ATOM 6931 C C . GLU A 1 844 ? 35.309 -14.196 -43.509 1.00 84.06 844 GLU A C 1
ATOM 6933 O O . GLU A 1 844 ? 35.963 -13.196 -43.809 1.00 84.06 844 GLU A O 1
ATOM 6938 N N . GLU A 1 845 ? 34.135 -14.471 -44.083 1.00 84.75 845 GLU A N 1
ATOM 6939 C CA . GLU A 1 845 ? 33.538 -13.625 -45.117 1.00 84.75 845 GLU A CA 1
ATOM 6940 C C . GLU A 1 84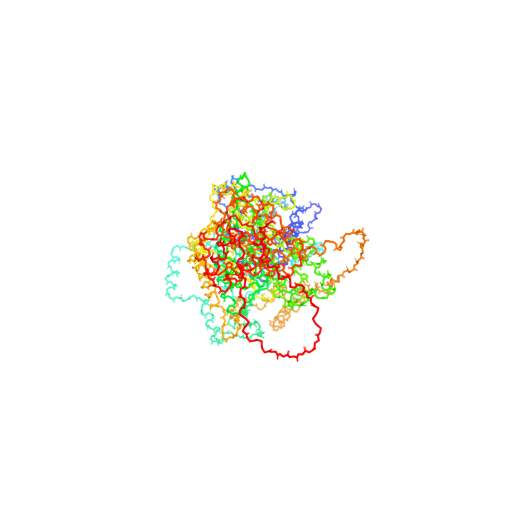5 ? 33.242 -12.215 -44.588 1.00 84.75 845 GLU A C 1
ATOM 6942 O O . GLU A 1 845 ? 33.490 -11.223 -45.273 1.00 84.75 845 GLU A O 1
ATOM 6947 N N . LEU A 1 846 ? 32.772 -12.106 -43.342 1.00 87.31 846 LEU A N 1
ATOM 6948 C CA . LEU A 1 846 ? 32.515 -10.823 -42.693 1.00 87.31 846 LEU A CA 1
ATOM 6949 C C . LEU A 1 846 ? 33.791 -9.980 -42.523 1.00 87.31 846 LEU A C 1
ATOM 6951 O O . LEU A 1 846 ? 33.753 -8.771 -42.762 1.00 87.31 846 LEU A O 1
ATOM 6955 N N . GLN A 1 847 ? 34.907 -10.588 -42.108 1.00 86.69 847 GLN A N 1
ATOM 6956 C CA . GLN A 1 847 ? 36.193 -9.894 -41.974 1.00 86.69 847 GLN A CA 1
ATOM 6957 C C . GLN A 1 847 ? 36.708 -9.404 -43.328 1.00 86.69 847 GLN A C 1
ATOM 6959 O O . GLN A 1 847 ? 37.096 -8.239 -43.436 1.00 86.69 847 GLN A O 1
ATOM 6964 N N . ASN A 1 848 ? 36.639 -10.254 -44.356 1.00 85.44 848 ASN A N 1
ATOM 6965 C CA . ASN A 1 848 ? 37.028 -9.894 -45.719 1.00 85.44 848 ASN A CA 1
ATOM 6966 C C . ASN A 1 848 ? 36.160 -8.749 -46.258 1.00 85.44 848 ASN A C 1
ATOM 6968 O O . ASN A 1 848 ? 36.689 -7.746 -46.734 1.00 85.44 848 ASN A O 1
ATOM 6972 N N . LEU A 1 849 ? 34.837 -8.836 -46.082 1.00 86.81 849 LEU A N 1
ATOM 6973 C CA . LEU A 1 849 ? 33.907 -7.774 -46.466 1.00 86.81 849 LEU A CA 1
ATOM 6974 C C . LEU A 1 849 ? 34.236 -6.458 -45.751 1.00 86.81 849 LEU A C 1
ATOM 6976 O O . LEU A 1 849 ? 34.301 -5.412 -46.388 1.00 86.81 849 LEU A O 1
ATOM 6980 N N . CYS A 1 850 ? 34.467 -6.489 -44.437 1.00 87.00 850 CYS A N 1
ATOM 6981 C CA . CYS A 1 850 ? 34.789 -5.285 -43.668 1.00 87.00 850 CYS A CA 1
ATOM 6982 C C . CYS A 1 850 ? 36.139 -4.675 -44.076 1.00 87.00 850 CYS A C 1
ATOM 6984 O O . CYS A 1 850 ? 36.269 -3.450 -44.089 1.00 87.00 850 CYS A O 1
ATOM 6986 N N . ALA A 1 851 ? 37.132 -5.500 -44.423 1.00 85.94 851 ALA A N 1
ATOM 6987 C CA . ALA A 1 851 ? 38.423 -5.042 -44.929 1.00 85.94 851 ALA A CA 1
ATOM 6988 C C . ALA A 1 851 ? 38.294 -4.361 -46.303 1.00 85.94 851 ALA A C 1
ATOM 6990 O O . ALA A 1 851 ? 38.832 -3.268 -46.478 1.00 85.94 851 ALA A O 1
ATOM 6991 N N . SER A 1 852 ? 37.527 -4.943 -47.232 1.00 84.75 852 SER A N 1
ATOM 6992 C CA . SER A 1 852 ? 37.246 -4.342 -48.545 1.00 84.75 852 SER A CA 1
ATOM 6993 C C . SER A 1 852 ? 36.431 -3.050 -48.427 1.00 84.75 852 SER A C 1
ATOM 6995 O O . SER A 1 852 ? 36.806 -2.026 -48.996 1.00 84.75 852 SER A O 1
ATOM 6997 N N . LEU A 1 853 ? 35.379 -3.037 -47.596 1.00 86.94 853 LEU A N 1
ATOM 6998 C CA . LEU A 1 853 ? 34.539 -1.850 -47.389 1.00 86.94 853 LEU A CA 1
ATOM 6999 C C . LEU A 1 853 ? 35.325 -0.668 -46.799 1.00 86.94 853 LEU A C 1
ATOM 7001 O O . LEU A 1 853 ? 35.036 0.481 -47.127 1.00 86.94 853 LEU A O 1
ATOM 7005 N N . LYS A 1 854 ? 36.351 -0.923 -45.973 1.00 86.12 854 LYS A N 1
ATOM 7006 C CA . LYS A 1 854 ? 37.273 0.123 -45.487 1.00 86.12 854 LYS A CA 1
ATOM 7007 C C . LYS A 1 854 ? 38.092 0.767 -46.606 1.00 86.12 854 LYS A C 1
ATOM 7009 O O . LYS A 1 854 ? 38.471 1.927 -46.478 1.00 86.12 854 LYS A O 1
ATOM 7014 N N . GLN A 1 855 ? 38.378 0.018 -47.669 1.00 83.38 855 GLN A N 1
ATOM 7015 C CA . GLN A 1 855 ? 39.128 0.480 -48.840 1.00 83.38 855 GLN A CA 1
ATOM 7016 C C . GLN A 1 855 ? 38.213 1.087 -49.918 1.00 83.38 855 GLN A C 1
ATOM 7018 O O . GLN A 1 855 ? 38.704 1.589 -50.924 1.00 83.38 855 GLN A O 1
ATOM 7023 N N . GLY A 1 856 ? 36.892 1.096 -49.697 1.00 79.00 856 GLY A N 1
ATOM 7024 C CA . GLY A 1 856 ? 35.906 1.550 -50.681 1.00 79.00 856 GLY A CA 1
ATOM 7025 C C . GLY A 1 856 ? 35.584 0.509 -51.757 1.00 79.00 856 GLY A C 1
ATOM 7026 O O . GLY A 1 856 ? 34.952 0.847 -52.755 1.00 79.00 856 GLY A O 1
ATOM 7027 N N . GLU A 1 857 ? 35.994 -0.744 -51.555 1.00 81.62 857 GLU A N 1
ATOM 7028 C CA . GLU A 1 857 ? 35.749 -1.859 -52.468 1.00 81.62 857 GLU A CA 1
ATOM 7029 C C . GLU A 1 857 ? 34.531 -2.674 -52.002 1.00 81.62 857 GLU A C 1
ATOM 7031 O O . GLU A 1 857 ? 34.405 -3.015 -50.823 1.00 81.62 857 GLU A O 1
ATOM 7036 N N . GLU A 1 858 ? 33.625 -3.015 -52.924 1.00 76.81 858 GLU A N 1
ATOM 7037 C CA . GLU A 1 858 ? 32.480 -3.892 -52.644 1.00 76.81 858 GLU A CA 1
ATOM 7038 C C . GLU A 1 858 ? 32.702 -5.255 -53.328 1.00 76.81 858 GLU A C 1
ATOM 7040 O O . GLU A 1 858 ? 32.551 -5.352 -54.548 1.00 76.81 858 GLU A O 1
ATOM 7045 N N . PRO A 1 859 ? 33.073 -6.316 -52.583 1.00 74.31 859 PRO A N 1
ATOM 7046 C CA . PRO A 1 859 ? 33.291 -7.635 -53.168 1.00 74.31 859 PRO A CA 1
ATOM 7047 C C . PRO A 1 859 ? 31.970 -8.207 -53.699 1.00 74.31 859 PRO A C 1
ATOM 7049 O O . PRO A 1 859 ? 30.944 -8.152 -53.009 1.00 74.31 859 PRO A O 1
ATOM 7052 N N . LEU A 1 860 ? 32.005 -8.763 -54.914 1.00 69.75 860 LEU A N 1
ATOM 7053 C CA . LEU A 1 860 ? 30.838 -9.316 -55.611 1.00 69.75 860 LEU A CA 1
ATOM 7054 C C . LEU A 1 860 ? 30.122 -10.373 -54.756 1.00 69.75 860 LEU A C 1
ATOM 7056 O O . LEU A 1 860 ? 30.758 -11.223 -54.132 1.00 69.75 860 LEU A O 1
ATOM 7060 N N . GLU A 1 861 ? 28.790 -10.324 -54.727 1.00 60.22 861 GLU A N 1
ATOM 7061 C CA . GLU A 1 861 ? 27.981 -11.387 -54.128 1.00 60.22 861 GLU A CA 1
ATOM 7062 C C . GLU A 1 861 ? 27.933 -12.581 -55.085 1.00 60.22 861 GLU A C 1
ATOM 7064 O O . GLU A 1 861 ? 27.456 -12.470 -56.214 1.00 60.22 861 GLU A O 1
ATOM 7069 N N . VAL A 1 862 ? 28.426 -13.735 -54.634 1.00 53.03 862 VAL A N 1
ATOM 7070 C CA . VAL A 1 862 ? 28.295 -14.996 -55.368 1.00 53.03 862 VAL A CA 1
ATOM 7071 C C . VAL A 1 862 ? 27.128 -15.762 -54.759 1.00 53.03 862 VAL A C 1
ATOM 7073 O O . VAL A 1 862 ? 27.225 -16.276 -53.647 1.00 53.03 862 VAL A O 1
ATOM 7076 N N . PHE A 1 863 ? 26.009 -15.834 -55.474 1.00 45.31 863 PHE A N 1
ATOM 7077 C CA . PHE A 1 863 ? 24.900 -16.706 -55.096 1.00 45.31 863 PHE A CA 1
ATOM 7078 C C . PHE A 1 863 ? 25.078 -18.058 -55.788 1.00 45.31 863 PHE A C 1
ATOM 7080 O O . PHE A 1 863 ? 25.095 -18.132 -57.016 1.00 45.31 863 PHE A O 1
ATOM 7087 N N . SER A 1 864 ? 25.189 -19.142 -55.018 1.00 40.62 864 SER A N 1
ATOM 7088 C CA . SER A 1 864 ? 25.018 -20.486 -55.566 1.00 40.62 864 SER A CA 1
ATOM 7089 C C . SER A 1 864 ? 23.529 -20.705 -55.824 1.00 40.62 864 SER A C 1
ATOM 7091 O O . SER A 1 864 ? 22.750 -20.842 -54.878 1.00 40.62 864 SER A O 1
ATOM 7093 N N . VAL A 1 865 ? 23.125 -20.723 -57.092 1.00 38.69 865 VAL A N 1
ATOM 7094 C CA . VAL A 1 865 ? 21.797 -21.208 -57.482 1.00 38.69 865 VAL A CA 1
ATOM 7095 C C . VAL A 1 865 ? 21.797 -22.719 -57.252 1.00 38.69 865 VAL A C 1
ATOM 7097 O O . VAL A 1 865 ? 22.252 -23.479 -58.100 1.00 38.69 865 VAL A O 1
ATOM 7100 N N . LEU A 1 866 ? 21.369 -23.149 -56.067 1.00 42.97 866 LEU A N 1
ATOM 7101 C CA . LEU A 1 866 ? 21.049 -24.545 -55.794 1.00 42.97 866 LEU A CA 1
ATOM 7102 C C . LEU A 1 866 ? 19.560 -24.739 -56.094 1.00 42.97 866 LEU A C 1
ATOM 7104 O O . LEU A 1 866 ? 18.712 -24.102 -55.475 1.00 42.97 866 LEU A O 1
ATOM 7108 N N . ASP A 1 867 ? 19.311 -25.583 -57.094 1.00 39.19 867 ASP A N 1
ATOM 7109 C CA . ASP A 1 867 ? 18.029 -26.098 -57.578 1.00 39.19 867 ASP A CA 1
ATOM 7110 C C . ASP A 1 867 ? 16.994 -25.068 -58.050 1.00 39.19 867 ASP A C 1
ATOM 7112 O O . ASP A 1 867 ? 15.982 -24.791 -57.410 1.00 39.19 867 ASP A O 1
ATOM 7116 N N . THR A 1 868 ? 17.181 -24.603 -59.289 1.00 36.75 868 THR A N 1
ATOM 7117 C CA . THR A 1 868 ? 16.036 -24.257 -60.140 1.00 36.75 868 THR A CA 1
ATOM 7118 C C . THR A 1 868 ? 15.379 -25.556 -60.607 1.00 36.75 868 THR A C 1
ATOM 7120 O O . THR A 1 868 ? 15.700 -26.098 -61.661 1.00 36.75 868 THR A O 1
ATOM 7123 N N . SER A 1 869 ? 14.428 -26.065 -59.823 1.00 36.06 869 SER A N 1
ATOM 7124 C CA . SER A 1 869 ? 13.310 -26.770 -60.447 1.00 36.06 869 SER A CA 1
ATOM 7125 C C . SER A 1 869 ? 12.491 -25.700 -61.161 1.00 36.06 869 SER A C 1
ATOM 7127 O O . SER A 1 869 ? 11.819 -24.877 -60.545 1.00 36.06 869 SER A O 1
ATOM 7129 N N . ILE A 1 870 ? 12.662 -25.643 -62.478 1.00 33.12 870 ILE A N 1
ATOM 7130 C CA . ILE A 1 870 ? 11.808 -24.872 -63.370 1.00 33.12 870 ILE A CA 1
ATOM 7131 C C . ILE A 1 870 ? 10.414 -25.492 -63.238 1.00 33.12 870 ILE A C 1
ATOM 7133 O O . ILE A 1 870 ? 10.161 -26.571 -63.767 1.00 33.12 870 ILE A O 1
ATOM 7137 N N . VAL A 1 871 ? 9.542 -24.846 -62.470 1.00 35.22 871 VAL A N 1
ATOM 7138 C CA . VAL A 1 871 ? 8.099 -25.017 -62.608 1.00 35.22 871 VAL A CA 1
ATOM 7139 C C . VAL A 1 871 ? 7.654 -23.857 -63.483 1.00 35.22 871 VAL A C 1
ATOM 7141 O O . VAL A 1 871 ? 7.696 -22.701 -63.064 1.00 35.22 871 VAL A O 1
ATOM 7144 N N . GLU A 1 872 ? 7.335 -24.171 -64.735 1.00 36.72 872 GLU A N 1
ATOM 7145 C CA . GLU A 1 872 ? 6.577 -23.282 -65.608 1.00 36.72 872 GLU A CA 1
ATOM 7146 C C . GLU A 1 872 ? 5.171 -23.149 -65.016 1.00 36.72 872 GLU A C 1
ATOM 7148 O O . GLU A 1 872 ? 4.351 -24.051 -65.155 1.00 36.72 872 GLU A O 1
ATOM 7153 N N . GLU A 1 873 ? 4.898 -22.037 -64.341 1.00 31.59 873 GLU A N 1
ATOM 7154 C CA . GLU A 1 873 ? 3.539 -21.514 -64.242 1.00 31.59 873 GLU A CA 1
ATOM 7155 C C . GLU A 1 873 ? 3.548 -20.076 -64.761 1.00 31.59 873 GLU A C 1
ATOM 7157 O O . GLU A 1 873 ? 4.295 -19.211 -64.295 1.00 31.59 873 GLU A O 1
ATOM 7162 N N . GLU A 1 874 ? 2.763 -19.892 -65.819 1.00 41.19 874 GLU A N 1
ATOM 7163 C CA . GLU A 1 874 ? 2.403 -18.630 -66.445 1.00 41.19 874 GLU A CA 1
ATOM 7164 C C . GLU A 1 874 ? 1.739 -17.716 -65.405 1.00 41.19 874 GLU A C 1
ATOM 7166 O O . GLU A 1 874 ? 0.759 -18.099 -64.775 1.00 41.19 874 GLU A O 1
ATOM 7171 N N . ASP A 1 875 ? 2.315 -16.536 -65.174 1.00 35.22 875 ASP A N 1
ATOM 7172 C C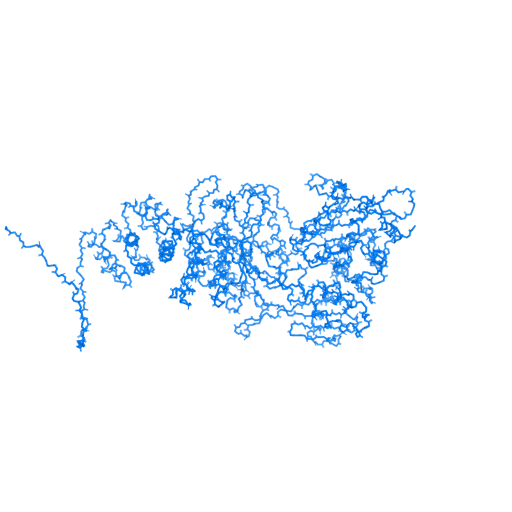A . ASP A 1 875 ? 1.651 -15.240 -65.385 1.00 35.22 875 ASP A CA 1
ATOM 7173 C C . ASP A 1 875 ? 2.372 -14.104 -64.629 1.00 35.22 875 ASP A C 1
ATOM 7175 O O . ASP A 1 875 ? 2.624 -14.152 -63.426 1.00 35.22 875 ASP A O 1
ATOM 7179 N N . ASP A 1 876 ? 2.694 -13.061 -65.400 1.00 34.75 876 ASP A N 1
ATOM 7180 C CA . ASP A 1 876 ? 3.018 -11.683 -65.018 1.00 34.75 876 ASP A CA 1
ATOM 7181 C C . ASP A 1 876 ? 4.113 -11.412 -63.967 1.00 34.75 876 ASP A C 1
ATOM 7183 O O . ASP A 1 876 ? 3.870 -11.187 -62.780 1.00 34.75 876 ASP A O 1
ATOM 7187 N N . ILE A 1 877 ? 5.341 -11.204 -64.464 1.00 29.56 877 ILE A N 1
ATOM 7188 C CA . ILE A 1 877 ? 6.380 -10.440 -63.759 1.00 29.56 877 ILE A CA 1
ATOM 7189 C C . ILE A 1 877 ? 6.760 -9.210 -64.588 1.00 29.56 877 ILE A C 1
ATOM 7191 O O . ILE A 1 877 ? 7.410 -9.299 -65.631 1.00 29.56 877 ILE A O 1
ATOM 7195 N N . TYR A 1 878 ? 6.394 -8.038 -64.064 1.00 30.11 878 TYR A N 1
ATOM 7196 C CA . TYR A 1 878 ? 7.026 -6.765 -64.394 1.00 30.11 878 TYR A CA 1
ATOM 7197 C C . TYR A 1 878 ? 8.549 -6.898 -64.227 1.00 30.11 878 TYR A C 1
ATOM 7199 O O . TYR A 1 878 ? 9.044 -7.127 -63.123 1.00 30.11 878 TYR A O 1
ATOM 7207 N N . LEU A 1 879 ? 9.289 -6.750 -65.330 1.00 30.20 879 LEU A N 1
ATOM 7208 C CA . LEU A 1 879 ? 10.746 -6.640 -65.339 1.00 30.20 879 LEU A CA 1
ATOM 7209 C C . LEU A 1 879 ? 11.182 -5.421 -64.517 1.00 30.20 879 LEU A C 1
ATOM 7211 O O . LEU A 1 879 ? 11.139 -4.292 -65.004 1.00 30.20 879 LEU A O 1
ATOM 7215 N N . ASP A 1 880 ? 11.643 -5.660 -63.291 1.00 29.36 880 ASP A N 1
ATOM 7216 C CA . ASP A 1 880 ? 12.342 -4.653 -62.503 1.00 29.36 880 ASP A CA 1
ATOM 7217 C C . ASP A 1 880 ? 13.854 -4.756 -62.770 1.00 29.36 880 ASP A C 1
ATOM 7219 O O . ASP A 1 880 ? 14.495 -5.793 -62.577 1.00 29.36 880 ASP A O 1
ATOM 7223 N N . ASN A 1 881 ? 14.385 -3.660 -63.308 1.00 34.41 881 ASN A N 1
ATOM 7224 C CA . ASN A 1 881 ? 15.757 -3.394 -63.736 1.00 34.41 881 ASN A CA 1
ATOM 7225 C C . ASN A 1 881 ? 16.862 -4.188 -63.007 1.00 34.41 881 ASN A C 1
ATOM 7227 O O . ASN A 1 881 ? 17.300 -3.821 -61.916 1.00 34.41 881 ASN A O 1
ATOM 7231 N N . ARG A 1 882 ? 17.439 -5.191 -63.683 1.00 29.41 882 ARG A N 1
ATOM 7232 C CA . ARG A 1 882 ? 18.792 -5.690 -63.388 1.00 29.41 882 ARG A CA 1
ATOM 7233 C C . ARG A 1 882 ? 19.775 -5.075 -64.380 1.00 29.41 882 ARG A C 1
ATOM 7235 O O . ARG A 1 882 ? 19.969 -5.590 -65.476 1.00 29.41 882 ARG A O 1
ATOM 7242 N N . ILE A 1 883 ? 20.387 -3.959 -63.994 1.00 28.33 883 ILE A N 1
ATOM 7243 C CA . ILE A 1 883 ? 21.548 -3.407 -64.697 1.00 28.33 883 ILE A CA 1
ATOM 7244 C C . ILE A 1 883 ? 22.778 -4.196 -64.236 1.00 28.33 883 ILE A C 1
ATOM 7246 O O . ILE A 1 883 ? 23.151 -4.150 -63.066 1.00 28.33 883 ILE A O 1
ATOM 7250 N N . ILE A 1 884 ? 23.391 -4.933 -65.161 1.00 37.03 884 ILE A N 1
ATOM 7251 C CA . ILE A 1 884 ? 24.729 -5.511 -65.008 1.00 37.03 884 ILE A CA 1
ATOM 7252 C C . ILE A 1 884 ? 25.706 -4.439 -65.503 1.00 37.03 884 ILE A C 1
ATOM 7254 O O . ILE A 1 884 ? 25.881 -4.275 -66.709 1.00 37.03 884 ILE A O 1
ATOM 7258 N N . GLU A 1 885 ? 26.304 -3.664 -64.597 1.00 32.00 885 GLU A N 1
ATOM 7259 C CA . GLU A 1 885 ? 27.395 -2.752 -64.959 1.00 32.00 885 GLU A CA 1
ATOM 7260 C C . GLU A 1 885 ? 28.719 -3.522 -64.984 1.00 32.00 885 GLU A C 1
ATOM 7262 O O . GLU A 1 885 ? 29.250 -3.936 -63.955 1.00 32.00 885 GLU A O 1
ATOM 7267 N N . GLY A 1 886 ? 29.218 -3.743 -66.201 1.00 30.34 886 GLY A N 1
ATOM 7268 C CA . GLY A 1 886 ? 30.546 -4.272 -66.477 1.00 30.34 886 GLY A CA 1
ATOM 7269 C C . GLY A 1 886 ? 31.635 -3.194 -66.436 1.00 30.34 886 GLY A C 1
ATOM 7270 O O . GLY A 1 886 ? 31.409 -2.022 -66.728 1.00 30.34 886 GLY A O 1
ATOM 7271 N N . ASP A 1 887 ? 32.822 -3.666 -66.074 1.00 29.86 887 ASP A N 1
ATOM 7272 C CA . ASP A 1 887 ? 34.161 -3.077 -66.116 1.00 29.86 887 ASP A CA 1
ATOM 7273 C C . ASP A 1 887 ? 34.369 -1.813 -66.994 1.00 29.86 887 ASP A C 1
ATOM 7275 O O . ASP A 1 887 ? 34.320 -1.859 -68.225 1.00 29.86 887 ASP A O 1
ATOM 7279 N N . ARG A 1 888 ? 34.706 -0.681 -66.355 1.00 32.78 888 ARG A N 1
ATOM 7280 C CA . ARG A 1 888 ? 35.248 0.537 -66.999 1.00 32.78 888 ARG A CA 1
ATOM 7281 C C . ARG A 1 888 ? 36.770 0.664 -66.832 1.00 32.78 888 ARG A C 1
ATOM 7283 O O . ARG A 1 888 ? 37.283 1.768 -66.670 1.00 32.78 888 ARG A O 1
ATOM 7290 N N . SER A 1 889 ? 37.518 -0.434 -66.902 1.00 32.34 889 SER A N 1
ATOM 7291 C CA . SER A 1 889 ? 38.989 -0.402 -66.880 1.00 32.34 889 SER A CA 1
ATOM 7292 C C . SER A 1 889 ? 39.652 -0.919 -68.161 1.00 32.34 889 SER A C 1
ATOM 7294 O O . SER A 1 889 ? 40.720 -1.508 -68.109 1.00 32.34 889 SER A O 1
ATOM 7296 N N . ARG A 1 890 ? 39.086 -0.647 -69.348 1.00 38.91 890 ARG A N 1
ATOM 7297 C CA . ARG A 1 890 ? 39.788 -0.838 -70.637 1.00 38.91 890 ARG A CA 1
ATOM 7298 C C . ARG A 1 890 ? 39.323 0.132 -71.726 1.00 38.91 890 ARG A C 1
ATOM 7300 O O . ARG A 1 890 ? 38.685 -0.280 -72.681 1.00 38.91 890 ARG A O 1
ATOM 7307 N N . LEU A 1 891 ? 39.687 1.409 -71.620 1.00 28.44 891 LEU A N 1
ATOM 7308 C CA . LEU A 1 891 ? 39.813 2.303 -72.781 1.00 28.44 891 LEU A CA 1
ATOM 7309 C C . LEU A 1 891 ? 40.951 3.300 -72.518 1.00 28.44 891 LEU A C 1
ATOM 7311 O O . LEU A 1 891 ? 40.755 4.370 -71.952 1.00 28.44 891 LEU A O 1
ATOM 7315 N N . SER A 1 892 ? 42.158 2.900 -72.911 1.00 32.94 892 SER A N 1
ATOM 7316 C CA . SER A 1 892 ? 43.244 3.806 -73.267 1.00 32.94 892 SER A CA 1
ATOM 7317 C C . SER A 1 892 ? 43.316 3.860 -74.794 1.00 32.94 892 SER A C 1
ATOM 7319 O O . SER A 1 892 ? 43.718 2.863 -75.396 1.00 32.94 892 SER A O 1
ATOM 7321 N N . ILE A 1 893 ? 42.864 4.973 -75.376 1.00 33.44 893 ILE A N 1
ATOM 7322 C CA . ILE A 1 893 ? 43.419 5.769 -76.495 1.00 33.44 893 ILE A CA 1
ATOM 7323 C C . ILE A 1 893 ? 42.578 7.044 -76.569 1.00 33.44 893 ILE A C 1
ATOM 7325 O O . ILE A 1 893 ? 41.332 6.916 -76.593 1.00 33.44 893 ILE A O 1
#

Radius of gyration: 35.46 Å; chains: 1; bounding box: 81×63×126 Å

pLDDT: mean 80.32, std 16.15, range [25.52, 98.19]

Sequence (893 aa):
MSRKDVLNDLLSQDIVHHPNVLLLKKFLLCVHHGWFRINGQPPDSKFSLSDYLLDDERIIIDFTRMSEISRKKFLQWFLAPHREQAYTALLSGVTTNNYRGYTAEVGLSWWGRITNLLFYRRKSYHWHLAPLELSLNYQLTGLEICEDTHGLLIGFNQLAPGETGTKYREPQDNQTEPLRNTKRVILTDAMVEHLLTTDIQAQNFSSMVSNPHPFAVRVLCQSKRMQDMREYRQTQRLITTKSWLQRLFDRLKAWFTKPSNEIEMEEILGGSKDYRLLFKDQQAEIYRRETNGQILVIEKRQDVDSFVFCGGGAKIFAHVGGIKAFEEAGISADKFAGSSAGAIMAILCYIGCSSAEILEFFQGFKEENLIHYDIDSSGLSDARALKAALDYMIVKKVNGIIDKYSIDKTAEGRRFLAEHVFRFGKITFESLHKLKCKYPDCGLGKELIVTATHVERRETRYFSFPTTPWAEISEAGKTSASFPVIFKPTLLDGKPHKDGGILNNLPTETFKDDRTTLLESEHGNCLRMLAFQFDHGYERSLVDRLVERVYRENFFWNWIYGLLTGVKDPVSGWEKDRLKLLQHSNQVVLIPVGKISSTQFNLDMRDQNELVKNGYEAANHYIQARYDRTEEKAKNVELMFSTFSSLEELLYFSCYRGHAEWFERIAREAQQEGMSEEKIVELRRNYFTQAQNRHESPTDQDDFTSHLSSERTEKCWIFRNMRLFEAVYPIFHRLPSNFVNHANDVKLFKLARHFLSLNQPLFGLRYLNAVKGPTHILFHIFTQFLQSSHLAKIEDIAEKFKLLNRALQVNEYKIKSEVFWGNWNLLPRQGLRVINLILKENWEELQNLCASLKQGEEPLEVFSVLDTSIVEEEDDIYLDNRIIEGDRSRLSI